Protein AF-0000000080635319 (afdb_homodimer)

Radius of gyration: 43.24 Å; Cα contacts (8 Å, |Δi|>4): 2230; chains: 2; bounding box: 85×122×91 Å

Organism: NCBI:txid1064539

Nearest PDB structures (foldseek):
  6dk7-assembly1_A  TM=8.477E-01  e=3.030E-16  Pseudomonas aeruginosa
  3dge-assembly3_A  TM=7.408E-01  e=7.666E-17  Thermotoga maritima
  6dk7-assembly3_E  TM=8.490E-01  e=1.022E-15  Pseudomonas aeruginosa
  6rh7-assembly1_B  TM=7.298E-01  e=1.446E-16  Thermotoga maritima
  6dk8-assembly4_G  TM=8.336E-01  e=2.032E-15  Pseudomonas aeruginosa

Solvent-accessible surface area (backbone atoms only — not comparable to full-atom values): 62805 Å² total; per-residue (Å²): 132,81,76,81,78,80,79,77,78,75,74,76,75,74,76,74,79,76,68,78,65,78,67,67,78,74,74,76,81,69,80,82,71,86,73,70,78,67,58,76,50,54,50,26,24,38,66,68,40,33,42,39,33,22,36,66,86,57,46,39,24,45,29,32,21,67,55,23,36,82,71,52,68,42,49,47,85,77,42,47,65,28,55,50,69,75,56,55,42,81,50,48,65,61,48,54,52,52,50,67,69,40,57,77,91,50,23,54,71,24,31,38,35,59,38,46,27,69,96,52,68,74,23,46,30,39,40,29,38,47,90,67,25,29,36,41,35,36,33,62,72,41,75,34,23,78,64,71,96,82,39,55,34,60,65,36,56,74,64,46,44,82,74,48,70,74,42,70,57,68,53,46,44,35,28,50,46,15,43,52,41,23,33,60,57,58,41,43,28,16,32,25,25,37,43,50,98,84,33,28,28,30,28,54,19,56,31,63,45,87,77,49,62,81,67,24,79,81,76,50,66,69,38,78,38,59,28,45,71,62,80,34,64,72,52,94,76,66,59,67,36,64,39,38,44,65,82,58,66,67,32,49,56,43,64,54,47,88,84,52,79,76,73,66,43,87,77,45,62,49,41,34,75,48,69,62,31,51,51,45,31,56,64,50,45,29,21,11,37,38,37,34,48,22,56,43,96,90,34,75,43,28,34,39,41,32,30,20,66,48,68,44,62,71,29,66,72,48,50,39,46,43,40,36,48,31,32,46,50,30,53,48,50,50,50,52,54,48,50,54,50,47,51,52,49,50,52,51,50,51,51,49,51,48,49,50,47,54,48,45,53,41,49,51,53,46,39,58,60,49,46,54,36,37,50,48,28,32,49,36,31,54,52,62,68,34,73,90,70,48,87,68,55,72,68,53,48,50,38,40,49,50,30,29,51,26,32,52,50,46,52,50,49,44,50,48,51,37,51,43,47,32,47,72,70,66,59,65,75,72,64,66,40,82,31,55,60,67,59,46,51,50,52,47,43,63,73,39,43,64,61,35,57,74,45,46,38,47,79,50,75,47,71,46,89,81,66,60,32,33,54,35,28,60,69,57,53,42,48,37,51,41,40,52,51,51,47,41,58,42,47,28,54,68,73,27,47,37,37,38,43,38,41,79,32,84,45,97,92,33,58,16,40,30,45,31,45,34,26,44,14,51,38,43,53,77,91,42,59,67,47,37,49,31,75,60,28,61,74,83,86,68,84,46,65,94,52,84,74,78,24,37,51,49,23,45,34,43,51,55,35,41,73,66,66,25,46,74,46,81,49,51,41,65,69,62,5,36,37,40,38,38,39,37,44,31,92,31,42,45,126,129,83,75,82,79,79,77,78,77,75,75,74,75,74,75,74,78,76,70,76,65,80,69,68,74,75,74,73,80,68,78,82,72,85,73,69,76,67,56,76,50,52,50,26,23,38,66,69,40,31,42,38,32,22,36,67,86,57,46,37,24,45,29,31,23,66,55,24,36,81,70,51,68,42,50,46,84,78,41,47,66,29,55,50,70,77,57,55,41,80,52,49,64,61,49,53,52,52,51,67,69,40,57,78,91,51,22,52,71,24,31,39,34,62,37,45,28,70,96,53,67,74,24,45,29,40,39,28,37,47,90,66,24,29,36,41,35,37,34,62,72,42,76,34,23,77,62,73,97,84,35,56,37,58,66,35,55,75,66,46,43,82,74,48,70,75,41,69,57,67,52,45,45,36,29,51,46,16,42,50,42,24,33,60,57,58,41,43,28,16,33,24,26,38,44,51,98,83,32,28,29,31,29,53,20,56,31,63,45,89,78,50,63,82,68,24,79,80,76,51,66,69,36,78,39,59,28,45,73,64,81,36,64,72,53,93,77,65,59,69,36,64,38,36,45,68,82,58,66,67,33,47,57,42,63,53,46,87,83,52,79,77,74,66,42,86,76,44,62,50,41,34,74,48,71,61,31,49,49,44,30,56,65,50,45,29,21,12,38,36,38,33,48,22,56,45,96,88,35,74,42,28,35,38,41,32,31,20,66,49,67,45,62,71,26,67,70,47,49,40,46,42,40,35,47,30,34,45,49,30,53,49,50,51,51,53,53,49,50,55,51,47,52,53,48,51,52,50,50,50,51,50,50,48,50,50,48,53,48,46,52,41,49,52,53,46,38,58,60,52,46,54,37,38,50,49,30,32,49,36,31,54,52,62,69,35,73,91,70,49,89,66,57,72,67,51,48,49,39,41,48,50,31,29,51,25,34,53,50,47,53,51,49,44,51,49,50,38,52,44,47,33,46,71,68,65,58,64,76,74,66,66,40,82,31,55,60,67,58,46,50,51,52,46,43,64,72,39,42,64,61,36,56,74,45,44,40,46,77,51,75,47,70,46,91,83,68,58,32,34,54,36,29,62,68,57,52,42,50,37,52,40,39,52,50,51,47,39,60,43,46,27,55,67,73,26,47,37,37,39,44,39,40,80,32,84,45,97,91,34,57,16,41,29,43,30,46,36,25,45,12,50,37,44,54,79,88,42,59,67,47,37,48,30,75,60,29,62,75,84,88,68,86,47,66,94,51,83,74,78,24,38,52,51,22,45,35,44,51,55,36,41,74,67,66,24,46,73,47,82,47,51,42,64,70,62,5,36,36,39,37,38,38,36,44,32,93,33,41,45,125

Sequence (1182 aa):
MIPPQHLHLSVAKVPALNTSSDRPNPPSPHPTAEQSSIHAADDAIQPHGALVALRSDGATILACSANTADFLGMAPERLLGRSVDVLELPELAALLEGLAAMPPGLRALGLHAVVTPPGGESLPAFLHEHGGRVILEVERPSAGPESRGAAAPPPGPMPGIATLRDAAGLEAIAAHTAHTVRRLTGLDRVIVCRFDALGNGEVVAKDQAPDWNQAAPDLHPGAALPAAAFDGAPDASPRVRVIPDHAAEPVPLLHADATVPPPDLAHAQLRSPAPARLDFLRRMGAGAALTVPVVHGGKPWGVISGHHRRPHGVPLATRMLAAMAADALSLMLDTAERAVERERRVAQAARQAEVNRVKSDFLTGMSHEFRTPLNAIIGYADFLLHPGIGPLTDRQRDCIGNIRASGAHLLELINDVLDLSKIEAGHVALHEEDVDVAVVVGEVYALQELSLTSAGLAFDASFPRPLPRLRADRRSLRQILLNLLSNAVKFTPAGGRIAIDVTRAEEPSGTGLRIAVIDTGIGIPEEHRLTVLEPFRQVPGERIRNGAGTGLGLSIVRSLVEAHGGRLTLSSTPGRGTRIDLHFPPERVIVMIPPQHLHLSVAKVPALNTSSDRPNPPSPHPTAEQSSIHAADDAIQPHGALVALRSDGATILACSANTADFLGMAPERLLGRSVDVLELPELAALLEGLAAMPPGLRALGLHAVVTPPGGESLPAFLHEHGGRVILEVERPSAGPESRGAAAPPPGPMPGIATLRDAAGLEAIAAHTAHTVRRLTGLDRVIVCRFDALGNGEVVAKDQAPDWNQAAPDLHPGAALPAAAFDGAPDASPRVRVIPDHAAEPVPLLHADATVPPPDLAHAQLRSPAPARLDFLRRMGAGAALTVPVVHGGKPWGVISGHHRRPHGVPLATRMLAAMAADALSLMLDTAERAVERERRVAQAARQAEVNRVKSDFLTGMSHEFRTPLNAIIGYADFLLHPGIGPLTDRQRDCIGNIRASGAHLLELINDVLDLSKIEAGHVALHEEDVDVAVVVGEVYALQELSLTSAGLAFDASFPRPLPRLRADRRSLRQILLNLLSNAVKFTPAGGRIAIDVTRAEEPSGTGLRIAVIDTGIGIPEEHRLTVLEPFRQVPGERIRNGAGTGLGLSIVRSLVEAHGGRLTLSSTPGRGTRIDLHFPPERVIV

Secondary structure (DSSP, 8-state):
-----------------------------------GGGSGGGGEE-TTEEEEEE-TTS-BEEEEETTHHHHHS--HHHHTTSBGGGG--TTHHHHHHHHHHS-GGGTTT-EEEEE--TTS--EEEEEEEETTEEEEEEE-----TTTSTT----SBPPPSGGGTTT--SHHHHHHHHHHHHHHHHT-SEEEEEEE-TTS-EEEEEEEE-TTGGGTS----TT-EE-GGGGTSS--SS---EEES-TTSPPEEEEES-TTSPPPPGGG-TTBPPPHHHHHHHHHTT-SEEEEEEEEETTEEEEEEEEEESS-----HHHHHHHHHHHHHHHHHHHHHHHHHHHHHHHHHHHHHHHHHHHHHHHHHHHHHHHHHHHHHHHHHHHHHHSGGG----HHHHHHHHHHHHHHHHHHHHHHHHHHHHHHHTT-----EEEE-HHHHHHHHHHHHHHHHHHTT-EEEEE--SS--EEEEEHHHHHHHHHHHHHHHHHHSPTT-EEEEEEEEEEETTEEEEEEEEEE-SS---GGGTTGGGSTT---TT---TTS---S-HHHHHHHHHHHTT-EEEEEEETTTEEEEEEEE-GGGEE-/-----------------------------------GGGSGGGGEE-TTEEEEEE-TTS-BEEEEETTHHHHHS--HHHHTTSBGGGG--TTHHHHHHHHHHS-GGGTTT-EEEEE--TTS--EEEEEEEETTEEEEEEE-----TTTSTT----SBPPPSGGGTTT--SHHHHHHHHHHHHHHHHT-SEEEEEEE-TTS-EEEEEEEE-TTGGGTS----TT-EE-GGGGTSS--SS---EEES-TTSPPEEEEES-TTSPPPPGGG-TTBPPPHHHHHHHHHTT-SEEEEEEEEETTEEEEEEEEEESS-----HHHHHHHHHHHHHHHHHHHHHHHHHHHHHHHHHHHHHHHHHHHHHHHHHHHHHHHHHHHHHHHHHHHHHHSGGG----HHHHHHHHHHHHHHHHHHHHHHHHHHHHHHHTT-----EEEE-HHHHHHHHHHHHHHHHHHTT-EEEEE--SS--EEEEEHHHHHHHHHHHHHHHHHHS-TT-EEEEEEEEEEETTEEEEEEEEEE-SS---GGGTTGGGSTT---TT---TTS---S-HHHHHHHHHHHTT-EEEEEEETTTEEEEEEEE-GGGEE-

Foldseek 3Di:
DDDDPPPPPPPPDPPDPPPVVPVPDPPDPDDPPDPDPFPPLFFWFFDQKKKWKAALLQFATFKIFQCCCVPQVDGPVQRFGHTPCSSVWPCSVVQSVVLVPDDPVCQLVFDWDWIAHVPGDIWIWTWGDDPRIIMIMTGHFFCAVPPDPPHQFDDDDDDDCVVVVPQDDLLSLQQSLQVVLCRLFVFFKKFWWFQDPQQKTFTSYMDGHPPLVVQFDDRDGGDIGGNLQALHRCPLPHDKEKFLFLPGDITGMDGNDPVDDRDGCPSPNRRRGGPSNSVVCVRGQFGMKIWAFADAPSHTGTIMITGHNHRGDGGPVSSVVSNVSSVVSRVVVVVNVVVVVVVVVVVVVVVVVVVLVVVLVVLLVVLVVLVVVLVVQLVVLVVVLDPVVDDDDPVRNVVSVVSNVVSVQVNVLSVLSNLVSCLVVVNPPWPWDFDDLVVLLVVLCVVCVVLCVVQQEAEEEEADVPHWTFGTRSVLSSLLVNLLVVVLSFFAHHPWYWYWYWDWDQDPVGIWIKIKIWIQGQWDDPVCQVVLLDQQRDDPPPPIPPDDDNSSSNVSSQSRLVVQVWGWDKDIDGNRTIMIMIIHDPVGTHD/DPDDPPPPPPPPDPPPPPPPPPVPDPPDPDDPPDPPQFPPLFFWFFDQKKKFKAALLQFATFKIFQCCCVPQVDGPVQRFGHTPCSSVWPCSVVQSVVLVPDDPVCQLVFDWDWIAHVPGDIWIWTWGDDPRIIMIMTGHFFCAVPPDPPHQQPDDDDDDCVVVVPQDDLLSLQQSLQVVLCRLFVFFKKFWWFQDPQQKTFTSYMDGHPVLVVQFDDRDGGDIGGNLQALHRCPLPHDKEKFLFLPGDITGMDGNDPPDDRDGCPSPRRRRGGPSNSVVCVRGQFGMKIWAFADAPSHTGTIMITGHNHRGDGGPVSSVVSNVSSVVSRVVVVVNVVVVVVVVVVVVVVVVVVVLVVVLVVLLVVLVVLVVVLCVQLVVLVVVLDPVVDDDDPVRNVVSVVSNVVSVQVNVLSVLSNLVSCLVVVNPPWPWDFDDLVVLLVVLCVVCVVLCVVQQEAEEEDADVPHWTFGTRSVLSSLLVNLLVVVLSFFAHHPWYWYWYWDWDQDPVGIWIKIKIWIQGQWDDPVCQVVLLDQQRDDPPPPTPPDDPNSSSNVSSQSRLVVLVWGWDKDIDGNRTIMIMIIHDPVGTHD

InterPro domains:
  IPR003018 GAF domain [PF01590] (170-328)
  IPR003018 GAF domain [SM00065] (169-343)
  IPR003594 Histidine kinase/HSP90-like ATPase domain [PF02518] (473-587)
  IPR003594 Histidine kinase/HSP90-like ATPase domain [SM00387] (472-588)
  IPR003661 Signal transduction histidine kinase, dimerisation/phosphoacceptor domain [PF00512] (359-426)
  IPR003661 Signal transduction histidine kinase, dimerisation/phosphoacceptor domain [SM00388] (358-426)
  IPR003661 Signal transduction histidine kinase, dimerisation/phosphoacceptor domain [cd00082] (356-422)
  IPR004358 Signal transduction histidine kinase-related protein, C-terminal [PR00344] (513-527)
  IPR004358 Signal transduction histidine kinase-related protein, C-terminal [PR00344] (548-566)
  IPR004358 Signal transduction histidine kinase-related protein, C-terminal [PR00344] (572-585)
  IPR005467 Histidine kinase domain [PS50109] (365-588)
  IPR013654 PAS fold-2 [PF08446] (34-139)
  IPR016132 Phytochrome chromophore attachment domain [PS50046] (169-327)
  IPR029016 GAF-like domain superfamily [G3DSA:3.30.450.40] (141-326)
  IPR035965 PAS domain superfamily [SSF55785] (43-140)
  IPR036097 Signal transduction histidine kinase, dimerisation/phosphoacceptor domain superfamily [SSF47384] (348-427)
  IPR036890 Histidine kinase/HSP90-like ATPase superfamily [G3DSA:3.30.565.10] (425-588)
  IPR036890 Histidine kinase/HSP90-like ATPase superfamily [SSF55874] (415-585)
  IPR050736 Sensor Histidine Kinase Regulatory [PTHR43711] (338-587)

pLDDT: mean 79.08, std 19.27, range [19.28, 98.0]

Structure (mmCIF, N/CA/C/O backbone):
data_AF-0000000080635319-model_v1
#
loop_
_entity.id
_entity.type
_entity.pdbx_description
1 polymer 'histidine kinase'
#
loop_
_atom_site.group_PDB
_atom_site.id
_atom_site.type_symbol
_atom_site.label_atom_id
_atom_site.label_alt_id
_atom_site.label_comp_id
_atom_site.label_asym_id
_atom_site.label_entity_id
_atom_site.label_seq_id
_atom_site.pdbx_PDB_ins_code
_atom_site.Cartn_x
_atom_site.Cartn_y
_atom_site.Cartn_z
_atom_site.occupancy
_atom_site.B_iso_or_equiv
_atom_site.auth_seq_id
_atom_site.auth_comp_id
_atom_site.auth_asym_id
_atom_site.auth_atom_id
_atom_site.pdbx_PDB_model_num
ATOM 1 N N . MET A 1 1 ? -19.375 -9.898 -45.969 1 20.8 1 MET A N 1
ATOM 2 C CA . MET A 1 1 ? -18.203 -10.734 -45.75 1 20.8 1 MET A CA 1
ATOM 3 C C . MET A 1 1 ? -17.047 -9.906 -45.219 1 20.8 1 MET A C 1
ATOM 5 O O . MET A 1 1 ? -16.281 -9.297 -45.969 1 20.8 1 MET A O 1
ATOM 9 N N . ILE A 1 2 ? -17.141 -9.094 -44.219 1 26.08 2 ILE A N 1
ATOM 10 C CA . ILE A 1 2 ? -16.219 -7.98 -43.969 1 26.08 2 ILE A CA 1
ATOM 11 C C . ILE A 1 2 ? -14.852 -8.508 -43.562 1 26.08 2 ILE A C 1
ATOM 13 O O . ILE A 1 2 ? -14.75 -9.445 -42.781 1 26.08 2 ILE A O 1
ATOM 17 N N . PRO A 1 3 ? -13.758 -8.164 -44.281 1 25.77 3 PRO A N 1
ATOM 18 C CA . PRO A 1 3 ? -12.383 -8.672 -44.312 1 25.77 3 PRO A CA 1
ATOM 19 C C . PRO A 1 3 ? -11.672 -8.508 -42.969 1 25.77 3 PRO A C 1
ATOM 21 O O . PRO A 1 3 ? -11.969 -7.582 -42.219 1 25.77 3 PRO A O 1
ATOM 24 N N . PRO A 1 4 ? -11.266 -9.625 -42.344 1 23.22 4 PRO A N 1
ATOM 25 C CA . PRO A 1 4 ? -10.719 -9.672 -41 1 23.22 4 PRO A CA 1
ATOM 26 C C . PRO A 1 4 ? -9.453 -8.836 -40.844 1 23.22 4 PRO A C 1
ATOM 28 O O . PRO A 1 4 ? -8.57 -8.883 -41.688 1 23.22 4 PRO A O 1
ATOM 31 N N . GLN A 1 5 ? -9.594 -7.539 -40.531 1 21.75 5 GLN A N 1
ATOM 32 C CA . GLN A 1 5 ? -8.523 -6.547 -40.406 1 21.75 5 GLN A CA 1
ATOM 33 C C . GLN A 1 5 ? -7.402 -7.043 -39.5 1 21.75 5 GLN A C 1
ATOM 35 O O . GLN A 1 5 ? -7.656 -7.539 -38.406 1 21.75 5 GLN A O 1
ATOM 40 N N . HIS A 1 6 ? -6.258 -7.445 -40.062 1 21.31 6 HIS A N 1
ATOM 41 C CA . HIS A 1 6 ? -4.98 -7.984 -39.594 1 21.31 6 HIS A CA 1
ATOM 42 C C . HIS A 1 6 ? -4.312 -7.043 -38.594 1 21.31 6 HIS A C 1
ATOM 44 O O . HIS A 1 6 ? -4.035 -5.883 -38.938 1 21.31 6 HIS A O 1
ATOM 50 N N . LEU A 1 7 ? -4.781 -6.961 -37.312 1 20.19 7 LEU A N 1
ATOM 51 C CA . LEU A 1 7 ? -4.266 -6.016 -36.344 1 20.19 7 LEU A CA 1
ATOM 52 C C . LEU A 1 7 ? -2.791 -6.273 -36.062 1 20.19 7 LEU A C 1
ATOM 54 O O . LEU A 1 7 ? -2.412 -7.387 -35.688 1 20.19 7 LEU A O 1
ATOM 58 N N . HIS A 1 8 ? -1.844 -5.637 -36.812 1 20.44 8 HIS A N 1
ATOM 59 C CA . HIS A 1 8 ? -0.385 -5.672 -36.781 1 20.44 8 HIS A CA 1
ATOM 60 C C . HIS A 1 8 ? 0.152 -5.277 -35.406 1 20.44 8 HIS A C 1
ATOM 62 O O . HIS A 1 8 ? -0.138 -4.188 -34.906 1 20.44 8 HIS A O 1
ATOM 68 N N . LEU A 1 9 ? 0.172 -6.117 -34.438 1 19.28 9 LEU A N 1
ATOM 69 C CA . LEU A 1 9 ? 0.642 -5.859 -33.094 1 19.28 9 LEU A CA 1
ATOM 70 C C . LEU A 1 9 ? 2.135 -5.547 -33.062 1 19.28 9 LEU A C 1
ATOM 72 O O . LEU A 1 9 ? 2.953 -6.391 -33.438 1 19.28 9 LEU A O 1
ATOM 76 N N . SER A 1 10 ? 2.561 -4.375 -33.562 1 19.94 10 SER A N 1
ATOM 77 C CA . SER A 1 10 ? 3.947 -3.93 -33.656 1 19.94 10 SER A CA 1
ATOM 78 C C . SER A 1 10 ? 4.629 -3.996 -32.281 1 19.94 10 SER A C 1
ATOM 80 O O . SER A 1 10 ? 4.141 -3.418 -31.312 1 19.94 10 SER A O 1
ATOM 82 N N . VAL A 1 11 ? 5.145 -5.055 -31.922 1 19.73 11 VAL A N 1
ATOM 83 C CA . VAL A 1 11 ? 5.895 -5.266 -30.688 1 19.73 11 VAL A CA 1
ATOM 84 C C . VAL A 1 11 ? 7.066 -4.289 -30.625 1 19.73 11 VAL A C 1
ATOM 86 O O . VAL A 1 11 ? 7.922 -4.277 -31.516 1 19.73 11 VAL A O 1
ATOM 89 N N . ALA A 1 12 ? 6.848 -3.086 -30.203 1 20.97 12 ALA A N 1
ATOM 90 C CA . ALA A 1 12 ? 7.867 -2.053 -30.078 1 20.97 12 ALA A CA 1
ATOM 91 C C . ALA A 1 12 ? 9.125 -2.607 -29.406 1 20.97 12 ALA A C 1
ATOM 93 O O . ALA A 1 12 ? 9.047 -3.338 -28.422 1 20.97 12 ALA A O 1
ATOM 94 N N . LYS A 1 13 ? 10.172 -2.701 -30.125 1 21.92 13 LYS A N 1
ATOM 95 C CA . LYS A 1 13 ? 11.539 -3.09 -29.797 1 21.92 13 LYS A CA 1
ATOM 96 C C . LYS A 1 13 ? 12.055 -2.334 -28.578 1 21.92 13 LYS A C 1
ATOM 98 O O . LYS A 1 13 ? 12.102 -1.102 -28.578 1 21.92 13 LYS A O 1
ATOM 103 N N . VAL A 1 14 ? 11.836 -2.658 -27.375 1 20.38 14 VAL A N 1
ATOM 104 C CA . VAL A 1 14 ? 12.43 -1.935 -26.25 1 20.38 14 VAL A CA 1
ATOM 105 C C . VAL A 1 14 ? 13.953 -1.921 -26.391 1 20.38 14 VAL A C 1
ATOM 107 O O . VAL A 1 14 ? 14.57 -2.965 -26.609 1 20.38 14 VAL A O 1
ATOM 110 N N . PRO A 1 15 ? 14.453 -0.851 -26.922 1 21.3 15 PRO A N 1
ATOM 111 C CA . PRO A 1 15 ? 15.891 -0.69 -27.172 1 21.3 15 PRO A CA 1
ATOM 112 C C . PRO A 1 15 ? 16.75 -1.189 -26.016 1 21.3 15 PRO A C 1
ATOM 114 O O . PRO A 1 15 ? 16.359 -1.093 -24.859 1 21.3 15 PRO A O 1
ATOM 117 N N . ALA A 1 16 ? 17.422 -2.17 -26.281 1 23.45 16 ALA A N 1
ATOM 118 C CA . ALA A 1 16 ? 18.406 -2.766 -25.375 1 23.45 16 ALA A CA 1
ATOM 119 C C . ALA A 1 16 ? 19.375 -1.71 -24.844 1 23.45 16 ALA A C 1
ATOM 121 O O . ALA A 1 16 ? 20.016 -0.995 -25.625 1 23.45 16 ALA A O 1
ATOM 122 N N . LEU A 1 17 ? 19.141 -1.095 -23.719 1 20.84 17 LEU A N 1
ATOM 123 C CA . LEU A 1 17 ? 20.031 -0.128 -23.094 1 20.84 17 LEU A CA 1
ATOM 124 C C . LEU A 1 17 ? 21.453 -0.677 -23.016 1 20.84 17 LEU A C 1
ATOM 126 O O . LEU A 1 17 ? 21.688 -1.759 -22.469 1 20.84 17 LEU A O 1
ATOM 130 N N . ASN A 1 18 ? 22.188 -0.512 -24.094 1 20.42 18 ASN A N 1
ATOM 131 C CA . ASN A 1 18 ? 23.609 -0.797 -24.219 1 20.42 18 ASN A CA 1
ATOM 132 C C . ASN A 1 18 ? 24.375 -0.302 -22.984 1 20.42 18 ASN A C 1
ATOM 134 O O . ASN A 1 18 ? 24.438 0.903 -22.734 1 20.42 18 ASN A O 1
ATOM 138 N N . THR A 1 19 ? 24.344 -1 -21.922 1 23.3 19 THR A N 1
ATOM 139 C CA . THR A 1 19 ? 25.047 -0.635 -20.688 1 23.3 19 THR A CA 1
ATOM 140 C C . THR A 1 19 ? 26.547 -0.625 -20.906 1 23.3 19 THR A C 1
ATOM 142 O O . THR A 1 19 ? 27.312 -0.769 -19.938 1 23.3 19 THR A O 1
ATOM 145 N N . SER A 1 20 ? 26.984 -0.297 -22.172 1 22.92 20 SER A N 1
ATOM 146 C CA . SER A 1 20 ? 28.438 -0.366 -22.234 1 22.92 20 SER A CA 1
ATOM 147 C C . SER A 1 20 ? 29.078 0.457 -21.109 1 22.92 20 SER A C 1
ATOM 149 O O . SER A 1 20 ? 28.734 1.627 -20.922 1 22.92 20 SER A O 1
ATOM 151 N N . SER A 1 21 ? 29.531 -0.229 -20.109 1 24.06 21 SER A N 1
ATOM 152 C CA . SER A 1 21 ? 30.188 0.116 -18.859 1 24.06 21 SER A CA 1
ATOM 153 C C . SER A 1 21 ? 31.484 0.87 -19.109 1 24.06 21 SER A C 1
ATOM 155 O O . SER A 1 21 ? 32.344 0.956 -18.219 1 24.06 21 SER A O 1
ATOM 157 N N . ASP A 1 22 ? 31.703 1.274 -20.359 1 25.31 22 ASP A N 1
ATOM 158 C CA . ASP A 1 22 ? 33.125 1.686 -20.328 1 25.31 22 ASP A CA 1
ATOM 159 C C . ASP A 1 22 ? 33.312 2.84 -19.344 1 25.31 22 ASP A C 1
ATOM 161 O O . ASP A 1 22 ? 32.906 3.973 -19.625 1 25.31 22 ASP A O 1
ATOM 165 N N . ARG A 1 23 ? 33.188 2.525 -18.062 1 25.58 23 ARG A N 1
ATOM 166 C CA . ARG A 1 23 ? 33.438 3.572 -17.078 1 25.58 23 ARG A CA 1
ATOM 167 C C . ARG A 1 23 ? 34.781 4.25 -17.281 1 25.58 23 ARG A C 1
ATOM 169 O O . ARG A 1 23 ? 35.812 3.592 -17.281 1 25.58 23 ARG A O 1
ATOM 176 N N . PRO A 1 24 ? 34.75 5.188 -18.203 1 27.42 24 PRO A N 1
ATOM 177 C CA . PRO A 1 24 ? 36.062 5.836 -18.234 1 27.42 24 PRO A CA 1
ATOM 178 C C . PRO A 1 24 ? 36.625 6.098 -16.844 1 27.42 24 PRO A C 1
ATOM 180 O O . PRO A 1 24 ? 35.875 6.145 -15.867 1 27.42 24 PRO A O 1
ATOM 183 N N . ASN A 1 25 ? 37.938 5.895 -16.625 1 26.45 25 ASN A N 1
ATOM 184 C CA . ASN A 1 25 ? 38.719 6.066 -15.414 1 26.45 25 ASN A CA 1
ATOM 185 C C . ASN A 1 25 ? 38.438 7.41 -14.742 1 26.45 25 ASN A C 1
ATOM 187 O O . ASN A 1 25 ? 38.5 8.453 -15.398 1 26.45 25 ASN A O 1
ATOM 191 N N . PRO A 1 26 ? 37.562 7.391 -13.711 1 28.44 26 PRO A N 1
ATOM 192 C CA . PRO A 1 26 ? 37.156 8.664 -13.109 1 28.44 26 PRO A CA 1
ATOM 193 C C . PRO A 1 26 ? 38.344 9.602 -12.875 1 28.44 26 PRO A C 1
ATOM 195 O O . PRO A 1 26 ? 39.469 9.141 -12.633 1 28.44 26 PRO A O 1
ATOM 198 N N . PRO A 1 27 ? 38.406 10.656 -13.656 1 28.84 27 PRO A N 1
ATOM 199 C CA . PRO A 1 27 ? 39.5 11.594 -13.453 1 28.84 27 PRO A CA 1
ATOM 200 C C . PRO A 1 27 ? 39.844 11.805 -11.977 1 28.84 27 PRO A C 1
ATOM 202 O O . PRO A 1 27 ? 39 11.555 -11.109 1 28.84 27 PRO A O 1
ATOM 205 N N . SER A 1 28 ? 41.125 11.922 -11.586 1 28.19 28 SER A N 1
ATOM 206 C CA . SER A 1 28 ? 41.75 12.078 -10.289 1 28.19 28 SER A CA 1
ATOM 207 C C . SER A 1 28 ? 41.062 13.148 -9.453 1 28.19 28 SER A C 1
ATOM 209 O O . SER A 1 28 ? 40.656 14.188 -9.984 1 28.19 28 SER A O 1
ATOM 211 N N . PRO A 1 29 ? 40.531 12.766 -8.305 1 28.48 29 PRO A N 1
ATOM 212 C CA . PRO A 1 29 ? 39.781 13.68 -7.418 1 28.48 29 PRO A CA 1
ATOM 213 C C . PRO A 1 29 ? 40.531 14.992 -7.184 1 28.48 29 PRO A C 1
ATOM 215 O O . PRO A 1 29 ? 41.75 14.977 -6.895 1 28.48 29 PRO A O 1
ATOM 218 N N . HIS A 1 30 ? 40.375 15.945 -8.125 1 29.27 30 HIS A N 1
ATOM 219 C CA . HIS A 1 30 ? 41.031 17.203 -7.785 1 29.27 30 HIS A CA 1
ATOM 220 C C . HIS A 1 30 ? 40.844 17.547 -6.309 1 29.27 30 HIS A C 1
ATOM 222 O O . HIS A 1 30 ? 39.875 17.109 -5.684 1 29.27 30 HIS A O 1
ATOM 228 N N . PRO A 1 31 ? 41.844 18.156 -5.598 1 28.09 31 PRO A N 1
ATOM 229 C CA . PRO A 1 31 ? 41.906 18.453 -4.168 1 28.09 31 PRO A CA 1
ATOM 230 C C . PRO A 1 31 ? 40.656 19.156 -3.641 1 28.09 31 PRO A C 1
ATOM 232 O O . PRO A 1 31 ? 39.938 19.812 -4.406 1 28.09 31 PRO A O 1
ATOM 235 N N . THR A 1 32 ? 40.156 18.641 -2.561 1 29.47 32 THR A N 1
ATOM 236 C CA . THR A 1 32 ? 39.094 19.031 -1.636 1 29.47 32 THR A CA 1
ATOM 237 C C . THR A 1 32 ? 39.219 20.5 -1.242 1 29.47 32 THR A C 1
ATOM 239 O O . THR A 1 32 ? 40.156 20.859 -0.525 1 29.47 32 THR A O 1
ATOM 242 N N . ALA A 1 33 ? 39.031 21.453 -2.17 1 26.67 33 ALA A N 1
ATOM 243 C CA . ALA A 1 33 ? 39.188 22.859 -1.821 1 26.67 33 ALA A CA 1
ATOM 244 C C . ALA A 1 33 ? 38.656 23.141 -0.418 1 26.67 33 ALA A C 1
ATOM 246 O O . ALA A 1 33 ? 38 22.281 0.192 1 26.67 33 ALA A O 1
ATOM 247 N N . GLU A 1 34 ? 37.812 24.406 -0.293 1 28.08 34 GLU A N 1
ATOM 248 C CA . GLU A 1 34 ? 37.688 25.469 0.704 1 28.08 34 GLU A CA 1
ATOM 249 C C . GLU A 1 34 ? 36.688 25.078 1.805 1 28.08 34 GLU A C 1
ATOM 251 O O . GLU A 1 34 ? 35.469 25.141 1.606 1 28.08 34 GLU A O 1
ATOM 256 N N . GLN A 1 35 ? 36.938 24.156 2.572 1 31.75 35 GLN A N 1
ATOM 257 C CA . GLN A 1 35 ? 36.281 23.812 3.832 1 31.75 35 GLN A CA 1
ATOM 258 C C . GLN A 1 35 ? 36.156 25.031 4.738 1 31.75 35 GLN A C 1
ATOM 260 O O . GLN A 1 35 ? 35.594 24.938 5.836 1 31.75 35 GLN A O 1
ATOM 265 N N . SER A 1 36 ? 36.938 26.125 4.574 1 30.91 36 SER A N 1
ATOM 266 C CA . SER A 1 36 ? 37.156 27.094 5.641 1 30.91 36 SER A CA 1
ATOM 267 C C . SER A 1 36 ? 35.906 27.922 5.902 1 30.91 36 SER A C 1
ATOM 269 O O . SER A 1 36 ? 35.781 28.531 6.973 1 30.91 36 SER A O 1
ATOM 271 N N . SER A 1 37 ? 35.281 28.391 4.863 1 32.56 37 SER A N 1
ATOM 272 C CA . SER A 1 37 ? 34.344 29.484 5.039 1 32.56 37 SER A CA 1
ATOM 273 C C . SER A 1 37 ? 33.062 29.031 5.719 1 32.56 37 SER A C 1
ATOM 275 O O . SER A 1 37 ? 32.094 29.797 5.867 1 32.56 37 SER A O 1
ATOM 277 N N . ILE A 1 38 ? 32.906 27.781 6.012 1 37.28 38 ILE A N 1
ATOM 278 C CA . ILE A 1 38 ? 31.625 27.312 6.5 1 37.28 38 ILE A CA 1
ATOM 279 C C . ILE A 1 38 ? 31.453 27.703 7.965 1 37.28 38 ILE A C 1
ATOM 281 O O . ILE A 1 38 ? 30.375 27.516 8.539 1 37.28 38 ILE A O 1
ATOM 285 N N . HIS A 1 39 ? 32.5 28.172 8.742 1 39.41 39 HIS A N 1
ATOM 286 C CA . HIS A 1 39 ? 32.469 28.188 10.203 1 39.41 39 HIS A CA 1
ATOM 287 C C . HIS A 1 39 ? 31.766 29.438 10.719 1 39.41 39 HIS A C 1
ATOM 289 O O . HIS A 1 39 ? 31.297 29.469 11.867 1 39.41 39 HIS A O 1
ATOM 295 N N . ALA A 1 40 ? 32 30.562 10.125 1 41.09 40 ALA A N 1
ATOM 296 C CA . ALA A 1 40 ? 31.609 31.828 10.75 1 41.09 40 ALA A CA 1
ATOM 297 C C . ALA A 1 40 ? 30.094 31.859 10.953 1 41.09 40 ALA A C 1
ATOM 299 O O . ALA A 1 40 ? 29.609 32.406 11.961 1 41.09 40 ALA A O 1
ATOM 300 N N . ALA A 1 41 ? 29.281 31.375 10.008 1 52.09 41 ALA A N 1
ATOM 301 C CA . ALA A 1 41 ? 27.812 31.359 9.992 1 52.09 41 ALA A CA 1
ATOM 302 C C . ALA A 1 41 ? 27.266 30.375 11.016 1 52.09 41 ALA A C 1
ATOM 304 O O . ALA A 1 41 ? 26.109 30.5 11.43 1 52.09 41 ALA A O 1
ATOM 305 N N . ASP A 1 42 ? 28.141 29.688 11.68 1 65.94 42 ASP A N 1
ATOM 306 C CA . ASP A 1 42 ? 27.734 28.547 12.492 1 65.94 42 ASP A CA 1
ATOM 307 C C . ASP A 1 42 ? 27.469 28.953 13.938 1 65.94 42 ASP A C 1
ATOM 309 O O . ASP A 1 42 ? 26.938 28.172 14.727 1 65.94 42 ASP A O 1
ATOM 313 N N . ASP A 1 43 ? 27.75 30.281 14.188 1 87.62 43 ASP A N 1
ATOM 314 C CA . ASP A 1 43 ? 27.547 30.672 15.578 1 87.62 43 ASP A CA 1
ATOM 315 C C . ASP A 1 43 ? 26.641 31.891 15.68 1 87.62 43 ASP A C 1
ATOM 317 O O . ASP A 1 43 ? 26.938 32.844 16.422 1 87.62 43 ASP A O 1
ATOM 321 N N . ALA A 1 44 ? 25.75 32 14.812 1 95.12 44 ALA A N 1
ATOM 322 C CA . ALA A 1 44 ? 24.797 33.125 14.797 1 95.12 44 ALA A CA 1
ATOM 323 C C . ALA A 1 44 ? 23.391 32.625 14.516 1 95.12 44 ALA A C 1
ATOM 325 O O . ALA A 1 44 ? 23.203 31.516 13.969 1 95.12 44 ALA A O 1
ATOM 326 N N . ILE A 1 45 ? 22.453 33.406 14.945 1 96.31 45 ILE A N 1
ATOM 327 C CA . ILE A 1 45 ? 21.047 33.031 14.719 1 96.31 45 ILE A CA 1
ATOM 328 C C . ILE A 1 45 ? 20.359 34.156 13.953 1 96.31 45 ILE A C 1
ATOM 330 O O . ILE A 1 45 ? 20.906 35.25 13.805 1 96.31 45 ILE A O 1
ATOM 334 N N . GLN A 1 46 ? 19.25 33.875 13.445 1 95.12 46 GLN A N 1
ATOM 335 C CA . GLN A 1 46 ? 18.422 34.875 12.82 1 95.12 46 GLN A CA 1
ATOM 336 C C . GLN A 1 46 ? 17.859 35.844 13.867 1 95.12 46 GLN A C 1
ATOM 338 O O . GLN A 1 46 ? 17.594 35.469 15.008 1 95.12 46 GLN A O 1
ATOM 343 N N . PRO A 1 47 ? 17.547 37.094 13.492 1 95.81 47 PRO A N 1
ATOM 344 C CA . PRO A 1 47 ? 17.266 38.156 14.492 1 95.81 47 PRO A CA 1
ATOM 345 C C . PRO A 1 47 ? 15.812 38.156 14.945 1 95.81 47 PRO A C 1
ATOM 347 O O . PRO A 1 47 ? 15.453 38.875 15.867 1 95.81 47 PRO A O 1
ATOM 350 N N . HIS A 1 48 ? 14.898 37.406 14.359 1 93.62 48 HIS A N 1
ATOM 351 C CA . HIS A 1 48 ? 13.484 37.438 14.727 1 93.62 48 HIS A CA 1
ATOM 352 C C . HIS A 1 48 ? 13.211 36.625 15.977 1 93.62 48 HIS A C 1
ATOM 354 O O . HIS A 1 48 ? 12.078 36.562 16.453 1 93.62 48 HIS A O 1
ATOM 360 N N . GLY A 1 49 ? 14.219 36.062 16.531 1 96 49 GLY A N 1
ATOM 361 C CA . GLY A 1 49 ? 14.125 35.312 17.781 1 96 49 GLY A CA 1
ATOM 362 C C . GLY A 1 49 ? 15.391 35.375 18.625 1 96 49 GLY A C 1
ATOM 363 O O . GLY A 1 49 ? 16.328 36.094 18.281 1 96 49 GLY A O 1
ATOM 364 N N . ALA A 1 50 ? 15.328 34.75 19.797 1 97.5 50 ALA A N 1
ATOM 365 C CA . ALA A 1 50 ? 16.484 34.625 20.688 1 97.5 50 ALA A CA 1
ATOM 366 C C . ALA A 1 50 ? 16.734 33.188 21.078 1 97.5 50 ALA A C 1
ATOM 368 O O . ALA A 1 50 ? 15.82 32.344 21.016 1 97.5 50 ALA A O 1
ATOM 369 N N . LEU A 1 51 ? 17.938 32.906 21.391 1 97.69 51 LEU A N 1
ATOM 370 C CA . LEU A 1 51 ? 18.344 31.516 21.672 1 97.69 51 LEU A CA 1
ATOM 371 C C . LEU A 1 51 ? 19.172 31.453 22.953 1 97.69 51 LEU A C 1
ATOM 373 O O . LEU A 1 51 ? 20.031 32.312 23.188 1 97.69 51 LEU A O 1
ATOM 377 N N . VAL A 1 52 ? 18.875 30.531 23.812 1 97.38 52 VAL A N 1
ATOM 378 C CA . VAL A 1 52 ? 19.656 30.219 25.016 1 97.38 52 VAL A CA 1
ATOM 379 C C . VAL A 1 52 ? 20.078 28.75 24.984 1 97.38 52 VAL A C 1
ATOM 381 O O . VAL A 1 52 ? 19.234 27.859 24.844 1 97.38 52 VAL A O 1
ATOM 384 N N . ALA A 1 53 ? 21.328 28.516 25.062 1 97.06 53 ALA A N 1
ATOM 385 C CA . ALA A 1 53 ? 21.844 27.141 25.109 1 97.06 53 ALA A CA 1
ATOM 386 C C . ALA A 1 53 ? 22.25 26.75 26.531 1 97.06 53 ALA A C 1
ATOM 388 O O . ALA A 1 53 ? 23.031 27.453 27.172 1 97.06 53 ALA A O 1
ATOM 389 N N . LEU A 1 54 ? 21.703 25.656 26.938 1 96.25 54 LEU A N 1
ATOM 390 C CA . LEU A 1 54 ? 21.938 25.156 28.281 1 96.25 54 LEU A CA 1
ATOM 391 C C . LEU A 1 54 ? 22.844 23.938 28.25 1 96.25 54 LEU A C 1
ATOM 393 O O . LEU A 1 54 ? 23.031 23.312 27.203 1 96.25 54 LEU A O 1
ATOM 397 N N . ARG A 1 55 ? 23.422 23.656 29.422 1 92.5 55 ARG A N 1
ATOM 398 C CA . ARG A 1 55 ? 24.109 22.375 29.594 1 92.5 55 ARG A CA 1
ATOM 399 C C . ARG A 1 55 ? 23.141 21.203 29.438 1 92.5 55 ARG A C 1
ATOM 401 O O . ARG A 1 55 ? 21.938 21.391 29.5 1 92.5 55 ARG A O 1
ATOM 408 N N . SER A 1 56 ? 23.672 20.016 29.328 1 87.31 56 SER A N 1
ATOM 409 C CA . SER A 1 56 ? 22.859 18.828 29.062 1 87.31 56 SER A CA 1
ATOM 410 C C . SER A 1 56 ? 21.859 18.562 30.188 1 87.31 56 SER A C 1
ATOM 412 O O . SER A 1 56 ? 20.797 17.984 29.953 1 87.31 56 SER A O 1
ATOM 414 N N . ASP A 1 57 ? 22.203 18.984 31.375 1 83.38 57 ASP A N 1
ATOM 415 C CA . ASP A 1 57 ? 21.312 18.766 32.5 1 83.38 57 ASP A CA 1
ATOM 416 C C . ASP A 1 57 ? 20.234 19.844 32.562 1 83.38 57 ASP A C 1
ATOM 418 O O . ASP A 1 57 ? 19.328 19.781 33.406 1 83.38 57 ASP A O 1
ATOM 422 N N . GLY A 1 58 ? 20.359 20.844 31.688 1 84.06 58 GLY A N 1
ATOM 423 C CA . GLY A 1 58 ? 19.344 21.891 31.578 1 84.06 58 GLY A CA 1
ATOM 424 C C . GLY A 1 58 ? 19.453 22.938 32.688 1 84.06 58 GLY A C 1
ATOM 425 O O . GLY A 1 58 ? 18.547 23.766 32.844 1 84.06 58 GLY A O 1
ATOM 426 N N . ALA A 1 59 ? 20.5 23.031 33.375 1 89.19 59 ALA A N 1
ATOM 427 C CA . ALA A 1 59 ? 20.531 23.828 34.594 1 89.19 59 ALA A CA 1
ATOM 428 C C . ALA A 1 59 ? 21.312 25.109 34.375 1 89.19 59 ALA A C 1
ATOM 430 O O . ALA A 1 59 ? 20.969 26.156 34.969 1 89.19 59 ALA A O 1
ATOM 431 N N . THR A 1 60 ? 22.359 25.031 33.531 1 94.62 60 THR A N 1
ATOM 432 C CA . THR A 1 60 ? 23.281 26.156 33.406 1 94.62 60 THR A CA 1
ATOM 433 C C . THR A 1 60 ? 23.25 26.719 32 1 94.62 60 THR A C 1
ATOM 435 O O . THR A 1 60 ? 23.297 25.969 31.031 1 94.62 60 THR A O 1
ATOM 438 N N . ILE A 1 61 ? 23.219 28.078 31.906 1 97.06 61 ILE A N 1
ATOM 439 C CA . ILE A 1 61 ? 23.25 28.75 30.609 1 97.06 61 ILE A CA 1
ATOM 440 C C . ILE A 1 61 ? 24.688 28.875 30.125 1 97.06 61 ILE A C 1
ATOM 442 O O . ILE A 1 61 ? 25.5 29.578 30.75 1 97.06 61 ILE A O 1
ATOM 446 N N . LEU A 1 62 ? 24.984 28.281 29.016 1 96.19 62 LEU A N 1
ATOM 447 C CA . LEU A 1 62 ? 26.344 28.266 28.484 1 96.19 62 LEU A CA 1
ATOM 448 C C . LEU A 1 62 ? 26.531 29.312 27.391 1 96.19 62 LEU A C 1
ATOM 450 O O . LEU A 1 62 ? 27.641 29.812 27.172 1 96.19 62 LEU A O 1
ATOM 454 N N . ALA A 1 63 ? 25.531 29.547 26.672 1 96.62 63 ALA A N 1
ATOM 455 C CA . ALA A 1 63 ? 25.562 30.516 25.562 1 96.62 63 ALA A CA 1
ATOM 456 C C . ALA A 1 63 ? 24.172 31.125 25.344 1 96.62 63 ALA A C 1
ATOM 458 O O . ALA A 1 63 ? 23.156 30.562 25.75 1 96.62 63 ALA A O 1
ATOM 459 N N . CYS A 1 64 ? 24.125 32.281 24.859 1 97.44 64 CYS A N 1
ATOM 460 C CA . CYS A 1 64 ? 22.859 32.906 24.469 1 97.44 64 CYS A CA 1
ATOM 461 C C . CYS A 1 64 ? 23.078 33.969 23.391 1 97.44 64 CYS A C 1
ATOM 463 O O . CYS A 1 64 ? 24.203 34.406 23.156 1 97.44 64 CYS A O 1
ATOM 465 N N . SER A 1 65 ? 22.062 34.156 22.688 1 97.94 65 SER A N 1
ATOM 466 C CA . SER A 1 65 ? 22.172 35.156 21.625 1 97.94 65 SER A CA 1
ATOM 467 C C . SER A 1 65 ? 22.266 36.562 22.188 1 97.94 65 SER A C 1
ATOM 469 O O . SER A 1 65 ? 21.766 36.844 23.281 1 97.94 65 SER A O 1
ATOM 471 N N . ALA A 1 66 ? 22.828 37.469 21.422 1 97.88 66 ALA A N 1
ATOM 472 C CA . ALA A 1 66 ? 23.125 38.844 21.875 1 97.88 66 ALA A CA 1
ATOM 473 C C . ALA A 1 66 ? 21.859 39.625 22.094 1 97.88 66 ALA A C 1
ATOM 475 O O . ALA A 1 66 ? 21.859 40.656 22.812 1 97.88 66 ALA A O 1
ATOM 476 N N . ASN A 1 67 ? 20.781 39.219 21.547 1 97.12 67 ASN A N 1
ATOM 477 C CA . ASN A 1 67 ? 19.562 40 21.594 1 97.12 67 ASN A CA 1
ATOM 478 C C . ASN A 1 67 ? 18.562 39.438 22.609 1 97.12 67 ASN A C 1
ATOM 480 O O . ASN A 1 67 ? 17.359 39.625 22.469 1 97.12 67 ASN A O 1
ATOM 484 N N . THR A 1 68 ? 19.016 38.719 23.609 1 96.81 68 THR A N 1
ATOM 485 C CA . THR A 1 68 ? 18.125 38.062 24.578 1 96.81 68 THR A CA 1
ATOM 486 C C . THR A 1 68 ? 17.312 39.125 25.344 1 96.81 68 THR A C 1
ATOM 488 O O . THR A 1 68 ? 16.188 38.875 25.75 1 96.81 68 THR A O 1
ATOM 491 N N . ALA A 1 69 ? 17.844 40.344 25.547 1 96 69 ALA A N 1
ATOM 492 C CA . ALA A 1 69 ? 17.141 41.406 26.266 1 96 69 ALA A CA 1
ATOM 493 C C . ALA A 1 69 ? 15.836 41.781 25.562 1 96 69 ALA A C 1
ATOM 495 O O . ALA A 1 69 ? 14.844 42.094 26.219 1 96 69 ALA A O 1
ATOM 496 N N . ASP A 1 70 ? 15.844 41.688 24.297 1 94.75 70 ASP A N 1
ATOM 497 C CA . ASP A 1 70 ? 14.695 42.125 23.5 1 94.75 70 ASP A CA 1
ATOM 498 C C . ASP A 1 70 ? 13.555 41.094 23.609 1 94.75 70 ASP A C 1
ATOM 500 O O . ASP A 1 70 ? 12.398 41.438 23.344 1 94.75 70 ASP A O 1
ATOM 504 N N . PHE A 1 71 ? 13.836 39.906 24.016 1 95.19 71 PHE A N 1
ATOM 505 C CA . PHE A 1 71 ? 12.836 38.844 23.984 1 95.19 71 PHE A CA 1
ATOM 506 C C . PHE A 1 71 ? 12.562 38.312 25.391 1 95.19 71 PHE A C 1
ATOM 508 O O . PHE A 1 71 ? 11.406 38.125 25.781 1 95.19 71 PHE A O 1
ATOM 515 N N . LEU A 1 72 ? 13.633 38.156 26.125 1 95 72 LEU A N 1
ATOM 516 C CA . LEU A 1 72 ? 13.508 37.531 27.438 1 95 72 LEU A CA 1
ATOM 517 C C . LEU A 1 72 ? 13.633 38.562 28.547 1 95 72 LEU A C 1
ATOM 519 O O . LEU A 1 72 ? 13.508 38.25 29.734 1 95 72 LEU A O 1
ATOM 523 N N . GLY A 1 73 ? 13.859 39.812 28.172 1 93.81 73 GLY A N 1
ATOM 524 C CA . GLY A 1 73 ? 13.953 40.906 29.125 1 93.81 73 GLY A CA 1
ATOM 525 C C . GLY A 1 73 ? 15.242 40.875 29.922 1 93.81 73 GLY A C 1
ATOM 526 O O . GLY A 1 73 ? 15.383 41.625 30.891 1 93.81 73 GLY A O 1
ATOM 527 N N . MET A 1 74 ? 16.172 40.062 29.625 1 94.62 74 MET A N 1
ATOM 528 C CA . MET A 1 74 ? 17.438 39.938 30.344 1 94.62 74 MET A CA 1
ATOM 529 C C . MET A 1 74 ? 18.609 40.031 29.391 1 94.62 74 MET A C 1
ATOM 531 O O . MET A 1 74 ? 18.688 39.281 28.406 1 94.62 74 MET A O 1
ATOM 535 N N . ALA A 1 75 ? 19.547 40.906 29.75 1 95.94 75 ALA A N 1
ATOM 536 C CA . ALA A 1 75 ? 20.75 41.062 28.938 1 95.94 75 ALA A CA 1
ATOM 537 C C . ALA A 1 75 ? 21.656 39.844 29.078 1 95.94 75 ALA A C 1
ATOM 539 O O . ALA A 1 75 ? 21.656 39.156 30.109 1 95.94 75 ALA A O 1
ATOM 540 N N . PRO A 1 76 ? 22.438 39.562 28.031 1 96.88 76 PRO A N 1
ATOM 541 C CA . PRO A 1 76 ? 23.312 38.375 28.047 1 96.88 76 PRO A CA 1
ATOM 542 C C . PRO A 1 76 ? 24.219 38.312 29.281 1 96.88 76 PRO A C 1
ATOM 544 O O . PRO A 1 76 ? 24.469 37.25 29.828 1 96.88 76 PRO A O 1
ATOM 547 N N . GLU A 1 77 ? 24.703 39.469 29.703 1 95.56 77 GLU A N 1
ATOM 548 C CA . GLU A 1 77 ? 25.625 39.531 30.844 1 95.56 77 GLU A CA 1
ATOM 549 C C . GLU A 1 77 ? 24.984 39 32.125 1 95.56 77 GLU A C 1
ATOM 551 O O . GLU A 1 77 ? 25.672 38.5 33 1 95.56 77 GLU A O 1
ATOM 556 N N . ARG A 1 78 ? 23.75 39.062 32.156 1 95.69 78 ARG A N 1
ATOM 557 C CA . ARG A 1 78 ? 23.016 38.625 33.312 1 95.69 78 ARG A CA 1
ATOM 558 C C . ARG A 1 78 ? 22.641 37.156 33.219 1 95.69 78 ARG A C 1
ATOM 560 O O . ARG A 1 78 ? 22.203 36.531 34.188 1 95.69 78 ARG A O 1
ATOM 567 N N . LEU A 1 79 ? 22.844 36.562 32.062 1 96.44 79 LEU A N 1
ATOM 568 C CA . LEU A 1 79 ? 22.391 35.188 31.797 1 96.44 79 LEU A CA 1
ATOM 569 C C . LEU A 1 79 ? 23.578 34.25 31.781 1 96.44 79 LEU A C 1
ATOM 571 O O . LEU A 1 79 ? 23.516 33.156 32.375 1 96.44 79 LEU A O 1
ATOM 575 N N . LEU A 1 80 ? 24.672 34.625 31.203 1 96.56 80 LEU A N 1
ATOM 576 C CA . LEU A 1 80 ? 25.797 33.719 30.891 1 96.56 80 LEU A CA 1
ATOM 577 C C . LEU A 1 80 ? 26.422 33.188 32.156 1 96.56 80 LEU A C 1
ATOM 579 O O . LEU A 1 80 ? 26.812 33.969 33.062 1 96.56 80 LEU A O 1
ATOM 583 N N . GLY A 1 81 ? 26.5 31.906 32.219 1 94.88 81 GLY A N 1
ATOM 584 C CA . GLY A 1 81 ? 27.141 31.234 33.344 1 94.88 81 GLY A CA 1
ATOM 585 C C . GLY A 1 81 ? 26.234 31.031 34.531 1 94.88 81 GLY A C 1
ATOM 586 O O . GLY A 1 81 ? 2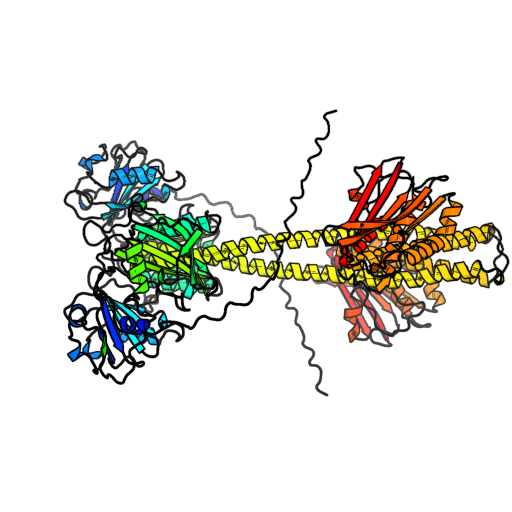6.609 30.406 35.531 1 94.88 81 GLY A O 1
ATOM 587 N N . ARG A 1 82 ? 25.094 31.5 34.469 1 95.88 82 ARG A N 1
ATOM 588 C CA . ARG A 1 82 ? 24.172 31.438 35.594 1 95.88 82 ARG A CA 1
ATOM 589 C C . ARG A 1 82 ? 23.188 30.281 35.438 1 95.88 82 ARG A C 1
ATOM 591 O O . ARG A 1 82 ? 23.219 29.578 34.406 1 95.88 82 ARG A O 1
ATOM 598 N N . SER A 1 83 ? 22.453 30.094 36.531 1 95.88 83 SER A N 1
ATOM 599 C CA . SER A 1 83 ? 21.406 29.078 36.5 1 95.88 83 SER A CA 1
ATOM 600 C C . SER A 1 83 ? 20.25 29.5 35.594 1 95.88 83 SER A C 1
ATOM 602 O O . SER A 1 83 ? 19.922 30.688 35.531 1 95.88 83 SER A O 1
ATOM 604 N N . VAL A 1 84 ? 19.641 28.484 34.969 1 94.5 84 VAL A N 1
ATOM 605 C CA . VAL A 1 84 ? 18.547 28.75 34.062 1 94.5 84 VAL A CA 1
ATOM 606 C C . VAL A 1 84 ? 17.391 29.406 34.812 1 94.5 84 VAL A C 1
ATOM 608 O O . VAL A 1 84 ? 16.547 30.078 34.188 1 94.5 84 VAL A O 1
ATOM 611 N N . ASP A 1 85 ? 17.312 29.391 36.094 1 93.31 85 ASP A N 1
ATOM 612 C CA . ASP A 1 85 ? 16.266 29.953 36.938 1 93.31 85 ASP A CA 1
ATOM 613 C C . ASP A 1 85 ? 16.219 31.469 36.781 1 93.31 85 ASP A C 1
ATOM 615 O O . ASP A 1 85 ? 15.18 32.094 37.062 1 93.31 85 ASP A O 1
ATOM 619 N N . VAL A 1 86 ? 17.312 32.031 36.375 1 94.69 86 VAL A N 1
ATOM 620 C CA . VAL A 1 86 ? 17.391 33.469 36.25 1 94.69 86 VAL A CA 1
ATOM 621 C C . VAL A 1 86 ? 16.406 33.938 35.188 1 94.69 86 VAL A C 1
ATOM 623 O O . VAL A 1 86 ? 15.961 35.094 35.219 1 94.69 86 VAL A O 1
ATOM 626 N N . LEU A 1 87 ? 16.062 33.062 34.25 1 94.81 87 LEU A N 1
ATOM 627 C CA . LEU A 1 87 ? 15.125 33.438 33.188 1 94.81 87 LEU A CA 1
ATOM 628 C C . LEU A 1 87 ? 13.734 33.656 33.75 1 94.81 87 LEU A C 1
ATOM 630 O O . LEU A 1 87 ? 12.93 34.375 33.156 1 94.81 87 LEU A O 1
ATOM 634 N N . GLU A 1 88 ? 13.375 33.094 34.844 1 93.94 88 GLU A N 1
ATOM 635 C CA . GLU A 1 88 ? 12.102 33.219 35.562 1 93.94 88 GLU A CA 1
ATOM 636 C C . GLU A 1 88 ? 10.922 32.906 34.625 1 93.94 88 GLU A C 1
ATOM 638 O O . GLU A 1 88 ? 9.938 33.656 34.594 1 93.94 88 GLU A O 1
ATOM 643 N N . LEU A 1 89 ? 11.125 31.969 33.781 1 93.81 89 LEU A N 1
ATOM 644 C CA . LEU A 1 89 ? 10.031 31.469 32.969 1 93.81 89 LEU A CA 1
ATOM 645 C C . LEU A 1 89 ? 9.211 30.422 33.719 1 93.81 89 LEU A C 1
ATOM 647 O O . LEU A 1 89 ? 9.719 29.344 34.031 1 93.81 89 LEU A O 1
ATOM 651 N N . PRO A 1 90 ? 7.992 30.703 33.906 1 91.12 90 PRO A N 1
ATOM 652 C CA . PRO A 1 90 ? 7.18 29.766 34.688 1 91.12 90 PRO A CA 1
ATOM 653 C C . PRO A 1 90 ? 7.023 28.406 34 1 91.12 90 PRO A C 1
ATOM 655 O O . PRO A 1 90 ? 6.879 27.375 34.688 1 91.12 90 PRO A O 1
ATOM 658 N N . GLU A 1 91 ? 7.047 28.344 32.688 1 90.44 91 GLU A N 1
ATOM 659 C CA . GLU A 1 91 ? 6.77 27.141 31.922 1 90.44 91 GLU A CA 1
ATOM 660 C C . GLU A 1 91 ? 8.016 26.266 31.781 1 90.44 91 GLU A C 1
ATOM 662 O O . GLU A 1 91 ? 7.93 25.109 31.375 1 90.44 91 GLU A O 1
ATOM 667 N N . LEU A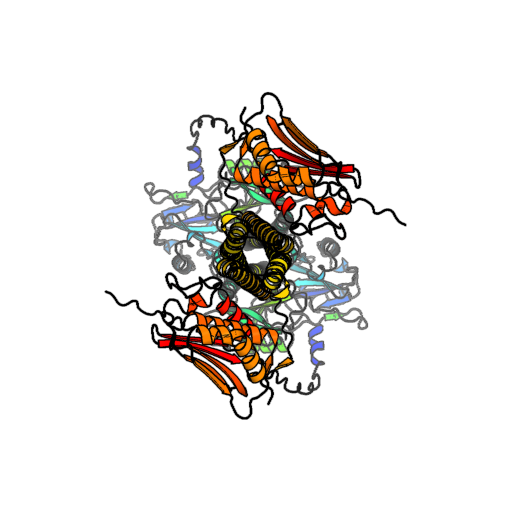 1 92 ? 9.18 26.812 32.094 1 92.44 92 LEU A N 1
ATOM 668 C CA . LEU A 1 92 ? 10.453 26.203 31.703 1 92.44 92 LEU A CA 1
ATOM 669 C C . LEU A 1 92 ? 10.641 24.859 32.375 1 92.44 92 LEU A C 1
ATOM 671 O O . LEU A 1 92 ? 11.109 23.906 31.766 1 92.44 92 LEU A O 1
ATOM 675 N N . ALA A 1 93 ? 10.336 24.797 33.656 1 91 93 ALA A N 1
ATOM 676 C CA . ALA A 1 93 ? 10.508 23.547 34.406 1 91 93 ALA A CA 1
ATOM 677 C C . ALA A 1 93 ? 9.719 22.422 33.75 1 91 93 ALA A C 1
ATOM 679 O O . ALA A 1 93 ? 10.242 21.312 33.562 1 91 93 ALA A O 1
ATOM 680 N N . ALA A 1 94 ? 8.516 22.672 33.469 1 88.88 94 ALA A N 1
ATOM 681 C CA . ALA A 1 94 ? 7.656 21.672 32.812 1 88.88 94 ALA A CA 1
ATOM 682 C C . ALA A 1 94 ? 8.188 21.281 31.453 1 88.88 94 ALA A C 1
ATOM 684 O O . ALA A 1 94 ? 8.086 20.125 31.047 1 88.88 94 ALA A O 1
ATOM 685 N N . LEU A 1 95 ? 8.688 22.234 30.75 1 91.25 95 LEU A N 1
ATOM 686 C CA . LEU A 1 95 ? 9.234 21.984 29.406 1 91.25 95 LEU A CA 1
ATOM 687 C C . LEU A 1 95 ? 10.461 21.094 29.5 1 91.25 95 LEU A C 1
ATOM 689 O O . LEU A 1 95 ? 10.609 20.156 28.688 1 91.25 95 LEU A O 1
ATOM 693 N N . LEU A 1 96 ? 11.289 21.391 30.406 1 93.5 96 LEU A N 1
ATOM 694 C CA . LEU A 1 96 ? 12.5 20.594 30.578 1 93.5 96 LEU A CA 1
ATOM 695 C C . LEU A 1 96 ? 12.156 19.156 30.969 1 93.5 96 LEU A C 1
ATOM 697 O O . LEU A 1 96 ? 12.773 18.203 30.484 1 93.5 96 LEU A O 1
ATOM 701 N N . GLU A 1 97 ? 11.203 19.031 31.828 1 90.81 97 GLU A N 1
ATOM 702 C CA . GLU A 1 97 ? 10.742 17.703 32.219 1 90.81 97 GLU A CA 1
ATOM 703 C C . GLU A 1 97 ? 10.148 16.953 31.031 1 90.81 97 GLU A C 1
ATOM 705 O O . GLU A 1 97 ? 10.367 15.742 30.875 1 90.81 97 GLU A O 1
ATOM 710 N N . GLY A 1 98 ? 9.367 17.656 30.297 1 88.06 98 GLY A N 1
ATOM 711 C CA . GLY A 1 98 ? 8.781 17.062 29.109 1 88.06 98 GLY A CA 1
ATOM 712 C C . GLY A 1 98 ? 9.82 16.578 28.109 1 88.06 98 GLY A C 1
ATOM 713 O O . GLY A 1 98 ? 9.672 15.5 27.516 1 88.06 98 GLY A O 1
ATOM 714 N N . LEU A 1 99 ? 10.797 17.328 27.859 1 90.19 99 LEU A N 1
ATOM 715 C CA . LEU A 1 99 ? 11.867 16.969 26.938 1 90.19 99 LEU A CA 1
ATOM 716 C C . LEU A 1 99 ? 12.617 15.734 27.438 1 90.19 99 LEU A C 1
ATOM 718 O O . LEU A 1 99 ? 12.945 14.836 26.656 1 90.19 99 LEU A O 1
ATOM 722 N N . ALA A 1 100 ? 12.828 15.703 28.719 1 89.62 100 ALA A N 1
ATOM 723 C CA . ALA A 1 100 ? 13.555 14.586 29.328 1 89.62 100 ALA A CA 1
ATOM 724 C C . ALA A 1 100 ? 12.75 13.297 29.234 1 89.62 100 ALA A C 1
ATOM 726 O O . ALA A 1 100 ? 13.32 12.203 29.203 1 89.62 100 ALA A O 1
ATOM 727 N N . ALA A 1 101 ? 11.461 13.438 29.188 1 85.75 101 ALA A N 1
ATOM 728 C CA . ALA A 1 101 ? 10.578 12.273 29.141 1 85.75 101 ALA A CA 1
ATOM 729 C C . ALA A 1 101 ? 10.562 11.656 27.734 1 85.75 101 ALA A C 1
ATOM 731 O O . ALA A 1 101 ? 10.172 10.5 27.562 1 85.75 101 ALA A O 1
ATOM 732 N N . MET A 1 102 ? 10.984 12.398 26.766 1 82.94 102 MET A N 1
ATOM 733 C CA . MET A 1 102 ? 11.023 11.891 25.406 1 82.94 102 MET A CA 1
ATOM 734 C C . MET A 1 102 ? 12.156 10.883 25.234 1 82.94 102 MET A C 1
ATOM 736 O O . MET A 1 102 ? 13.195 10.984 25.891 1 82.94 102 MET A O 1
ATOM 740 N N . PRO A 1 103 ? 11.898 9.914 24.328 1 78.44 103 PRO A N 1
ATOM 741 C CA . PRO A 1 103 ? 13.039 9.047 24 1 78.44 103 PRO A CA 1
ATOM 742 C C . PRO A 1 103 ? 14.242 9.836 23.484 1 78.44 103 PRO A C 1
ATOM 744 O O . PRO A 1 103 ? 14.078 10.797 22.734 1 78.44 103 PRO A O 1
ATOM 747 N N . PRO A 1 104 ? 15.383 9.383 23.891 1 81.19 104 PRO A N 1
ATOM 748 C CA . PRO A 1 104 ? 16.594 10.141 23.547 1 81.19 104 PRO A CA 1
ATOM 749 C C . PRO A 1 104 ? 16.719 10.391 22.047 1 81.19 104 PRO A C 1
ATOM 751 O O . PRO A 1 104 ? 17.125 11.477 21.625 1 81.19 104 PRO A O 1
ATOM 754 N N . GLY A 1 105 ? 16.391 9.461 21.266 1 75.62 105 GLY A N 1
ATOM 755 C CA . GLY A 1 105 ? 16.531 9.602 19.828 1 75.62 105 GLY A CA 1
ATOM 756 C C . GLY A 1 105 ? 15.562 10.602 19.234 1 75.62 105 GLY A C 1
ATOM 757 O O . GLY A 1 105 ? 15.742 11.047 18.094 1 75.62 105 GLY A O 1
ATOM 758 N N . LEU A 1 106 ? 14.609 11.102 20.078 1 77.25 106 LEU A N 1
ATOM 759 C CA . LEU A 1 106 ? 13.578 11.984 19.562 1 77.25 106 LEU A CA 1
ATOM 760 C C . LEU A 1 106 ? 13.688 13.375 20.172 1 77.25 106 LEU A C 1
ATOM 762 O O . LEU A 1 106 ? 12.938 14.281 19.812 1 77.25 106 LEU A O 1
ATOM 766 N N . ARG A 1 107 ? 14.656 13.562 21.031 1 84.12 107 ARG A N 1
ATOM 767 C CA . ARG A 1 107 ? 14.758 14.82 21.75 1 84.12 107 ARG A CA 1
ATOM 768 C C . ARG A 1 107 ? 15.219 15.945 20.844 1 84.12 107 ARG A C 1
ATOM 770 O O . ARG A 1 107 ? 15.008 17.125 21.125 1 84.12 107 ARG A O 1
ATOM 777 N N . ALA A 1 108 ? 15.844 15.508 19.703 1 81.44 108 ALA A N 1
ATOM 778 C CA . ALA A 1 108 ? 16.25 16.5 18.719 1 81.44 108 ALA A CA 1
ATOM 779 C C . ALA A 1 108 ? 15.039 17.125 18.031 1 81.44 108 ALA A C 1
ATOM 781 O O . ALA A 1 108 ? 15.102 18.266 17.547 1 81.44 108 ALA A O 1
ATOM 782 N N . LEU A 1 109 ? 13.93 16.438 17.969 1 77.75 109 LEU A N 1
ATOM 783 C CA . LEU A 1 109 ? 12.695 16.969 17.406 1 77.75 109 LEU A CA 1
ATOM 784 C C . LEU A 1 109 ? 12.086 18.031 18.297 1 77.75 109 LEU A C 1
ATOM 786 O O . LEU A 1 109 ? 11.383 18.922 17.828 1 77.75 109 LEU A O 1
ATOM 790 N N . GLY A 1 110 ? 12.367 17.844 19.547 1 85.12 110 GLY A N 1
ATOM 791 C CA . GLY A 1 110 ? 12.102 18.906 20.516 1 85.12 110 GLY A CA 1
ATOM 792 C C . GLY A 1 110 ? 10.625 19.078 20.812 1 85.12 110 GLY A C 1
ATOM 793 O O . GLY A 1 110 ? 9.805 18.234 20.438 1 85.12 110 GLY A O 1
ATOM 794 N N . LEU A 1 111 ? 10.281 20.188 21.578 1 86.69 111 LEU A N 1
ATOM 795 C CA . LEU A 1 111 ? 8.945 20.547 22.047 1 86.69 111 LEU A CA 1
ATOM 796 C C . LEU A 1 111 ? 8.633 22 21.688 1 86.69 111 LEU A C 1
ATOM 798 O O . LEU A 1 111 ? 9.43 22.891 21.953 1 86.69 111 LEU A O 1
ATOM 802 N N . HIS A 1 112 ? 7.551 22.125 21.031 1 85.31 112 HIS A N 1
ATOM 803 C CA . HIS A 1 112 ? 7.031 23.469 20.828 1 85.31 112 HIS A CA 1
ATOM 804 C C . HIS A 1 112 ? 6.113 23.875 21.969 1 85.31 112 HIS A C 1
ATOM 806 O O . HIS A 1 112 ? 5.344 23.062 22.484 1 85.31 112 HIS A O 1
ATOM 812 N N . ALA A 1 113 ? 6.293 25.156 22.406 1 85.44 113 ALA A N 1
ATOM 813 C CA . ALA A 1 113 ? 5.504 25.672 23.531 1 85.44 113 ALA A CA 1
ATOM 814 C C . ALA A 1 113 ? 5.402 27.188 23.469 1 85.44 113 ALA A C 1
ATOM 816 O O . ALA A 1 113 ? 5.809 27.812 22.484 1 85.44 113 ALA A O 1
ATOM 817 N N . VAL A 1 114 ? 4.625 27.703 24.438 1 82.81 114 VAL A N 1
ATOM 818 C CA . VAL A 1 114 ? 4.562 29.141 24.656 1 82.81 114 VAL A CA 1
ATOM 819 C C . VAL A 1 114 ? 5.172 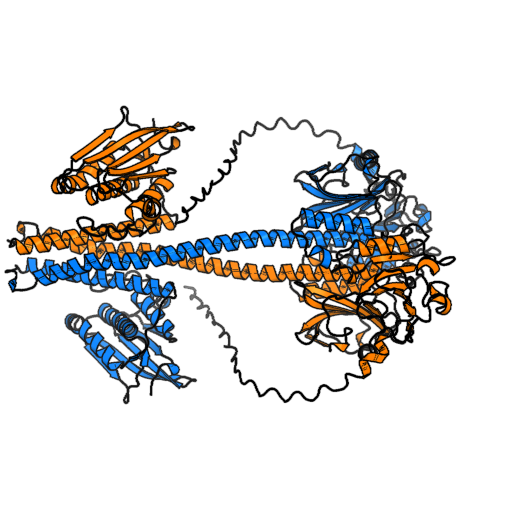29.484 26.016 1 82.81 114 VAL A C 1
ATOM 821 O O . VAL A 1 114 ? 4.934 28.797 27 1 82.81 114 VAL A O 1
ATOM 824 N N . VAL A 1 115 ? 6.047 30.438 26 1 89.06 115 VAL A N 1
ATOM 825 C CA . VAL A 1 115 ? 6.645 30.891 27.266 1 89.06 115 VAL A CA 1
ATOM 826 C C . VAL A 1 115 ? 6.332 32.375 27.484 1 89.06 115 VAL A C 1
ATOM 828 O O . VAL A 1 115 ? 6.133 33.125 26.516 1 89.06 115 VAL A O 1
ATOM 831 N N . THR A 1 116 ? 6.207 32.75 28.719 1 89.88 116 THR A N 1
ATOM 832 C CA . THR A 1 116 ? 5.887 34.125 29.062 1 89.88 116 THR A CA 1
ATOM 833 C C . THR A 1 116 ? 6.969 34.719 29.969 1 89.88 116 THR A C 1
ATOM 835 O O . THR A 1 116 ? 6.941 34.5 31.188 1 89.88 116 THR A O 1
ATOM 838 N N . PRO A 1 117 ? 7.918 35.469 29.328 1 91.88 117 PRO A N 1
ATOM 839 C CA . PRO A 1 117 ? 8.914 36.156 30.156 1 91.88 117 PRO A CA 1
ATOM 840 C C . PRO A 1 117 ? 8.281 37.125 31.141 1 91.88 117 PRO A C 1
ATOM 842 O O . PRO A 1 117 ? 7.191 37.656 30.891 1 91.88 117 PRO A O 1
ATOM 845 N N . PRO A 1 118 ? 8.992 37.312 32.281 1 88.38 118 PRO A N 1
ATOM 846 C CA . PRO A 1 118 ? 8.445 38.25 33.281 1 88.38 118 PRO A CA 1
ATOM 847 C C . PRO A 1 118 ? 8.188 39.656 32.719 1 88.38 118 PRO A C 1
ATOM 849 O O . PRO A 1 118 ? 9.102 40.281 32.188 1 88.38 118 PRO A O 1
ATOM 852 N N . GLY A 1 119 ? 6.969 40.094 32.844 1 84.5 119 GLY A N 1
ATOM 853 C CA . GLY A 1 119 ? 6.582 41.438 32.406 1 84.5 119 GLY A CA 1
ATOM 854 C C . GLY A 1 119 ? 6.422 41.562 30.891 1 84.5 119 GLY A C 1
ATOM 855 O O . GLY A 1 119 ? 6.191 42.625 30.375 1 84.5 119 GLY A O 1
ATOM 856 N N . GLY A 1 120 ? 6.633 40.438 30.234 1 85.94 120 GLY A N 1
ATOM 857 C CA . GLY A 1 120 ? 6.543 40.5 28.781 1 85.94 120 GLY A CA 1
ATOM 858 C C . GLY A 1 120 ? 5.344 39.75 28.25 1 85.94 120 GLY A C 1
ATOM 859 O O . GLY A 1 120 ? 4.484 39.281 29 1 85.94 120 GLY A O 1
ATOM 860 N N . GLU A 1 121 ? 5.23 39.719 26.922 1 84.31 121 GLU A N 1
ATOM 861 C CA . GLU A 1 121 ? 4.172 39 26.234 1 84.31 121 GLU A CA 1
ATOM 862 C C . GLU A 1 121 ? 4.562 37.531 26.016 1 84.31 121 GLU A C 1
ATOM 864 O O . GLU A 1 121 ? 5.746 37.188 26.031 1 84.31 121 GLU A O 1
ATOM 869 N N . SER A 1 122 ? 3.541 36.719 25.859 1 86.62 122 SER A N 1
ATOM 870 C CA . SER A 1 122 ? 3.791 35.312 25.578 1 86.62 122 SER A CA 1
ATOM 871 C C . SER A 1 122 ? 4.453 35.125 24.219 1 86.62 122 SER A C 1
ATOM 873 O O . SER A 1 122 ? 4.105 35.812 23.266 1 86.62 122 SER A O 1
ATOM 875 N N . LEU A 1 123 ? 5.473 34.219 24.172 1 88.69 123 LEU A N 1
ATOM 876 C CA . LEU A 1 123 ? 6.25 33.969 22.953 1 88.69 123 LEU A CA 1
ATOM 877 C C . LEU A 1 123 ? 6.25 32.469 22.609 1 88.69 123 LEU A C 1
ATOM 879 O O . LEU A 1 123 ? 6.324 31.625 23.484 1 88.69 123 LEU A O 1
ATOM 883 N N . PRO A 1 124 ? 6.082 32.281 21.297 1 86.69 124 PRO A N 1
ATOM 884 C CA . PRO A 1 124 ? 6.355 30.891 20.875 1 86.69 124 PRO A CA 1
ATOM 885 C C . PRO A 1 124 ? 7.773 30.438 21.234 1 86.69 124 PRO A C 1
ATOM 887 O O . PRO A 1 124 ? 8.719 31.219 21.109 1 86.69 124 PRO A O 1
ATOM 890 N N . ALA A 1 125 ? 7.883 29.203 21.719 1 91.5 125 ALA A N 1
ATOM 891 C CA . ALA A 1 125 ? 9.172 28.672 22.156 1 91.5 125 ALA A CA 1
ATOM 892 C C . ALA A 1 125 ? 9.391 27.266 21.594 1 91.5 125 ALA A C 1
ATOM 894 O O . ALA A 1 125 ? 8.43 26.562 21.266 1 91.5 125 ALA A O 1
ATOM 895 N N . PHE A 1 126 ? 10.625 26.953 21.359 1 91.81 126 PHE A N 1
ATOM 896 C CA . PHE A 1 126 ? 11.07 25.641 20.906 1 91.81 126 PHE A CA 1
ATOM 897 C C . PHE A 1 126 ? 12.242 25.141 21.734 1 91.81 126 PHE A C 1
ATOM 899 O O . PHE A 1 126 ? 13.273 25.797 21.828 1 91.81 126 PHE A O 1
ATOM 906 N N . LEU A 1 127 ? 11.992 24 22.406 1 93.25 127 LEU A N 1
ATOM 907 C CA . LEU A 1 127 ? 13.016 23.391 23.25 1 93.25 127 LEU A CA 1
ATOM 908 C C . LEU A 1 127 ? 13.469 22.047 22.656 1 93.25 127 LEU A C 1
ATOM 910 O O . LEU A 1 127 ? 12.641 21.188 22.375 1 93.25 127 LEU A O 1
ATOM 914 N N . HIS A 1 128 ? 14.75 21.938 22.469 1 91.19 128 HIS A N 1
ATOM 915 C CA . HIS A 1 128 ? 15.258 20.688 21.906 1 91.19 128 HIS A CA 1
ATOM 916 C C . HIS A 1 128 ? 16.656 20.375 22.422 1 91.19 128 HIS A C 1
ATOM 918 O O . HIS A 1 128 ? 17.281 21.203 23.094 1 91.19 128 HIS A O 1
ATOM 924 N N . GLU A 1 129 ? 17.047 19.125 22.219 1 92.56 129 GLU A N 1
ATOM 925 C CA . GLU A 1 129 ? 18.375 18.688 22.641 1 92.56 129 GLU A CA 1
ATOM 926 C C . GLU A 1 129 ? 19.188 18.156 21.469 1 92.56 129 GLU A C 1
ATOM 928 O O . GLU A 1 129 ? 18.703 17.375 20.672 1 92.56 129 GLU A O 1
ATOM 933 N N . HIS A 1 130 ? 20.375 18.703 21.391 1 88.69 130 HIS A N 1
ATOM 934 C CA . HIS A 1 130 ? 21.297 18.25 20.359 1 88.69 130 HIS A CA 1
ATOM 935 C C . HIS A 1 130 ? 22.734 18.484 20.781 1 88.69 130 HIS A C 1
ATOM 937 O O . HIS A 1 130 ? 23.062 19.531 21.344 1 88.69 130 HIS A O 1
ATOM 943 N N . GLY A 1 131 ? 23.594 17.516 20.406 1 87.25 131 GLY A N 1
ATOM 944 C CA . GLY A 1 131 ? 25.016 17.672 20.688 1 87.25 131 GLY A CA 1
ATOM 945 C C . GLY A 1 131 ? 25.328 17.828 22.172 1 87.25 131 GLY A C 1
ATOM 946 O O . GLY A 1 131 ? 26.219 18.594 22.547 1 87.25 131 GLY A O 1
ATOM 947 N N . GLY A 1 132 ? 24.5 17.359 22.969 1 88.69 132 GLY A N 1
ATOM 948 C CA . GLY A 1 132 ? 24.719 17.406 24.406 1 88.69 132 GLY A CA 1
ATOM 949 C C . GLY A 1 132 ? 24.297 18.719 25.031 1 88.69 132 GLY A C 1
ATOM 950 O O . GLY A 1 132 ? 24.734 19.078 26.125 1 88.69 132 GLY A O 1
ATOM 951 N N . ARG A 1 133 ? 23.562 19.484 24.328 1 94.44 133 ARG A N 1
ATOM 952 C CA . ARG A 1 133 ? 23.062 20.75 24.828 1 94.44 133 ARG A CA 1
ATOM 953 C C . ARG A 1 133 ? 21.531 20.812 24.734 1 94.44 133 ARG A C 1
ATOM 955 O O . ARG A 1 133 ? 20.953 20.219 23.812 1 94.44 133 ARG A O 1
ATOM 962 N N . VAL A 1 134 ? 20.969 21.438 25.703 1 95.56 134 VAL A N 1
ATOM 963 C CA . VAL A 1 134 ? 19.562 21.781 25.625 1 95.56 134 VAL A CA 1
ATOM 964 C C . VAL A 1 134 ? 19.406 23.219 25.125 1 95.56 134 VAL A C 1
ATOM 966 O O . VAL A 1 134 ? 19.969 24.141 25.688 1 95.56 134 VAL A O 1
ATOM 969 N N . ILE A 1 135 ? 18.719 23.328 24.078 1 96.19 135 ILE A N 1
ATOM 970 C CA . ILE A 1 135 ? 18.625 24.641 23.438 1 96.19 135 ILE A CA 1
ATOM 971 C C . ILE A 1 135 ? 17.188 25.156 23.5 1 96.19 135 ILE A C 1
ATOM 973 O O . ILE A 1 135 ? 16.25 24.469 23.078 1 96.19 135 ILE A O 1
ATOM 977 N N . LEU A 1 136 ? 17.031 26.359 24.062 1 96.25 136 LEU A N 1
ATOM 978 C CA . LEU A 1 136 ? 15.742 27.062 24.094 1 96.25 136 LEU A CA 1
ATOM 979 C C . LEU A 1 136 ? 15.711 28.203 23.078 1 96.25 136 LEU A C 1
ATOM 981 O O . LEU A 1 136 ? 16.562 29.094 23.109 1 96.25 136 LEU A O 1
ATOM 985 N N . GLU A 1 137 ? 14.797 28.094 22.188 1 96.38 137 GLU A N 1
ATOM 986 C CA . GLU A 1 137 ? 14.57 29.141 21.203 1 96.38 137 GLU A CA 1
ATOM 987 C C . GLU A 1 137 ? 13.234 29.828 21.438 1 96.38 137 GLU A C 1
ATOM 989 O O . GLU A 1 137 ? 12.234 29.188 21.766 1 96.38 137 GLU A O 1
ATOM 994 N N . VAL A 1 138 ? 13.227 31.188 21.359 1 94.69 138 VAL A N 1
ATOM 995 C CA . VAL A 1 138 ? 11.984 31.953 21.438 1 94.69 138 VAL A CA 1
ATOM 996 C C . VAL A 1 138 ? 11.883 32.875 20.234 1 94.69 138 VAL A C 1
ATOM 998 O O . VAL A 1 138 ? 12.898 33.344 19.719 1 94.69 138 VAL A O 1
ATOM 1001 N N . GLU A 1 139 ? 10.734 33.062 19.75 1 93 139 GLU A N 1
ATOM 1002 C CA . GLU A 1 139 ? 10.562 33.938 18.594 1 93 139 GLU A CA 1
ATOM 1003 C C . GLU A 1 139 ? 9.359 34.844 18.766 1 93 139 GLU A C 1
ATOM 1005 O O . GLU A 1 139 ? 8.492 34.594 19.609 1 93 139 GLU A O 1
ATOM 1010 N N . ARG A 1 140 ? 9.383 35.969 18.078 1 87.25 140 ARG A N 1
ATOM 1011 C CA . ARG A 1 140 ? 8.219 36.875 18.047 1 87.25 140 ARG A CA 1
ATOM 1012 C C . ARG A 1 140 ? 7.074 36.219 17.25 1 87.25 140 ARG A C 1
ATOM 1014 O O . ARG A 1 140 ? 7.309 35.562 16.234 1 87.25 140 ARG A O 1
ATOM 1021 N N . PRO A 1 141 ? 5.898 36.25 17.891 1 74.19 141 PRO A N 1
ATOM 1022 C CA . PRO A 1 141 ? 4.777 35.719 17.094 1 74.19 141 PRO A CA 1
ATOM 1023 C C . PRO A 1 141 ? 4.641 36.406 15.742 1 74.19 141 PRO A C 1
ATOM 1025 O O . PRO A 1 141 ? 4.84 37.625 15.641 1 74.19 141 PRO A O 1
ATOM 1028 N N . SER A 1 142 ? 4.945 35.688 14.742 1 62.16 142 SER A N 1
ATOM 1029 C CA . SER A 1 142 ? 4.777 36.281 13.406 1 62.16 142 SER A CA 1
ATOM 1030 C C . SER A 1 142 ? 3.375 36.844 13.227 1 62.16 142 SER A C 1
ATOM 1032 O O . SER A 1 142 ? 2.416 36.344 13.82 1 62.16 142 SER A O 1
ATOM 1034 N N . ALA A 1 143 ? 3.084 38.125 13.086 1 50.56 143 ALA A N 1
ATOM 1035 C CA . ALA A 1 143 ? 1.75 38.625 12.758 1 50.56 143 ALA A CA 1
ATOM 1036 C C . ALA A 1 143 ? 1.057 37.688 11.75 1 50.56 143 ALA A C 1
ATOM 1038 O O . ALA A 1 143 ? 1.519 37.562 10.617 1 50.56 143 ALA A O 1
ATOM 1039 N N . GLY A 1 144 ? 0.835 36.562 12.016 1 44.06 144 GLY A N 1
ATOM 1040 C CA . GLY A 1 144 ? 0.1 35.75 11.047 1 44.06 144 GLY A CA 1
ATOM 1041 C C . GLY A 1 144 ? -1.05 36.5 10.406 1 44.06 144 GLY A C 1
ATOM 1042 O O . GLY A 1 144 ? -1.425 37.594 10.859 1 44.06 144 GLY A O 1
ATOM 1043 N N . PRO A 1 145 ? -1.593 36.156 9.258 1 38.69 145 PRO A N 1
ATOM 1044 C CA . PRO A 1 145 ? -2.74 36.875 8.727 1 38.69 145 PRO A CA 1
ATOM 1045 C C . PRO A 1 145 ? -3.779 37.219 9.797 1 38.69 145 PRO A C 1
ATOM 1047 O O . PRO A 1 145 ? -4.746 37.906 9.531 1 38.69 145 PRO A O 1
ATOM 1050 N N . GLU A 1 146 ? -3.979 36.406 10.719 1 37.47 146 GLU A N 1
ATOM 1051 C CA . GLU A 1 146 ? -5.098 36.75 11.586 1 37.47 146 GLU A CA 1
ATOM 1052 C C . GLU A 1 146 ? -4.777 38 12.406 1 37.47 146 GLU A C 1
ATOM 1054 O O . GLU A 1 146 ? -5.609 38.469 13.195 1 37.47 146 GLU A O 1
ATOM 1059 N N . SER A 1 147 ? -3.697 38.281 12.891 1 36.66 147 SER A N 1
ATOM 1060 C CA . SER A 1 147 ? -3.738 39.562 13.578 1 36.66 147 SER A CA 1
ATOM 1061 C C . SER A 1 147 ? -4.098 40.688 12.625 1 36.66 147 SER A C 1
ATOM 1063 O O . SER A 1 147 ? -4.961 41.531 12.93 1 36.66 147 SER A O 1
ATOM 1065 N N . ARG A 1 148 ? -3.373 41.781 11.992 1 37.84 148 ARG A N 1
ATOM 1066 C CA . ARG A 1 148 ? -4.012 42.938 11.352 1 37.84 148 ARG A CA 1
ATOM 1067 C C . ARG A 1 148 ? -4.75 42.531 10.086 1 37.84 148 ARG A C 1
ATOM 1069 O O . ARG A 1 148 ? -4.594 41.406 9.617 1 37.84 148 ARG A O 1
ATOM 1076 N N . GLY A 1 149 ? -5.098 43.188 8.758 1 35.06 149 GLY A N 1
ATOM 1077 C CA . GLY A 1 149 ? -5.66 43.25 7.414 1 35.06 149 GLY A CA 1
ATOM 1078 C C . GLY A 1 149 ? -5.027 42.25 6.469 1 35.06 149 GLY A C 1
ATOM 1079 O O . GLY A 1 149 ? -5.469 42.094 5.328 1 35.06 149 GLY A O 1
ATOM 1080 N N . ALA A 1 150 ? -3.789 41.969 6.277 1 37 150 ALA A N 1
ATOM 1081 C CA . ALA A 1 150 ? -2.898 41.469 5.234 1 37 150 ALA A CA 1
ATOM 1082 C C . ALA A 1 150 ? -2.975 39.938 5.133 1 37 150 ALA A C 1
ATOM 1084 O O . ALA A 1 150 ? -2.574 39.344 4.121 1 37 150 ALA A O 1
ATOM 1085 N N . ALA A 1 151 ? -2.947 39 6.215 1 40.59 151 ALA A N 1
ATOM 1086 C CA . ALA A 1 151 ? -2.377 37.656 6.422 1 40.59 151 ALA A CA 1
ATOM 1087 C C . ALA A 1 151 ? -3.369 36.594 6.027 1 40.59 151 ALA A C 1
ATOM 1089 O O . ALA A 1 151 ? -3.166 35.406 6.336 1 40.59 151 ALA A O 1
ATOM 1090 N N . ALA A 1 152 ? -4.516 36.719 5.66 1 48.62 152 ALA A N 1
ATOM 1091 C CA . ALA A 1 152 ? -5.422 35.562 5.57 1 48.62 152 ALA A CA 1
ATOM 1092 C C . ALA A 1 152 ? -5.059 34.688 4.391 1 48.62 152 ALA A C 1
ATOM 1094 O O . ALA A 1 152 ? -4.746 35.156 3.305 1 48.62 152 ALA A O 1
ATOM 1095 N N . PRO A 1 153 ? -4.727 33.406 4.664 1 54.88 153 PRO A N 1
ATOM 1096 C CA . PRO A 1 153 ? -4.531 32.562 3.502 1 54.88 153 PRO A CA 1
ATOM 1097 C C . PRO A 1 153 ? -5.582 32.781 2.416 1 54.88 153 PRO A C 1
ATOM 1099 O O . PRO A 1 153 ? -6.688 33.25 2.707 1 54.88 153 PRO A O 1
ATOM 1102 N N . PRO A 1 154 ? -5.098 32.719 1.112 1 62.06 154 PRO A N 1
ATOM 1103 C CA . PRO A 1 154 ? -6.094 32.75 0.038 1 62.06 154 PRO A CA 1
ATOM 1104 C C . PRO A 1 154 ? -7.262 31.797 0.285 1 62.06 154 PRO A C 1
ATOM 1106 O O . PRO A 1 154 ? -7.102 30.781 0.964 1 62.06 154 PRO A O 1
ATOM 1109 N N . PRO A 1 155 ? -8.359 32.25 -0.058 1 65 155 PRO A N 1
ATOM 1110 C CA . PRO A 1 155 ? -9.547 31.422 0.104 1 65 155 PRO A CA 1
ATOM 1111 C C . PRO A 1 155 ? -9.375 30.031 -0.502 1 65 155 PRO A C 1
ATOM 1113 O O . PRO A 1 155 ? -8.734 29.891 -1.547 1 65 155 PRO A O 1
ATOM 1116 N N . GLY A 1 156 ? -9.641 29.078 0.194 1 69.94 156 GLY A N 1
ATOM 1117 C CA . GLY A 1 156 ? -9.547 27.719 -0.339 1 69.94 156 GLY A CA 1
ATOM 1118 C C . GLY A 1 156 ? -10.211 26.688 0.547 1 69.94 156 GLY A C 1
ATOM 1119 O O . GLY A 1 156 ? -10.727 27.016 1.617 1 69.94 156 GLY A O 1
ATOM 1120 N N . PRO A 1 157 ? -10.273 25.453 -0.026 1 65.44 157 PRO A N 1
ATOM 1121 C CA . PRO A 1 157 ? -10.852 24.359 0.74 1 65.44 157 PRO A CA 1
ATOM 1122 C C . PRO A 1 157 ? -9.992 23.938 1.931 1 65.44 157 PRO A C 1
ATOM 1124 O O . PRO A 1 157 ? -8.836 24.359 2.031 1 65.44 157 PRO A O 1
ATOM 1127 N N . MET A 1 158 ? -10.664 23.328 2.93 1 66.62 158 MET A N 1
ATOM 1128 C CA . MET A 1 158 ? -9.891 22.703 4 1 66.62 158 MET A CA 1
ATOM 1129 C C . MET A 1 158 ? -8.82 21.781 3.434 1 66.62 158 MET A C 1
ATOM 1131 O O . MET A 1 158 ? -9.062 21.062 2.461 1 66.62 158 MET A O 1
ATOM 1135 N N . PRO A 1 159 ? -7.531 22.062 4.031 1 61.31 159 PRO A N 1
ATOM 1136 C CA . PRO A 1 159 ? -6.52 21.125 3.549 1 61.31 159 PRO A CA 1
ATOM 1137 C C . PRO A 1 159 ? -6.855 19.672 3.896 1 61.31 159 PRO A C 1
ATOM 1139 O O . PRO A 1 159 ? -7.43 19.406 4.953 1 61.31 159 PRO A O 1
ATOM 1142 N N . GLY A 1 160 ? -6.77 18.688 2.949 1 58.22 160 GLY A N 1
ATOM 1143 C CA . GLY A 1 160 ? -7.082 17.297 3.287 1 58.22 160 GLY A CA 1
ATOM 1144 C C . GLY A 1 160 ? -7.086 16.375 2.084 1 58.22 160 GLY A C 1
ATOM 1145 O O . GLY A 1 160 ? -6.996 16.844 0.943 1 58.22 160 GLY A O 1
ATOM 1146 N N . ILE A 1 161 ? -7.023 15.086 2.502 1 54.12 161 ILE A N 1
ATOM 1147 C CA . ILE A 1 161 ? -6.836 13.953 1.604 1 54.12 161 ILE A CA 1
ATOM 1148 C C . ILE A 1 161 ? -7.996 13.883 0.614 1 54.12 161 ILE A C 1
ATOM 1150 O O . ILE A 1 161 ? -7.824 13.438 -0.522 1 54.12 161 ILE A O 1
ATOM 1154 N N . ALA A 1 162 ? -9.148 14.43 1.029 1 53.81 162 ALA A N 1
ATOM 1155 C CA . ALA A 1 162 ? -10.258 14.227 0.101 1 53.81 162 ALA A CA 1
ATOM 1156 C C . ALA A 1 162 ? -9.914 14.758 -1.286 1 53.81 162 ALA A C 1
ATOM 1158 O O . ALA A 1 162 ? -10.281 14.156 -2.299 1 53.81 162 ALA A O 1
ATOM 1159 N N . THR A 1 163 ? -9.125 15.805 -1.273 1 54.91 163 THR A N 1
ATOM 1160 C CA . THR A 1 163 ? -8.719 16.375 -2.549 1 54.91 163 THR A CA 1
ATOM 1161 C C . THR A 1 163 ? -7.531 15.617 -3.137 1 54.91 163 THR A C 1
ATOM 1163 O O . THR A 1 163 ? -7.297 15.656 -4.348 1 54.91 163 THR A O 1
ATOM 1166 N N . LEU A 1 164 ? -6.867 14.922 -2.221 1 56.56 164 LEU A N 1
ATOM 1167 C CA . LEU A 1 164 ? -5.633 14.266 -2.631 1 56.56 164 LEU A CA 1
ATOM 1168 C C . LEU A 1 164 ? -5.91 12.836 -3.084 1 56.56 164 LEU A C 1
ATOM 1170 O O . LEU A 1 164 ? -5.121 12.25 -3.83 1 56.56 164 LEU A O 1
ATOM 1174 N N . ARG A 1 165 ? -7.035 12.312 -2.621 1 55.03 165 ARG A N 1
ATOM 1175 C CA . ARG A 1 165 ? -7.273 10.891 -2.818 1 55.03 165 ARG A CA 1
ATOM 1176 C C . ARG A 1 165 ? -7.41 10.555 -4.301 1 55.03 165 ARG A C 1
ATOM 1178 O O . ARG A 1 165 ? -7.078 9.445 -4.727 1 55.03 165 ARG A O 1
ATOM 1185 N N . ASP A 1 166 ? -7.84 11.625 -4.973 1 55.84 166 ASP A N 1
ATOM 1186 C CA . ASP A 1 166 ? -8.094 11.32 -6.379 1 55.84 166 ASP A CA 1
ATOM 1187 C C . ASP A 1 166 ? -6.871 11.617 -7.238 1 55.84 166 ASP A C 1
ATOM 1189 O O . ASP A 1 166 ? -6.902 11.43 -8.453 1 55.84 166 ASP A O 1
ATOM 1193 N N . ALA A 1 167 ? -5.859 12.047 -6.531 1 59.62 167 ALA A N 1
ATOM 1194 C CA . ALA A 1 167 ? -4.691 12.391 -7.336 1 59.62 167 ALA A CA 1
ATOM 1195 C C . ALA A 1 167 ? -3.896 11.148 -7.711 1 59.62 167 ALA A C 1
ATOM 1197 O O . ALA A 1 167 ? -3.551 10.336 -6.848 1 59.62 167 ALA A O 1
ATOM 1198 N N . ALA A 1 168 ? -3.953 10.945 -9 1 64.38 168 ALA A N 1
ATOM 1199 C CA . ALA A 1 168 ? -3.213 9.797 -9.516 1 64.38 168 ALA A CA 1
ATOM 1200 C C . ALA A 1 168 ? -1.807 10.203 -9.953 1 64.38 168 ALA A C 1
ATOM 1202 O O . ALA A 1 168 ? -1.636 11.148 -10.719 1 64.38 168 ALA A O 1
ATOM 1203 N N . GLY A 1 169 ? -0.765 9.664 -9.391 1 72.06 169 GLY A N 1
ATOM 1204 C CA . GLY A 1 169 ? 0.619 9.836 -9.797 1 72.06 169 GLY A CA 1
ATOM 1205 C C . GLY A 1 169 ? 1.391 10.789 -8.906 1 72.06 169 GLY A C 1
ATOM 1206 O O . GLY A 1 169 ? 0.796 11.625 -8.219 1 72.06 169 GLY A O 1
ATOM 1207 N N . LEU A 1 170 ? 2.584 10.766 -8.969 1 77.69 170 LEU A N 1
ATOM 1208 C CA . LEU A 1 170 ? 3.484 11.547 -8.133 1 77.69 170 LEU A CA 1
ATOM 1209 C C . LEU A 1 170 ? 3.348 13.031 -8.43 1 77.69 170 LEU A C 1
ATOM 1211 O O . LEU A 1 170 ? 3.271 13.852 -7.504 1 77.69 170 LEU A O 1
ATOM 1215 N N . GLU A 1 171 ? 3.334 13.391 -9.695 1 84.69 171 GLU A N 1
ATOM 1216 C CA . GLU A 1 171 ? 3.285 14.789 -10.102 1 84.69 171 GLU A CA 1
ATOM 1217 C C . GLU A 1 171 ? 1.999 15.461 -9.617 1 84.69 171 GLU A C 1
ATOM 1219 O O . GLU A 1 171 ? 2.021 16.609 -9.164 1 84.69 171 GLU A O 1
ATOM 1224 N N . ALA A 1 172 ? 0.971 14.703 -9.727 1 83.44 172 ALA A N 1
ATOM 1225 C CA . ALA A 1 172 ? -0.319 15.25 -9.312 1 83.44 172 ALA A CA 1
ATOM 1226 C C . ALA A 1 172 ? -0.364 15.469 -7.801 1 83.44 172 ALA A C 1
ATOM 1228 O O . ALA A 1 172 ? -0.874 16.484 -7.328 1 83.44 172 ALA A O 1
ATOM 1229 N N . ILE A 1 173 ? 0.165 14.562 -7.09 1 82.44 173 ILE A N 1
ATOM 1230 C CA . ILE A 1 173 ? 0.189 14.656 -5.637 1 82.44 173 ILE A CA 1
ATOM 1231 C C . ILE A 1 173 ? 1.093 15.812 -5.211 1 82.44 173 ILE A C 1
ATOM 1233 O O . ILE A 1 173 ? 0.743 16.578 -4.316 1 82.44 173 ILE A O 1
ATOM 1237 N N . ALA A 1 174 ? 2.201 15.891 -5.852 1 90.06 174 ALA A N 1
ATOM 1238 C CA . ALA A 1 174 ? 3.152 16.953 -5.551 1 90.06 174 ALA A CA 1
ATOM 1239 C C . ALA A 1 174 ? 2.562 18.328 -5.883 1 90.06 174 ALA A C 1
ATOM 1241 O O . ALA A 1 174 ? 2.76 19.281 -5.141 1 90.06 174 ALA A O 1
ATOM 1242 N N . ALA A 1 175 ? 1.902 18.422 -7.012 1 89.44 175 ALA A N 1
ATOM 1243 C CA . ALA A 1 175 ? 1.271 19.672 -7.418 1 89.44 175 ALA A CA 1
ATOM 1244 C C . ALA A 1 175 ? 0.21 20.109 -6.41 1 89.44 175 ALA A C 1
ATOM 1246 O O . ALA A 1 175 ? 0.11 21.281 -6.078 1 89.44 175 ALA A O 1
ATOM 1247 N N . HIS A 1 176 ? -0.534 19.188 -5.98 1 84.31 176 HIS A N 1
ATOM 1248 C CA . HIS A 1 176 ? -1.555 19.469 -4.977 1 84.31 176 HIS A CA 1
ATOM 1249 C C . HIS A 1 176 ? -0.926 19.938 -3.668 1 84.31 176 HIS A C 1
ATOM 1251 O O . HIS A 1 176 ? -1.438 20.844 -3.02 1 84.31 176 HIS A O 1
ATOM 1257 N N . THR A 1 177 ? 0.07 19.266 -3.297 1 88.69 177 THR A N 1
ATOM 1258 C CA . THR A 1 177 ? 0.776 19.641 -2.076 1 88.69 177 THR A CA 1
ATOM 1259 C C . THR A 1 177 ? 1.337 21.062 -2.189 1 88.69 177 THR A C 1
ATOM 1261 O O . THR A 1 177 ? 1.208 21.859 -1.261 1 88.69 177 THR A O 1
ATOM 1264 N N . ALA A 1 178 ? 1.956 21.328 -3.334 1 92.56 178 ALA A N 1
ATOM 1265 C CA . ALA A 1 178 ? 2.492 22.672 -3.564 1 92.56 178 ALA A CA 1
ATOM 1266 C C . ALA A 1 178 ? 1.392 23.719 -3.475 1 92.56 178 ALA A C 1
ATOM 1268 O O . ALA A 1 178 ? 1.571 24.766 -2.842 1 92.56 178 ALA A O 1
ATOM 1269 N N . HIS A 1 179 ? 0.315 23.422 -4.059 1 87.94 179 HIS A N 1
ATOM 1270 C CA . HIS A 1 179 ? -0.821 24.328 -4.039 1 87.94 179 HIS A CA 1
ATOM 1271 C C . HIS A 1 179 ? -1.337 24.547 -2.621 1 87.94 179 HIS A C 1
ATOM 1273 O O . HIS A 1 179 ? -1.615 25.672 -2.221 1 87.94 179 HIS A O 1
ATOM 1279 N N . THR A 1 180 ? -1.469 23.531 -1.894 1 84.06 180 THR A N 1
ATOM 1280 C CA . THR A 1 180 ? -1.985 23.578 -0.531 1 84.06 180 THR A CA 1
ATOM 1281 C C . THR A 1 180 ? -1.052 24.391 0.37 1 84.06 180 THR A C 1
ATOM 1283 O O . THR A 1 180 ? -1.5 25.25 1.121 1 84.06 180 THR A O 1
ATOM 1286 N N . VAL A 1 181 ? 0.2 24.109 0.308 1 90.56 181 VAL A N 1
ATOM 1287 C CA . VAL A 1 181 ? 1.17 24.797 1.16 1 90.56 181 VAL A CA 1
ATOM 1288 C C . VAL A 1 181 ? 1.23 26.281 0.794 1 90.56 181 VAL A C 1
ATOM 1290 O O . VAL A 1 181 ? 1.324 27.141 1.673 1 90.56 181 VAL A O 1
ATOM 1293 N N . ARG A 1 182 ? 1.21 26.562 -0.466 1 91.12 182 ARG A N 1
ATOM 1294 C CA . ARG A 1 182 ? 1.219 27.953 -0.881 1 91.12 182 ARG A CA 1
ATOM 1295 C C . ARG A 1 182 ? 0.003 28.688 -0.335 1 91.12 182 ARG A C 1
ATOM 1297 O O . ARG A 1 182 ? 0.129 29.797 0.188 1 91.12 182 ARG A O 1
ATOM 1304 N N . ARG A 1 183 ? -1.06 28.078 -0.468 1 83.12 183 ARG A N 1
ATOM 1305 C CA . ARG A 1 183 ? -2.291 28.703 0.02 1 83.12 183 ARG A CA 1
ATOM 1306 C C . ARG A 1 183 ? -2.229 28.938 1.525 1 83.12 183 ARG A C 1
ATOM 1308 O O . ARG A 1 183 ? -2.58 30.016 2.006 1 83.12 183 ARG A O 1
ATOM 1315 N N . LEU A 1 184 ? -1.786 28.047 2.232 1 82.5 184 LEU A N 1
ATOM 1316 C CA . LEU A 1 184 ? -1.763 28.094 3.689 1 82.5 184 LEU A CA 1
ATOM 1317 C C . LEU A 1 184 ? -0.733 29.109 4.176 1 82.5 184 LEU A C 1
ATOM 1319 O O . LEU A 1 184 ? -0.951 29.781 5.188 1 82.5 184 LEU A O 1
ATOM 1323 N N . THR A 1 185 ? 0.323 29.203 3.471 1 87.38 185 THR A N 1
ATOM 1324 C CA . THR A 1 185 ? 1.434 30.016 3.949 1 87.38 185 THR A CA 1
ATOM 1325 C C . THR A 1 185 ? 1.365 31.422 3.361 1 87.38 185 THR A C 1
ATOM 1327 O O . THR A 1 185 ? 2.014 32.344 3.863 1 87.38 185 THR A O 1
ATOM 1330 N N . GLY A 1 186 ? 0.697 31.594 2.27 1 85.56 186 GLY A N 1
ATOM 1331 C CA . GLY A 1 186 ? 0.623 32.875 1.589 1 85.56 186 GLY A CA 1
ATOM 1332 C C . GLY A 1 186 ? 1.877 33.219 0.801 1 85.56 186 GLY A C 1
ATOM 1333 O O . GLY A 1 186 ? 2.051 34.344 0.348 1 85.56 186 GLY A O 1
ATOM 1334 N N . LEU A 1 187 ? 2.719 32.25 0.613 1 91.62 187 LEU A N 1
ATOM 1335 C CA . LEU A 1 187 ? 3.949 32.469 -0.141 1 91.62 187 LEU A CA 1
ATOM 1336 C C . LEU A 1 187 ? 3.652 32.656 -1.626 1 91.62 187 LEU A C 1
ATOM 1338 O O . LEU A 1 187 ? 2.592 32.25 -2.105 1 91.62 187 LEU A O 1
ATOM 1342 N N . ASP A 1 188 ? 4.637 33.25 -2.322 1 91.94 188 ASP A N 1
ATOM 1343 C CA . ASP A 1 188 ? 4.43 33.562 -3.736 1 91.94 188 ASP A CA 1
ATOM 1344 C C . ASP A 1 188 ? 4.688 32.312 -4.602 1 91.94 188 ASP A C 1
ATOM 1346 O O . ASP A 1 188 ? 4.117 32.188 -5.684 1 91.94 188 ASP A O 1
ATOM 1350 N N . ARG A 1 189 ? 5.562 31.5 -4.098 1 93.25 189 ARG A N 1
ATOM 1351 C CA . ARG A 1 189 ? 5.926 30.297 -4.84 1 93.25 189 ARG A CA 1
ATOM 1352 C C . ARG A 1 189 ? 6.262 29.156 -3.895 1 93.25 189 ARG A C 1
ATOM 1354 O O . ARG A 1 189 ? 6.926 29.359 -2.875 1 93.25 189 ARG A O 1
ATOM 1361 N N . VAL A 1 190 ? 5.746 28.016 -4.238 1 95.56 190 VAL A N 1
ATOM 1362 C CA . VAL A 1 190 ? 6.113 26.797 -3.523 1 95.56 190 VAL A CA 1
ATOM 1363 C C . VAL A 1 190 ? 6.48 25.703 -4.523 1 95.56 190 VAL A C 1
ATOM 1365 O O . VAL A 1 190 ? 5.773 25.484 -5.512 1 95.56 190 VAL A O 1
ATOM 1368 N N . ILE A 1 191 ? 7.605 25.062 -4.316 1 95.06 191 ILE A N 1
ATOM 1369 C CA . ILE A 1 191 ? 8.047 23.969 -5.176 1 95.06 191 ILE A CA 1
ATOM 1370 C C . ILE A 1 191 ? 8.234 22.703 -4.344 1 95.06 191 ILE A C 1
ATOM 1372 O O . ILE A 1 191 ? 8.586 22.766 -3.164 1 95.06 191 ILE A O 1
ATOM 1376 N N . VAL A 1 192 ? 7.93 21.625 -4.957 1 95.12 192 VAL A N 1
ATOM 1377 C CA . VAL A 1 192 ? 8.25 20.312 -4.395 1 95.12 192 VAL A CA 1
ATOM 1378 C C . VAL A 1 192 ? 9.398 19.688 -5.172 1 95.12 192 VAL A C 1
ATOM 1380 O O . VAL A 1 192 ? 9.32 19.516 -6.391 1 95.12 192 VAL A O 1
ATOM 1383 N N . CYS A 1 193 ? 10.445 19.328 -4.441 1 93.62 193 CYS A N 1
ATOM 1384 C CA . CYS A 1 193 ? 11.641 18.781 -5.082 1 93.62 193 CYS A CA 1
ATOM 1385 C C . CYS A 1 193 ? 11.977 17.406 -4.52 1 93.62 193 CYS A C 1
ATOM 1387 O O . CYS A 1 193 ? 11.805 17.156 -3.328 1 93.62 193 CYS A O 1
ATOM 1389 N N . ARG A 1 194 ? 12.477 16.625 -5.402 1 92.19 194 ARG A N 1
ATOM 1390 C CA . ARG A 1 194 ? 13.016 15.328 -5.012 1 92.19 194 ARG A CA 1
ATOM 1391 C C . ARG A 1 194 ? 14.539 15.344 -5.035 1 92.19 194 ARG A C 1
ATOM 1393 O O . ARG A 1 194 ? 15.148 15.906 -5.953 1 92.19 194 ARG A O 1
ATOM 1400 N N . PHE A 1 195 ? 15.125 14.734 -4.016 1 89.69 195 PHE A N 1
ATOM 1401 C CA . PHE A 1 195 ? 16.578 14.758 -3.924 1 89.69 195 PHE A CA 1
ATOM 1402 C C . PHE A 1 195 ? 17.203 13.633 -4.75 1 89.69 195 PHE A C 1
ATOM 1404 O O . PHE A 1 195 ? 16.641 12.539 -4.832 1 89.69 195 PHE A O 1
ATOM 1411 N N . ASP A 1 196 ? 18.297 13.906 -5.305 1 84.69 196 ASP A N 1
ATOM 1412 C CA . ASP A 1 196 ? 19.109 12.844 -5.875 1 84.69 196 ASP A CA 1
ATOM 1413 C C . ASP A 1 196 ? 20.125 12.328 -4.859 1 84.69 196 ASP A C 1
ATOM 1415 O O . ASP A 1 196 ? 20.078 12.688 -3.682 1 84.69 196 ASP A O 1
ATOM 1419 N N . ALA A 1 197 ? 21.016 11.461 -5.262 1 79.62 197 ALA A N 1
ATOM 1420 C CA . ALA A 1 197 ? 21.969 10.812 -4.359 1 79.62 197 ALA A CA 1
ATOM 1421 C C . ALA A 1 197 ? 22.969 11.82 -3.801 1 79.62 197 ALA A C 1
ATOM 1423 O O . ALA A 1 197 ? 23.516 11.625 -2.713 1 79.62 197 ALA A O 1
ATOM 1424 N N . LEU A 1 198 ? 23.125 12.961 -4.543 1 78.81 198 LEU A N 1
ATOM 1425 C CA . LEU A 1 198 ? 24.109 13.961 -4.148 1 78.81 198 LEU A CA 1
ATOM 1426 C C . LEU A 1 198 ? 23.453 15.078 -3.346 1 78.81 198 LEU A C 1
ATOM 1428 O O . LEU A 1 198 ? 24.125 16.016 -2.906 1 78.81 198 LEU A O 1
ATOM 1432 N N . GLY A 1 199 ? 22.141 15.023 -3.141 1 81.38 199 GLY A N 1
ATOM 1433 C CA . GLY A 1 199 ? 21.438 16.016 -2.348 1 81.38 199 GLY A CA 1
ATOM 1434 C C . GLY A 1 199 ? 20.906 17.172 -3.174 1 81.38 199 GLY A C 1
ATOM 1435 O O . GLY A 1 199 ? 20.297 18.109 -2.635 1 81.38 199 GLY A O 1
ATOM 1436 N N . ASN A 1 200 ? 21.172 17.016 -4.461 1 87.44 200 ASN A N 1
ATOM 1437 C CA . ASN A 1 200 ? 20.531 18 -5.34 1 87.44 200 ASN A CA 1
ATOM 1438 C C . ASN A 1 200 ? 19.047 17.734 -5.488 1 87.44 200 ASN A C 1
ATOM 1440 O O . ASN A 1 200 ? 18.578 16.625 -5.277 1 87.44 200 ASN A O 1
ATOM 1444 N N . GLY A 1 201 ? 18.359 18.891 -5.758 1 90.31 201 GLY A N 1
ATOM 1445 C CA . GLY A 1 201 ? 16.906 18.734 -5.879 1 90.31 201 GLY A CA 1
ATOM 1446 C C . GLY A 1 201 ? 16.422 18.828 -7.312 1 90.31 201 GLY A C 1
ATOM 1447 O O . GLY A 1 201 ? 16.953 19.609 -8.109 1 90.31 201 GLY A O 1
ATOM 1448 N N . GLU A 1 202 ? 15.531 17.938 -7.66 1 93.5 202 GLU A N 1
ATOM 1449 C CA . GLU A 1 202 ? 14.797 18.031 -8.922 1 93.5 202 GLU A CA 1
ATOM 1450 C C . GLU A 1 202 ? 13.359 18.484 -8.688 1 93.5 202 GLU A C 1
ATOM 1452 O O . GLU A 1 202 ? 12.625 17.875 -7.906 1 93.5 202 GLU A O 1
ATOM 1457 N N . VAL A 1 203 ? 12.969 19.516 -9.414 1 94.25 203 VAL A N 1
ATOM 1458 C CA . VAL A 1 203 ? 11.625 20.047 -9.242 1 94.25 203 VAL A CA 1
ATOM 1459 C C . VAL A 1 203 ? 10.609 19.062 -9.82 1 94.25 203 VAL A C 1
ATOM 1461 O O . VAL A 1 203 ? 10.664 18.734 -11.008 1 94.25 203 VAL A O 1
ATOM 1464 N N . VAL A 1 204 ? 9.703 18.656 -9.008 1 93.94 204 VAL A N 1
ATOM 1465 C CA . VAL A 1 204 ? 8.656 17.719 -9.414 1 93.94 204 VAL A CA 1
ATOM 1466 C C . VAL A 1 204 ? 7.391 18.5 -9.781 1 93.94 204 VAL A C 1
ATOM 1468 O O . VAL A 1 204 ? 6.715 18.172 -10.758 1 93.94 204 VAL A O 1
ATOM 1471 N N . ALA A 1 205 ? 7.055 19.469 -8.992 1 94.06 205 ALA A N 1
ATOM 1472 C CA . ALA A 1 205 ? 5.875 20.297 -9.211 1 94.06 205 ALA A CA 1
ATOM 1473 C C . ALA A 1 205 ? 6.051 21.672 -8.586 1 94.06 205 ALA A C 1
ATOM 1475 O O . ALA A 1 205 ? 6.941 21.875 -7.758 1 94.06 205 ALA A O 1
ATOM 1476 N N . LYS A 1 206 ? 5.203 22.609 -9.016 1 93.56 206 LYS A N 1
ATOM 1477 C CA . LYS A 1 206 ? 5.258 23.969 -8.484 1 93.56 206 LYS A CA 1
ATOM 1478 C C . LYS A 1 206 ? 3.885 24.641 -8.516 1 93.56 206 LYS A C 1
ATOM 1480 O O . LYS A 1 206 ? 3.02 24.25 -9.305 1 93.56 206 LYS A O 1
ATOM 1485 N N . ASP A 1 207 ? 3.691 25.453 -7.637 1 91.88 207 ASP A N 1
ATOM 1486 C CA . ASP A 1 207 ? 2.596 26.422 -7.637 1 91.88 207 ASP A CA 1
ATOM 1487 C C . ASP A 1 207 ? 3.109 27.828 -7.359 1 91.88 207 ASP A C 1
ATOM 1489 O O . ASP A 1 207 ? 3.891 28.047 -6.43 1 91.88 207 ASP A O 1
ATOM 1493 N N . GLN A 1 208 ? 2.773 28.812 -8.219 1 91.25 208 GLN A N 1
ATOM 1494 C CA . GLN A 1 208 ? 3.326 30.156 -8.047 1 91.25 208 GLN A CA 1
ATOM 1495 C C . GLN A 1 208 ? 2.322 31.219 -8.469 1 91.25 208 GLN A C 1
ATOM 1497 O O . GLN A 1 208 ? 1.401 30.953 -9.242 1 91.25 208 GLN A O 1
ATOM 1502 N N . ALA A 1 209 ? 2.535 32.406 -7.887 1 86.88 209 ALA A N 1
ATOM 1503 C CA . ALA A 1 209 ? 1.739 33.562 -8.305 1 86.88 209 ALA A CA 1
ATOM 1504 C C . ALA A 1 209 ? 1.995 33.906 -9.766 1 86.88 209 ALA A C 1
ATOM 1506 O O . ALA A 1 209 ? 3.125 33.781 -10.25 1 86.88 209 ALA A O 1
ATOM 1507 N N . PRO A 1 210 ? 0.948 34.25 -10.453 1 80 210 PRO A N 1
ATOM 1508 C CA . PRO A 1 210 ? 1.092 34.531 -11.883 1 80 210 PRO A CA 1
ATOM 1509 C C . PRO A 1 210 ? 2.148 35.594 -12.172 1 80 210 PRO A C 1
ATOM 1511 O O . PRO A 1 210 ? 2.793 35.562 -13.219 1 80 210 PRO A O 1
ATOM 1514 N N . ASP A 1 211 ? 2.35 36.5 -11.312 1 79.38 211 ASP A N 1
ATOM 1515 C CA . ASP A 1 211 ? 3.252 37.594 -11.562 1 79.38 211 ASP A CA 1
ATOM 1516 C C . ASP A 1 211 ? 4.668 37.281 -11.086 1 79.38 211 ASP A C 1
ATOM 1518 O O . ASP A 1 211 ? 5.555 38.156 -11.141 1 79.38 211 ASP A O 1
ATOM 1522 N N . TRP A 1 212 ? 4.953 36.125 -10.68 1 78.12 212 TRP A N 1
ATOM 1523 C CA . TRP A 1 212 ? 6.25 35.781 -10.109 1 78.12 212 TRP A CA 1
ATOM 1524 C C . TRP A 1 212 ? 7.316 35.688 -11.195 1 78.12 212 TRP A C 1
ATOM 1526 O O . TRP A 1 212 ? 8.469 36.094 -10.977 1 78.12 212 TRP A O 1
ATOM 1536 N N . ASN A 1 213 ? 7.059 35.125 -12.336 1 65.12 213 ASN A N 1
ATOM 1537 C CA . ASN A 1 213 ? 8.031 34.812 -13.375 1 65.12 213 ASN A CA 1
ATOM 1538 C C . ASN A 1 213 ? 8.727 36.062 -13.891 1 65.12 213 ASN A C 1
ATOM 1540 O O . ASN A 1 213 ? 9.742 35.969 -14.594 1 65.12 213 ASN A O 1
ATOM 1544 N N . GLN A 1 214 ? 8.281 37.125 -13.656 1 55.16 214 GLN A N 1
ATOM 1545 C CA . GLN A 1 214 ? 8.906 38.344 -14.203 1 55.16 214 GLN A CA 1
ATOM 1546 C C . GLN A 1 214 ? 10.211 38.656 -13.484 1 55.16 214 GLN A C 1
ATOM 1548 O O . GLN A 1 214 ? 11.102 39.281 -14.047 1 55.16 214 GLN A O 1
ATOM 1553 N N . ALA A 1 215 ? 10.508 38.125 -12.32 1 55.22 215 ALA A N 1
ATOM 1554 C CA . ALA A 1 215 ? 11.625 38.594 -11.516 1 55.22 215 ALA A CA 1
ATOM 1555 C C . ALA A 1 215 ? 12.594 37.469 -11.18 1 55.22 215 ALA A C 1
ATOM 1557 O O . ALA A 1 215 ? 13.695 37.688 -10.68 1 55.22 215 ALA A O 1
ATOM 1558 N N . ALA A 1 216 ? 12.195 36.156 -11.508 1 65 216 ALA A N 1
ATOM 1559 C CA . ALA A 1 216 ? 13.039 35.062 -11.07 1 65 216 ALA A CA 1
ATOM 1560 C C . ALA A 1 216 ? 13.023 33.938 -12.086 1 65 216 ALA A C 1
ATOM 1562 O O . ALA A 1 216 ? 12.109 33.844 -12.906 1 65 216 ALA A O 1
ATOM 1563 N N . PRO A 1 217 ? 14.203 33.188 -12.211 1 71.06 217 PRO A N 1
ATOM 1564 C CA . PRO A 1 217 ? 14.234 32.062 -13.133 1 71.06 217 PRO A CA 1
ATOM 1565 C C . PRO A 1 217 ? 13.055 31.109 -12.938 1 71.06 217 PRO A C 1
ATOM 1567 O O . PRO A 1 217 ? 12.609 30.891 -11.805 1 71.06 217 PRO A O 1
ATOM 1570 N N . ASP A 1 218 ? 12.531 30.734 -14.039 1 77.88 218 ASP A N 1
ATOM 1571 C CA . ASP A 1 218 ? 11.414 29.797 -14 1 77.88 218 ASP A CA 1
ATOM 1572 C C . ASP A 1 218 ? 11.891 28.406 -13.602 1 77.88 218 ASP A C 1
ATOM 1574 O O . ASP A 1 218 ? 12.906 27.922 -14.117 1 77.88 218 ASP A O 1
ATOM 1578 N N . LEU A 1 219 ? 11.297 27.875 -12.555 1 85.75 219 LEU A N 1
ATOM 1579 C CA . LEU A 1 219 ? 11.602 26.516 -12.086 1 85.75 219 LEU A CA 1
ATOM 1580 C C . LEU A 1 219 ? 10.562 25.531 -12.602 1 85.75 219 LEU A C 1
ATOM 1582 O O . LEU A 1 219 ? 9.633 25.172 -11.875 1 85.75 219 LEU A O 1
ATOM 1586 N N . HIS A 1 220 ? 10.711 25.047 -13.812 1 86.62 220 HIS A N 1
ATOM 1587 C CA . HIS A 1 220 ? 9.797 24.078 -14.398 1 86.62 220 HIS A CA 1
ATOM 1588 C C . HIS A 1 220 ? 10.047 22.688 -13.844 1 86.62 220 HIS A C 1
ATOM 1590 O O . HIS A 1 220 ? 11.141 22.391 -13.375 1 86.62 220 HIS A O 1
ATOM 1596 N N . PRO A 1 221 ? 8.945 21.875 -13.883 1 88.81 221 PRO A N 1
ATOM 1597 C CA . PRO A 1 221 ? 9.18 20.484 -13.484 1 88.81 221 PRO A CA 1
ATOM 1598 C C . PRO A 1 221 ? 10.344 19.844 -14.25 1 88.81 221 PRO A C 1
ATOM 1600 O O . PRO A 1 221 ? 10.453 20.016 -15.461 1 88.81 221 PRO A O 1
ATOM 1603 N N . GLY A 1 222 ? 11.258 19.219 -13.547 1 89.31 222 GLY A N 1
ATOM 1604 C CA . GLY A 1 222 ? 12.453 18.625 -14.141 1 89.31 222 GLY A CA 1
ATOM 1605 C C . GLY A 1 222 ? 13.703 19.469 -13.914 1 89.31 222 GLY A C 1
ATOM 1606 O O . GLY A 1 222 ? 14.82 18.969 -14.078 1 89.31 222 GLY A O 1
ATOM 1607 N N . ALA A 1 223 ? 13.508 20.656 -13.516 1 90 223 ALA A N 1
ATOM 1608 C CA . ALA A 1 223 ? 14.648 21.547 -13.258 1 90 223 ALA A CA 1
ATOM 1609 C C . ALA A 1 223 ? 15.477 21.031 -12.078 1 90 223 ALA A C 1
ATOM 1611 O O . ALA A 1 223 ? 14.922 20.547 -11.094 1 90 223 ALA A O 1
ATOM 1612 N N . ALA A 1 224 ? 16.828 21.203 -12.18 1 90.06 224 ALA A N 1
ATOM 1613 C CA . ALA A 1 224 ? 17.734 20.797 -11.109 1 90.06 224 ALA A CA 1
ATOM 1614 C C . ALA A 1 224 ? 18.156 21.984 -10.25 1 90.06 224 ALA A C 1
ATOM 1616 O O . ALA A 1 224 ? 18.422 23.078 -10.773 1 90.06 224 ALA A O 1
ATOM 1617 N N . LEU A 1 225 ? 18.156 21.75 -9.008 1 90.94 225 LEU A N 1
ATOM 1618 C CA . LEU A 1 225 ? 18.594 22.766 -8.047 1 90.94 225 LEU A CA 1
ATOM 1619 C C . LEU A 1 225 ? 19.734 22.219 -7.184 1 90.94 225 LEU A C 1
ATOM 1621 O O . LEU A 1 225 ? 19.719 21.047 -6.801 1 90.94 225 LEU A O 1
ATOM 1625 N N . PRO A 1 226 ? 20.672 23.078 -6.973 1 88.06 226 PRO A N 1
ATOM 1626 C CA . PRO A 1 226 ? 21.797 22.641 -6.137 1 88.06 226 PRO A CA 1
ATOM 1627 C C . PRO A 1 226 ? 21.391 22.422 -4.676 1 88.06 226 PRO A C 1
ATOM 1629 O O . PRO A 1 226 ? 20.406 23.016 -4.215 1 88.06 226 PRO A O 1
ATOM 1632 N N . ALA A 1 227 ? 22.219 21.688 -3.963 1 85.12 227 ALA A N 1
ATOM 1633 C CA . ALA A 1 227 ? 21.953 21.391 -2.555 1 85.12 227 ALA A CA 1
ATOM 1634 C C . ALA A 1 227 ? 21.906 22.672 -1.73 1 85.12 227 ALA A C 1
ATOM 1636 O O . ALA A 1 227 ? 21.172 22.75 -0.738 1 85.12 227 ALA A O 1
ATOM 1637 N N . ALA A 1 228 ? 22.625 23.672 -2.113 1 81 228 ALA A N 1
ATOM 1638 C CA . ALA A 1 228 ? 22.688 24.969 -1.421 1 81 228 ALA A CA 1
ATOM 1639 C C . ALA A 1 228 ? 21.328 25.656 -1.427 1 81 228 ALA A C 1
ATOM 1641 O O . ALA A 1 228 ? 21.094 26.562 -0.625 1 81 228 ALA A O 1
ATOM 1642 N N . ALA A 1 229 ? 20.453 25.125 -2.281 1 84 229 ALA A N 1
ATOM 1643 C CA . ALA A 1 229 ? 19.109 25.703 -2.365 1 84 229 ALA A CA 1
ATOM 1644 C C . ALA A 1 229 ? 18.281 25.359 -1.135 1 84 229 ALA A C 1
ATOM 1646 O O . ALA A 1 229 ? 17.297 26.031 -0.836 1 84 229 ALA A O 1
ATOM 1647 N N . PHE A 1 230 ? 18.688 24.281 -0.43 1 78.81 230 PHE A N 1
ATOM 1648 C CA . PHE A 1 230 ? 17.859 23.734 0.635 1 78.81 230 PHE A CA 1
ATOM 1649 C C . PHE A 1 230 ? 18.625 23.672 1.947 1 78.81 230 PHE A C 1
ATOM 1651 O O . PHE A 1 230 ? 18.312 22.844 2.816 1 78.81 230 PHE A O 1
ATOM 1658 N N . ASP A 1 231 ? 19.422 24.469 2.3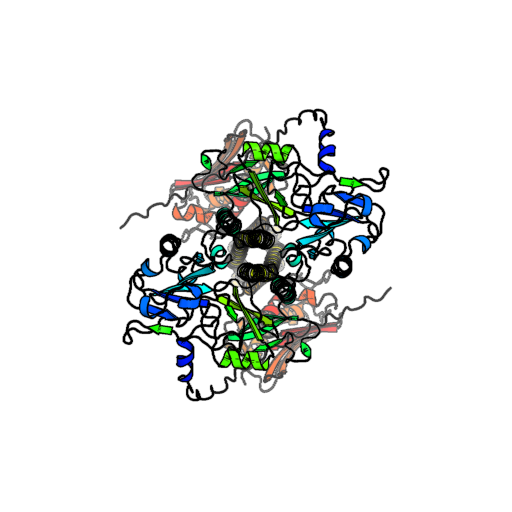07 1 70.38 231 ASP A N 1
ATOM 1659 C CA . ASP A 1 231 ? 20.219 24.531 3.525 1 70.38 231 ASP A CA 1
ATOM 1660 C C . ASP A 1 231 ? 21.078 23.266 3.682 1 70.38 231 ASP A C 1
ATOM 1662 O O . ASP A 1 231 ? 21.328 22.812 4.801 1 70.38 231 ASP A O 1
ATOM 1666 N N . GLY A 1 232 ? 21.5 22.672 2.58 1 59.62 232 GLY A N 1
ATOM 1667 C CA . GLY A 1 232 ? 22.422 21.531 2.584 1 59.62 232 GLY A CA 1
ATOM 1668 C C . GLY A 1 232 ? 21.703 20.203 2.557 1 59.62 232 GLY A C 1
ATOM 1669 O O . GLY A 1 232 ? 20.516 20.125 2.242 1 59.62 232 GLY A O 1
ATOM 1670 N N . ALA A 1 233 ? 22.641 19.141 2.693 1 54.78 233 ALA A N 1
ATOM 1671 C CA . ALA A 1 233 ? 22.156 17.766 2.58 1 54.78 233 ALA A CA 1
ATOM 1672 C C . ALA A 1 233 ? 21.172 17.438 3.693 1 54.78 233 ALA A C 1
ATOM 1674 O O . ALA A 1 233 ? 21.375 17.812 4.852 1 54.78 233 ALA A O 1
ATOM 1675 N N . PRO A 1 234 ? 19.938 17.109 3.242 1 52.56 234 PRO A N 1
ATOM 1676 C CA . PRO A 1 234 ? 18.891 16.781 4.219 1 52.56 234 PRO A CA 1
ATOM 1677 C C . PRO A 1 234 ? 19.391 15.875 5.34 1 52.56 234 PRO A C 1
ATOM 1679 O O . PRO A 1 234 ? 19.766 14.719 5.09 1 52.56 234 PRO A O 1
ATOM 1682 N N . ASP A 1 235 ? 20.312 16.172 6.047 1 52.28 235 ASP A N 1
ATOM 1683 C CA . ASP A 1 235 ? 20.703 15.289 7.133 1 52.28 235 ASP A CA 1
ATOM 1684 C C . ASP A 1 235 ? 19.484 14.617 7.762 1 52.28 235 ASP A C 1
ATOM 1686 O O . ASP A 1 235 ? 18.344 15.047 7.539 1 52.28 235 ASP A O 1
ATOM 1690 N N . ALA A 1 236 ? 19.641 13.516 8.57 1 50.94 236 ALA A N 1
ATOM 1691 C CA . ALA A 1 236 ? 18.703 12.523 9.117 1 50.94 236 ALA A CA 1
ATOM 1692 C C . ALA A 1 236 ? 17.516 13.203 9.766 1 50.94 236 ALA A C 1
ATOM 1694 O O . ALA A 1 236 ? 16.453 12.586 9.953 1 50.94 236 ALA A O 1
ATOM 1695 N N . SER A 1 237 ? 17.75 14.406 10.32 1 53.28 237 SER A N 1
ATOM 1696 C CA . SER A 1 237 ? 16.594 14.875 11.07 1 53.28 237 SER A CA 1
ATOM 1697 C C . SER A 1 237 ? 16.016 16.141 10.453 1 53.28 237 SER A C 1
ATOM 1699 O O . SER A 1 237 ? 16.359 17.25 10.867 1 53.28 237 SER A O 1
ATOM 1701 N N . PRO A 1 238 ? 15.234 16.031 9.266 1 58.97 238 PRO A N 1
ATOM 1702 C CA . PRO A 1 238 ? 14.766 17.188 8.5 1 58.97 238 PRO A CA 1
ATOM 1703 C C . PRO A 1 238 ? 13.719 18 9.258 1 58.97 238 PRO A C 1
ATOM 1705 O O . PRO A 1 238 ? 12.828 17.438 9.898 1 58.97 238 PRO A O 1
ATOM 1708 N N . ARG A 1 239 ? 14.078 19.344 9.578 1 76.12 239 ARG A N 1
ATOM 1709 C CA . ARG A 1 239 ? 13.125 20.203 10.266 1 76.12 239 ARG A CA 1
ATOM 1710 C C . ARG A 1 239 ? 12.594 21.281 9.328 1 76.12 239 ARG A C 1
ATOM 1712 O O . ARG A 1 239 ? 13.211 21.578 8.297 1 76.12 239 ARG A O 1
ATOM 1719 N N . VAL A 1 240 ? 11.438 21.719 9.734 1 86.19 240 VAL A N 1
ATOM 1720 C CA . VAL A 1 240 ? 10.867 22.875 9.062 1 86.19 240 VAL A CA 1
ATOM 1721 C C . VAL A 1 240 ? 11.711 24.109 9.352 1 86.19 240 VAL A C 1
ATOM 1723 O O . VAL A 1 240 ? 12.078 24.359 10.5 1 86.19 240 VAL A O 1
ATOM 1726 N N . ARG A 1 241 ? 12.086 24.812 8.359 1 89.12 241 ARG A N 1
ATOM 1727 C CA . ARG A 1 241 ? 12.898 26.016 8.523 1 89.12 241 ARG A CA 1
ATOM 1728 C C . ARG A 1 241 ? 12.258 27.203 7.828 1 89.12 241 ARG A C 1
ATOM 1730 O O . ARG A 1 241 ? 11.734 27.078 6.719 1 89.12 241 ARG A O 1
ATOM 1737 N N . VAL A 1 242 ? 12.312 28.312 8.578 1 92 242 VAL A N 1
ATOM 1738 C CA . VAL A 1 242 ? 11.773 29.562 8.016 1 92 242 VAL A CA 1
ATOM 1739 C C . VAL A 1 242 ? 12.852 30.641 8.016 1 92 242 VAL A C 1
ATOM 1741 O O . VAL A 1 242 ? 13.609 30.781 8.984 1 92 242 VAL A O 1
ATOM 1744 N N . ILE A 1 243 ? 13.039 31.281 6.93 1 93.69 243 ILE A N 1
ATOM 1745 C CA . ILE A 1 243 ? 13.828 32.5 6.789 1 93.69 243 ILE A CA 1
ATOM 1746 C C . ILE A 1 243 ? 12.906 33.688 6.461 1 93.69 243 ILE A C 1
ATOM 1748 O O . ILE A 1 243 ? 12.609 33.938 5.289 1 93.69 243 ILE A O 1
ATOM 1752 N N . PRO A 1 244 ? 12.484 34.406 7.469 1 94.31 244 PRO A N 1
ATOM 1753 C CA . PRO A 1 244 ? 11.492 35.469 7.23 1 94.31 244 PRO A CA 1
ATOM 1754 C C . PRO A 1 244 ? 12.07 36.656 6.461 1 94.31 244 PRO A C 1
ATOM 1756 O O . PRO A 1 244 ? 11.32 37.375 5.785 1 94.31 244 PRO A O 1
ATOM 1759 N N . ASP A 1 245 ? 13.32 36.906 6.645 1 94.12 245 ASP A N 1
ATOM 1760 C CA . ASP A 1 245 ? 14.008 37.969 5.965 1 94.12 245 ASP A CA 1
ATOM 1761 C C . ASP A 1 245 ? 15.453 37.594 5.645 1 94.12 245 ASP A C 1
ATOM 1763 O O . ASP A 1 245 ? 16.312 37.594 6.531 1 94.12 245 ASP A O 1
ATOM 1767 N N . HIS A 1 246 ? 15.742 37.469 4.348 1 90.69 246 HIS A N 1
ATOM 1768 C CA . HIS A 1 246 ? 17.078 37.031 3.973 1 90.69 246 HIS A CA 1
ATOM 1769 C C . HIS A 1 246 ? 18.109 38.125 4.172 1 90.69 246 HIS A C 1
ATOM 1771 O O . HIS A 1 246 ? 19.312 37.844 4.262 1 90.69 246 HIS A O 1
ATOM 1777 N N . ALA A 1 247 ? 17.672 39.344 4.203 1 92.25 247 ALA A N 1
ATOM 1778 C CA . ALA A 1 247 ? 18.594 40.469 4.316 1 92.25 247 ALA A CA 1
ATOM 1779 C C . ALA A 1 247 ? 18.875 40.812 5.777 1 92.25 247 ALA A C 1
ATOM 1781 O O . ALA A 1 247 ? 19.703 41.656 6.078 1 92.25 247 ALA A O 1
ATOM 1782 N N . ALA A 1 248 ? 18.188 40.125 6.625 1 93.69 248 ALA A N 1
ATOM 1783 C CA . ALA A 1 248 ? 18.344 40.438 8.047 1 93.69 248 ALA A CA 1
ATOM 1784 C C . ALA A 1 248 ? 19.766 40.094 8.508 1 93.69 248 ALA A C 1
ATOM 1786 O O . ALA A 1 248 ? 20.359 39.125 8.07 1 93.69 248 ALA A O 1
ATOM 1787 N N . GLU A 1 249 ? 20.281 40.938 9.398 1 94.44 249 GLU A N 1
ATOM 1788 C CA . GLU A 1 249 ? 21.625 40.75 9.945 1 94.44 249 GLU A CA 1
ATOM 1789 C C . GLU A 1 249 ? 21.609 39.688 11.039 1 94.44 249 GLU A C 1
ATOM 1791 O O . GLU A 1 249 ? 20.828 39.75 11.992 1 94.44 249 GLU A O 1
ATOM 1796 N N . PRO A 1 250 ? 22.484 38.719 10.883 1 95.75 250 PRO A N 1
ATOM 1797 C CA . PRO A 1 250 ? 22.531 37.656 11.906 1 95.75 250 PRO A CA 1
ATOM 1798 C C . PRO A 1 250 ? 22.922 38.219 13.281 1 95.75 250 PRO A C 1
ATOM 1800 O O . PRO A 1 250 ? 23.594 39.25 13.375 1 95.75 250 PRO A O 1
ATOM 1803 N N . VAL A 1 251 ? 22.438 37.531 14.297 1 97.31 251 VAL A N 1
ATOM 1804 C CA . VAL A 1 251 ? 22.766 37.875 15.68 1 97.31 251 VAL A CA 1
ATOM 1805 C C . VAL A 1 251 ? 23.781 36.875 16.234 1 97.31 251 VAL A C 1
ATOM 1807 O O . VAL A 1 251 ? 23.531 35.656 16.234 1 97.31 251 VAL A O 1
ATOM 1810 N N . PRO A 1 252 ? 24.875 37.375 16.719 1 96.56 252 PRO A N 1
ATOM 1811 C CA . PRO A 1 252 ? 25.891 36.438 17.203 1 96.56 252 PRO A CA 1
ATOM 1812 C C . PRO A 1 252 ? 25.5 35.75 18.516 1 96.56 252 PRO A C 1
ATOM 1814 O O . PRO A 1 252 ? 24.734 36.344 19.312 1 96.56 252 PRO A O 1
ATOM 1817 N N . LEU A 1 253 ? 26.047 34.562 18.703 1 96.75 253 LEU A N 1
ATOM 1818 C CA . LEU A 1 253 ? 25.953 33.906 20.016 1 96.75 253 LEU A CA 1
ATOM 1819 C C . LEU A 1 253 ? 27.094 34.344 20.922 1 96.75 253 LEU A C 1
ATOM 1821 O O . LEU A 1 253 ? 28.234 34.469 20.469 1 96.75 253 LEU A O 1
ATOM 1825 N N . LEU A 1 254 ? 26.719 34.688 22.125 1 96.94 254 LEU A N 1
ATOM 1826 C CA . LEU A 1 254 ? 27.703 34.969 23.172 1 96.94 254 LEU A CA 1
ATOM 1827 C C . LEU A 1 254 ? 27.859 33.781 24.094 1 96.94 254 LEU A C 1
ATOM 1829 O O . LEU A 1 254 ? 26.906 33.031 24.344 1 96.94 254 LEU A O 1
ATOM 1833 N N . HIS A 1 255 ? 29.125 33.594 24.594 1 95.88 255 HIS A N 1
ATOM 1834 C CA . HIS A 1 255 ? 29.453 32.375 25.359 1 95.88 255 HIS A CA 1
ATOM 1835 C C . HIS A 1 255 ? 29.953 32.719 26.75 1 95.88 255 HIS A C 1
ATOM 1837 O O . HIS A 1 255 ? 30.672 33.719 26.922 1 95.88 255 HIS A O 1
ATOM 1843 N N . ALA A 1 256 ? 29.594 31.891 27.688 1 94.06 256 ALA A N 1
ATOM 1844 C CA . ALA A 1 256 ? 30.062 32.062 29.062 1 94.06 256 ALA A CA 1
ATOM 1845 C C . ALA A 1 256 ? 31.547 31.781 29.172 1 94.06 256 ALA A C 1
ATOM 1847 O O . ALA A 1 256 ? 32.25 32.406 29.969 1 94.06 256 ALA A O 1
ATOM 1848 N N . ASP A 1 257 ? 31.969 30.781 28.531 1 91.19 257 ASP A N 1
ATOM 1849 C CA . ASP A 1 257 ? 33.344 30.312 28.531 1 91.19 257 ASP A CA 1
ATOM 1850 C C . ASP A 1 257 ? 33.844 30.062 27.109 1 91.19 257 ASP A C 1
ATOM 1852 O O . ASP A 1 257 ? 33.344 29.172 26.422 1 91.19 257 ASP A O 1
ATOM 1856 N N . ALA A 1 258 ? 34.844 30.797 26.734 1 85.94 258 ALA A N 1
ATOM 1857 C CA . ALA A 1 258 ? 35.375 30.719 25.359 1 85.94 258 ALA A CA 1
ATOM 1858 C C . ALA A 1 258 ? 36.031 29.375 25.094 1 85.94 258 ALA A C 1
ATOM 1860 O O . ALA A 1 258 ? 36.188 28.984 23.938 1 85.94 258 ALA A O 1
ATOM 1861 N N . THR A 1 259 ? 36.312 28.609 26.125 1 87.12 259 THR A N 1
ATOM 1862 C CA . THR A 1 259 ? 36.969 27.328 25.969 1 87.12 259 THR A CA 1
ATOM 1863 C C . THR A 1 259 ? 35.969 26.219 25.641 1 87.12 259 THR A C 1
ATOM 1865 O O . THR A 1 259 ? 36.344 25.156 25.172 1 87.12 259 THR A O 1
ATOM 1868 N N . VAL A 1 260 ? 34.781 26.516 25.938 1 87 260 VAL A N 1
ATOM 1869 C CA . VAL A 1 260 ? 33.719 25.547 25.656 1 87 260 VAL A CA 1
ATOM 1870 C C . VAL A 1 260 ? 33.281 25.672 24.188 1 87 260 VAL A C 1
ATOM 1872 O O . VAL A 1 260 ? 33 26.781 23.719 1 87 260 VAL A O 1
ATOM 1875 N N . PRO A 1 261 ? 33.375 24.562 23.516 1 87.75 261 PRO A N 1
ATOM 1876 C CA . PRO A 1 261 ? 32.938 24.625 22.125 1 87.75 261 PRO A CA 1
ATOM 1877 C C . PRO A 1 261 ? 31.5 25.172 21.969 1 87.75 261 PRO A C 1
ATOM 1879 O O . PRO A 1 261 ? 30.641 24.891 22.812 1 87.75 261 PRO A O 1
ATOM 1882 N N . PRO A 1 262 ? 31.266 25.922 20.938 1 89.81 262 PRO A N 1
ATOM 1883 C CA . PRO A 1 262 ? 29.922 26.453 20.719 1 89.81 262 PRO A CA 1
ATOM 1884 C C . PRO A 1 262 ? 28.891 25.359 20.469 1 89.81 262 PRO A C 1
ATOM 1886 O O . PRO A 1 262 ? 29.25 24.25 20.062 1 89.81 262 PRO A O 1
ATOM 1889 N N . PRO A 1 263 ? 27.625 25.703 20.859 1 91.38 263 PRO A N 1
ATOM 1890 C CA . PRO A 1 263 ? 26.578 24.703 20.578 1 91.38 263 PRO A CA 1
ATOM 1891 C C . PRO A 1 263 ? 26.406 24.438 19.078 1 91.38 263 PRO A C 1
ATOM 1893 O O . PRO A 1 263 ? 26.562 25.359 18.266 1 91.38 263 PRO A O 1
ATOM 1896 N N . ASP A 1 264 ? 26.141 23.188 18.812 1 89.38 264 ASP A N 1
ATOM 1897 C CA . ASP A 1 264 ? 25.812 22.812 17.438 1 89.38 264 ASP A CA 1
ATOM 1898 C C . ASP A 1 264 ? 24.406 23.266 17.062 1 89.38 264 ASP A C 1
ATOM 1900 O O . ASP A 1 264 ? 23.422 22.719 17.578 1 89.38 264 ASP A O 1
ATOM 1904 N N . LEU A 1 265 ? 24.297 24.125 16.109 1 89.31 265 LEU A N 1
ATOM 1905 C CA . LEU A 1 265 ? 23 24.719 15.781 1 89.31 265 LEU A CA 1
ATOM 1906 C C . LEU A 1 265 ? 22.359 24.016 14.586 1 89.31 265 LEU A C 1
ATOM 1908 O O . LEU A 1 265 ? 21.391 24.516 14.008 1 89.31 265 LEU A O 1
ATOM 1912 N N . ALA A 1 266 ? 22.812 22.875 14.266 1 81.25 266 ALA A N 1
ATOM 1913 C CA . ALA A 1 266 ? 22.328 22.156 13.094 1 81.25 266 ALA A CA 1
ATOM 1914 C C . ALA A 1 266 ? 20.828 21.891 13.203 1 81.25 266 ALA A C 1
ATOM 1916 O O . ALA A 1 266 ? 20.125 21.859 12.188 1 81.25 266 ALA A O 1
ATOM 1917 N N . HIS A 1 267 ? 20.312 21.812 14.453 1 83 267 HIS A N 1
ATOM 1918 C CA . HIS A 1 267 ? 18.906 21.484 14.648 1 83 267 HIS A CA 1
ATOM 1919 C C . HIS A 1 267 ? 18.125 22.688 15.164 1 83 267 HIS A C 1
ATOM 1921 O O . HIS A 1 267 ? 16.938 22.562 15.516 1 83 267 HIS A O 1
ATOM 1927 N N . ALA A 1 268 ? 18.766 23.812 15.227 1 89.69 268 ALA A N 1
ATOM 1928 C CA . ALA A 1 268 ? 18.094 25.016 15.695 1 89.69 268 ALA A CA 1
ATOM 1929 C C . ALA A 1 268 ? 17.281 25.656 14.578 1 89.69 268 ALA A C 1
ATOM 1931 O O . ALA A 1 268 ? 17.75 25.781 13.445 1 89.69 268 ALA A O 1
ATOM 1932 N N . GLN A 1 269 ? 16.109 26.031 14.867 1 88.38 269 GLN A N 1
ATOM 1933 C CA . GLN A 1 269 ? 15.234 26.672 13.891 1 88.38 269 GLN A CA 1
ATOM 1934 C C . GLN A 1 269 ? 15.727 28.062 13.547 1 88.38 269 GLN A C 1
ATOM 1936 O O . GLN A 1 269 ? 15.547 28.531 12.422 1 88.38 269 GLN A O 1
ATOM 1941 N N . LEU A 1 270 ? 16.391 28.672 14.477 1 93.19 270 LEU A N 1
ATOM 1942 C CA . LEU A 1 270 ? 16.781 30.078 14.336 1 93.19 270 LEU A CA 1
ATOM 1943 C C . LEU A 1 270 ? 18.172 30.188 13.734 1 93.19 270 LEU A C 1
ATOM 1945 O O . LEU A 1 270 ? 18.672 31.297 13.5 1 93.19 270 LEU A O 1
ATOM 1949 N N . ARG A 1 271 ? 18.797 29.078 13.477 1 92 271 ARG A N 1
ATOM 1950 C CA . ARG A 1 271 ? 20.156 29.125 12.938 1 92 271 ARG A CA 1
ATOM 1951 C C . ARG A 1 271 ? 20.234 30.047 11.719 1 92 271 ARG A C 1
ATOM 1953 O O . ARG A 1 271 ? 19.328 30.031 10.883 1 92 271 ARG A O 1
ATOM 1960 N N . SER A 1 272 ? 21.281 30.797 11.664 1 92.38 272 SER A N 1
ATOM 1961 C CA . SER A 1 272 ? 21.469 31.656 10.5 1 92.38 272 SER A CA 1
ATOM 1962 C C . SER A 1 272 ? 21.734 30.844 9.242 1 92.38 272 SER A C 1
ATOM 1964 O O . SER A 1 272 ? 22.469 29.844 9.281 1 92.38 272 SER A O 1
ATOM 1966 N N . PRO A 1 273 ? 21.094 31.234 8.125 1 90.38 273 PRO A N 1
ATOM 1967 C CA . PRO A 1 273 ? 21.344 30.516 6.883 1 90.38 273 PRO A CA 1
ATOM 1968 C C . PRO A 1 273 ? 22.781 30.656 6.383 1 90.38 273 PRO A C 1
ATOM 1970 O O . PRO A 1 273 ? 23.391 31.703 6.566 1 90.38 273 PRO A O 1
ATOM 1973 N N . ALA A 1 274 ? 23.266 29.641 5.711 1 88.31 274 ALA A N 1
ATOM 1974 C CA . ALA A 1 274 ? 24.594 29.688 5.105 1 88.31 274 ALA A CA 1
ATOM 1975 C C . ALA A 1 274 ? 24.641 30.703 3.971 1 88.31 274 ALA A C 1
ATOM 1977 O O . ALA A 1 274 ? 23.641 30.953 3.311 1 88.31 274 ALA A O 1
ATOM 1978 N N . PRO A 1 275 ? 25.859 31.234 3.758 1 89.44 275 PRO A N 1
ATOM 1979 C CA . PRO A 1 275 ? 26.016 32.219 2.686 1 89.44 275 PRO A CA 1
ATOM 1980 C C . PRO A 1 275 ? 25.547 31.703 1.33 1 89.44 275 PRO A C 1
ATOM 1982 O O . PRO A 1 275 ? 24.938 32.438 0.555 1 89.44 275 PRO A O 1
ATOM 1985 N N . ALA A 1 276 ? 25.828 30.484 1.06 1 88.75 276 ALA A N 1
ATOM 1986 C CA . ALA A 1 276 ? 25.422 29.891 -0.213 1 88.75 276 ALA A CA 1
ATOM 1987 C C . ALA A 1 276 ? 23.891 29.891 -0.358 1 88.75 276 ALA A C 1
ATOM 1989 O O . ALA A 1 276 ? 23.375 30.094 -1.456 1 88.75 276 ALA A O 1
ATOM 1990 N N . ARG A 1 277 ? 23.188 29.672 0.7 1 90.38 277 ARG A N 1
ATOM 1991 C CA . ARG A 1 277 ? 21.734 29.688 0.701 1 90.38 277 ARG A CA 1
ATOM 1992 C C . ARG A 1 277 ? 21.203 31.109 0.445 1 90.38 277 ARG A C 1
ATOM 1994 O O . ARG A 1 277 ? 20.266 31.297 -0.326 1 90.38 277 ARG A O 1
ATOM 2001 N N . LEU A 1 278 ? 21.828 32.031 1.098 1 91.81 278 LEU A N 1
ATOM 2002 C CA . LEU A 1 278 ? 21.422 33.406 0.931 1 91.81 278 LEU A CA 1
ATOM 2003 C C . LEU A 1 278 ? 21.656 33.875 -0.505 1 91.81 278 LEU A C 1
ATOM 2005 O O . LEU A 1 278 ? 20.828 34.594 -1.065 1 91.81 278 LEU A O 1
ATOM 2009 N N . ASP A 1 279 ? 22.734 33.406 -1.027 1 91.25 279 ASP A N 1
ATOM 2010 C CA . ASP A 1 279 ? 23.031 33.75 -2.42 1 91.25 279 ASP A CA 1
ATOM 2011 C C . ASP A 1 279 ? 21.969 33.188 -3.355 1 91.25 279 ASP A C 1
ATOM 2013 O O . ASP A 1 279 ? 21.547 33.844 -4.301 1 91.25 279 ASP A O 1
ATOM 2017 N N . PHE A 1 280 ? 21.609 32.031 -3.139 1 90.69 280 PHE A N 1
ATOM 2018 C CA . PHE A 1 280 ? 20.578 31.406 -3.939 1 90.69 280 PHE A CA 1
ATOM 2019 C C . PHE A 1 280 ? 19.266 32.188 -3.854 1 90.69 280 PHE A C 1
ATOM 2021 O O . PHE A 1 280 ? 18.625 32.438 -4.871 1 90.69 280 PHE A O 1
ATOM 2028 N N . LEU A 1 281 ? 18.875 32.531 -2.656 1 92.25 281 LEU A N 1
ATOM 2029 C CA . LEU A 1 281 ? 17.625 33.219 -2.455 1 92.25 281 LEU A CA 1
ATOM 2030 C C . LEU A 1 281 ? 17.641 34.562 -3.186 1 92.25 281 LEU A C 1
ATOM 2032 O O . LEU A 1 281 ? 16.641 34.938 -3.807 1 92.25 281 LEU A O 1
ATOM 2036 N N . ARG A 1 282 ? 18.781 35.188 -3.125 1 90.56 282 ARG A N 1
ATOM 2037 C CA . ARG A 1 282 ? 18.922 36.438 -3.84 1 90.56 282 ARG A CA 1
ATOM 2038 C C . ARG A 1 282 ? 18.734 36.25 -5.34 1 90.56 282 ARG A C 1
ATOM 2040 O O . ARG A 1 282 ? 18.047 37.031 -5.996 1 90.56 282 ARG A O 1
ATOM 2047 N N . ARG A 1 283 ? 19.344 35.219 -5.832 1 89 283 ARG A N 1
ATOM 2048 C CA . ARG A 1 283 ? 19.266 34.906 -7.262 1 89 283 ARG A CA 1
ATOM 2049 C C . ARG A 1 283 ? 17.844 34.562 -7.668 1 89 283 ARG A C 1
ATOM 2051 O O . ARG A 1 283 ? 17.438 34.844 -8.805 1 89 283 ARG A O 1
ATOM 2058 N N . MET A 1 284 ? 17.125 34.062 -6.773 1 89.56 284 MET A N 1
ATOM 2059 C CA . MET A 1 284 ? 15.758 33.625 -7.066 1 89.56 284 MET A CA 1
ATOM 2060 C C . MET A 1 284 ? 14.766 34.75 -6.828 1 89.56 284 MET A C 1
ATOM 2062 O O . MET A 1 284 ? 13.555 34.594 -7.012 1 89.56 284 MET A O 1
ATOM 2066 N N . GLY A 1 285 ? 15.266 35.812 -6.312 1 88.44 285 GLY A N 1
ATOM 2067 C CA . GLY A 1 285 ? 14.391 36.938 -6.012 1 88.44 285 GLY A CA 1
ATOM 2068 C C . GLY A 1 285 ? 13.516 36.719 -4.793 1 88.44 285 GLY A C 1
ATOM 2069 O O . GLY A 1 285 ? 12.398 37.219 -4.711 1 88.44 285 GLY A O 1
ATOM 2070 N N . ALA A 1 286 ? 13.969 35.938 -3.895 1 91.94 286 ALA A N 1
ATOM 2071 C CA . ALA A 1 286 ? 13.195 35.594 -2.707 1 91.94 286 ALA A CA 1
ATOM 2072 C C . ALA A 1 286 ? 13.664 36.375 -1.493 1 91.94 286 ALA A C 1
ATOM 2074 O O . ALA A 1 286 ? 14.844 36.312 -1.121 1 91.94 286 ALA A O 1
ATOM 2075 N N . GLY A 1 287 ? 12.719 37.156 -0.894 1 93.19 287 GLY A N 1
ATOM 2076 C CA . GLY A 1 287 ? 13.016 37.875 0.34 1 93.19 287 GLY A CA 1
ATOM 2077 C C . GLY A 1 287 ? 12.789 37.031 1.582 1 93.19 287 GLY A C 1
ATOM 2078 O O . GLY A 1 287 ? 13.312 37.344 2.654 1 93.19 287 GLY A O 1
ATOM 2079 N N . ALA A 1 288 ? 12.062 36 1.461 1 94.56 288 ALA A N 1
ATOM 2080 C CA . ALA A 1 288 ? 11.766 35.062 2.521 1 94.56 288 ALA A CA 1
ATOM 2081 C C . ALA A 1 288 ? 11.688 33.625 1.97 1 94.56 288 ALA A C 1
ATOM 2083 O O . ALA A 1 288 ? 11.523 33.438 0.763 1 94.56 288 ALA A O 1
ATOM 2084 N N . ALA A 1 289 ? 11.844 32.688 2.873 1 94.44 289 ALA A N 1
ATOM 2085 C CA . ALA A 1 289 ? 11.828 31.297 2.404 1 94.44 289 ALA A CA 1
ATOM 2086 C C . ALA A 1 289 ? 11.328 30.344 3.496 1 94.44 289 ALA A C 1
ATOM 2088 O O . ALA A 1 289 ? 11.453 30.641 4.688 1 94.44 289 ALA A O 1
ATOM 2089 N N . LEU A 1 290 ? 10.703 29.297 3.072 1 93.88 290 LEU A N 1
ATOM 2090 C CA . LEU A 1 290 ? 10.266 28.188 3.9 1 93.88 290 LEU A CA 1
ATOM 2091 C C . LEU A 1 290 ? 10.789 26.859 3.352 1 93.88 290 LEU A C 1
ATOM 2093 O O . LEU A 1 290 ? 10.773 26.641 2.139 1 93.88 290 LEU A O 1
ATOM 2097 N N . THR A 1 291 ? 11.336 26.016 4.191 1 92.44 291 THR A N 1
ATOM 2098 C CA . THR A 1 291 ? 11.797 24.672 3.814 1 92.44 291 THR A CA 1
ATOM 2099 C C . THR A 1 291 ? 11.148 23.609 4.691 1 92.44 291 THR A C 1
ATOM 2101 O O . THR A 1 291 ? 11.242 23.672 5.918 1 92.44 291 THR A O 1
ATOM 2104 N N . VAL A 1 292 ? 10.469 22.688 4.074 1 90.69 292 VAL A N 1
ATOM 2105 C CA . VAL A 1 292 ? 9.836 21.578 4.77 1 90.69 292 VAL A CA 1
ATOM 2106 C C . VAL A 1 292 ? 10.344 20.25 4.203 1 90.69 292 VAL A C 1
ATOM 2108 O O . VAL A 1 292 ? 10.008 19.875 3.08 1 90.69 292 VAL A O 1
ATOM 2111 N N . PRO A 1 293 ? 11.078 19.516 4.945 1 87.5 293 PRO A N 1
ATOM 2112 C CA . PRO A 1 293 ? 11.602 18.25 4.445 1 87.5 293 PRO A CA 1
ATOM 2113 C C . PRO A 1 293 ? 10.508 17.188 4.277 1 87.5 293 PRO A C 1
ATOM 2115 O O . PRO A 1 293 ? 9.555 17.156 5.055 1 87.5 293 PRO A O 1
ATOM 2118 N N . VAL A 1 294 ? 10.672 16.422 3.297 1 87.25 294 VAL A N 1
ATOM 2119 C CA . VAL A 1 294 ? 9.812 15.266 3.07 1 87.25 294 VAL A CA 1
ATOM 2120 C C . VAL A 1 294 ? 10.602 13.977 3.287 1 87.25 294 VAL A C 1
ATOM 2122 O O . VAL A 1 294 ? 11.602 13.734 2.605 1 87.25 294 VAL A O 1
ATOM 2125 N N . VAL A 1 295 ? 10.188 13.18 4.227 1 81.81 295 VAL A N 1
ATOM 2126 C CA . VAL A 1 295 ? 10.875 11.938 4.555 1 81.81 295 VAL A CA 1
ATOM 2127 C C . VAL A 1 295 ? 10.031 10.75 4.098 1 81.81 295 VAL A C 1
ATOM 2129 O O . VAL A 1 295 ? 8.82 10.711 4.324 1 81.81 295 VAL A O 1
ATOM 2132 N N . HIS A 1 296 ? 10.625 9.852 3.389 1 79.31 296 HIS A N 1
ATOM 2133 C CA . HIS A 1 296 ? 9.977 8.633 2.914 1 79.31 296 HIS A CA 1
ATOM 2134 C C . HIS A 1 296 ? 10.836 7.402 3.215 1 79.31 296 HIS A C 1
ATOM 2136 O O . HIS A 1 296 ? 12 7.348 2.828 1 79.31 296 HIS A O 1
ATOM 2142 N N . GLY A 1 297 ? 10.234 6.402 3.893 1 70 297 GLY A N 1
ATOM 2143 C CA . GLY A 1 297 ? 10.977 5.211 4.266 1 70 297 GLY A CA 1
ATOM 2144 C C . GLY A 1 297 ? 12.125 5.5 5.219 1 70 297 GLY A C 1
ATOM 2145 O O . GLY A 1 297 ? 13.211 4.926 5.086 1 70 297 GLY A O 1
ATOM 2146 N N . GLY A 1 298 ? 12.008 6.566 5.969 1 72.06 298 GLY A N 1
ATOM 2147 C CA . GLY A 1 298 ? 13.031 6.926 6.938 1 72.06 298 GLY A CA 1
ATOM 2148 C C . GLY A 1 298 ? 14.172 7.723 6.332 1 72.06 298 GLY A C 1
ATOM 2149 O O . GLY A 1 298 ? 15.109 8.094 7.031 1 72.06 298 GLY A O 1
ATOM 2150 N N . LYS A 1 299 ? 14.062 7.938 5.074 1 76.94 299 LYS A N 1
ATOM 2151 C CA . LYS A 1 299 ? 15.117 8.688 4.387 1 76.94 299 LYS A CA 1
ATOM 2152 C C . LYS A 1 299 ? 14.562 9.969 3.77 1 76.94 299 LYS A C 1
ATOM 2154 O O . LYS A 1 299 ? 13.383 10.039 3.418 1 76.94 299 LYS A O 1
ATOM 2159 N N . PRO A 1 300 ? 15.5 10.961 3.639 1 83 300 PRO A N 1
ATOM 2160 C CA . PRO A 1 300 ? 15.055 12.18 2.963 1 83 300 PRO A CA 1
ATOM 2161 C C . PRO A 1 300 ? 14.695 11.945 1.497 1 83 300 PRO A C 1
ATOM 2163 O O . PRO A 1 300 ? 15.555 11.539 0.708 1 83 300 PRO A O 1
ATOM 2166 N N . TRP A 1 301 ? 13.531 12.039 1.121 1 87.62 301 TRP A N 1
ATOM 2167 C CA . TRP A 1 301 ? 13.047 11.867 -0.245 1 87.62 301 TRP A CA 1
ATOM 2168 C C . TRP A 1 301 ? 13.164 13.164 -1.032 1 87.62 301 TRP A C 1
ATOM 2170 O O . TRP A 1 301 ? 13.539 13.156 -2.207 1 87.62 301 TRP A O 1
ATOM 2180 N N . GLY A 1 302 ? 12.797 14.258 -0.317 1 91.5 302 GLY A N 1
ATOM 2181 C CA . GLY A 1 302 ? 12.781 15.555 -0.972 1 91.5 302 GLY A CA 1
ATOM 2182 C C . GLY A 1 302 ? 12.477 16.703 -0.023 1 91.5 302 GLY A C 1
ATOM 2183 O O . GLY A 1 302 ? 12.797 16.625 1.165 1 91.5 302 GLY A O 1
ATOM 2184 N N . VAL A 1 303 ? 11.961 17.859 -0.676 1 92.06 303 VAL A N 1
ATOM 2185 C CA . VAL A 1 303 ? 11.711 19.047 0.12 1 92.06 303 VAL A CA 1
ATOM 2186 C C . VAL A 1 303 ? 10.602 19.875 -0.523 1 92.06 303 VAL A C 1
ATOM 2188 O O . VAL A 1 303 ? 10.445 19.875 -1.747 1 92.06 303 VAL A O 1
ATOM 2191 N N . ILE A 1 304 ? 9.781 20.406 0.362 1 93.12 304 ILE A N 1
ATOM 2192 C CA . ILE A 1 304 ? 8.891 21.484 -0.047 1 93.12 304 ILE A CA 1
ATOM 2193 C C . ILE A 1 304 ? 9.562 22.828 0.227 1 93.12 304 ILE A C 1
ATOM 2195 O O . ILE A 1 304 ? 9.891 23.141 1.372 1 93.12 304 ILE A O 1
ATOM 2199 N N . SER A 1 305 ? 9.789 23.594 -0.82 1 94.25 305 SER A N 1
ATOM 2200 C CA . SER A 1 305 ? 10.461 24.875 -0.697 1 94.25 305 SER A CA 1
ATOM 2201 C C . SER A 1 305 ? 9.547 26.031 -1.115 1 94.25 305 SER A C 1
ATOM 2203 O O . SER A 1 305 ? 9.016 26.031 -2.225 1 94.25 305 SER A O 1
ATOM 2205 N N . GLY A 1 306 ? 9.438 26.969 -0.213 1 94.81 306 GLY A N 1
ATOM 2206 C CA . GLY A 1 306 ? 8.625 28.125 -0.492 1 94.81 306 GLY A CA 1
ATOM 2207 C C . GLY A 1 306 ? 9.422 29.422 -0.554 1 94.81 306 GLY A C 1
ATOM 2208 O O . GLY A 1 306 ? 10.422 29.578 0.158 1 94.81 306 GLY A O 1
ATOM 2209 N N . HIS A 1 307 ? 8.922 30.344 -1.426 1 93.75 307 HIS A N 1
ATOM 2210 C CA . HIS A 1 307 ? 9.586 31.641 -1.618 1 93.75 307 HIS A CA 1
ATOM 2211 C C . HIS A 1 307 ? 8.578 32.781 -1.595 1 93.75 307 HIS A C 1
ATOM 2213 O O . HIS A 1 307 ? 7.453 32.625 -2.086 1 93.75 307 HIS A O 1
ATOM 2219 N N . HIS A 1 308 ? 8.984 33.844 -0.957 1 93.19 308 HIS A N 1
ATOM 2220 C CA . HIS A 1 308 ? 8.219 35.094 -0.991 1 93.19 308 HIS A CA 1
ATOM 2221 C C . HIS A 1 308 ? 9.117 36.281 -1.366 1 93.19 308 HIS A C 1
ATOM 2223 O O . HIS A 1 308 ? 10.258 36.344 -0.919 1 93.19 308 HIS A O 1
ATOM 2229 N N . ARG A 1 309 ? 8.594 37.219 -2.115 1 90.81 309 ARG A N 1
ATOM 2230 C CA . ARG A 1 309 ? 9.383 38.312 -2.662 1 90.81 309 ARG A CA 1
ATOM 2231 C C . ARG A 1 309 ? 9.828 39.25 -1.561 1 90.81 309 ARG A C 1
ATOM 2233 O O . ARG A 1 309 ? 10.914 39.844 -1.626 1 90.81 309 ARG A O 1
ATOM 2240 N N . ARG A 1 310 ? 9.031 39.5 -0.585 1 91.69 310 ARG A N 1
ATOM 2241 C CA . ARG A 1 310 ? 9.289 40.406 0.54 1 91.69 310 ARG A CA 1
ATOM 2242 C C . ARG A 1 310 ? 9.422 39.625 1.841 1 91.69 310 ARG A C 1
ATOM 2244 O O . ARG A 1 310 ? 9.094 38.438 1.895 1 91.69 310 ARG A O 1
ATOM 2251 N N . PRO A 1 311 ? 10.062 40.25 2.791 1 92.69 311 PRO A N 1
ATOM 2252 C CA . PRO A 1 311 ? 10.062 39.562 4.082 1 92.69 311 PRO A CA 1
ATOM 2253 C C . PRO A 1 311 ? 8.68 39.062 4.488 1 92.69 311 PRO A C 1
ATOM 2255 O O . PRO A 1 311 ? 7.68 39.75 4.254 1 92.69 311 PRO A O 1
ATOM 2258 N N . HIS A 1 312 ? 8.617 37.875 4.867 1 91.81 312 HIS A N 1
ATOM 2259 C CA . HIS A 1 312 ? 7.355 37.188 5.16 1 91.81 312 HIS A CA 1
ATOM 2260 C C . HIS A 1 312 ? 7.523 36.188 6.297 1 91.81 312 HIS A C 1
ATOM 2262 O O . HIS A 1 312 ? 8.383 35.312 6.23 1 91.81 312 HIS A O 1
ATOM 2268 N N . GLY A 1 313 ? 6.73 36.406 7.355 1 88.5 313 GLY A N 1
ATOM 2269 C CA . GLY A 1 313 ? 6.738 35.438 8.445 1 88.5 313 GLY A CA 1
ATOM 2270 C C . GLY A 1 313 ? 5.742 34.312 8.25 1 88.5 313 GLY A C 1
ATOM 2271 O O . GLY A 1 313 ? 4.73 34.469 7.562 1 88.5 313 GLY A O 1
ATOM 2272 N N . VAL A 1 314 ? 6.066 33.125 8.797 1 87.31 314 VAL A N 1
ATOM 2273 C CA . VAL A 1 314 ? 5.168 31.984 8.789 1 87.31 314 VAL A CA 1
ATOM 2274 C C . VAL A 1 314 ? 4.867 31.562 10.227 1 87.31 314 VAL A C 1
ATOM 2276 O O . VAL A 1 314 ? 5.73 31 10.906 1 87.31 314 VAL A O 1
ATOM 2279 N N . PRO A 1 315 ? 3.633 31.781 10.633 1 82.12 315 PRO A N 1
ATOM 2280 C CA . PRO A 1 315 ? 3.285 31.406 12.008 1 82.12 315 PRO A CA 1
ATOM 2281 C C . PRO A 1 315 ? 3.434 29.922 12.273 1 82.12 315 PRO A C 1
ATOM 2283 O O . PRO A 1 315 ? 3.391 29.109 11.344 1 82.12 315 PRO A O 1
ATOM 2286 N N . LEU A 1 316 ? 3.607 29.578 13.531 1 80.62 316 LEU A N 1
ATOM 2287 C CA . LEU A 1 316 ? 3.867 28.203 13.945 1 80.62 316 LEU A CA 1
ATOM 2288 C C . LEU A 1 316 ? 2.768 27.281 13.445 1 80.62 316 LEU A C 1
ATOM 2290 O O . LEU A 1 316 ? 3.053 26.188 12.938 1 80.62 316 LEU A O 1
ATOM 2294 N N . ALA A 1 317 ? 1.526 27.672 13.648 1 77.69 317 ALA A N 1
ATOM 2295 C CA . ALA A 1 317 ? 0.419 26.828 13.227 1 77.69 317 ALA A CA 1
ATOM 2296 C C . ALA A 1 317 ? 0.506 26.516 11.734 1 77.69 317 ALA A C 1
ATOM 2298 O O . ALA A 1 317 ? 0.22 25.391 11.312 1 77.69 317 ALA A O 1
ATOM 2299 N N . THR A 1 318 ? 0.858 27.516 10.953 1 84 318 THR A N 1
ATOM 2300 C CA . THR A 1 318 ? 1 27.328 9.516 1 84 318 THR A CA 1
ATOM 2301 C C . THR A 1 318 ? 2.17 26.406 9.195 1 84 318 THR A C 1
ATOM 2303 O O . THR A 1 318 ? 2.105 25.609 8.258 1 84 318 THR A O 1
ATOM 2306 N N . ARG A 1 319 ? 3.238 26.547 9.977 1 86.25 319 ARG A N 1
ATOM 2307 C CA . ARG A 1 319 ? 4.375 25.641 9.812 1 86.25 319 ARG A CA 1
ATOM 2308 C C . ARG A 1 319 ? 3.967 24.203 10.07 1 86.25 319 ARG A C 1
ATOM 2310 O O . ARG A 1 319 ? 4.406 23.297 9.359 1 86.25 319 ARG A O 1
ATOM 2317 N N . MET A 1 320 ? 3.191 24.047 11.055 1 82.69 320 MET A N 1
ATOM 2318 C CA . MET A 1 320 ? 2.709 22.719 11.391 1 82.69 320 MET A CA 1
ATOM 2319 C C . MET A 1 320 ? 1.85 22.156 10.258 1 82.69 320 MET A C 1
ATOM 2321 O O . MET A 1 320 ? 1.948 20.969 9.93 1 82.69 320 MET A O 1
ATOM 2325 N N . LEU A 1 321 ? 1.023 22.984 9.75 1 83.12 321 LEU A N 1
ATOM 2326 C CA . LEU A 1 321 ? 0.182 22.562 8.633 1 83.12 321 LEU A CA 1
ATOM 2327 C C . LEU A 1 321 ? 1.032 22.156 7.434 1 83.12 321 LEU A C 1
ATOM 2329 O O . LEU A 1 321 ? 0.743 21.156 6.773 1 83.12 321 LEU A O 1
ATOM 2333 N N . ALA A 1 322 ? 2.041 22.906 7.152 1 86.88 322 ALA A N 1
ATOM 2334 C CA . ALA A 1 322 ? 2.945 22.594 6.051 1 86.88 322 ALA A CA 1
ATOM 2335 C C . ALA A 1 322 ? 3.662 21.266 6.301 1 86.88 322 ALA A C 1
ATOM 2337 O O . ALA A 1 322 ? 3.852 20.469 5.379 1 86.88 322 ALA A O 1
ATOM 2338 N N . ALA A 1 323 ? 4.07 21.062 7.512 1 84.69 323 ALA A N 1
ATOM 2339 C CA . ALA A 1 323 ? 4.719 19.812 7.883 1 84.69 323 ALA A CA 1
ATOM 2340 C C . ALA A 1 323 ? 3.781 18.625 7.68 1 84.69 323 ALA A C 1
ATOM 2342 O O . ALA A 1 323 ? 4.203 17.562 7.211 1 84.69 323 ALA A O 1
ATOM 2343 N N . MET A 1 324 ? 2.611 18.797 8.039 1 82.75 324 MET A N 1
ATOM 2344 C CA . MET A 1 324 ? 1.631 17.719 7.883 1 82.75 324 MET A CA 1
ATOM 2345 C C . MET A 1 324 ? 1.348 17.453 6.41 1 82.75 324 MET A C 1
ATOM 2347 O O . MET A 1 324 ? 1.092 16.297 6.023 1 82.75 324 MET A O 1
ATOM 2351 N N . ALA A 1 325 ? 1.325 18.484 5.66 1 84.25 325 ALA A N 1
ATOM 2352 C CA . ALA A 1 325 ? 1.19 18.297 4.219 1 84.25 325 ALA A CA 1
ATOM 2353 C C . ALA A 1 325 ? 2.336 17.453 3.666 1 84.25 325 ALA A C 1
ATOM 2355 O O . ALA A 1 325 ? 2.129 16.609 2.793 1 84.25 325 ALA A O 1
ATOM 2356 N N . ALA A 1 326 ? 3.484 17.734 4.141 1 85.94 326 ALA A N 1
ATOM 2357 C CA . ALA A 1 326 ? 4.648 16.953 3.738 1 85.94 326 ALA A CA 1
ATOM 2358 C C . ALA A 1 326 ? 4.492 15.492 4.145 1 85.94 326 ALA A C 1
ATOM 2360 O O . ALA A 1 326 ? 4.859 14.586 3.391 1 85.94 326 ALA A O 1
ATOM 2361 N N . ASP A 1 327 ? 4.012 15.305 5.309 1 81.12 327 ASP A N 1
ATOM 2362 C CA . ASP A 1 327 ? 3.77 13.945 5.781 1 81.12 327 ASP A CA 1
ATOM 2363 C C . ASP A 1 327 ? 2.732 13.234 4.91 1 81.12 327 ASP A C 1
ATOM 2365 O O . ASP A 1 327 ? 2.875 12.047 4.609 1 81.12 327 ASP A O 1
ATOM 2369 N N . ALA A 1 328 ? 1.726 13.922 4.648 1 80.06 328 ALA A N 1
ATOM 2370 C CA . ALA A 1 328 ? 0.697 13.367 3.775 1 80.06 328 ALA A CA 1
ATOM 2371 C C . ALA A 1 328 ? 1.281 12.977 2.42 1 80.06 328 ALA A C 1
ATOM 2373 O O . ALA A 1 328 ? 0.941 11.93 1.871 1 80.06 328 ALA A O 1
ATOM 2374 N N . LEU A 1 329 ? 2.092 13.836 1.903 1 83.19 329 LEU A N 1
ATOM 2375 C CA . LEU A 1 329 ? 2.779 13.523 0.654 1 83.19 329 LEU A CA 1
ATOM 2376 C C . LEU A 1 329 ? 3.578 12.227 0.78 1 83.19 329 LEU A C 1
ATOM 2378 O O . LEU A 1 329 ? 3.523 11.367 -0.102 1 83.19 329 LEU A O 1
ATOM 2382 N N . SER A 1 330 ? 4.277 12.117 1.827 1 82.62 330 SER A N 1
ATOM 2383 C CA . SER A 1 330 ? 5.09 10.93 2.082 1 82.62 330 SER A CA 1
ATOM 2384 C C . SER A 1 330 ? 4.234 9.672 2.111 1 82.62 330 SER A C 1
ATOM 2386 O O . SER A 1 330 ? 4.602 8.648 1.521 1 82.62 330 SER A O 1
ATOM 2388 N N . LEU A 1 331 ? 3.154 9.773 2.811 1 78.5 331 LEU A N 1
ATOM 2389 C CA . LEU A 1 331 ? 2.264 8.625 2.934 1 78.5 331 LEU A CA 1
ATOM 2390 C C . LEU A 1 331 ? 1.653 8.266 1.582 1 78.5 331 LEU A C 1
ATOM 2392 O O . LEU A 1 331 ? 1.466 7.082 1.276 1 78.5 331 LEU A O 1
ATOM 2396 N N . MET A 1 332 ? 1.362 9.25 0.837 1 79.25 332 MET A N 1
ATOM 2397 C CA . MET A 1 332 ? 0.785 9.016 -0.484 1 79.25 332 MET A CA 1
ATOM 2398 C C . MET A 1 332 ? 1.808 8.375 -1.42 1 79.25 332 MET A C 1
ATOM 2400 O O . MET A 1 332 ? 1.45 7.566 -2.277 1 79.25 332 MET A O 1
ATOM 2404 N N . LEU A 1 333 ? 3.02 8.781 -1.295 1 78.81 333 LEU A N 1
ATOM 2405 C CA . LEU A 1 333 ? 4.098 8.164 -2.062 1 78.81 333 LEU A CA 1
ATOM 2406 C C . LEU A 1 333 ? 4.203 6.68 -1.753 1 78.81 333 LEU A C 1
ATOM 2408 O O . LEU A 1 333 ? 4.391 5.863 -2.66 1 78.81 333 LEU A O 1
ATOM 2412 N N . ASP A 1 334 ? 4.051 6.379 -0.518 1 76.06 334 ASP A N 1
ATOM 2413 C CA . ASP A 1 334 ? 4.07 4.98 -0.098 1 76.06 334 ASP A CA 1
ATOM 2414 C C . ASP A 1 334 ? 2.941 4.191 -0.762 1 76.06 334 ASP A C 1
ATOM 2416 O O . ASP A 1 334 ? 3.156 3.076 -1.241 1 76.06 334 ASP A O 1
ATOM 2420 N N . THR A 1 335 ? 1.815 4.809 -0.72 1 71.56 335 THR A N 1
ATOM 2421 C CA . THR A 1 335 ? 0.638 4.168 -1.294 1 71.56 335 THR A CA 1
ATOM 2422 C C . THR A 1 335 ? 0.813 3.959 -2.795 1 71.56 335 THR A C 1
ATOM 2424 O O . THR A 1 335 ? 0.442 2.912 -3.33 1 71.56 335 THR A O 1
ATOM 2427 N N . ALA A 1 336 ? 1.346 4.98 -3.428 1 70.94 336 ALA A N 1
ATOM 2428 C CA . ALA A 1 336 ? 1.548 4.887 -4.871 1 70.94 336 ALA A CA 1
ATOM 2429 C C . ALA A 1 336 ? 2.562 3.801 -5.215 1 70.94 336 ALA A C 1
ATOM 2431 O O . ALA A 1 336 ? 2.367 3.037 -6.164 1 70.94 336 ALA A O 1
ATOM 2432 N N . GLU A 1 337 ? 3.627 3.758 -4.551 1 71.06 337 GLU A N 1
ATOM 2433 C CA . GLU A 1 337 ? 4.656 2.748 -4.77 1 71.06 337 GLU A CA 1
ATOM 2434 C C . GLU A 1 337 ? 4.113 1.342 -4.531 1 71.06 337 GLU A C 1
ATOM 2436 O O . GLU A 1 337 ? 4.41 0.417 -5.293 1 71.06 337 GLU A O 1
ATOM 2441 N N . ARG A 1 338 ? 3.344 1.259 -3.539 1 70.94 338 ARG A N 1
ATOM 2442 C CA . ARG A 1 338 ? 2.768 -0.041 -3.209 1 70.94 338 ARG A CA 1
ATOM 2443 C C . ARG A 1 338 ? 1.773 -0.485 -4.277 1 70.94 338 ARG A C 1
ATOM 2445 O O . ARG A 1 338 ? 1.667 -1.676 -4.574 1 70.94 338 ARG A O 1
ATOM 2452 N N . ALA A 1 339 ? 1.066 0.464 -4.828 1 68.12 339 ALA A N 1
ATOM 2453 C CA . ALA A 1 339 ? 0.128 0.145 -5.902 1 68.12 339 ALA A CA 1
ATOM 2454 C C . ALA A 1 339 ? 0.856 -0.414 -7.121 1 68.12 339 ALA A C 1
ATOM 2456 O O . ALA A 1 339 ? 0.405 -1.387 -7.73 1 68.12 339 ALA A O 1
ATOM 2457 N N . VAL A 1 340 ? 1.951 0.136 -7.441 1 69.56 340 VAL A N 1
ATOM 2458 C CA . VAL A 1 340 ? 2.746 -0.322 -8.57 1 69.56 340 VAL A CA 1
ATOM 2459 C C . VAL A 1 340 ? 3.277 -1.727 -8.297 1 69.56 340 VAL A C 1
ATOM 2461 O O . VAL A 1 340 ? 3.236 -2.594 -9.172 1 69.56 340 VAL A O 1
ATOM 2464 N N . GLU A 1 341 ? 3.697 -1.93 -7.152 1 70.88 341 GLU A N 1
ATOM 2465 C CA . GLU A 1 341 ? 4.203 -3.242 -6.766 1 70.88 341 GLU A CA 1
ATOM 2466 C C . GLU A 1 341 ? 3.102 -4.297 -6.809 1 70.88 341 GLU A C 1
ATOM 2468 O O . GLU A 1 341 ? 3.334 -5.43 -7.234 1 70.88 341 GLU A O 1
ATOM 2473 N N . ARG A 1 342 ? 1.996 -3.898 -6.406 1 68.69 342 ARG A N 1
ATOM 2474 C CA . ARG A 1 342 ? 0.852 -4.805 -6.438 1 68.69 342 ARG A CA 1
ATOM 2475 C C . ARG A 1 342 ? 0.525 -5.223 -7.863 1 68.69 342 ARG A C 1
ATOM 2477 O O . ARG A 1 342 ? 0.256 -6.398 -8.125 1 68.69 342 ARG A O 1
ATOM 2484 N N . GLU A 1 343 ? 0.541 -4.297 -8.641 1 70.44 343 GLU A N 1
ATOM 2485 C CA . GLU A 1 343 ? 0.268 -4.609 -10.039 1 70.44 343 GLU A CA 1
ATOM 2486 C C . GLU A 1 343 ? 1.287 -5.602 -10.586 1 70.44 343 GLU A C 1
ATOM 2488 O O . GLU A 1 343 ? 0.927 -6.527 -11.32 1 70.44 343 GLU A O 1
ATOM 2493 N N . ARG A 1 344 ? 2.449 -5.414 -10.273 1 72.81 344 ARG A N 1
ATOM 2494 C CA . ARG A 1 344 ? 3.508 -6.32 -10.711 1 72.81 344 ARG A CA 1
ATOM 2495 C C . ARG A 1 344 ? 3.297 -7.719 -10.148 1 72.81 344 ARG A C 1
ATOM 2497 O O . ARG A 1 344 ? 3.469 -8.711 -10.859 1 72.81 344 ARG A O 1
ATOM 2504 N N . ARG A 1 345 ? 2.916 -7.734 -9.031 1 72.69 345 ARG A N 1
ATOM 2505 C CA . ARG A 1 345 ? 2.715 -9.023 -8.375 1 72.69 345 ARG A CA 1
ATOM 2506 C C . ARG A 1 345 ? 1.525 -9.766 -8.969 1 72.69 345 ARG A C 1
ATOM 2508 O O . ARG A 1 345 ? 1.576 -10.984 -9.156 1 72.69 345 ARG A O 1
ATOM 2515 N N . VAL A 1 346 ? 0.521 -9.07 -9.234 1 70.88 346 VAL A N 1
ATOM 2516 C CA . VAL A 1 346 ? -0.657 -9.664 -9.852 1 70.88 346 VAL A CA 1
ATOM 2517 C C . VAL A 1 346 ? -0.29 -10.234 -11.219 1 70.88 346 VAL A C 1
ATOM 2519 O O . VAL A 1 346 ? -0.701 -11.336 -11.57 1 70.88 346 VAL A O 1
ATOM 2522 N N . ALA A 1 347 ? 0.478 -9.516 -11.891 1 74.25 347 ALA A N 1
ATOM 2523 C CA . ALA A 1 347 ? 0.921 -9.977 -13.203 1 74.25 347 ALA A CA 1
ATOM 2524 C C . ALA A 1 347 ? 1.766 -11.242 -13.086 1 74.25 347 ALA A C 1
ATOM 2526 O O . ALA A 1 347 ? 1.603 -12.18 -13.867 1 74.25 347 ALA A O 1
ATOM 2527 N N . GLN A 1 348 ? 2.533 -11.234 -12.156 1 73.38 348 GLN A N 1
ATOM 2528 C CA . GLN A 1 348 ? 3.385 -12.398 -11.93 1 73.38 348 GLN A CA 1
ATOM 2529 C C . GLN A 1 348 ? 2.561 -13.617 -11.516 1 73.38 348 GLN A C 1
ATOM 2531 O O . GLN A 1 348 ? 2.805 -14.727 -11.984 1 73.38 348 GLN A O 1
ATOM 2536 N N . ALA A 1 349 ? 1.62 -13.398 -10.688 1 71 349 ALA A N 1
ATOM 2537 C CA . ALA A 1 349 ? 0.737 -14.477 -10.25 1 71 349 ALA A CA 1
ATOM 2538 C C . ALA A 1 349 ? -0.071 -15.031 -11.422 1 71 349 ALA A C 1
ATOM 2540 O O . ALA A 1 349 ? -0.263 -16.25 -11.531 1 71 349 ALA A O 1
ATOM 2541 N N . ALA A 1 350 ? -0.457 -14.156 -12.164 1 70.94 350 ALA A N 1
ATOM 2542 C CA . ALA A 1 350 ? -1.212 -14.586 -13.344 1 70.94 350 ALA A CA 1
ATOM 2543 C C . ALA A 1 350 ? -0.347 -15.43 -14.273 1 70.94 350 ALA A C 1
ATOM 2545 O O . ALA A 1 350 ? -0.806 -16.438 -14.812 1 70.94 350 ALA A O 1
ATOM 2546 N N . ARG A 1 351 ? 0.829 -15.062 -14.445 1 70.06 351 ARG A N 1
ATOM 2547 C CA . ARG A 1 351 ? 1.763 -15.82 -15.273 1 70.06 351 ARG A CA 1
ATOM 2548 C C . ARG A 1 351 ? 2.027 -17.203 -14.68 1 70.06 351 ARG A C 1
ATOM 2550 O O . ARG A 1 351 ? 2.066 -18.188 -15.406 1 70.06 351 ARG A O 1
ATOM 2557 N N . GLN A 1 352 ? 2.148 -17.188 -13.461 1 69.56 352 GLN A N 1
ATOM 2558 C CA . GLN A 1 352 ? 2.408 -18.453 -12.789 1 69.56 352 GLN A CA 1
ATOM 2559 C C . GLN A 1 352 ? 1.203 -19.391 -12.883 1 69.56 352 GLN A C 1
ATOM 2561 O O . GLN A 1 352 ? 1.357 -20.594 -13.078 1 69.56 352 GLN A O 1
ATOM 2566 N N . ALA A 1 353 ? 0.075 -18.812 -12.703 1 68.88 353 ALA A N 1
ATOM 2567 C CA . ALA A 1 353 ? -1.15 -19.594 -12.82 1 68.88 353 ALA A CA 1
ATOM 2568 C C . ALA A 1 353 ? -1.298 -20.172 -14.234 1 68.88 353 ALA A C 1
ATOM 2570 O O . ALA A 1 353 ? -1.721 -21.312 -14.406 1 68.88 353 ALA A O 1
ATOM 2571 N N . GLU A 1 354 ? -0.938 -19.391 -15.125 1 67.12 354 GLU A N 1
ATOM 2572 C CA . GLU A 1 354 ? -0.989 -19.844 -16.516 1 67.12 354 GLU A CA 1
ATOM 2573 C C . GLU A 1 354 ? -0.002 -20.984 -16.766 1 67.12 354 GLU A C 1
ATOM 2575 O O . GLU A 1 354 ? -0.339 -21.969 -17.406 1 67.12 354 GLU A O 1
ATOM 2580 N N . VAL A 1 355 ? 1.083 -20.812 -16.234 1 64.88 355 VAL A N 1
ATOM 2581 C CA . VAL A 1 355 ? 2.104 -21.844 -16.375 1 64.88 355 VAL A CA 1
ATOM 2582 C C . VAL A 1 355 ? 1.621 -23.141 -15.734 1 64.88 355 VAL A C 1
ATOM 2584 O O . VAL A 1 355 ? 1.784 -24.219 -16.297 1 64.88 355 VAL A O 1
ATOM 2587 N N . ASN A 1 356 ? 1.012 -23.047 -14.625 1 64.81 356 ASN A N 1
ATOM 2588 C CA . ASN A 1 356 ? 0.485 -24.203 -13.914 1 64.81 356 ASN A CA 1
ATOM 2589 C C . ASN A 1 356 ? -0.628 -24.891 -14.711 1 64.81 356 ASN A C 1
ATOM 2591 O O . ASN A 1 356 ? -0.695 -26.109 -14.758 1 64.81 356 ASN A O 1
ATOM 2595 N N . ARG A 1 357 ? -1.38 -24.016 -15.219 1 65.62 357 ARG A N 1
ATOM 2596 C CA . ARG A 1 357 ? -2.475 -24.547 -16.031 1 65.62 357 ARG A CA 1
ATOM 2597 C C . ARG A 1 357 ? -1.945 -25.281 -17.25 1 65.62 357 ARG A C 1
ATOM 2599 O O . ARG A 1 357 ? -2.4 -26.391 -17.562 1 65.62 357 ARG A O 1
ATOM 2606 N N . VAL A 1 358 ? -1.026 -24.688 -17.906 1 60.5 358 VAL A N 1
ATOM 2607 C CA . VAL A 1 358 ? -0.43 -25.297 -19.109 1 60.5 358 VAL A CA 1
ATOM 2608 C C . VAL A 1 358 ? 0.229 -26.625 -18.734 1 60.5 358 VAL A C 1
ATOM 2610 O O . VAL A 1 358 ? 0.097 -27.609 -19.469 1 60.5 358 VAL A O 1
ATOM 2613 N N . LYS A 1 359 ? 0.793 -26.594 -17.609 1 64.62 359 LYS A N 1
ATOM 2614 C CA . LYS A 1 359 ? 1.444 -27.828 -17.156 1 64.62 359 LYS A CA 1
ATOM 2615 C C . LYS A 1 359 ? 0.42 -28.922 -16.859 1 64.62 359 LYS A C 1
ATOM 2617 O O . LYS A 1 359 ? 0.633 -30.078 -17.203 1 64.62 359 LYS A O 1
ATOM 2622 N N . SER A 1 360 ? -0.635 -28.531 -16.25 1 62.88 360 SER A N 1
ATOM 2623 C CA . SER A 1 360 ? -1.697 -29.484 -15.945 1 62.88 360 SER A CA 1
ATOM 2624 C C . SER A 1 360 ? -2.328 -30.047 -17.219 1 62.88 360 SER A C 1
ATOM 2626 O O . SER A 1 360 ? -2.574 -31.25 -17.328 1 62.88 360 SER A O 1
ATOM 2628 N N . ASP A 1 361 ? -2.568 -29.156 -18.047 1 61.31 361 ASP A N 1
ATOM 2629 C CA . ASP A 1 361 ? -3.125 -29.562 -19.328 1 61.31 361 ASP A CA 1
ATOM 2630 C C . ASP A 1 361 ? -2.168 -30.5 -20.078 1 61.31 361 ASP A C 1
ATOM 2632 O O . ASP A 1 361 ? -2.596 -31.469 -20.688 1 61.31 361 ASP A O 1
ATOM 2636 N N . PHE A 1 362 ? -0.995 -30.219 -19.75 1 60.16 362 PHE A N 1
ATOM 2637 C CA . PHE A 1 362 ? 0.054 -31.016 -20.375 1 60.16 362 PHE A CA 1
ATOM 2638 C C . PHE A 1 362 ? 0.058 -32.438 -19.812 1 60.16 362 PHE A C 1
ATOM 2640 O O . PHE A 1 362 ? 0.087 -33.406 -20.562 1 60.16 362 PHE A O 1
ATOM 2647 N N . LEU A 1 363 ? 0.034 -32.438 -18.703 1 64.12 363 LEU A N 1
ATOM 2648 C CA . LEU A 1 363 ? 0.048 -33.75 -18.047 1 64.12 363 LEU A CA 1
ATOM 2649 C C . LEU A 1 363 ? -1.152 -34.562 -18.484 1 64.12 363 LEU A C 1
ATOM 2651 O O . LEU A 1 363 ? -1.024 -35.781 -18.719 1 64.12 363 LEU A O 1
ATOM 2655 N N . THR A 1 364 ? -2.309 -33.906 -18.656 1 60.41 364 THR A N 1
ATOM 2656 C CA . THR A 1 364 ? -3.518 -34.594 -19.109 1 60.41 364 THR A CA 1
ATOM 2657 C C . THR A 1 364 ? -3.359 -35.094 -20.531 1 60.41 364 THR A C 1
ATOM 2659 O O . THR A 1 364 ? -3.709 -36.219 -20.844 1 60.41 364 THR A O 1
ATOM 2662 N N . GLY A 1 365 ? -2.779 -34.219 -21.359 1 61.16 365 GLY A N 1
ATOM 2663 C CA . GLY A 1 365 ? -2.537 -34.594 -22.75 1 61.16 365 GLY A CA 1
ATOM 2664 C C . GLY A 1 365 ? -1.551 -35.719 -22.891 1 61.16 365 GLY A C 1
ATOM 2665 O O . GLY A 1 365 ? -1.769 -36.625 -23.703 1 61.16 365 GLY A O 1
ATOM 2666 N N . MET A 1 366 ? -0.608 -35.75 -22.062 1 64.56 366 MET A N 1
ATOM 2667 C CA . MET A 1 366 ? 0.421 -36.781 -22.109 1 64.56 366 MET A CA 1
ATOM 2668 C C . MET A 1 366 ? -0.147 -38.125 -21.688 1 64.56 366 MET A C 1
ATOM 2670 O O . MET A 1 366 ? 0.197 -39.156 -22.281 1 64.56 366 MET A O 1
ATOM 2674 N N . SER A 1 367 ? -0.963 -38.094 -20.766 1 63.44 367 SER A N 1
ATOM 2675 C CA . SER A 1 367 ? -1.559 -39.344 -20.297 1 63.44 367 SER A CA 1
ATOM 2676 C C . SER A 1 367 ? -2.309 -40.062 -21.422 1 63.44 367 SER A C 1
ATOM 2678 O O . SER A 1 367 ? -2.201 -41.281 -21.578 1 63.44 367 SER A O 1
ATOM 2680 N N . HIS A 1 368 ? -3.018 -39.25 -22.188 1 64.12 368 HIS A N 1
ATOM 2681 C CA . HIS A 1 368 ? -3.766 -39.812 -23.297 1 64.12 368 HIS A CA 1
ATOM 2682 C C . HIS A 1 368 ? -2.828 -40.344 -24.375 1 64.12 368 HIS A C 1
ATOM 2684 O O . HIS A 1 368 ? -3.053 -41.438 -24.906 1 64.12 368 HIS A O 1
ATOM 2690 N N . GLU A 1 369 ? -1.74 -39.688 -24.547 1 66.5 369 GLU A N 1
ATOM 2691 C CA . GLU A 1 369 ? -0.796 -40.062 -25.594 1 66.5 369 GLU A CA 1
ATOM 2692 C C . GLU A 1 369 ? 0.005 -41.312 -25.172 1 66.5 369 GLU A C 1
ATOM 2694 O O . GLU A 1 369 ? 0.379 -42.125 -26.031 1 66.5 369 GLU A O 1
ATOM 2699 N N . PHE A 1 370 ? 0.186 -41.406 -23.891 1 72.81 370 PHE A N 1
ATOM 2700 C CA . PHE A 1 370 ? 0.909 -42.562 -23.375 1 72.81 370 PHE A CA 1
ATOM 2701 C C . PHE A 1 370 ? 0.043 -43.844 -23.438 1 72.81 370 PHE A C 1
ATOM 2703 O O . PHE A 1 370 ? 0.545 -44.938 -23.703 1 72.81 370 PHE A O 1
ATOM 2710 N N . ARG A 1 371 ? -1.275 -43.719 -23.406 1 70.44 371 ARG A N 1
ATOM 2711 C CA . ARG A 1 371 ? -2.203 -44.844 -23.312 1 70.44 371 ARG A CA 1
ATOM 2712 C C . ARG A 1 371 ? -2.287 -45.594 -24.641 1 70.44 371 ARG A C 1
ATOM 2714 O O . ARG A 1 371 ? -2.389 -46.812 -24.656 1 70.44 371 ARG A O 1
ATOM 2721 N N . THR A 1 372 ? -2.139 -44.875 -25.688 1 70 372 THR A N 1
ATOM 2722 C CA . THR A 1 372 ? -2.336 -45.469 -27 1 70 372 THR A CA 1
ATOM 2723 C C . THR A 1 372 ? -1.231 -46.469 -27.312 1 70 372 THR A C 1
ATOM 2725 O O . THR A 1 372 ? -1.511 -47.656 -27.578 1 70 372 THR A O 1
ATOM 2728 N N . PRO A 1 373 ? 0.028 -46.094 -27.25 1 77.12 373 PRO A N 1
ATOM 2729 C CA . PRO A 1 373 ? 1.063 -47.094 -27.5 1 77.12 373 PRO A CA 1
ATOM 2730 C C . PRO A 1 373 ? 1.096 -48.219 -26.453 1 77.12 373 PRO A C 1
ATOM 2732 O O . PRO A 1 373 ? 1.39 -49.375 -26.766 1 77.12 373 PRO A O 1
ATOM 2735 N N . LEU A 1 374 ? 0.714 -47.875 -25.344 1 80.69 374 LEU A N 1
ATOM 2736 C CA . LEU A 1 374 ? 0.72 -48.844 -24.266 1 80.69 374 LEU A CA 1
ATOM 2737 C C . LEU A 1 374 ? -0.363 -49.906 -24.484 1 80.69 374 LEU A C 1
ATOM 2739 O O . LEU A 1 374 ? -0.123 -51.094 -24.297 1 80.69 374 LEU A O 1
ATOM 2743 N N . ASN A 1 375 ? -1.529 -49.469 -24.953 1 79.38 375 ASN A N 1
ATOM 2744 C CA . ASN A 1 375 ? -2.604 -50.375 -25.281 1 79.38 375 ASN A CA 1
ATOM 2745 C C . ASN A 1 375 ? -2.225 -51.281 -26.453 1 79.38 375 ASN A C 1
ATOM 2747 O O . ASN A 1 375 ? -2.6 -52.469 -26.484 1 79.38 375 ASN A O 1
ATOM 2751 N N . ALA A 1 376 ? -1.479 -50.75 -27.312 1 79.75 376 ALA A N 1
ATOM 2752 C CA . ALA A 1 376 ? -0.977 -51.562 -28.422 1 79.75 376 ALA A CA 1
ATOM 2753 C C . ALA A 1 376 ? -0.029 -52.656 -27.922 1 79.75 376 ALA A C 1
ATOM 2755 O O . ALA A 1 376 ? -0.142 -53.812 -28.328 1 79.75 376 ALA A O 1
ATOM 2756 N N . ILE A 1 377 ? 0.867 -52.281 -27.047 1 85.38 377 ILE A N 1
ATOM 2757 C CA . ILE A 1 377 ? 1.835 -53.219 -26.5 1 85.38 377 ILE A CA 1
ATOM 2758 C C . ILE A 1 377 ? 1.103 -54.375 -25.766 1 85.38 377 ILE A C 1
ATOM 2760 O O . ILE A 1 377 ? 1.344 -55.531 -26.047 1 85.38 377 ILE A O 1
ATOM 2764 N N . ILE A 1 378 ? 0.199 -54 -24.969 1 86.44 378 ILE A N 1
ATOM 2765 C CA . ILE A 1 378 ? -0.545 -54.969 -24.188 1 86.44 378 ILE A CA 1
ATOM 2766 C C . ILE A 1 378 ? -1.414 -55.812 -25.109 1 86.44 378 ILE A C 1
ATOM 2768 O O . ILE A 1 378 ? -1.477 -57.031 -24.969 1 86.44 378 ILE A O 1
ATOM 2772 N N . GLY A 1 379 ? -2.02 -55.25 -26.047 1 85.12 379 GLY A N 1
ATOM 2773 C CA . GLY A 1 379 ? -2.854 -55.938 -27.016 1 85.12 379 GLY A CA 1
ATOM 2774 C C . GLY A 1 379 ? -2.088 -56.969 -27.828 1 85.12 379 GLY A C 1
ATOM 2775 O O . GLY A 1 379 ? -2.537 -58.125 -27.969 1 85.12 379 GLY A O 1
ATOM 2776 N N . TYR A 1 380 ? -0.93 -56.594 -28.312 1 88.44 380 TYR A N 1
ATOM 2777 C CA . TYR A 1 380 ? -0.106 -57.5 -29.094 1 88.44 380 TYR A CA 1
ATOM 2778 C C . TYR A 1 380 ? 0.426 -58.625 -28.219 1 88.44 380 TYR A C 1
ATOM 2780 O O . TYR A 1 380 ? 0.531 -59.781 -28.656 1 88.44 380 TYR A O 1
ATOM 2788 N N . ALA A 1 381 ? 0.79 -58.312 -27.031 1 91.5 381 ALA A N 1
ATOM 2789 C CA . ALA A 1 381 ? 1.26 -59.344 -26.109 1 91.5 381 ALA A CA 1
ATOM 2790 C C . ALA A 1 381 ? 0.162 -60.344 -25.828 1 91.5 381 ALA A C 1
ATOM 2792 O O . ALA A 1 381 ? 0.404 -61.562 -25.859 1 91.5 381 ALA A O 1
ATOM 2793 N N . ASP A 1 382 ? -1.026 -59.844 -25.641 1 88.62 382 ASP A N 1
ATOM 2794 C CA . ASP A 1 382 ? -2.174 -60.719 -25.406 1 88.62 382 ASP A CA 1
ATOM 2795 C C . ASP A 1 382 ? -2.443 -61.594 -26.625 1 88.62 382 ASP A C 1
ATOM 2797 O O . ASP A 1 382 ? -2.74 -62.781 -26.484 1 88.62 382 ASP A O 1
ATOM 2801 N N . PHE A 1 383 ? -2.34 -60.969 -27.734 1 86.94 383 PHE A N 1
ATOM 2802 C CA . PHE A 1 383 ? -2.549 -61.688 -28.984 1 86.94 383 PHE A CA 1
ATOM 2803 C C . PHE A 1 383 ? -1.536 -62.812 -29.156 1 86.94 383 PHE A C 1
ATOM 2805 O O . PHE A 1 383 ? -1.896 -63.938 -29.547 1 86.94 383 PHE A O 1
ATOM 2812 N N . LEU A 1 384 ? -0.323 -62.594 -28.781 1 91.31 384 LEU A N 1
ATOM 2813 C CA . LEU A 1 384 ? 0.754 -63.594 -28.938 1 91.31 384 LEU A CA 1
ATOM 2814 C C . LEU A 1 384 ? 0.569 -64.75 -27.969 1 91.31 384 LEU A C 1
ATOM 2816 O O . LEU A 1 384 ? 0.958 -65.875 -28.266 1 91.31 384 LEU A O 1
ATOM 2820 N N . LEU A 1 385 ? -0.014 -64.5 -26.891 1 90.12 385 LEU A N 1
ATOM 2821 C CA . LEU A 1 385 ? -0.184 -65.5 -25.859 1 90.12 385 LEU A CA 1
ATOM 2822 C C . LEU A 1 385 ? -1.403 -66.375 -26.156 1 90.12 385 LEU A C 1
ATOM 2824 O O . LEU A 1 385 ? -1.574 -67.438 -25.562 1 90.12 385 LEU A O 1
ATOM 2828 N N . HIS A 1 386 ? -2.145 -65.938 -27.141 1 86.31 386 HIS A N 1
ATOM 2829 C CA . HIS A 1 386 ? -3.301 -66.75 -27.547 1 86.31 386 HIS A CA 1
ATOM 2830 C C . HIS A 1 386 ? -2.871 -68 -28.312 1 86.31 386 HIS A C 1
ATOM 2832 O O . HIS A 1 386 ? -2.029 -67.938 -29.203 1 86.31 386 HIS A O 1
ATOM 2838 N N . PRO A 1 387 ? -3.355 -69.125 -27.969 1 80.44 387 PRO A N 1
ATOM 2839 C CA . PRO A 1 387 ? -2.93 -70.438 -28.562 1 80.44 387 PRO A CA 1
ATOM 2840 C C . PRO A 1 387 ? -3.146 -70.5 -30.078 1 80.44 387 PRO A C 1
ATOM 2842 O O . PRO A 1 387 ? -2.422 -71.188 -30.781 1 80.44 387 PRO A O 1
ATOM 2845 N N . GLY A 1 388 ? -4.027 -69.812 -30.672 1 78.88 388 GLY A N 1
ATOM 2846 C CA . GLY A 1 388 ? -4.359 -69.875 -32.094 1 78.88 388 GLY A CA 1
ATOM 2847 C C . GLY A 1 388 ? -3.328 -69.188 -32.969 1 78.88 388 GLY A C 1
ATOM 2848 O O . GLY A 1 388 ? -3.348 -69.375 -34.188 1 78.88 388 GLY A O 1
ATOM 2849 N N . ILE A 1 389 ? -2.311 -68.562 -32.375 1 80 389 ILE A N 1
ATOM 2850 C CA . ILE A 1 389 ? -1.395 -67.75 -33.156 1 80 389 ILE A CA 1
ATOM 2851 C C . ILE A 1 389 ? -0.131 -68.562 -33.469 1 80 389 ILE A C 1
ATOM 2853 O O . ILE A 1 389 ? 0.587 -68.25 -34.438 1 80 389 ILE A O 1
ATOM 2857 N N . GLY A 1 390 ? 0.052 -69.75 -32.812 1 81.5 390 GLY A N 1
ATOM 2858 C CA . GLY A 1 390 ? 1.213 -70.625 -33.062 1 81.5 390 GLY A CA 1
ATOM 2859 C C . GLY A 1 390 ? 1.907 -71.062 -31.797 1 81.5 390 GLY A C 1
ATOM 2860 O O . GLY A 1 390 ? 1.715 -70.5 -30.734 1 81.5 390 GLY A O 1
ATOM 2861 N N . PRO A 1 391 ? 2.588 -72.062 -31.969 1 87.38 391 PRO A N 1
ATOM 2862 C CA . PRO A 1 391 ? 3.271 -72.562 -30.797 1 87.38 391 PRO A CA 1
ATOM 2863 C C . PRO A 1 391 ? 4.422 -71.688 -30.328 1 87.38 391 PRO A C 1
ATOM 2865 O O . PRO A 1 391 ? 5.082 -71.062 -31.141 1 87.38 391 PRO A O 1
ATOM 2868 N N . LEU A 1 392 ? 4.535 -71.438 -29.031 1 90.5 392 LEU A N 1
ATOM 2869 C CA . LEU A 1 392 ? 5.609 -70.688 -28.391 1 90.5 392 LEU A CA 1
ATOM 2870 C C . LEU A 1 392 ? 6.426 -71.625 -27.469 1 90.5 392 LEU A C 1
ATOM 2872 O O . LEU A 1 392 ? 5.875 -72.5 -26.828 1 90.5 392 LEU A O 1
ATOM 2876 N N . THR A 1 393 ? 7.773 -71.5 -27.562 1 89.5 393 THR A N 1
ATOM 2877 C CA . THR A 1 393 ? 8.594 -72.125 -26.562 1 89.5 393 THR A CA 1
ATOM 2878 C C . THR A 1 393 ? 8.328 -71.562 -25.172 1 89.5 393 THR A C 1
ATOM 2880 O O . THR A 1 393 ? 7.73 -70.5 -25.062 1 89.5 393 THR A O 1
ATOM 2883 N N . ASP A 1 394 ? 8.711 -72.188 -24.125 1 88 394 ASP A N 1
ATOM 2884 C CA . ASP A 1 394 ? 8.516 -71.688 -22.766 1 88 394 ASP A CA 1
ATOM 2885 C C . ASP A 1 394 ? 9.242 -70.375 -22.547 1 88 394 ASP A C 1
ATOM 2887 O O . ASP A 1 394 ? 8.711 -69.438 -21.891 1 88 394 ASP A O 1
ATOM 2891 N N . ARG A 1 395 ? 10.359 -70.312 -23.172 1 86.31 395 ARG A N 1
ATOM 2892 C CA . ARG A 1 395 ? 11.148 -69.062 -23.031 1 86.31 395 ARG A CA 1
ATOM 2893 C C . ARG A 1 395 ? 10.469 -67.938 -23.734 1 86.31 395 ARG A C 1
ATOM 2895 O O . ARG A 1 395 ? 10.43 -66.812 -23.188 1 86.31 395 ARG A O 1
ATOM 2902 N N . GLN A 1 396 ? 9.953 -68.188 -24.875 1 91.69 396 GLN A N 1
ATOM 2903 C CA . GLN A 1 396 ? 9.25 -67.188 -25.625 1 91.69 396 GLN A CA 1
ATOM 2904 C C . GLN A 1 396 ? 7.988 -66.688 -24.891 1 91.69 396 GLN A C 1
ATOM 2906 O O . GLN A 1 396 ? 7.695 -65.5 -24.828 1 91.69 396 GLN A O 1
ATOM 2911 N N . ARG A 1 397 ? 7.293 -67.625 -24.312 1 90.69 397 ARG A N 1
ATOM 2912 C CA . ARG A 1 397 ? 6.082 -67.312 -23.547 1 90.69 397 ARG A CA 1
ATOM 2913 C C . ARG A 1 397 ? 6.398 -66.5 -22.328 1 90.69 397 ARG A C 1
ATOM 2915 O O . ARG A 1 397 ? 5.664 -65.562 -22.016 1 90.69 397 ARG A O 1
ATOM 2922 N N . ASP A 1 398 ? 7.527 -66.75 -21.75 1 86.25 398 ASP A N 1
ATOM 2923 C CA . ASP A 1 398 ? 7.953 -66 -20.578 1 86.25 398 ASP A CA 1
ATOM 2924 C C . ASP A 1 398 ? 8.273 -64.562 -20.953 1 86.25 398 ASP A C 1
ATOM 2926 O O . ASP A 1 398 ? 7.895 -63.625 -20.25 1 86.25 398 ASP A O 1
ATOM 2930 N N . CYS A 1 399 ? 8.953 -64.375 -22.031 1 88.88 399 CYS A N 1
ATOM 2931 C CA . CYS A 1 399 ? 9.312 -63.062 -22.484 1 88.88 399 CYS A CA 1
ATOM 2932 C C . CYS A 1 399 ? 8.07 -62.25 -22.812 1 88.88 399 CYS A C 1
ATOM 2934 O O . CYS A 1 399 ? 7.969 -61.094 -22.422 1 88.88 399 CYS A O 1
ATOM 2936 N N . ILE A 1 400 ? 7.125 -62.875 -23.484 1 92.19 400 ILE A N 1
ATOM 2937 C CA . ILE A 1 400 ? 5.895 -62.188 -23.875 1 92.19 400 ILE A CA 1
ATOM 2938 C C . ILE A 1 400 ? 5.086 -61.844 -22.625 1 92.19 400 ILE A C 1
ATOM 2940 O O . ILE A 1 400 ? 4.512 -60.75 -22.531 1 92.19 400 ILE A O 1
ATOM 2944 N N . GLY A 1 401 ? 5.09 -62.75 -21.719 1 88 401 GLY A N 1
ATOM 2945 C CA . GLY A 1 401 ? 4.438 -62.469 -20.453 1 88 401 GLY A CA 1
ATOM 2946 C C . GLY A 1 401 ? 5.031 -61.281 -19.703 1 88 401 GLY A C 1
ATOM 2947 O O . GLY A 1 401 ? 4.301 -60.469 -19.141 1 88 401 GLY A O 1
ATOM 2948 N N . ASN A 1 402 ? 6.312 -61.219 -19.703 1 85.75 402 ASN A N 1
ATOM 2949 C CA . ASN A 1 402 ? 6.996 -60.094 -19.062 1 85.75 402 ASN A CA 1
ATOM 2950 C C . ASN A 1 402 ? 6.703 -58.781 -19.766 1 85.75 402 ASN A C 1
ATOM 2952 O O . ASN A 1 402 ? 6.543 -57.75 -19.109 1 85.75 402 ASN A O 1
ATOM 2956 N N . ILE A 1 403 ? 6.633 -58.781 -21.062 1 89.38 403 ILE A N 1
ATOM 2957 C CA . ILE A 1 403 ? 6.266 -57.594 -21.844 1 89.38 403 ILE A CA 1
ATOM 2958 C C . ILE A 1 403 ? 4.867 -57.125 -21.438 1 89.38 403 ILE A C 1
ATOM 2960 O O . ILE A 1 403 ? 4.648 -55.938 -21.172 1 89.38 403 ILE A O 1
ATOM 2964 N N . ARG A 1 404 ? 3.98 -58.125 -21.406 1 88 404 ARG A N 1
ATOM 2965 C CA . ARG A 1 404 ? 2.598 -57.812 -21.047 1 88 404 ARG A CA 1
ATOM 2966 C C . ARG A 1 404 ? 2.508 -57.25 -19.641 1 88 404 ARG A C 1
ATOM 2968 O O . ARG A 1 404 ? 1.816 -56.25 -19.406 1 88 404 ARG A O 1
ATOM 2975 N N . ALA A 1 405 ? 3.244 -57.812 -18.734 1 79.75 405 ALA A N 1
ATOM 2976 C CA . ALA A 1 405 ? 3.242 -57.375 -17.344 1 79.75 405 ALA A CA 1
ATOM 2977 C C . ALA A 1 405 ? 3.834 -55.969 -17.219 1 79.75 405 ALA A C 1
ATOM 2979 O O . ALA A 1 405 ? 3.307 -55.125 -16.484 1 79.75 405 ALA A O 1
ATOM 2980 N N . SER A 1 406 ? 4.871 -55.75 -17.891 1 81.38 406 SER A N 1
ATOM 2981 C CA . SER A 1 406 ? 5.508 -54.438 -17.875 1 81.38 406 SER A CA 1
ATOM 2982 C C . SER A 1 406 ? 4.594 -53.375 -18.469 1 81.38 406 SER A C 1
ATOM 2984 O O . SER A 1 406 ? 4.512 -52.25 -17.969 1 81.38 406 SER A O 1
ATOM 2986 N N . GLY A 1 407 ? 3.986 -53.688 -19.562 1 83.31 407 GLY A N 1
ATOM 2987 C CA . GLY A 1 407 ? 3.037 -52.75 -20.172 1 83.31 407 GLY A CA 1
ATOM 2988 C C . GLY A 1 407 ? 1.868 -52.406 -19.266 1 83.31 407 GLY A C 1
ATOM 2989 O O . GLY A 1 407 ? 1.477 -51.25 -19.172 1 83.31 407 GLY A O 1
ATOM 2990 N N . ALA A 1 408 ? 1.347 -53.406 -18.609 1 77.5 408 ALA A N 1
ATOM 2991 C CA . ALA A 1 408 ? 0.24 -53.219 -17.688 1 77.5 408 ALA A CA 1
ATOM 2992 C C . ALA A 1 408 ? 0.666 -52.312 -16.516 1 77.5 408 ALA A C 1
ATOM 2994 O O . ALA A 1 408 ? -0.086 -51.438 -16.078 1 77.5 408 ALA A O 1
ATOM 2995 N N . HIS A 1 409 ? 1.815 -52.594 -16.062 1 71.06 409 HIS A N 1
ATOM 2996 C CA . HIS A 1 409 ? 2.365 -51.781 -14.984 1 71.06 409 HIS A CA 1
ATOM 2997 C C . HIS A 1 409 ? 2.504 -50.312 -15.391 1 71.06 409 HIS A C 1
ATOM 2999 O O . HIS A 1 409 ? 2.119 -49.438 -14.641 1 71.06 409 HIS A O 1
ATOM 3005 N N . LEU A 1 410 ? 3.045 -50.031 -16.547 1 77.19 410 LEU A N 1
ATOM 3006 C CA . LEU A 1 410 ? 3.225 -48.656 -17.062 1 77.19 410 LEU A CA 1
ATOM 3007 C C . LEU A 1 410 ? 1.882 -47.969 -17.219 1 77.19 410 LEU A C 1
ATOM 3009 O O . LEU A 1 410 ? 1.764 -46.781 -16.922 1 77.19 410 LEU A O 1
ATOM 3013 N N . LEU A 1 411 ? 0.923 -48.688 -17.703 1 74.62 411 LEU A N 1
ATOM 3014 C CA . LEU A 1 411 ? -0.417 -48.125 -17.844 1 74.62 411 LEU A CA 1
ATOM 3015 C C . LEU A 1 411 ? -0.977 -47.688 -16.5 1 74.62 411 LEU A C 1
ATOM 3017 O O . LEU A 1 411 ? -1.592 -46.625 -16.391 1 74.62 411 LEU A O 1
ATOM 3021 N N . GLU A 1 412 ? -0.707 -48.469 -15.523 1 70.5 412 GLU A N 1
ATOM 3022 C CA . GLU A 1 412 ? -1.139 -48.125 -14.164 1 70.5 412 GLU A CA 1
ATOM 3023 C C . GLU A 1 412 ? -0.457 -46.875 -13.664 1 70.5 412 GLU A C 1
ATOM 3025 O O . GLU A 1 412 ? -1.101 -46 -13.055 1 70.5 412 GLU A O 1
ATOM 3030 N N . LEU A 1 413 ? 0.797 -46.688 -13.875 1 69.62 413 LEU A N 1
ATOM 3031 C CA . LEU A 1 413 ? 1.565 -45.531 -13.453 1 69.62 413 LEU A CA 1
ATOM 3032 C C . LEU A 1 413 ? 1.04 -44.281 -14.117 1 69.62 413 LEU A C 1
ATOM 3034 O O . LEU A 1 413 ? 0.874 -43.25 -13.453 1 69.62 413 LEU A O 1
ATOM 3038 N N . ILE A 1 414 ? 0.835 -44.344 -15.352 1 72.19 414 ILE A N 1
ATOM 3039 C CA . ILE A 1 414 ? 0.354 -43.188 -16.125 1 72.19 414 ILE A CA 1
ATOM 3040 C C . ILE A 1 414 ? -1.02 -42.781 -15.609 1 72.19 414 ILE A C 1
ATOM 3042 O O . ILE A 1 414 ? -1.292 -41.562 -15.461 1 72.19 414 ILE A O 1
ATOM 3046 N N . ASN A 1 415 ? -1.836 -43.781 -15.336 1 69.38 415 ASN A N 1
ATOM 3047 C CA . ASN A 1 415 ? -3.158 -43.5 -14.805 1 69.38 415 ASN A CA 1
ATOM 3048 C C . ASN A 1 415 ? -3.07 -42.812 -13.43 1 69.38 415 ASN A C 1
ATOM 3050 O O . ASN A 1 415 ? -3.842 -41.906 -13.133 1 69.38 415 ASN A O 1
ATOM 3054 N N . ASP A 1 416 ? -2.145 -43.281 -12.719 1 66.94 416 ASP A N 1
ATOM 3055 C CA . ASP A 1 416 ? -1.936 -42.688 -11.406 1 66.94 416 ASP A CA 1
ATOM 3056 C C . ASP A 1 416 ? -1.504 -41.219 -11.523 1 66.94 416 ASP A C 1
ATOM 3058 O O . ASP A 1 416 ? -1.978 -40.375 -10.773 1 66.94 416 ASP A O 1
ATOM 3062 N N . VAL A 1 417 ? -0.633 -40.969 -12.398 1 67.94 417 VAL A N 1
ATOM 3063 C CA . VAL A 1 417 ? -0.127 -39.625 -12.602 1 67.94 417 VAL A CA 1
ATOM 3064 C C . VAL A 1 417 ? -1.262 -38.719 -13.062 1 67.94 417 VAL A C 1
ATOM 3066 O O . VAL A 1 417 ? -1.366 -37.562 -12.617 1 67.94 417 VAL A O 1
ATOM 3069 N N . LEU A 1 418 ? -2.049 -39.25 -13.883 1 63.22 418 LEU A N 1
ATOM 3070 C CA . LEU A 1 418 ? -3.191 -38.469 -14.383 1 63.22 418 LEU A CA 1
ATOM 3071 C C . LEU A 1 418 ? -4.164 -38.156 -13.25 1 63.22 418 LEU A C 1
ATOM 3073 O O . LEU A 1 418 ? -4.668 -37.031 -13.172 1 63.22 418 LEU A O 1
ATOM 3077 N N . ASP A 1 419 ? -4.391 -39.156 -12.562 1 65 419 ASP A N 1
ATOM 3078 C CA . ASP A 1 419 ? -5.309 -38.969 -11.445 1 65 419 ASP A CA 1
ATOM 3079 C C . ASP A 1 419 ? -4.785 -37.906 -10.484 1 65 419 ASP A C 1
ATOM 3081 O O . ASP A 1 419 ? -5.543 -37.062 -10.016 1 65 419 ASP A O 1
ATOM 3085 N N . LEU A 1 420 ? -3.564 -37.969 -10.25 1 64.88 420 LEU A N 1
ATOM 3086 C CA . LEU A 1 420 ? -2.947 -37 -9.359 1 64.88 420 LEU A CA 1
ATOM 3087 C C . LEU A 1 420 ? -3.014 -35.594 -9.953 1 64.88 420 LEU A C 1
ATOM 3089 O O . LEU A 1 420 ? -3.297 -34.625 -9.234 1 64.88 420 LEU A O 1
ATOM 3093 N N . SER A 1 421 ? -2.68 -35.5 -11.203 1 63.34 421 SER A N 1
ATOM 3094 C CA . SER A 1 421 ? -2.719 -34.219 -11.875 1 63.34 421 SER A CA 1
ATOM 3095 C C . SER A 1 421 ? -4.113 -33.594 -11.812 1 63.34 421 SER A C 1
ATOM 3097 O O . SER A 1 421 ? -4.258 -32.375 -11.633 1 63.34 421 SER A O 1
ATOM 3099 N N . LYS A 1 422 ? -5.039 -34.438 -11.984 1 62.75 422 LYS A N 1
ATOM 3100 C CA . LYS A 1 422 ? -6.418 -33.969 -11.93 1 62.75 422 LYS A CA 1
ATOM 3101 C C . LYS A 1 422 ? -6.781 -33.5 -10.523 1 62.75 422 LYS A C 1
ATOM 3103 O O . LYS A 1 422 ? -7.473 -32.469 -10.367 1 62.75 422 LYS A O 1
ATOM 3108 N N . ILE A 1 423 ? -6.324 -34.219 -9.594 1 62.19 423 ILE A N 1
ATOM 3109 C CA . ILE A 1 423 ? -6.578 -33.875 -8.195 1 62.19 423 ILE A CA 1
ATOM 3110 C C . ILE A 1 423 ? -5.934 -32.562 -7.855 1 62.19 423 ILE A C 1
ATOM 3112 O O . ILE A 1 423 ? -6.562 -31.688 -7.234 1 62.19 423 ILE A O 1
ATOM 3116 N N . GLU A 1 424 ? -4.836 -32.438 -8.305 1 61.53 424 GLU A N 1
ATOM 3117 C CA . GLU A 1 424 ? -4.074 -31.219 -7.984 1 61.53 424 GLU A CA 1
ATOM 3118 C C . GLU A 1 424 ? -4.68 -30 -8.664 1 61.53 424 GLU A C 1
ATOM 3120 O O . GLU A 1 424 ? -4.629 -28.891 -8.117 1 61.53 424 GLU A O 1
ATOM 3125 N N . ALA A 1 425 ? -5.125 -30.281 -9.859 1 55.53 425 ALA A N 1
ATOM 3126 C CA . ALA A 1 425 ? -5.75 -29.188 -10.602 1 55.53 425 ALA A CA 1
ATOM 3127 C C . ALA A 1 425 ? -7.125 -28.859 -10.039 1 55.53 425 ALA A C 1
ATOM 3129 O O . ALA A 1 425 ? -7.773 -27.906 -10.477 1 55.53 425 ALA A O 1
ATOM 3130 N N . GLY A 1 426 ? -7.398 -29.5 -8.922 1 56.84 426 GLY A N 1
ATOM 3131 C CA . GLY A 1 426 ? -8.695 -29.281 -8.305 1 56.84 426 GLY A CA 1
ATOM 3132 C C . GLY A 1 426 ? -9.852 -29.844 -9.109 1 56.84 426 GLY A C 1
ATOM 3133 O O . GLY A 1 426 ? -11.008 -29.484 -8.883 1 56.84 426 GLY A O 1
ATOM 3134 N N . HIS A 1 427 ? -9.586 -30.516 -10.141 1 55.12 427 HIS A N 1
ATOM 3135 C CA . HIS A 1 427 ? -10.594 -31 -11.086 1 55.12 427 HIS A CA 1
ATOM 3136 C C . HIS A 1 427 ? -11.102 -32.375 -10.695 1 55.12 427 HIS A C 1
ATOM 3138 O O . HIS A 1 427 ? -11.562 -33.156 -11.555 1 55.12 427 HIS A O 1
ATOM 3144 N N . VAL A 1 428 ? -10.969 -32.688 -9.453 1 58.94 428 VAL A N 1
ATOM 3145 C CA . VAL A 1 428 ? -11.539 -34 -9.188 1 58.94 428 VAL A CA 1
ATOM 3146 C C . VAL A 1 428 ? -13.062 -33.906 -9.148 1 58.94 428 VAL A C 1
ATOM 3148 O O . VAL A 1 428 ? -13.633 -33.375 -8.203 1 58.94 428 VAL A O 1
ATOM 3151 N N . ALA A 1 429 ? -13.695 -33.781 -10.32 1 65.19 429 ALA A N 1
ATOM 3152 C CA . ALA A 1 429 ? -15.148 -33.906 -10.367 1 65.19 429 ALA A CA 1
ATOM 3153 C C . ALA A 1 429 ? -15.594 -35.312 -10.039 1 65.19 429 ALA A C 1
ATOM 3155 O O . ALA A 1 429 ? -15.289 -36.25 -10.781 1 65.19 429 ALA A O 1
ATOM 3156 N N . LEU A 1 430 ? -16.125 -35.531 -8.719 1 74.38 430 LEU A N 1
ATOM 3157 C CA . LEU A 1 430 ? -16.625 -36.812 -8.305 1 74.38 430 LEU A CA 1
ATOM 3158 C C . LEU A 1 430 ? -17.984 -37.125 -8.938 1 74.38 430 LEU A C 1
ATOM 3160 O O . LEU A 1 430 ? -18.875 -36.281 -8.93 1 74.38 430 LEU A O 1
ATOM 3164 N N . HIS A 1 431 ? -18.016 -38.094 -9.781 1 79.38 431 HIS A N 1
ATOM 3165 C CA . HIS A 1 431 ? -19.312 -38.625 -10.203 1 79.38 431 HIS A CA 1
ATOM 3166 C C . HIS A 1 431 ? -19.922 -39.531 -9.133 1 79.38 431 HIS A C 1
ATOM 3168 O O . HIS A 1 431 ? -19.703 -40.719 -9.148 1 79.38 431 HIS A O 1
ATOM 3174 N N . GLU A 1 432 ? -20.812 -38.906 -8.289 1 88.56 432 GLU A N 1
ATOM 3175 C CA . GLU A 1 432 ? -21.266 -39.594 -7.094 1 88.56 432 GLU A CA 1
ATOM 3176 C C . GLU A 1 432 ? -22.5 -40.469 -7.395 1 88.56 432 GLU A C 1
ATOM 3178 O O . GLU A 1 432 ? -23.359 -40.062 -8.188 1 88.56 432 GLU A O 1
ATOM 3183 N N . GLU A 1 433 ? -22.484 -41.656 -6.992 1 90.62 433 GLU A N 1
ATOM 3184 C CA . GLU A 1 433 ? -23.609 -42.562 -7.027 1 90.62 433 GLU A CA 1
ATOM 3185 C C . GLU A 1 433 ? -23.688 -43.375 -5.734 1 90.62 433 GLU A C 1
ATOM 3187 O O . GLU A 1 433 ? -22.797 -43.312 -4.887 1 90.62 433 GLU A O 1
ATOM 3192 N N . ASP A 1 434 ? -24.875 -44.062 -5.527 1 94.44 434 ASP A N 1
ATOM 3193 C CA . ASP A 1 434 ? -25.016 -44.969 -4.395 1 94.44 434 ASP A CA 1
ATOM 3194 C C . ASP A 1 434 ? -24.234 -46.281 -4.625 1 94.44 434 ASP A C 1
ATOM 3196 O O . ASP A 1 434 ? -24.609 -47.062 -5.488 1 94.44 434 ASP A O 1
ATOM 3200 N N . VAL A 1 435 ? -23.219 -46.406 -3.914 1 93.69 435 VAL A N 1
ATOM 3201 C CA . VAL A 1 435 ? -22.281 -47.5 -4.18 1 93.69 435 VAL A CA 1
ATOM 3202 C C . VAL A 1 435 ? -22.406 -48.562 -3.082 1 93.69 435 VAL A C 1
ATOM 3204 O O . VAL A 1 435 ? -22.484 -48.219 -1.896 1 93.69 435 VAL A O 1
ATOM 3207 N N . ASP A 1 436 ? -22.578 -49.812 -3.498 1 93.88 436 ASP A N 1
ATOM 3208 C CA . ASP A 1 436 ? -22.422 -50.938 -2.598 1 93.88 436 ASP A CA 1
ATOM 3209 C C . ASP A 1 436 ? -20.953 -51.281 -2.398 1 93.88 436 ASP A C 1
ATOM 3211 O O . ASP A 1 436 ? -20.312 -51.844 -3.289 1 93.88 436 ASP A O 1
ATOM 3215 N N . VAL A 1 437 ? -20.5 -51 -1.197 1 95.06 437 VAL A N 1
ATOM 3216 C CA . VAL A 1 437 ? -19.078 -51.156 -0.927 1 95.06 437 VAL A CA 1
ATOM 3217 C C . VAL A 1 437 ? -18.656 -52.594 -1.069 1 95.06 437 VAL A C 1
ATOM 3219 O O . VAL A 1 437 ? -17.547 -52.906 -1.518 1 95.06 437 VAL A O 1
ATOM 3222 N N . ALA A 1 438 ? -19.547 -53.562 -0.748 1 94.44 438 ALA A N 1
ATOM 3223 C CA . ALA A 1 438 ? -19.234 -54.969 -0.851 1 94.44 438 ALA A CA 1
ATOM 3224 C C . ALA A 1 438 ? -18.969 -55.375 -2.299 1 94.44 438 ALA A C 1
ATOM 3226 O O . ALA A 1 438 ? -18.094 -56.188 -2.572 1 94.44 438 ALA A O 1
ATOM 3227 N N . VAL A 1 439 ? -19.734 -54.75 -3.137 1 91.38 439 VAL A N 1
ATOM 3228 C CA . VAL A 1 439 ? -19.578 -55.062 -4.555 1 91.38 439 VAL A CA 1
ATOM 3229 C C . VAL A 1 439 ? -18.203 -54.562 -5.035 1 91.38 439 VAL A C 1
ATOM 3231 O O . VAL A 1 439 ? -17.5 -55.281 -5.762 1 91.38 439 VAL A O 1
ATOM 3234 N N . VAL A 1 440 ? -17.859 -53.406 -4.57 1 92.44 440 VAL A N 1
ATOM 3235 C CA . VAL A 1 440 ? -16.578 -52.844 -4.984 1 92.44 440 VAL A CA 1
ATOM 3236 C C . VAL A 1 440 ? -15.43 -53.688 -4.43 1 92.44 440 VAL A C 1
ATOM 3238 O O . VAL A 1 440 ? -14.453 -53.969 -5.129 1 92.44 440 VAL A O 1
ATOM 3241 N N . VAL A 1 441 ? -15.523 -54.125 -3.217 1 93.19 441 VAL A N 1
ATOM 3242 C CA . VAL A 1 441 ? -14.508 -54.969 -2.592 1 93.19 441 VAL A CA 1
ATOM 3243 C C . VAL A 1 441 ? -14.375 -56.281 -3.369 1 93.19 441 VAL A C 1
ATOM 3245 O O . VAL A 1 441 ? -13.258 -56.75 -3.617 1 93.19 441 VAL A O 1
ATOM 3248 N N . GLY A 1 442 ? -15.492 -56.844 -3.742 1 88.25 442 GLY A N 1
ATOM 3249 C CA . GLY A 1 442 ? -15.477 -58.062 -4.543 1 88.25 442 GLY A CA 1
ATOM 3250 C C . GLY A 1 442 ? -14.758 -57.875 -5.871 1 88.25 442 GLY A C 1
ATOM 3251 O O . GLY A 1 442 ? -13.992 -58.75 -6.281 1 88.25 442 GLY A O 1
ATOM 3252 N N . GLU A 1 443 ? -15.047 -56.781 -6.469 1 83.12 443 GLU A N 1
ATOM 3253 C CA . GLU A 1 443 ? -14.414 -56.5 -7.75 1 83.12 443 GLU A CA 1
ATOM 3254 C C . GLU A 1 443 ? -12.898 -56.375 -7.605 1 83.12 443 GLU A C 1
ATOM 3256 O O . GLU A 1 443 ? -12.148 -56.906 -8.422 1 83.12 443 GLU A O 1
ATOM 3261 N N . VAL A 1 444 ? -12.5 -55.625 -6.602 1 88.06 444 VAL A N 1
ATOM 3262 C CA . VAL A 1 444 ? -11.07 -55.406 -6.375 1 88.06 444 VAL A CA 1
ATOM 3263 C C . VAL A 1 444 ? -10.391 -56.719 -6.016 1 88.06 444 VAL A C 1
ATOM 3265 O O . VAL A 1 444 ? -9.266 -57 -6.461 1 88.06 444 VAL A O 1
ATOM 3268 N N . TYR A 1 445 ? -11.008 -57.562 -5.289 1 86.06 445 TYR A N 1
ATOM 3269 C CA . TYR A 1 445 ? -10.477 -58.875 -4.957 1 86.06 445 TYR A CA 1
ATOM 3270 C C . TYR A 1 445 ? -10.266 -59.719 -6.215 1 86.06 445 TYR A C 1
ATOM 3272 O O . TYR A 1 445 ? -9.219 -60.344 -6.379 1 86.06 445 TYR A O 1
ATOM 3280 N N . ALA A 1 446 ? -11.289 -59.656 -7.035 1 76.94 446 ALA A N 1
ATOM 3281 C CA . ALA A 1 446 ? -11.211 -60.438 -8.266 1 76.94 446 ALA A CA 1
ATOM 3282 C C . ALA A 1 446 ? -10 -60.031 -9.102 1 76.94 446 ALA A C 1
ATOM 3284 O O . ALA A 1 446 ? -9.32 -60.875 -9.68 1 76.94 446 ALA A O 1
ATOM 3285 N N . LEU A 1 447 ? -9.766 -58.812 -9.078 1 72.81 447 LEU A N 1
ATOM 3286 C CA . LEU A 1 447 ? -8.648 -58.281 -9.852 1 72.81 447 LEU A CA 1
ATOM 3287 C C . LEU A 1 447 ? -7.312 -58.688 -9.234 1 72.81 447 LEU A C 1
ATOM 3289 O O . LEU A 1 447 ? -6.309 -58.812 -9.938 1 72.81 447 LEU A O 1
ATOM 3293 N N . GLN A 1 448 ? -7.316 -58.938 -7.914 1 79 448 GLN A N 1
ATOM 3294 C CA . GLN A 1 448 ? -6.062 -59.188 -7.215 1 79 448 GLN A CA 1
ATOM 3295 C C . GLN A 1 448 ? -5.949 -60.656 -6.797 1 79 448 GLN A C 1
ATOM 3297 O O . GLN A 1 448 ? -4.973 -61.062 -6.156 1 79 448 GLN A O 1
ATOM 3302 N N . GLU A 1 449 ? -6.875 -61.406 -7.152 1 79.69 449 GLU A N 1
ATOM 3303 C CA . GLU A 1 449 ? -6.961 -62.781 -6.68 1 79.69 449 GLU A CA 1
ATOM 3304 C C . GLU A 1 449 ? -5.703 -63.562 -7.039 1 79.69 449 GLU A C 1
ATOM 3306 O O . GLU A 1 449 ? -5.129 -64.25 -6.188 1 79.69 449 GLU A O 1
ATOM 3311 N N . LEU A 1 450 ? -5.305 -63.438 -8.273 1 71.75 450 LEU A N 1
ATOM 3312 C CA . LEU A 1 450 ? -4.129 -64.188 -8.727 1 71.75 450 LEU A CA 1
ATOM 3313 C C . LEU A 1 450 ? -2.879 -63.719 -7.984 1 71.75 450 LEU A C 1
ATOM 3315 O O . LEU A 1 450 ? -2.053 -64.562 -7.586 1 71.75 450 LEU A O 1
ATOM 3319 N N . SER A 1 451 ? -2.82 -62.5 -7.785 1 78.88 451 SER A N 1
ATOM 3320 C CA . SER A 1 451 ? -1.674 -61.938 -7.062 1 78.88 451 SER A CA 1
ATOM 3321 C C . SER A 1 451 ? -1.662 -62.406 -5.609 1 78.88 451 SER A C 1
ATOM 3323 O O . SER A 1 451 ? -0.604 -62.719 -5.062 1 78.88 451 SER A O 1
ATOM 3325 N N . LEU A 1 452 ? -2.75 -62.531 -4.984 1 84.12 452 LEU A N 1
ATOM 3326 C CA . LEU A 1 452 ? -2.896 -62.969 -3.604 1 84.12 452 LEU A CA 1
ATOM 3327 C C . LEU A 1 452 ? -2.516 -64.438 -3.469 1 84.12 452 LEU A C 1
ATOM 3329 O O . LEU A 1 452 ? -1.753 -64.812 -2.574 1 84.12 452 LEU A O 1
ATOM 3333 N N . THR A 1 453 ? -2.941 -65.125 -4.438 1 82.19 453 THR A N 1
ATOM 3334 C CA . THR A 1 453 ? -2.684 -66.562 -4.402 1 82.19 453 THR A CA 1
ATOM 3335 C C . THR A 1 453 ? -1.214 -66.875 -4.684 1 82.19 453 THR A C 1
ATOM 3337 O O . THR A 1 453 ? -0.598 -67.688 -4.004 1 82.19 453 THR A O 1
ATOM 3340 N N . SER A 1 454 ? -0.708 -66.188 -5.652 1 80.25 454 SER A N 1
ATOM 3341 C CA . SER A 1 454 ? 0.687 -66.375 -6.023 1 80.25 454 SER A CA 1
ATOM 3342 C C . SER A 1 454 ? 1.629 -65.938 -4.902 1 80.25 454 SER A C 1
ATOM 3344 O O . SER A 1 454 ? 2.711 -66.562 -4.746 1 80.25 454 SER A O 1
ATOM 3346 N N . ALA A 1 455 ? 1.188 -65.062 -4.168 1 83.69 455 ALA A N 1
ATOM 3347 C CA . ALA A 1 455 ? 2.016 -64.562 -3.076 1 83.69 455 ALA A CA 1
ATOM 3348 C C . ALA A 1 455 ? 1.809 -65.375 -1.808 1 83.69 455 ALA A C 1
ATOM 3350 O O . ALA A 1 455 ? 2.508 -65.188 -0.812 1 83.69 455 ALA A O 1
ATOM 3351 N N . GLY A 1 456 ? 0.875 -66.312 -1.891 1 91.06 456 GLY A N 1
ATOM 3352 C CA . GLY A 1 456 ? 0.608 -67.188 -0.737 1 91.06 456 GLY A CA 1
ATOM 3353 C C . GLY A 1 456 ? -0.021 -66.438 0.42 1 91.06 456 GLY A C 1
ATOM 3354 O O . GLY A 1 456 ? 0.327 -66.625 1.58 1 91.06 456 GLY A O 1
ATOM 3355 N N . LEU A 1 457 ? -0.849 -65.562 0.099 1 93.75 457 LEU A N 1
ATOM 3356 C CA . LEU A 1 457 ? -1.443 -64.688 1.12 1 93.75 457 LEU A CA 1
ATOM 3357 C C . LEU A 1 457 ? -2.898 -65.062 1.368 1 93.75 457 LEU A C 1
ATOM 3359 O O . LEU A 1 457 ? -3.604 -65.5 0.443 1 93.75 457 LEU A O 1
ATOM 3363 N N . ALA A 1 458 ? -3.309 -64.938 2.637 1 95.31 458 ALA A N 1
ATOM 3364 C CA . ALA A 1 458 ? -4.719 -65.125 2.98 1 95.31 458 ALA A CA 1
ATOM 3365 C C . ALA A 1 458 ? -5.469 -63.781 2.891 1 95.31 458 ALA A C 1
ATOM 3367 O O . ALA A 1 458 ? -4.895 -62.719 3.143 1 95.31 458 ALA A O 1
ATOM 3368 N N . PHE A 1 459 ? -6.734 -63.844 2.428 1 94.94 459 PHE A N 1
ATOM 3369 C CA . PHE A 1 459 ? -7.551 -62.625 2.289 1 94.94 459 PHE A CA 1
ATOM 3370 C C . PHE A 1 459 ? -8.906 -62.812 2.963 1 94.94 459 PHE A C 1
ATOM 3372 O O . PHE A 1 459 ? -9.516 -63.875 2.857 1 94.94 459 PHE A O 1
ATOM 3379 N N . ASP A 1 460 ? -9.336 -61.812 3.717 1 94.88 460 ASP A N 1
ATOM 3380 C CA . ASP A 1 460 ? -10.648 -61.844 4.355 1 94.88 460 ASP A CA 1
ATOM 3381 C C . ASP A 1 460 ? -11.312 -60.469 4.273 1 94.88 460 ASP A C 1
ATOM 3383 O O . ASP A 1 460 ? -10.625 -59.438 4.215 1 94.88 460 ASP A O 1
ATOM 3387 N N . ALA A 1 461 ? -12.633 -60.406 4.098 1 95.62 461 ALA A N 1
ATOM 3388 C CA . ALA A 1 461 ? -13.406 -59.156 4.129 1 95.62 461 ALA A CA 1
ATOM 3389 C C . ALA A 1 461 ? -14.609 -59.281 5.055 1 95.62 461 ALA A C 1
ATOM 3391 O O . ALA A 1 461 ? -15.273 -60.344 5.078 1 95.62 461 ALA A O 1
ATOM 3392 N N . SER A 1 462 ? -14.797 -58.312 5.879 1 95.56 462 SER A N 1
ATOM 3393 C CA . SER A 1 462 ? -15.922 -58.281 6.809 1 95.56 462 SER A CA 1
ATOM 3394 C C . SER A 1 462 ? -16.797 -57.062 6.59 1 95.56 462 SER A C 1
ATOM 3396 O O . SER A 1 462 ? -16.297 -55.969 6.352 1 95.56 462 SER A O 1
ATOM 3398 N N . PHE A 1 463 ? -18.109 -57.25 6.66 1 94.69 463 PHE A N 1
ATOM 3399 C CA . PHE A 1 463 ? -19.094 -56.188 6.441 1 94.69 463 PHE A CA 1
ATOM 3400 C C . PHE A 1 463 ? -20.094 -56.156 7.578 1 94.69 463 PHE A C 1
ATOM 3402 O O . PHE A 1 463 ? -20.484 -57.188 8.117 1 94.69 463 PHE A O 1
ATOM 3409 N N . PRO A 1 464 ? -20.484 -55 7.887 1 89.56 464 PRO A N 1
ATOM 3410 C CA . PRO A 1 464 ? -21.594 -54.938 8.852 1 89.56 464 PRO A CA 1
ATOM 3411 C C . PRO A 1 464 ? -22.922 -55.406 8.266 1 89.56 464 PRO A C 1
ATOM 3413 O O . PRO A 1 464 ? -23.125 -55.312 7.051 1 89.56 464 PRO A O 1
ATOM 3416 N N . ARG A 1 465 ? -23.781 -55.844 9.148 1 85.81 465 ARG A N 1
ATOM 3417 C CA . ARG A 1 465 ? -25.141 -56.219 8.75 1 85.81 465 ARG A CA 1
ATOM 3418 C C . ARG A 1 465 ? -26.172 -55.375 9.484 1 85.81 465 ARG A C 1
ATOM 3420 O O . ARG A 1 465 ? -26.266 -55.406 10.711 1 85.81 465 ARG A O 1
ATOM 3427 N N . PRO A 1 466 ? -26.938 -54.469 8.75 1 85 466 PRO A N 1
ATOM 3428 C CA . PRO A 1 466 ? -26.953 -54.281 7.297 1 85 466 PRO A CA 1
ATOM 3429 C C . PRO A 1 466 ? -25.828 -53.344 6.824 1 85 466 PRO A C 1
ATOM 3431 O O . PRO A 1 466 ? -25.359 -52.5 7.574 1 85 466 PRO A O 1
ATOM 3434 N N . LEU A 1 467 ? -25.297 -53.562 5.633 1 89 467 LEU A N 1
ATOM 3435 C CA . LEU A 1 467 ? -24.281 -52.719 5.02 1 89 467 LEU A CA 1
ATOM 3436 C C . LEU A 1 467 ? -24.906 -51.531 4.34 1 89 467 LEU A C 1
ATOM 3438 O O . LEU A 1 467 ? -25.672 -51.656 3.377 1 89 467 LEU A O 1
ATOM 3442 N N . PRO A 1 468 ? -24.656 -50.375 4.867 1 91 468 PRO A N 1
ATOM 3443 C CA . PRO A 1 468 ? -25.203 -49.188 4.211 1 91 468 PRO A CA 1
ATOM 3444 C C . PRO A 1 468 ? -24.547 -48.906 2.865 1 91 468 PRO A C 1
ATOM 3446 O O . PRO A 1 468 ? -23.422 -49.344 2.619 1 91 468 PRO A O 1
ATOM 3449 N N . ARG A 1 469 ? -25.312 -48.25 2.018 1 93.75 469 ARG A N 1
ATOM 3450 C CA . ARG A 1 469 ? -24.734 -47.75 0.776 1 93.75 469 ARG A CA 1
ATOM 3451 C C . ARG A 1 469 ? -23.969 -46.438 1.007 1 93.75 469 ARG A C 1
ATOM 3453 O O . ARG A 1 469 ? -24.281 -45.688 1.947 1 93.75 469 ARG A O 1
ATOM 3460 N N . LEU A 1 470 ? -22.969 -46.281 0.263 1 94.88 470 LEU A N 1
ATOM 3461 C CA . LEU A 1 470 ? -22.125 -45.094 0.366 1 94.88 470 LEU A CA 1
ATOM 3462 C C . LEU A 1 470 ? -22.297 -44.188 -0.857 1 94.88 470 LEU A C 1
ATOM 3464 O O . LEU A 1 470 ? -22.219 -44.656 -1.993 1 94.88 470 LEU A O 1
ATOM 3468 N N . ARG A 1 471 ? -22.688 -42.969 -0.642 1 95.38 471 ARG A N 1
ATOM 3469 C CA . ARG A 1 471 ? -22.688 -42 -1.741 1 95.38 471 ARG A CA 1
ATOM 3470 C C . ARG A 1 471 ? -21.25 -41.625 -2.119 1 95.38 471 ARG A C 1
ATOM 3472 O O . ARG A 1 471 ? -20.594 -40.875 -1.388 1 95.38 471 ARG A O 1
ATOM 3479 N N . ALA A 1 472 ? -20.719 -42.156 -3.186 1 94 472 ALA A N 1
ATOM 3480 C CA . ALA A 1 472 ? -19.328 -41.969 -3.594 1 94 472 ALA A CA 1
ATOM 3481 C C . ALA A 1 472 ? -19.156 -42.188 -5.094 1 94 472 ALA A C 1
ATOM 3483 O O . ALA A 1 472 ? -20.094 -42.594 -5.777 1 94 472 ALA A O 1
ATOM 3484 N N . ASP A 1 473 ? -18.078 -41.75 -5.641 1 89.62 473 ASP A N 1
ATOM 3485 C CA . ASP A 1 473 ? -17.672 -42.094 -6.996 1 89.62 473 ASP A CA 1
ATOM 3486 C C . ASP A 1 473 ? -17.141 -43.531 -7.055 1 89.62 473 ASP A C 1
ATOM 3488 O O . ASP A 1 473 ? -16.125 -43.844 -6.426 1 89.62 473 ASP A O 1
ATOM 3492 N N . ARG A 1 474 ? -17.828 -44.438 -7.75 1 87.38 474 ARG A N 1
ATOM 3493 C CA . ARG A 1 474 ? -17.5 -45.844 -7.789 1 87.38 474 ARG A CA 1
ATOM 3494 C C . ARG A 1 474 ? -16.094 -46.062 -8.312 1 87.38 474 ARG A C 1
ATOM 3496 O O . ARG A 1 474 ? -15.344 -46.875 -7.77 1 87.38 474 ARG A O 1
ATOM 3503 N N . ARG A 1 475 ? -15.719 -45.312 -9.305 1 80.31 475 ARG A N 1
ATOM 3504 C CA . ARG A 1 475 ? -14.398 -45.469 -9.891 1 80.31 475 ARG A CA 1
ATOM 3505 C C . ARG A 1 475 ? -13.305 -45.062 -8.898 1 80.31 475 ARG A C 1
ATOM 3507 O O . ARG A 1 475 ? -12.289 -45.75 -8.781 1 80.31 475 ARG A O 1
ATOM 3514 N N . SER A 1 476 ? -13.648 -44 -8.203 1 84.56 476 SER A N 1
ATOM 3515 C CA . SER A 1 476 ? -12.68 -43.531 -7.219 1 84.56 476 SER A CA 1
ATOM 3516 C C . SER A 1 476 ? -12.531 -44.531 -6.066 1 84.56 476 SER A C 1
ATOM 3518 O O . SER A 1 476 ? -11.414 -44.781 -5.609 1 84.56 476 SER A O 1
ATOM 3520 N N . LEU A 1 477 ? -13.641 -45.031 -5.645 1 90.5 477 LEU A N 1
ATOM 3521 C CA . LEU A 1 477 ? -13.602 -45.969 -4.551 1 90.5 477 LEU A CA 1
ATOM 3522 C C . LEU A 1 477 ? -12.844 -47.25 -4.957 1 90.5 477 LEU A C 1
ATOM 3524 O O . LEU A 1 477 ? -12.062 -47.781 -4.176 1 90.5 477 LEU A O 1
ATOM 3528 N N . ARG A 1 478 ? -13.078 -47.688 -6.152 1 87.38 478 ARG A N 1
ATOM 3529 C CA . ARG A 1 478 ? -12.344 -48.844 -6.688 1 87.38 478 ARG A CA 1
ATOM 3530 C C . ARG A 1 478 ? -10.844 -48.562 -6.719 1 87.38 478 ARG A C 1
ATOM 3532 O O . ARG A 1 478 ? -10.047 -49.406 -6.32 1 87.38 478 ARG A O 1
ATOM 3539 N N . GLN A 1 479 ? -10.523 -47.375 -7.137 1 81.69 479 GLN A N 1
ATOM 3540 C CA . GLN A 1 479 ? -9.125 -47 -7.215 1 81.69 479 GLN A CA 1
ATOM 3541 C C . GLN A 1 479 ? -8.484 -46.969 -5.828 1 81.69 479 GLN A C 1
ATOM 3543 O O . GLN A 1 479 ? -7.355 -47.406 -5.648 1 81.69 479 GLN A O 1
ATOM 3548 N N . ILE A 1 480 ? -9.227 -46.406 -4.902 1 90.44 480 ILE A N 1
ATOM 3549 C CA . ILE A 1 480 ? -8.758 -46.344 -3.521 1 90.44 480 ILE A CA 1
ATOM 3550 C C . ILE A 1 480 ? -8.43 -47.75 -3.006 1 90.44 480 ILE A C 1
ATOM 3552 O O . ILE A 1 480 ? -7.309 -48 -2.547 1 90.44 480 ILE A O 1
ATOM 3556 N N . LEU A 1 481 ? -9.359 -48.625 -3.172 1 92.5 481 LEU A N 1
ATOM 3557 C CA . LEU A 1 481 ? -9.211 -49.969 -2.611 1 92.5 481 LEU A CA 1
ATOM 3558 C C . LEU A 1 481 ? -8.156 -50.75 -3.375 1 92.5 481 LEU A C 1
ATOM 3560 O O . LEU A 1 481 ? -7.426 -51.531 -2.783 1 92.5 481 LEU A O 1
ATOM 3564 N N . LEU A 1 482 ? -8.086 -50.531 -4.672 1 86.56 482 LEU A N 1
ATOM 3565 C CA . LEU A 1 482 ? -7.082 -51.219 -5.473 1 86.56 482 LEU A CA 1
ATOM 3566 C C . LEU A 1 482 ? -5.676 -50.812 -5.047 1 86.56 482 LEU A C 1
ATOM 3568 O O . LEU A 1 482 ? -4.789 -51.656 -4.922 1 86.56 482 LEU A O 1
ATOM 3572 N N . ASN A 1 483 ? -5.527 -49.562 -4.801 1 84 483 ASN A N 1
ATOM 3573 C CA . ASN A 1 483 ? -4.219 -49.094 -4.379 1 84 483 ASN A CA 1
ATOM 3574 C C . ASN A 1 483 ? -3.818 -49.656 -3.02 1 84 483 ASN A C 1
ATOM 3576 O O . ASN A 1 483 ? -2.668 -50.031 -2.82 1 84 483 ASN A O 1
ATOM 3580 N N . LEU A 1 484 ? -4.762 -49.625 -2.17 1 93.19 484 LEU A N 1
ATOM 3581 C CA . LEU A 1 484 ? -4.469 -50.125 -0.824 1 93.19 484 LEU A CA 1
ATOM 3582 C C . LEU A 1 484 ? -4.211 -51.625 -0.825 1 93.19 484 LEU A C 1
ATOM 3584 O O . LEU A 1 484 ? -3.271 -52.094 -0.182 1 93.19 484 LEU A O 1
ATOM 3588 N N . LEU A 1 485 ? -5.035 -52.344 -1.557 1 89.44 485 LEU A N 1
ATOM 3589 C CA . LEU A 1 485 ? -4.863 -53.781 -1.605 1 89.44 485 LEU A CA 1
ATOM 3590 C C . LEU A 1 485 ? -3.568 -54.156 -2.32 1 89.44 485 LEU A C 1
ATOM 3592 O O . LEU A 1 485 ? -2.857 -55.062 -1.891 1 89.44 485 LEU A O 1
ATOM 3596 N N . SER A 1 486 ? -3.281 -53.469 -3.404 1 82.56 486 SER A N 1
ATOM 3597 C CA . SER A 1 486 ? -2.039 -53.719 -4.125 1 82.56 486 SER A CA 1
ATOM 3598 C C . SER A 1 486 ? -0.825 -53.5 -3.23 1 82.56 486 SER A C 1
ATOM 3600 O O . SER A 1 486 ? 0.128 -54.281 -3.252 1 82.56 486 SER A O 1
ATOM 3602 N N . ASN A 1 487 ? -0.906 -52.5 -2.459 1 85.75 487 ASN A N 1
ATOM 3603 C CA . ASN A 1 487 ? 0.168 -52.219 -1.51 1 85.75 487 ASN A CA 1
ATOM 3604 C C . ASN A 1 487 ? 0.29 -53.312 -0.464 1 85.75 487 ASN A C 1
ATOM 3606 O O . ASN A 1 487 ? 1.396 -53.75 -0.144 1 85.75 487 ASN A O 1
ATOM 3610 N N . ALA A 1 488 ? -0.834 -53.688 0.05 1 91.31 488 ALA A N 1
ATOM 3611 C CA . ALA A 1 488 ? -0.845 -54.75 1.057 1 91.31 488 ALA A CA 1
ATOM 3612 C C . ALA A 1 488 ? -0.224 -56.031 0.512 1 91.31 488 ALA A C 1
ATOM 3614 O O . ALA A 1 488 ? 0.552 -56.688 1.203 1 91.31 488 ALA A O 1
ATOM 3615 N N . VAL A 1 489 ? -0.54 -56.375 -0.734 1 87.25 489 VAL A N 1
ATOM 3616 C CA . VAL A 1 489 ? -0.013 -57.562 -1.358 1 87.25 489 VAL A CA 1
ATOM 3617 C C . VAL A 1 489 ? 1.495 -57.438 -1.556 1 87.25 489 VAL A C 1
ATOM 3619 O O . VAL A 1 489 ? 2.25 -58.375 -1.294 1 87.25 489 VAL A O 1
ATOM 3622 N N . LYS A 1 490 ? 1.864 -56.25 -1.942 1 83.62 490 LYS A N 1
ATOM 3623 C CA . LYS A 1 490 ? 3.262 -56 -2.27 1 83.62 490 LYS A CA 1
ATOM 3624 C C . LYS A 1 490 ? 4.141 -56.062 -1.023 1 83.62 490 LYS A C 1
ATOM 3626 O O . LYS A 1 490 ? 5.277 -56.531 -1.083 1 83.62 490 LYS A O 1
ATOM 3631 N N . PHE A 1 491 ? 3.635 -55.656 0.094 1 88.56 491 PHE A N 1
ATOM 3632 C CA . PHE A 1 491 ? 4.504 -55.438 1.245 1 88.56 491 PHE A CA 1
ATOM 3633 C C . PHE A 1 491 ? 4.25 -56.5 2.32 1 88.56 491 PHE A C 1
ATOM 3635 O O . PHE A 1 491 ? 4.816 -56.438 3.412 1 88.56 491 PHE A O 1
ATOM 3642 N N . THR A 1 492 ? 3.406 -57.5 2.025 1 91.25 492 THR A N 1
ATOM 3643 C CA . THR A 1 492 ? 3.15 -58.594 2.973 1 91.25 492 THR A CA 1
ATOM 3644 C C . THR A 1 492 ? 3.877 -59.844 2.549 1 91.25 492 THR A C 1
ATOM 3646 O O . THR A 1 492 ? 3.676 -60.344 1.438 1 91.25 492 THR A O 1
ATOM 3649 N N . PRO A 1 493 ? 4.773 -60.375 3.346 1 90.69 493 PRO A N 1
ATOM 3650 C CA . PRO A 1 493 ? 5.48 -61.625 3.016 1 90.69 493 PRO A CA 1
ATOM 3651 C C . PRO A 1 493 ? 4.539 -62.812 2.902 1 90.69 493 PRO A C 1
ATOM 3653 O O . PRO A 1 493 ? 3.416 -62.781 3.41 1 90.69 493 PRO A O 1
ATOM 3656 N N . ALA A 1 494 ? 5.07 -63.844 2.18 1 91.81 494 ALA A N 1
ATOM 3657 C CA . ALA A 1 494 ? 4.301 -65.062 2.021 1 91.81 494 ALA A CA 1
ATOM 3658 C C . ALA A 1 494 ? 3.859 -65.625 3.375 1 91.81 494 ALA A C 1
ATOM 3660 O O . ALA A 1 494 ? 4.625 -65.562 4.344 1 91.81 494 ALA A O 1
ATOM 3661 N N . GLY A 1 495 ? 2.676 -66.188 3.381 1 93.19 495 GLY A N 1
ATOM 3662 C CA . GLY A 1 495 ? 2.131 -66.688 4.625 1 93.19 495 GLY A CA 1
ATOM 3663 C C . GLY A 1 495 ? 1.399 -65.625 5.438 1 93.19 495 GLY A C 1
ATOM 3664 O O . GLY A 1 495 ? 0.796 -65.938 6.465 1 93.19 495 GLY A O 1
ATOM 3665 N N . GLY A 1 496 ? 1.47 -64.5 4.992 1 94.5 496 GLY A N 1
ATOM 3666 C CA . GLY A 1 496 ? 0.796 -63.375 5.68 1 94.5 496 GLY A CA 1
ATOM 3667 C C . GLY A 1 496 ? -0.689 -63.312 5.379 1 94.5 496 GLY A C 1
ATOM 3668 O O . GLY A 1 496 ? -1.24 -64.188 4.738 1 94.5 496 GLY A O 1
ATOM 3669 N N . ARG A 1 497 ? -1.324 -62.219 6.031 1 95.88 497 ARG A N 1
ATOM 3670 C CA . ARG A 1 497 ? -2.766 -62.031 5.883 1 95.88 497 ARG A CA 1
ATOM 3671 C C . ARG A 1 497 ? -3.119 -60.594 5.555 1 95.88 497 ARG A C 1
ATOM 3673 O O . ARG A 1 497 ? -2.482 -59.656 6.055 1 95.88 497 ARG A O 1
ATOM 3680 N N . ILE A 1 498 ? -4.102 -60.406 4.688 1 96.81 498 ILE A N 1
ATOM 3681 C CA . ILE A 1 498 ? -4.684 -59.094 4.348 1 96.81 498 ILE A CA 1
ATOM 3682 C C . ILE A 1 498 ? -6.188 -59.125 4.617 1 96.81 498 ILE A C 1
ATOM 3684 O O . ILE A 1 498 ? -6.863 -60.125 4.301 1 96.81 498 ILE A O 1
ATOM 3688 N N . ALA A 1 499 ? -6.68 -58.094 5.273 1 96.94 499 ALA A N 1
ATOM 3689 C CA . ALA A 1 499 ? -8.102 -58.031 5.594 1 96.94 499 ALA A CA 1
ATOM 3690 C C . ALA A 1 499 ? -8.695 -56.656 5.238 1 96.94 499 ALA A C 1
ATOM 3692 O O . ALA A 1 499 ? -8.008 -55.656 5.32 1 96.94 499 ALA A O 1
ATOM 3693 N N . ILE A 1 500 ? -9.93 -56.625 4.715 1 96.69 500 ILE A N 1
ATOM 3694 C CA . ILE A 1 500 ? -10.727 -55.438 4.574 1 96.69 500 ILE A CA 1
ATOM 3695 C C . ILE A 1 500 ? -11.898 -55.469 5.555 1 96.69 500 ILE A C 1
ATOM 3697 O O . ILE A 1 500 ? -12.711 -56.375 5.531 1 96.69 500 ILE A O 1
ATOM 3701 N N . ASP A 1 501 ? -11.914 -54.5 6.461 1 96.62 501 ASP A N 1
ATOM 3702 C CA . ASP A 1 501 ? -12.961 -54.406 7.477 1 96.62 501 ASP A CA 1
ATOM 3703 C C . ASP A 1 501 ? -13.812 -53.156 7.262 1 96.62 501 ASP A C 1
ATOM 3705 O O . ASP A 1 501 ? -13.312 -52.031 7.332 1 96.62 501 ASP A O 1
ATOM 3709 N N . VAL A 1 502 ? -15.102 -53.344 6.918 1 96.19 502 VAL A N 1
ATOM 3710 C CA . VAL A 1 502 ? -16.031 -52.25 6.77 1 96.19 502 VAL A CA 1
ATOM 3711 C C . VAL A 1 502 ? -16.938 -52.156 8.008 1 96.19 502 VAL A C 1
ATOM 3713 O O . VAL A 1 502 ? -17.578 -53.125 8.383 1 96.19 502 VAL A O 1
ATOM 3716 N N . THR A 1 503 ? -16.859 -50.969 8.68 1 94.75 503 THR A N 1
ATOM 3717 C CA . THR A 1 503 ? -17.625 -50.812 9.906 1 94.75 503 THR A CA 1
ATOM 3718 C C . THR A 1 503 ? -18.344 -49.469 9.93 1 94.75 503 THR A C 1
ATOM 3720 O O . THR A 1 503 ? -17.922 -48.531 9.258 1 94.75 503 THR A O 1
ATOM 3723 N N . ARG A 1 504 ? -19.406 -49.469 10.672 1 93.12 504 ARG A N 1
ATOM 3724 C CA . ARG A 1 504 ? -20.062 -48.188 10.945 1 93.12 504 ARG A CA 1
ATOM 3725 C C . ARG A 1 504 ? -19.328 -47.406 12.008 1 93.12 504 ARG A C 1
ATOM 3727 O O . ARG A 1 504 ? -18.828 -47.969 12.984 1 93.12 504 ARG A O 1
ATOM 3734 N N . ALA A 1 505 ? -19.062 -46.156 11.594 1 89.31 505 ALA A N 1
ATOM 3735 C CA . ALA A 1 505 ? -18.344 -45.312 12.539 1 89.31 505 ALA A CA 1
ATOM 3736 C C . ALA A 1 505 ? -19.266 -44.219 13.117 1 89.31 505 ALA A C 1
ATOM 3738 O O . ALA A 1 505 ? -19.953 -43.531 12.375 1 89.31 505 ALA A O 1
ATOM 3739 N N . GLU A 1 506 ? -19.297 -44.188 14.445 1 85.5 506 GLU A N 1
ATOM 3740 C CA . GLU A 1 506 ? -20.125 -43.188 15.102 1 85.5 506 GLU A CA 1
ATOM 3741 C C . GLU A 1 506 ? -19.406 -41.844 15.172 1 85.5 506 GLU A C 1
ATOM 3743 O O . GLU A 1 506 ? -18.281 -41.75 15.664 1 85.5 506 GLU A O 1
ATOM 3748 N N . GLU A 1 507 ? -19.875 -41 14.414 1 80.25 507 GLU A N 1
ATOM 3749 C CA . GLU A 1 507 ? -19.391 -39.625 14.438 1 80.25 507 GLU A CA 1
ATOM 3750 C C . GLU A 1 507 ? -20.391 -38.688 15.094 1 80.25 507 GLU A C 1
ATOM 3752 O O . GLU A 1 507 ? -21.562 -39.031 15.242 1 80.25 507 GLU A O 1
ATOM 3757 N N . PRO A 1 508 ? -19.969 -37.562 15.586 1 76.88 508 PRO A N 1
ATOM 3758 C CA . PRO A 1 508 ? -20.891 -36.594 16.219 1 76.88 508 PRO A CA 1
ATOM 3759 C C . PRO A 1 508 ? -22.062 -36.25 15.328 1 76.88 508 PRO A C 1
ATOM 3761 O O . PRO A 1 508 ? -23.188 -36.062 15.812 1 76.88 508 PRO A O 1
ATOM 3764 N N . SER A 1 509 ? -21.906 -36.125 14.07 1 79.88 509 SER A N 1
ATOM 3765 C CA . SER A 1 509 ? -22.938 -35.688 13.141 1 79.88 509 SER A CA 1
ATOM 3766 C C . SER A 1 509 ? -23.781 -36.844 12.641 1 79.88 509 SER A C 1
ATOM 3768 O O . SER A 1 509 ? -24.781 -36.656 11.945 1 79.88 509 SER A O 1
ATOM 3770 N N . GLY A 1 510 ? -23.453 -38.062 12.984 1 85.81 510 GLY A N 1
ATOM 3771 C CA . GLY A 1 510 ? -24.156 -39.25 12.547 1 85.81 510 GLY A CA 1
ATOM 3772 C C . GLY A 1 510 ? -23.25 -40.438 12.391 1 85.81 510 GLY A C 1
ATOM 3773 O O . GLY A 1 510 ? -22.156 -40.5 12.953 1 85.81 510 GLY A O 1
ATOM 3774 N N . THR A 1 511 ? -23.891 -41.406 11.711 1 88.06 511 THR A N 1
ATOM 3775 C CA . THR A 1 511 ? -23.125 -42.656 11.531 1 88.06 511 THR A CA 1
ATOM 3776 C C . THR A 1 511 ? -22.391 -42.625 10.195 1 88.06 511 THR A C 1
ATOM 3778 O O . THR A 1 511 ? -23.016 -42.625 9.133 1 88.06 511 THR A O 1
ATOM 3781 N N . GLY A 1 512 ? -21.109 -42.562 10.281 1 93 512 GLY A N 1
ATOM 3782 C CA . GLY A 1 512 ? -20.281 -42.656 9.086 1 93 512 GLY A CA 1
ATOM 3783 C C . GLY A 1 512 ? -19.891 -44.094 8.742 1 93 512 GLY A C 1
ATOM 3784 O O . GLY A 1 512 ? -20.469 -45.031 9.273 1 93 512 GLY A O 1
ATOM 3785 N N . LEU A 1 513 ? -19.094 -44.219 7.742 1 94.69 513 LEU A N 1
ATOM 3786 C CA . LEU A 1 513 ? -18.594 -45.531 7.324 1 94.69 513 LEU A CA 1
ATOM 3787 C C . LEU A 1 513 ? -17.078 -45.562 7.359 1 94.69 513 LEU A C 1
ATOM 3789 O O . LEU A 1 513 ? -16.422 -44.625 6.926 1 94.69 513 LEU A O 1
ATOM 3793 N N . ARG A 1 514 ? -16.562 -46.562 8 1 96.12 514 ARG A N 1
ATOM 3794 C CA . ARG A 1 514 ? -15.109 -46.781 8.039 1 96.12 514 ARG A CA 1
ATOM 3795 C C . ARG A 1 514 ? -14.711 -48 7.242 1 96.12 514 ARG A C 1
ATOM 3797 O O . ARG A 1 514 ? -15.289 -49.094 7.414 1 96.12 514 ARG A O 1
ATOM 3804 N N . ILE A 1 515 ? -13.805 -47.844 6.312 1 96.62 515 ILE A N 1
ATOM 3805 C CA . ILE A 1 515 ? -13.211 -48.969 5.57 1 96.62 515 ILE A CA 1
ATOM 3806 C C . ILE A 1 515 ? -11.734 -49.094 5.949 1 96.62 515 ILE A C 1
ATOM 3808 O O . ILE A 1 515 ? -10.93 -48.219 5.684 1 96.62 515 ILE A O 1
ATOM 3812 N N . ALA A 1 516 ? -11.398 -50.219 6.578 1 97.38 516 ALA A N 1
ATOM 3813 C CA . ALA A 1 516 ? -10.031 -50.438 7.012 1 97.38 516 ALA A CA 1
ATOM 3814 C C . ALA A 1 516 ? -9.359 -51.531 6.164 1 97.38 516 ALA A C 1
ATOM 3816 O O . ALA A 1 516 ? -9.953 -52.562 5.902 1 97.38 516 ALA A O 1
ATOM 3817 N N . VAL A 1 517 ? -8.195 -51.25 5.633 1 97.12 517 VAL A N 1
ATOM 3818 C CA . VAL A 1 517 ? -7.344 -52.25 4.996 1 97.12 517 VAL A CA 1
ATOM 3819 C C . VAL A 1 517 ? -6.164 -52.594 5.902 1 97.12 517 VAL A C 1
ATOM 3821 O O . VAL A 1 517 ? -5.375 -51.688 6.258 1 97.12 517 VAL A O 1
ATOM 3824 N N . ILE A 1 518 ? -6.086 -53.844 6.293 1 97.12 518 ILE A N 1
ATOM 3825 C CA . ILE A 1 518 ? -5.102 -54.281 7.277 1 97.12 518 ILE A CA 1
ATOM 3826 C C . ILE A 1 518 ? -4.203 -55.344 6.672 1 97.12 518 ILE A C 1
ATOM 3828 O O . ILE A 1 518 ? -4.691 -56.312 6.043 1 97.12 518 ILE A O 1
ATOM 3832 N N . ASP A 1 519 ? -2.93 -55.156 6.781 1 95.69 519 ASP A N 1
ATOM 3833 C CA . ASP A 1 519 ? -1.989 -56.188 6.328 1 95.69 519 ASP A CA 1
ATOM 3834 C C . ASP A 1 519 ? -1.013 -56.562 7.438 1 95.69 519 ASP A C 1
ATOM 3836 O O . ASP A 1 519 ? -0.895 -55.844 8.438 1 95.69 519 ASP A O 1
ATOM 3840 N N . THR A 1 520 ? -0.416 -57.75 7.371 1 95.88 520 THR A N 1
ATOM 3841 C CA . THR A 1 520 ? 0.605 -58.219 8.312 1 95.88 520 THR A CA 1
ATOM 3842 C C . THR A 1 520 ? 1.997 -58.094 7.699 1 95.88 520 THR A C 1
ATOM 3844 O O . THR A 1 520 ? 2.844 -58.969 7.883 1 95.88 520 THR A O 1
ATOM 3847 N N . GLY A 1 521 ? 2.113 -57.094 6.918 1 92.31 521 GLY A N 1
ATOM 3848 C CA . GLY A 1 521 ? 3.352 -56.938 6.172 1 92.31 521 GLY A CA 1
ATOM 3849 C C . GLY A 1 521 ? 4.484 -56.375 7.012 1 92.31 521 GLY A C 1
ATOM 3850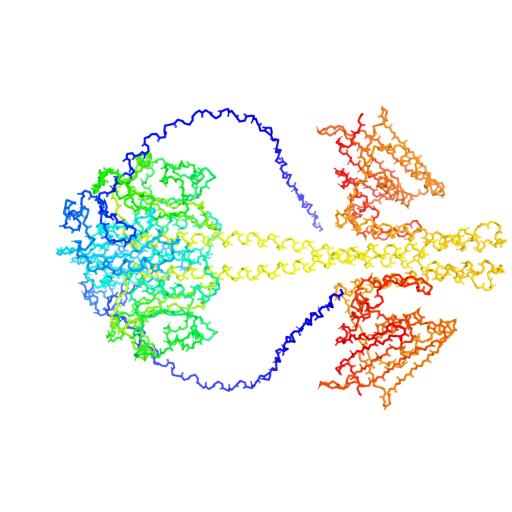 O O . GLY A 1 521 ? 4.508 -56.562 8.234 1 92.31 521 GLY A O 1
ATOM 3851 N N . ILE A 1 522 ? 5.473 -55.75 6.398 1 90.44 522 ILE A N 1
ATOM 3852 C CA . ILE A 1 522 ? 6.734 -55.344 6.988 1 90.44 522 ILE A CA 1
ATOM 3853 C C . ILE A 1 522 ? 6.508 -54.094 7.863 1 90.44 522 ILE A C 1
ATOM 3855 O O . ILE A 1 522 ? 7.348 -53.75 8.695 1 90.44 522 ILE A O 1
ATOM 3859 N N . GLY A 1 523 ? 5.41 -53.5 7.648 1 92 523 GLY A N 1
ATOM 3860 C CA . GLY A 1 523 ? 5.125 -52.281 8.398 1 92 523 GLY A CA 1
ATOM 3861 C C . GLY A 1 523 ? 5.918 -51.094 7.926 1 92 523 GLY A C 1
ATOM 3862 O O . GLY A 1 523 ? 6.762 -51.219 7.035 1 92 523 GLY A O 1
ATOM 3863 N N . ILE A 1 524 ? 5.512 -49.844 8.461 1 90.19 524 ILE A N 1
ATOM 3864 C CA . ILE A 1 524 ? 6.141 -48.594 8.102 1 90.19 524 ILE A CA 1
ATOM 3865 C C . ILE A 1 524 ? 6.73 -47.938 9.352 1 90.19 524 ILE A C 1
ATOM 3867 O O . ILE A 1 524 ? 6.027 -47.719 10.344 1 90.19 524 ILE A O 1
ATOM 3871 N N . PRO A 1 525 ? 8.047 -47.625 9.281 1 89.56 525 PRO A N 1
ATOM 3872 C CA . PRO A 1 525 ? 8.633 -46.906 10.414 1 89.56 525 PRO A CA 1
ATOM 3873 C C . PRO A 1 525 ? 7.965 -45.562 10.672 1 89.56 525 PRO A C 1
ATOM 3875 O O . PRO A 1 525 ? 7.488 -44.906 9.742 1 89.56 525 PRO A O 1
ATOM 3878 N N . GLU A 1 526 ? 7.938 -45.156 11.891 1 86.88 526 GLU A N 1
ATOM 3879 C CA . GLU A 1 526 ? 7.234 -43.969 12.336 1 86.88 526 GLU A CA 1
ATOM 3880 C C . GLU A 1 526 ? 7.711 -42.719 11.578 1 86.88 526 GLU A C 1
ATOM 3882 O O . GLU A 1 526 ? 6.91 -41.875 11.203 1 86.88 526 GLU A O 1
ATOM 3887 N N . GLU A 1 527 ? 8.953 -42.656 11.273 1 83.81 527 GLU A N 1
ATOM 3888 C CA . GLU A 1 527 ? 9.547 -41.469 10.648 1 83.81 527 GLU A CA 1
ATOM 3889 C C . GLU A 1 527 ? 9.078 -41.312 9.211 1 83.81 527 GLU A C 1
ATOM 3891 O O . GLU A 1 527 ? 9.148 -40.219 8.641 1 83.81 527 GLU A O 1
ATOM 3896 N N . HIS A 1 528 ? 8.484 -42.406 8.641 1 85.81 528 HIS A N 1
ATOM 3897 C CA . HIS A 1 528 ? 8.141 -42.344 7.227 1 85.81 528 HIS A CA 1
ATOM 3898 C C . HIS A 1 528 ? 6.633 -42.344 7.02 1 85.81 528 HIS A C 1
ATOM 3900 O O . HIS A 1 528 ? 6.156 -42.25 5.887 1 85.81 528 HIS A O 1
ATOM 3906 N N . ARG A 1 529 ? 5.859 -42.312 8.031 1 85.81 529 ARG A N 1
ATOM 3907 C CA . ARG A 1 529 ? 4.41 -42.438 7.926 1 85.81 529 ARG A CA 1
ATOM 3908 C C . ARG A 1 529 ? 3.805 -41.219 7.211 1 85.81 529 ARG A C 1
ATOM 3910 O O . ARG A 1 529 ? 2.893 -41.375 6.395 1 85.81 529 ARG A O 1
ATOM 3917 N N . LEU A 1 530 ? 4.359 -40.062 7.48 1 82.44 530 LEU A N 1
ATOM 3918 C CA . LEU A 1 530 ? 3.836 -38.875 6.852 1 82.44 530 LEU A CA 1
ATOM 3919 C C . LEU A 1 530 ? 4.371 -38.719 5.43 1 82.44 530 LEU A C 1
ATOM 3921 O O . LEU A 1 530 ? 3.639 -38.312 4.527 1 82.44 530 LEU A O 1
ATOM 3925 N N . THR A 1 531 ? 5.539 -39.125 5.27 1 78 531 THR A N 1
ATOM 3926 C CA . THR A 1 531 ? 6.211 -38.938 3.988 1 78 531 THR A CA 1
ATOM 3927 C C . THR A 1 531 ? 5.617 -39.844 2.922 1 78 531 THR A C 1
ATOM 3929 O O . THR A 1 531 ? 5.52 -39.469 1.754 1 78 531 THR A O 1
ATOM 3932 N N . VAL A 1 532 ? 5.102 -41.031 3.361 1 81.56 532 VAL A N 1
ATOM 3933 C CA . VAL A 1 532 ? 4.574 -42 2.404 1 81.56 532 VAL A CA 1
ATOM 3934 C C . VAL A 1 532 ? 3.246 -41.5 1.842 1 81.56 532 VAL A C 1
ATOM 3936 O O . VAL A 1 532 ? 2.797 -41.969 0.792 1 81.56 532 VAL A O 1
ATOM 3939 N N . LEU A 1 533 ? 2.66 -40.5 2.572 1 84 533 LEU A N 1
ATOM 3940 C CA . LEU A 1 533 ? 1.39 -39.938 2.117 1 84 533 LEU A CA 1
ATOM 3941 C C . LEU A 1 533 ? 1.617 -38.812 1.126 1 84 533 LEU A C 1
ATOM 3943 O O . LEU A 1 533 ? 0.666 -38.281 0.529 1 84 533 LEU A O 1
ATOM 3947 N N . GLU A 1 534 ? 2.838 -38.5 0.949 1 74.25 534 GLU A N 1
ATOM 3948 C CA . GLU A 1 534 ? 3.209 -37.469 -0.007 1 74.25 534 GLU A CA 1
ATOM 3949 C C . GLU A 1 534 ? 3.529 -38.062 -1.375 1 74.25 534 GLU A C 1
ATOM 3951 O O . GLU A 1 534 ? 4.051 -39.188 -1.465 1 74.25 534 GLU A O 1
ATOM 3956 N N . PRO A 1 535 ? 3.156 -37.344 -2.352 1 67.31 535 PRO A N 1
ATOM 3957 C CA . PRO A 1 535 ? 3.414 -37.844 -3.693 1 67.31 535 PRO A CA 1
ATOM 3958 C C . PRO A 1 535 ? 4.891 -38.156 -3.93 1 67.31 535 PRO A C 1
ATOM 3960 O O . PRO A 1 535 ? 5.762 -37.406 -3.537 1 67.31 535 PRO A O 1
ATOM 3963 N N . PHE A 1 536 ? 5.234 -39.438 -4.277 1 59.97 536 PHE A N 1
ATOM 3964 C CA . PHE A 1 536 ? 6.508 -39.938 -4.785 1 59.97 536 PHE A CA 1
ATOM 3965 C C . PHE A 1 536 ? 7.465 -40.219 -3.641 1 59.97 536 PHE A C 1
ATOM 3967 O O . PHE A 1 536 ? 8.68 -40.25 -3.834 1 59.97 536 PHE A O 1
ATOM 3974 N N . ARG A 1 537 ? 6.883 -40.094 -2.566 1 66.25 537 ARG A N 1
ATOM 3975 C CA . ARG A 1 537 ? 7.746 -40.406 -1.438 1 66.25 537 ARG A CA 1
ATOM 3976 C C . ARG A 1 537 ? 7.625 -41.906 -1.062 1 66.25 537 ARG A C 1
ATOM 3978 O O . ARG A 1 537 ? 6.516 -42.438 -0.964 1 66.25 537 ARG A O 1
ATOM 3985 N N . GLN A 1 538 ? 8.75 -42.531 -1.26 1 68.56 538 GLN A N 1
ATOM 3986 C CA . GLN A 1 538 ? 8.82 -43.938 -0.861 1 68.56 538 GLN A CA 1
ATOM 3987 C C . GLN A 1 538 ? 9.82 -44.125 0.274 1 68.56 538 GLN A C 1
ATOM 3989 O O . GLN A 1 538 ? 10.711 -43.312 0.479 1 68.56 538 GLN A O 1
ATOM 3994 N N . VAL A 1 539 ? 9.5 -45.094 1.133 1 69.44 539 VAL A N 1
ATOM 3995 C CA . VAL A 1 539 ? 10.453 -45.406 2.191 1 69.44 539 VAL A CA 1
ATOM 3996 C C . VAL A 1 539 ? 11.75 -45.938 1.579 1 69.44 539 VAL A C 1
ATOM 3998 O O . VAL A 1 539 ? 11.727 -46.844 0.754 1 69.44 539 VAL A O 1
ATOM 4001 N N . PRO A 1 540 ? 12.891 -45.156 1.77 1 62.62 540 PRO A N 1
ATOM 4002 C CA . PRO A 1 540 ? 14.172 -45.594 1.211 1 62.62 540 PRO A CA 1
ATOM 4003 C C . PRO A 1 540 ? 14.531 -47.031 1.603 1 62.62 540 PRO A C 1
ATOM 4005 O O . PRO A 1 540 ? 14.266 -47.438 2.73 1 62.62 540 PRO A O 1
ATOM 4008 N N . GLY A 1 541 ? 15.172 -47.938 0.65 1 57.81 541 GLY A N 1
ATOM 4009 C CA . GLY A 1 541 ? 15.812 -49.188 0.96 1 57.81 541 GLY A CA 1
ATOM 4010 C C . GLY A 1 541 ? 14.852 -50.375 0.929 1 57.81 541 GLY A C 1
ATOM 4011 O O . GLY A 1 541 ? 15.258 -51.531 1.152 1 57.81 541 GLY A O 1
ATOM 4012 N N . GLU A 1 542 ? 13.648 -50.219 1.036 1 53.69 542 GLU A N 1
ATOM 4013 C CA . GLU A 1 542 ? 12.82 -51.406 1.193 1 53.69 542 GLU A CA 1
ATOM 4014 C C . GLU A 1 542 ? 12.672 -52.156 -0.126 1 53.69 542 GLU A C 1
ATOM 4016 O O . GLU A 1 542 ? 12.352 -51.562 -1.155 1 53.69 542 GLU A O 1
ATOM 4021 N N . ARG A 1 543 ? 13.516 -53.156 -0.281 1 48.72 543 ARG A N 1
ATOM 4022 C CA . ARG A 1 543 ? 13.492 -54.125 -1.346 1 48.72 543 ARG A CA 1
ATOM 4023 C C . ARG A 1 543 ? 12.102 -54.75 -1.515 1 48.72 543 ARG A C 1
ATOM 4025 O O . ARG A 1 543 ? 11.578 -55.375 -0.596 1 48.72 543 ARG A O 1
ATOM 4032 N N . ILE A 1 544 ? 11.078 -54.156 -2.207 1 51 544 ILE A N 1
ATOM 4033 C CA . ILE A 1 544 ? 9.711 -54.625 -2.342 1 51 544 ILE A CA 1
ATOM 4034 C C . ILE A 1 544 ? 9.641 -55.719 -3.428 1 51 544 ILE A C 1
ATOM 4036 O O . ILE A 1 544 ? 10.43 -55.688 -4.371 1 51 544 ILE A O 1
ATOM 4040 N N . ARG A 1 545 ? 8.953 -56.75 -3.184 1 47.41 545 ARG A N 1
ATOM 4041 C CA . ARG A 1 545 ? 8.562 -57.719 -4.199 1 47.41 545 ARG A CA 1
ATOM 4042 C C . ARG A 1 545 ? 7.934 -57.031 -5.402 1 47.41 545 ARG A C 1
ATOM 4044 O O . ARG A 1 545 ? 7.035 -56.219 -5.246 1 47.41 545 ARG A O 1
ATOM 4051 N N . ASN A 1 546 ? 8.5 -57.375 -6.586 1 48.38 546 ASN A N 1
ATOM 4052 C CA . ASN A 1 546 ? 8.094 -57.062 -7.953 1 48.38 546 ASN A CA 1
ATOM 4053 C C . ASN A 1 546 ? 8.266 -55.594 -8.266 1 48.38 546 ASN A C 1
ATOM 4055 O O . ASN A 1 546 ? 7.555 -55.031 -9.109 1 48.38 546 ASN A O 1
ATOM 4059 N N . GLY A 1 547 ? 9.195 -54.906 -7.562 1 49.34 547 GLY A N 1
ATOM 4060 C CA . GLY A 1 547 ? 9.68 -53.625 -8.062 1 49.34 547 GLY A CA 1
ATOM 4061 C C . GLY A 1 547 ? 9.086 -52.438 -7.336 1 49.34 547 GLY A C 1
ATOM 4062 O O . GLY A 1 547 ? 8.203 -52.594 -6.488 1 49.34 547 GLY A O 1
ATOM 4063 N N . ALA A 1 548 ? 9.656 -51.281 -7.348 1 52.34 548 ALA A N 1
ATOM 4064 C CA . ALA A 1 548 ? 9.445 -50.031 -6.641 1 52.34 548 ALA A CA 1
ATOM 4065 C C . ALA A 1 548 ? 8.117 -49.375 -7.027 1 52.34 548 ALA A C 1
ATOM 4067 O O . ALA A 1 548 ? 7.703 -49.438 -8.188 1 52.34 548 ALA A O 1
ATOM 4068 N N . GLY A 1 549 ? 7.062 -49.438 -6.172 1 57.31 549 GLY A N 1
ATOM 4069 C CA . GLY A 1 549 ? 5.801 -48.719 -6.367 1 57.31 549 GLY A CA 1
ATOM 4070 C C . GLY A 1 549 ? 5.977 -47.312 -6.879 1 57.31 549 GLY A C 1
ATOM 4071 O O . GLY A 1 549 ? 7.094 -46.781 -6.922 1 57.31 549 GLY A O 1
ATOM 4072 N N . THR A 1 550 ? 4.949 -46.75 -7.5 1 59.5 550 THR A N 1
ATOM 4073 C CA . THR A 1 550 ? 4.949 -45.406 -8.07 1 59.5 550 THR A CA 1
ATOM 4074 C C . THR A 1 550 ? 5.094 -44.344 -6.977 1 59.5 550 THR A C 1
ATOM 4076 O O . THR A 1 550 ? 5.453 -43.219 -7.254 1 59.5 550 THR A O 1
ATOM 4079 N N . GLY A 1 551 ? 4.945 -44.812 -5.746 1 66.56 551 GLY A N 1
ATOM 4080 C CA . GLY A 1 551 ? 4.91 -43.875 -4.637 1 66.56 551 GLY A CA 1
ATOM 4081 C C . GLY A 1 551 ? 3.764 -42.875 -4.727 1 66.56 551 GLY A C 1
ATOM 4082 O O . GLY A 1 551 ? 3.787 -41.812 -4.078 1 66.56 551 GLY A O 1
ATOM 4083 N N . LEU A 1 552 ? 2.779 -43.219 -5.559 1 71.81 552 LEU A N 1
ATOM 4084 C CA . LEU A 1 552 ? 1.653 -42.312 -5.723 1 71.81 552 LEU A CA 1
ATOM 4085 C C . LEU A 1 552 ? 0.385 -42.875 -5.109 1 71.81 552 LEU A C 1
ATOM 4087 O O . LEU A 1 552 ? -0.584 -42.156 -4.875 1 71.81 552 LEU A O 1
ATOM 4091 N N . GLY A 1 553 ? 0.482 -44.156 -4.859 1 77.19 553 GLY A N 1
ATOM 4092 C CA . GLY A 1 553 ? -0.718 -44.844 -4.449 1 77.19 553 GLY A CA 1
ATOM 4093 C C . GLY A 1 553 ? -1.392 -44.25 -3.236 1 77.19 553 GLY A C 1
ATOM 4094 O O . GLY A 1 553 ? -2.566 -43.875 -3.295 1 77.19 553 GLY A O 1
ATOM 4095 N N . LEU A 1 554 ? -0.566 -44.031 -2.252 1 85.44 554 LEU A N 1
ATOM 4096 C CA . LEU A 1 554 ? -1.144 -43.562 -0.992 1 85.44 554 LEU A CA 1
ATOM 4097 C C . LEU A 1 554 ? -1.559 -42.125 -1.078 1 85.44 554 LEU A C 1
ATOM 4099 O O . LEU A 1 554 ? -2.561 -41.719 -0.482 1 85.44 554 LEU A O 1
ATOM 4103 N N . SER A 1 555 ? -0.79 -41.344 -1.771 1 81.12 555 SER A N 1
ATOM 4104 C CA . SER A 1 555 ? -1.147 -39.938 -1.927 1 81.12 555 SER A CA 1
ATOM 4105 C C . SER A 1 555 ? -2.447 -39.781 -2.711 1 81.12 555 SER A C 1
ATOM 4107 O O . SER A 1 555 ? -3.26 -38.906 -2.406 1 81.12 555 SER A O 1
ATOM 4109 N N . ILE A 1 556 ? -2.637 -40.562 -3.715 1 78.44 556 ILE A N 1
ATOM 4110 C CA . ILE A 1 556 ? -3.869 -40.562 -4.496 1 78.44 556 ILE A CA 1
ATOM 4111 C C . ILE A 1 556 ? -5.047 -40.969 -3.607 1 78.44 556 ILE A C 1
ATOM 4113 O O . ILE A 1 556 ? -6.105 -40.344 -3.648 1 78.44 556 ILE A O 1
ATOM 4117 N N . VAL A 1 557 ? -4.758 -42.031 -2.832 1 89.44 557 VAL A N 1
ATOM 4118 C CA . VAL A 1 557 ? -5.801 -42.5 -1.922 1 89.44 557 VAL A CA 1
ATOM 4119 C C . VAL A 1 557 ? -6.211 -41.375 -0.985 1 89.44 557 VAL A C 1
ATOM 4121 O O . VAL A 1 557 ? -7.406 -41.094 -0.814 1 89.44 557 VAL A O 1
ATOM 4124 N N . ARG A 1 558 ? -5.273 -40.781 -0.419 1 89.12 558 ARG A N 1
ATOM 4125 C CA . ARG A 1 558 ? -5.559 -39.688 0.499 1 89.12 558 ARG A CA 1
ATOM 4126 C C . ARG A 1 558 ? -6.363 -38.594 -0.19 1 89.12 558 ARG A C 1
ATOM 4128 O O . ARG A 1 558 ? -7.371 -38.125 0.348 1 89.12 558 ARG A O 1
ATOM 4135 N N . SER A 1 559 ? -5.973 -38.188 -1.333 1 83.56 559 SER A N 1
ATOM 4136 C CA . SER A 1 559 ? -6.629 -37.125 -2.074 1 83.56 559 SER A CA 1
ATOM 4137 C C . SER A 1 559 ? -8.07 -37.469 -2.42 1 83.56 559 SER A C 1
ATOM 4139 O O . SER A 1 559 ? -8.969 -36.656 -2.309 1 83.56 559 SER A O 1
ATOM 4141 N N . LEU A 1 560 ? -8.258 -38.688 -2.855 1 85.31 560 LEU A N 1
ATOM 4142 C CA . LEU A 1 560 ? -9.586 -39.125 -3.254 1 85.31 560 LEU A CA 1
ATOM 4143 C C . LEU A 1 560 ? -10.516 -39.219 -2.047 1 85.31 560 LEU A C 1
ATOM 4145 O O . LEU A 1 560 ? -11.695 -38.875 -2.146 1 85.31 560 LEU A O 1
ATOM 4149 N N . VAL A 1 561 ? -9.953 -39.625 -0.938 1 92.12 561 VAL A N 1
ATOM 4150 C CA . VAL A 1 561 ? -10.75 -39.719 0.28 1 92.12 561 VAL A CA 1
ATOM 4151 C C . VAL A 1 561 ? -11.141 -38.312 0.741 1 92.12 561 VAL A C 1
ATOM 4153 O O . VAL A 1 561 ? -12.297 -38.062 1.103 1 92.12 561 VAL A O 1
ATOM 4156 N N . GLU A 1 562 ? -10.188 -37.531 0.679 1 88.69 562 GLU A N 1
ATOM 4157 C CA . GLU A 1 562 ? -10.438 -36.125 1.069 1 88.69 562 GLU A CA 1
ATOM 4158 C C . GLU A 1 562 ? -11.453 -35.469 0.139 1 88.69 562 GLU A C 1
ATOM 4160 O O . GLU A 1 562 ? -12.289 -34.688 0.582 1 88.69 562 GLU A O 1
ATOM 4165 N N . ALA A 1 563 ? -11.398 -35.688 -1.099 1 83.81 563 ALA A N 1
ATOM 4166 C CA . ALA A 1 563 ? -12.359 -35.188 -2.066 1 83.81 563 ALA A CA 1
ATOM 4167 C C . ALA A 1 563 ? -13.781 -35.625 -1.721 1 83.81 563 ALA A C 1
ATOM 4169 O O . ALA A 1 563 ? -14.75 -34.938 -2.035 1 83.81 563 ALA A O 1
ATOM 4170 N N . HIS A 1 564 ? -13.891 -36.781 -1.083 1 90.69 564 HIS A N 1
ATOM 4171 C CA . HIS A 1 564 ? -15.18 -37.281 -0.639 1 90.69 564 HIS A CA 1
ATOM 4172 C C . HIS A 1 564 ? -15.562 -36.719 0.724 1 90.69 564 HIS A C 1
ATOM 4174 O O . HIS A 1 564 ? -16.531 -37.188 1.343 1 90.69 564 HIS A O 1
ATOM 4180 N N . GLY A 1 565 ? -14.742 -35.781 1.188 1 88.94 565 GLY A N 1
ATOM 4181 C CA . GLY A 1 565 ? -15 -35.188 2.486 1 88.94 565 GLY A CA 1
ATOM 4182 C C . GLY A 1 565 ? -14.57 -36.062 3.646 1 88.94 565 GLY A C 1
ATOM 4183 O O . GLY A 1 565 ? -14.953 -35.812 4.793 1 88.94 565 GLY A O 1
ATOM 4184 N N . GLY A 1 566 ? -13.836 -37.125 3.318 1 92.81 566 GLY A N 1
ATOM 4185 C CA . GLY A 1 566 ? -13.391 -38.062 4.348 1 92.81 566 GLY A CA 1
ATOM 4186 C C . GLY A 1 566 ? -11.969 -37.781 4.809 1 92.81 566 GLY A C 1
ATOM 4187 O O . GLY A 1 566 ? -11.398 -36.719 4.531 1 92.81 566 GLY A O 1
ATOM 4188 N N . ARG A 1 567 ? -11.492 -38.781 5.68 1 93.88 567 ARG A N 1
ATOM 4189 C CA . ARG A 1 567 ? -10.125 -38.688 6.18 1 93.88 567 ARG A CA 1
ATOM 4190 C C . ARG A 1 567 ? -9.445 -40.062 6.16 1 93.88 567 ARG A C 1
ATOM 4192 O O . ARG A 1 567 ? -10.117 -41.094 6.254 1 93.88 567 ARG A O 1
ATOM 4199 N N . LEU A 1 568 ? -8.117 -39.969 5.949 1 94.44 568 LEU A N 1
ATOM 4200 C CA . LEU A 1 568 ? -7.273 -41.188 5.961 1 94.44 568 LEU A CA 1
ATOM 4201 C C . LEU A 1 568 ? -6.383 -41.188 7.195 1 94.44 568 LEU A C 1
ATOM 4203 O O . LEU A 1 568 ? -5.77 -40.188 7.543 1 94.44 568 LEU A O 1
ATOM 4207 N N . THR A 1 569 ? -6.457 -42.25 7.984 1 94.31 569 THR A N 1
ATOM 4208 C CA . THR A 1 569 ? -5.535 -42.469 9.102 1 94.31 569 THR A CA 1
ATOM 4209 C C . THR A 1 569 ? -4.668 -43.688 8.875 1 94.31 569 THR A C 1
ATOM 4211 O O . THR A 1 569 ? -5.156 -44.719 8.43 1 94.31 569 THR A O 1
ATOM 4214 N N . LEU A 1 570 ? -3.373 -43.531 9.078 1 94.44 570 LEU A N 1
ATOM 4215 C CA . LEU A 1 570 ? -2.395 -44.594 8.883 1 94.44 570 LEU A CA 1
ATOM 4216 C C . LEU A 1 570 ? -1.771 -45.031 10.211 1 94.44 570 LEU A C 1
ATOM 4218 O O . LEU A 1 570 ? -1.279 -44.188 10.961 1 94.44 570 LEU A O 1
ATOM 4222 N N . SER A 1 571 ? -1.932 -46.281 10.594 1 94.06 571 SER A N 1
ATOM 4223 C CA . SER A 1 571 ? -1.279 -46.875 11.75 1 94.06 571 SER A CA 1
ATOM 4224 C C . SER A 1 571 ? -0.415 -48.062 11.328 1 94.06 571 SER A C 1
ATOM 4226 O O . SER A 1 571 ? -0.868 -48.938 10.586 1 94.06 571 SER A O 1
ATOM 4228 N N . SER A 1 572 ? 0.861 -48 11.656 1 92.88 572 SER A N 1
ATOM 4229 C CA . SER A 1 572 ? 1.76 -49.062 11.234 1 92.88 572 SER A CA 1
ATOM 4230 C C . SER A 1 572 ? 2.887 -49.281 12.242 1 92.88 572 SER A C 1
ATOM 4232 O O . SER A 1 572 ? 3.277 -48.344 12.945 1 92.88 572 SER A O 1
ATOM 4234 N N . THR A 1 573 ? 3.27 -50.5 12.469 1 90.62 573 THR A N 1
ATOM 4235 C CA . THR A 1 573 ? 4.43 -50.875 13.266 1 90.62 573 THR A CA 1
ATOM 4236 C C . THR A 1 573 ? 5.355 -51.781 12.453 1 90.62 573 THR A C 1
ATOM 4238 O O . THR A 1 573 ? 4.906 -52.781 11.867 1 90.62 573 THR A O 1
ATOM 4241 N N . PRO A 1 574 ? 6.664 -51.406 12.453 1 90.88 574 PRO A N 1
ATOM 4242 C CA . PRO A 1 574 ? 7.582 -52.281 11.703 1 90.88 574 PRO A CA 1
ATOM 4243 C C . PRO A 1 574 ? 7.512 -53.75 12.133 1 90.88 574 PRO A C 1
ATOM 4245 O O . PRO A 1 574 ? 7.535 -54.031 13.328 1 90.88 574 PRO A O 1
ATOM 4248 N N . GLY A 1 575 ? 7.348 -54.656 11.219 1 91 575 GLY A N 1
ATOM 4249 C CA . GLY A 1 575 ? 7.328 -56.094 11.477 1 91 575 GLY A CA 1
ATOM 4250 C C . GLY A 1 575 ? 5.949 -56.594 11.82 1 91 575 GLY A C 1
ATOM 4251 O O . GLY A 1 575 ? 5.758 -57.812 11.961 1 91 575 GLY A O 1
ATOM 4252 N N . ARG A 1 576 ? 4.945 -55.781 12.086 1 92.19 576 ARG A N 1
ATOM 4253 C CA . ARG A 1 576 ? 3.619 -56.219 12.508 1 92.19 576 ARG A CA 1
ATOM 4254 C C . ARG A 1 576 ? 2.57 -55.906 11.445 1 92.19 576 ARG A C 1
ATOM 4256 O O . ARG A 1 576 ? 1.423 -56.344 11.547 1 92.19 576 ARG A O 1
ATOM 4263 N N . GLY A 1 577 ? 2.979 -55.094 10.547 1 94.56 577 GLY A N 1
ATOM 4264 C CA . GLY A 1 577 ? 2.055 -54.844 9.461 1 94.56 577 GLY A CA 1
ATOM 4265 C C . GLY A 1 577 ? 1.528 -53.406 9.477 1 94.56 577 GLY A C 1
ATOM 4266 O O . GLY A 1 577 ? 2.084 -52.531 10.148 1 94.56 577 GLY A O 1
ATOM 4267 N N . THR A 1 578 ? 0.556 -53.094 8.648 1 95.44 578 THR A N 1
ATOM 4268 C CA . THR A 1 578 ? 0.025 -51.75 8.445 1 95.44 578 THR A CA 1
ATOM 4269 C C . THR A 1 578 ? -1.5 -51.75 8.406 1 95.44 578 THR A C 1
ATOM 4271 O O . THR A 1 578 ? -2.1 -52.688 7.875 1 95.44 578 THR A O 1
ATOM 4274 N N . ARG A 1 579 ? -2.104 -50.75 9.07 1 96.31 579 ARG A N 1
ATOM 4275 C CA . ARG A 1 579 ? -3.543 -50.531 9.023 1 96.31 579 ARG A CA 1
ATOM 4276 C C . ARG A 1 579 ? -3.861 -49.156 8.461 1 96.31 579 ARG A C 1
ATOM 4278 O O . ARG A 1 579 ? -3.34 -48.156 8.953 1 96.31 579 ARG A O 1
ATOM 4285 N N . ILE A 1 580 ? -4.68 -49.125 7.418 1 96.88 580 ILE A N 1
ATOM 4286 C CA . ILE A 1 580 ? -5.137 -47.844 6.852 1 96.88 580 ILE A CA 1
ATOM 4287 C C . ILE A 1 580 ? -6.652 -47.75 6.992 1 96.88 580 ILE A C 1
ATOM 4289 O O . ILE A 1 580 ? -7.395 -48.562 6.484 1 96.88 580 ILE A O 1
ATOM 4293 N N . ASP A 1 581 ? -7.066 -46.688 7.672 1 96.56 581 ASP A N 1
ATOM 4294 C CA . ASP A 1 581 ? -8.492 -46.469 7.902 1 96.56 581 ASP A CA 1
ATOM 4295 C C . ASP A 1 581 ? -9 -45.312 7.035 1 96.56 581 ASP A C 1
ATOM 4297 O O . ASP A 1 581 ? -8.461 -44.219 7.074 1 96.56 581 ASP A O 1
ATOM 4301 N N . LEU A 1 582 ? -10.031 -45.594 6.277 1 96.88 582 LEU A N 1
ATOM 4302 C CA . LEU A 1 582 ? -10.758 -44.562 5.512 1 96.88 582 LEU A CA 1
ATOM 4303 C C . LEU A 1 582 ? -12.07 -44.219 6.188 1 96.88 582 LEU A C 1
ATOM 4305 O O . LEU A 1 582 ? -12.922 -45.094 6.398 1 96.88 582 LEU A O 1
ATOM 4309 N N . HIS A 1 583 ? -12.18 -42.969 6.508 1 95.5 583 HIS A N 1
ATOM 4310 C CA . HIS A 1 583 ? -13.391 -42.5 7.18 1 95.5 583 HIS A CA 1
ATOM 4311 C C . HIS A 1 583 ? -14.266 -41.688 6.242 1 95.5 583 HIS A C 1
ATOM 4313 O O . HIS A 1 583 ? -13.836 -40.656 5.738 1 95.5 583 HIS A O 1
ATOM 4319 N N . PHE A 1 584 ? -15.469 -42.094 6.02 1 94.88 584 PHE A N 1
ATOM 4320 C CA . PHE A 1 584 ? -16.453 -41.344 5.23 1 94.88 584 PHE A CA 1
ATOM 4321 C C . PHE A 1 584 ? -17.516 -40.75 6.125 1 94.88 584 PHE A C 1
ATOM 4323 O O . PHE A 1 584 ? -18.078 -41.438 6.984 1 94.88 584 PHE A O 1
ATOM 4330 N N . PRO A 1 585 ? -17.844 -39.562 5.977 1 93.88 585 PRO A N 1
ATOM 4331 C CA . PRO A 1 585 ? -18.766 -38.906 6.883 1 93.88 585 PRO A CA 1
ATOM 4332 C C . PRO A 1 585 ? -20.203 -39.375 6.73 1 93.88 585 PRO A C 1
ATOM 4334 O O . PRO A 1 585 ? -20.547 -40 5.711 1 93.88 585 PRO A O 1
ATOM 4337 N N . PRO A 1 586 ? -21.031 -39.062 7.73 1 92.56 586 PRO A N 1
ATOM 4338 C CA . PRO A 1 586 ? -22.406 -39.531 7.75 1 92.56 586 PRO A CA 1
ATOM 4339 C C . PRO A 1 586 ? -23.234 -39.031 6.566 1 92.56 586 PRO A C 1
ATOM 4341 O O . PRO A 1 586 ? -24.172 -39.688 6.125 1 92.56 586 PRO A O 1
ATOM 4344 N N . GLU A 1 587 ? -22.875 -37.875 6.047 1 91.81 587 GLU A N 1
ATOM 4345 C CA . GLU A 1 587 ? -23.625 -37.281 4.945 1 91.81 587 GLU A CA 1
ATOM 4346 C C . GLU A 1 587 ? -23.547 -38.156 3.695 1 91.81 587 GLU A C 1
ATOM 4348 O O . GLU A 1 587 ? -24.391 -38.062 2.803 1 91.81 587 GLU A O 1
ATOM 4353 N N . ARG A 1 588 ? -22.562 -39.031 3.73 1 93.19 588 ARG A N 1
ATOM 4354 C CA . ARG A 1 588 ? -22.359 -39.844 2.537 1 93.19 588 ARG A CA 1
ATOM 4355 C C . ARG A 1 588 ? -22.875 -41.25 2.746 1 93.19 588 ARG A C 1
ATOM 4357 O O . ARG A 1 588 ? -22.828 -42.094 1.83 1 93.19 588 ARG A O 1
ATOM 4364 N N . VAL A 1 589 ? -23.359 -41.594 3.926 1 93.38 589 VAL A N 1
ATOM 4365 C CA . VAL A 1 589 ? -23.859 -42.906 4.238 1 93.38 589 VAL A CA 1
ATOM 4366 C C . VAL A 1 589 ? -25.375 -42.938 4.051 1 93.38 589 VAL A C 1
ATOM 4368 O O . VAL A 1 589 ? -26.094 -42.125 4.629 1 93.38 589 VAL A O 1
ATOM 4371 N N . ILE A 1 590 ? -25.766 -43.75 3.053 1 87.44 590 ILE A N 1
ATOM 4372 C CA . ILE A 1 590 ? -27.188 -43.875 2.766 1 87.44 590 ILE A CA 1
ATOM 4373 C C . ILE A 1 590 ? -27.781 -45 3.59 1 87.44 590 ILE A C 1
ATOM 4375 O O . ILE A 1 590 ? -27.344 -46.156 3.482 1 87.44 590 ILE A O 1
ATOM 4379 N N . VAL A 1 591 ? -28.531 -44.719 4.629 1 70 591 VAL A N 1
ATOM 4380 C CA . VAL A 1 591 ? -29.188 -45.719 5.48 1 70 591 VAL A CA 1
ATOM 4381 C C . VAL A 1 591 ? -30.469 -46.188 4.816 1 70 591 VAL A C 1
ATOM 4383 O O . VAL A 1 591 ? -31.156 -45.406 4.152 1 70 591 VAL A O 1
ATOM 4386 N N . MET B 1 1 ? 23.688 -39.688 23.609 1 20.2 1 MET B N 1
ATOM 4387 C CA . MET B 1 1 ? 22.422 -40.312 23.266 1 20.2 1 MET B CA 1
ATOM 4388 C C . MET B 1 1 ? 21.25 -39.375 23.562 1 20.2 1 MET B C 1
ATOM 4390 O O . MET B 1 1 ? 20.109 -39.812 23.703 1 20.2 1 MET B O 1
ATOM 4394 N N . ILE B 1 2 ? 21.391 -38.062 23.609 1 26.88 2 ILE B N 1
ATOM 4395 C CA . ILE B 1 2 ? 20.359 -37.25 24.219 1 26.88 2 ILE B CA 1
ATOM 4396 C C . ILE B 1 2 ? 19.062 -37.375 23.422 1 26.88 2 ILE B C 1
ATOM 4398 O O . ILE B 1 2 ? 19.078 -37.312 22.188 1 26.88 2 ILE B O 1
ATOM 4402 N N . PRO B 1 3 ? 17.938 -37.812 24.078 1 25.77 3 PRO B N 1
ATOM 4403 C CA . PRO B 1 3 ? 16.672 -38.312 23.531 1 25.77 3 PRO B CA 1
ATOM 4404 C C . PRO B 1 3 ? 15.914 -37.219 22.75 1 25.77 3 PRO B C 1
ATOM 4406 O O . PRO B 1 3 ? 16.062 -36.031 23.047 1 25.77 3 PRO B O 1
ATOM 4409 N N . PRO B 1 4 ? 15.625 -37.438 21.438 1 23.48 4 PRO B N 1
ATOM 4410 C CA . PRO B 1 4 ? 15.055 -36.469 20.484 1 23.48 4 PRO B CA 1
ATOM 4411 C C . PRO B 1 4 ? 13.672 -36 20.891 1 23.48 4 PRO B C 1
ATOM 4413 O O . PRO B 1 4 ? 12.82 -36.781 21.297 1 23.48 4 PRO B O 1
ATOM 4416 N N . GLN B 1 5 ? 13.633 -34.906 21.75 1 21.89 5 GLN B N 1
ATOM 4417 C CA . GLN B 1 5 ? 12.43 -34.312 22.344 1 21.89 5 GLN B CA 1
ATOM 4418 C C . GLN B 1 5 ? 11.367 -34.062 21.281 1 21.89 5 GLN B C 1
ATOM 4420 O O . GLN B 1 5 ? 11.656 -33.469 20.234 1 21.89 5 GLN B O 1
ATOM 4425 N N . HIS B 1 6 ? 10.289 -34.875 21.203 1 21.09 6 HIS B N 1
ATOM 4426 C CA . HIS B 1 6 ? 9.109 -35.031 20.344 1 21.09 6 HIS B CA 1
ATOM 4427 C C . HIS B 1 6 ? 8.242 -33.781 20.375 1 21.09 6 HIS B C 1
ATOM 4429 O O . HIS B 1 6 ? 7.758 -33.375 21.438 1 21.09 6 HIS B O 1
ATOM 4435 N N . LEU B 1 7 ? 8.656 -32.625 19.719 1 20.19 7 LEU B N 1
ATOM 4436 C CA . LEU B 1 7 ? 7.938 -31.375 19.75 1 20.19 7 LEU B CA 1
ATOM 4437 C C . LEU B 1 7 ? 6.523 -31.531 19.203 1 20.19 7 LEU B C 1
ATOM 4439 O O . LEU B 1 7 ? 6.34 -31.984 18.078 1 20.19 7 LEU B O 1
ATOM 4443 N N . HIS B 1 8 ? 5.516 -31.859 20.125 1 20.44 8 HIS B N 1
ATOM 4444 C CA . HIS B 1 8 ? 4.09 -32.094 19.906 1 20.44 8 HIS B CA 1
ATOM 4445 C C . HIS B 1 8 ? 3.426 -30.875 19.266 1 20.44 8 HIS B C 1
ATOM 4447 O O . HIS B 1 8 ? 3.49 -29.766 19.812 1 20.44 8 HIS B O 1
ATOM 4453 N N . LEU B 1 9 ? 3.508 -30.688 17.969 1 19.28 9 LEU B N 1
ATOM 4454 C CA . LEU B 1 9 ? 2.93 -29.578 17.203 1 19.28 9 LEU B CA 1
ATOM 4455 C C . LEU B 1 9 ? 1.409 -29.578 17.312 1 19.28 9 LEU B C 1
ATOM 4457 O O . LEU B 1 9 ? 0.749 -30.531 16.875 1 19.28 9 LEU B O 1
ATOM 4461 N N . SER B 1 10 ? 0.863 -29.25 18.531 1 19.88 10 SER B N 1
ATOM 4462 C CA . SER B 1 10 ? -0.572 -29.219 18.797 1 19.88 10 SER B CA 1
ATOM 4463 C C . SER B 1 10 ? -1.306 -28.344 17.7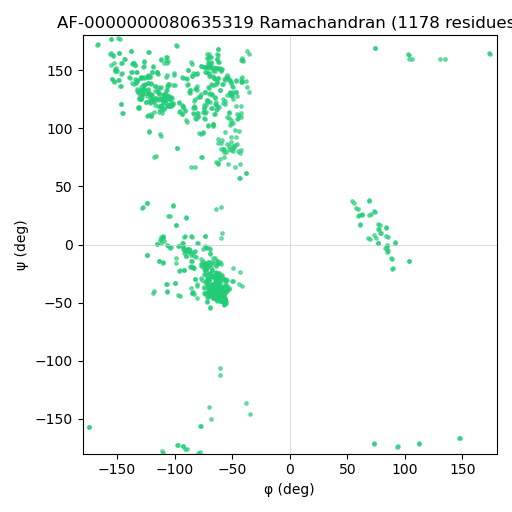81 1 19.88 10 SER B C 1
ATOM 4465 O O . SER B 1 10 ? -0.978 -27.172 17.625 1 19.88 10 SER B O 1
ATOM 4467 N N . VAL B 1 11 ? -1.662 -28.828 16.688 1 19.64 11 VAL B N 1
ATOM 4468 C CA . VAL B 1 11 ? -2.434 -28.172 15.633 1 19.64 11 VAL B CA 1
ATOM 4469 C C . VAL B 1 11 ? -3.748 -27.641 16.219 1 19.64 11 VAL B C 1
ATOM 4471 O O . VAL B 1 11 ? -4.555 -28.422 16.719 1 19.64 11 VAL B O 1
ATOM 4474 N N . ALA B 1 12 ? -3.723 -26.516 16.891 1 20.36 12 ALA B N 1
ATOM 4475 C CA . ALA B 1 12 ? -4.914 -25.906 17.469 1 20.36 12 ALA B CA 1
ATOM 4476 C C . ALA B 1 12 ? -6.082 -25.938 16.484 1 20.36 12 ALA B C 1
ATOM 4478 O O . ALA B 1 12 ? -5.91 -25.656 15.297 1 20.36 12 ALA B O 1
ATOM 4479 N N . LYS B 1 13 ? -7.059 -26.719 16.797 1 21.14 13 LYS B N 1
ATOM 4480 C CA . LYS B 1 13 ? -8.344 -26.906 16.125 1 21.14 13 LYS B CA 1
ATOM 4481 C C . LYS B 1 13 ? -9 -25.578 15.797 1 21.14 13 LYS B C 1
ATOM 4483 O O . LYS B 1 13 ? -9.242 -24.75 16.688 1 21.14 13 LYS B O 1
ATOM 4488 N N . VAL B 1 14 ? -8.75 -24.906 14.727 1 20.22 14 VAL B N 1
ATOM 4489 C CA . VAL B 1 14 ? -9.461 -23.688 14.367 1 20.22 14 VAL B CA 1
ATOM 4490 C C . VAL B 1 14 ? -10.969 -23.938 14.43 1 20.22 14 VAL B C 1
ATOM 4492 O O . VAL B 1 14 ? -11.477 -24.859 13.797 1 20.22 14 VAL B O 1
ATOM 4495 N N . PRO B 1 15 ? -11.578 -23.734 15.609 1 20.62 15 PRO B N 1
ATOM 4496 C CA . PRO B 1 15 ? -13.008 -23.984 15.805 1 20.62 15 PRO B CA 1
ATOM 4497 C C . PRO B 1 15 ? -13.852 -23.484 14.633 1 20.62 15 PRO B C 1
ATOM 4499 O O . PRO B 1 15 ? -13.508 -22.484 14 1 20.62 15 PRO B O 1
ATOM 4502 N N . ALA B 1 16 ? -14.391 -24.375 13.891 1 20.27 16 ALA B N 1
ATOM 4503 C CA . ALA B 1 16 ? -15.352 -24.125 12.828 1 20.27 16 ALA B CA 1
ATOM 4504 C C . ALA B 1 16 ? -16.453 -23.172 13.297 1 20.27 16 ALA B C 1
ATOM 4506 O O . ALA B 1 16 ? -17.141 -23.453 14.289 1 20.27 16 ALA B O 1
ATOM 4507 N N . LEU B 1 17 ? -16.344 -21.859 13.117 1 21.03 17 LEU B N 1
ATOM 4508 C CA . LEU B 1 17 ? -17.391 -20.891 13.43 1 21.03 17 LEU B CA 1
ATOM 4509 C C . LEU B 1 17 ? -18.734 -21.375 12.906 1 21.03 17 LEU B C 1
ATOM 4511 O O . LEU B 1 17 ? -18.875 -21.688 11.727 1 21.03 17 LEU B O 1
ATOM 4515 N N . ASN B 1 18 ? -19.422 -22.188 13.727 1 20.36 18 ASN B N 1
ATOM 4516 C CA . ASN B 1 18 ? -20.781 -22.656 13.531 1 20.36 18 ASN B CA 1
ATOM 4517 C C . ASN B 1 18 ? -21.703 -21.547 13.031 1 20.36 18 ASN B C 1
ATOM 4519 O O . ASN B 1 18 ? -21.922 -20.562 13.734 1 20.36 18 ASN B O 1
ATOM 4523 N N . THR B 1 19 ? -21.688 -21.25 11.727 1 23.66 19 THR B N 1
ATOM 4524 C CA . THR B 1 19 ? -22.547 -20.266 11.094 1 23.66 19 THR B CA 1
ATOM 4525 C C . THR B 1 19 ? -24.016 -20.625 11.281 1 23.66 19 THR B C 1
ATOM 4527 O O . THR B 1 19 ? -24.875 -20.219 10.492 1 23.66 19 THR B O 1
ATOM 4530 N N . SER B 1 20 ? -24.344 -21.281 12.453 1 22.38 20 SER B N 1
ATOM 4531 C CA . SER B 1 20 ? -25.766 -21.594 12.484 1 22.38 20 SER B CA 1
ATOM 4532 C C . SER B 1 20 ? -26.609 -20.359 12.188 1 22.38 20 SER B C 1
ATOM 4534 O O . SER B 1 20 ? -26.391 -19.297 12.781 1 22.38 20 SER B O 1
ATOM 4536 N N . SER B 1 21 ? -27.188 -20.344 11 1 23.64 21 SER B N 1
ATOM 4537 C CA . SER B 1 21 ? -28.047 -19.422 10.281 1 23.64 21 SER B CA 1
ATOM 4538 C C . SER B 1 21 ? -29.344 -19.172 11.031 1 23.64 21 SER B C 1
ATOM 4540 O O . SER B 1 21 ? -30.312 -18.688 10.453 1 23.64 21 SER B O 1
ATOM 4542 N N . ASP B 1 22 ? -29.453 -19.719 12.234 1 24.27 22 ASP B N 1
ATOM 4543 C CA . ASP B 1 22 ? -30.875 -19.609 12.547 1 24.27 22 ASP B CA 1
ATOM 4544 C C . ASP B 1 22 ? -31.312 -18.141 12.539 1 24.27 22 ASP B C 1
ATOM 4546 O O . ASP B 1 22 ? -30.891 -17.359 13.383 1 24.27 22 ASP B O 1
ATOM 4550 N N . ARG B 1 23 ? -31.578 -17.641 11.312 1 25.12 23 ARG B N 1
ATOM 4551 C CA . ARG B 1 23 ? -32.094 -16.281 11.102 1 25.12 23 ARG B CA 1
ATOM 4552 C C . ARG B 1 23 ? -33.344 -16.047 11.938 1 25.12 23 ARG B C 1
ATOM 4554 O O . ARG B 1 23 ? -34.375 -16.719 11.742 1 25.12 23 ARG B O 1
ATOM 4561 N N . PRO B 1 24 ? -33.125 -15.992 13.266 1 27.31 24 PRO B N 1
ATOM 4562 C CA . PRO B 1 24 ? -34.469 -15.727 13.844 1 27.31 24 PRO B CA 1
ATOM 4563 C C . PRO B 1 24 ? -35.25 -14.711 13.047 1 27.31 24 PRO B C 1
ATOM 4565 O O . PRO B 1 24 ? -34.688 -13.922 12.289 1 27.31 24 PRO B O 1
ATOM 4568 N N . ASN B 1 25 ? -36.562 -14.93 12.859 1 26.33 25 ASN B N 1
ATOM 4569 C CA . ASN B 1 25 ? -37.562 -14.133 12.156 1 26.33 25 ASN B CA 1
ATOM 4570 C C . ASN B 1 25 ? -37.469 -12.656 12.531 1 26.33 25 ASN B C 1
ATOM 4572 O O . ASN B 1 25 ? -37.312 -12.32 13.711 1 26.33 25 ASN B O 1
ATOM 4576 N N . PRO B 1 26 ? -36.969 -11.836 11.57 1 28.08 26 PRO B N 1
ATOM 4577 C CA . PRO B 1 26 ? -36.75 -10.422 11.859 1 28.08 26 PRO B CA 1
ATOM 4578 C C . PRO B 1 26 ? -37.906 -9.773 12.609 1 28.08 26 PRO B C 1
ATOM 4580 O O . PRO B 1 26 ? -39.062 -10.102 12.359 1 28.08 26 PRO B O 1
ATOM 4583 N N . PRO B 1 27 ? -37.75 -9.68 13.969 1 28.52 27 PRO B N 1
ATOM 4584 C CA . PRO B 1 27 ? -38.875 -9.039 14.641 1 28.52 27 PRO B CA 1
ATOM 4585 C C . PRO B 1 27 ? -39.5 -7.918 13.812 1 28.52 27 PRO B C 1
ATOM 4587 O O . PRO B 1 27 ? -38.844 -7.348 12.945 1 28.52 27 PRO B O 1
ATOM 4590 N N . SER B 1 28 ? -40.812 -7.902 13.656 1 28.31 28 SER B N 1
ATOM 4591 C CA . SER B 1 28 ? -41.656 -6.961 12.938 1 28.31 28 SER B CA 1
ATOM 4592 C C . SER B 1 28 ? -41.219 -5.523 13.18 1 28.31 28 SER B C 1
ATOM 4594 O O . SER B 1 28 ? -40.812 -5.172 14.289 1 28.31 28 SER B O 1
ATOM 4596 N N . PRO B 1 29 ? -40.844 -4.828 12.109 1 28.11 29 PRO B N 1
ATOM 4597 C CA . PRO B 1 29 ? -40.375 -3.445 12.211 1 28.11 29 PRO B CA 1
ATOM 4598 C C . PRO B 1 29 ? -41.25 -2.59 13.117 1 28.11 29 PRO B C 1
ATOM 4600 O O . PRO B 1 29 ? -42.469 -2.619 13.008 1 28.11 29 PRO B O 1
ATOM 4603 N N . HIS B 1 30 ? -41.031 -2.717 14.453 1 29.12 30 HIS B N 1
ATOM 4604 C CA . HIS B 1 30 ? -41.812 -1.76 15.219 1 29.12 30 HIS B CA 1
ATOM 4605 C C . HIS B 1 30 ? -41.906 -0.415 14.5 1 29.12 30 HIS B C 1
ATOM 4607 O O . HIS B 1 30 ? -40.969 -0.051 13.758 1 29.12 30 HIS B O 1
ATOM 4613 N N . PRO B 1 31 ? -43.094 0.224 14.43 1 27.83 31 PRO B N 1
ATOM 4614 C CA . PRO B 1 31 ? -43.344 1.478 13.719 1 27.83 31 PRO B CA 1
ATOM 4615 C C . PRO B 1 31 ? -42.281 2.535 13.977 1 27.83 31 PRO B C 1
ATOM 4617 O O . PRO B 1 31 ? -41.594 2.496 15.008 1 27.83 31 PRO B O 1
ATOM 4620 N N . THR B 1 32 ? -41.781 3.039 12.891 1 29.48 32 THR B N 1
ATOM 4621 C CA . THR B 1 32 ? -40.875 4.188 12.695 1 29.48 32 THR B CA 1
ATOM 4622 C C . THR B 1 32 ? -41.312 5.352 13.578 1 29.48 32 THR B C 1
ATOM 4624 O O . THR B 1 32 ? -42.375 5.934 13.375 1 29.48 32 THR B O 1
ATOM 4627 N N . ALA B 1 33 ? -41.156 5.234 14.914 1 26.92 33 ALA B N 1
ATOM 4628 C CA . ALA B 1 33 ? -41.531 6.359 15.766 1 26.92 33 ALA B CA 1
ATOM 4629 C C . ALA B 1 33 ? -41.25 7.688 15.07 1 26.92 33 ALA B C 1
ATOM 4631 O O . ALA B 1 33 ? -40.562 7.73 14.039 1 26.92 33 ALA B O 1
ATOM 4632 N N . GLU B 1 34 ? -40.812 8.789 15.977 1 28 34 GLU B N 1
ATOM 4633 C CA . GLU B 1 34 ? -41.031 10.234 16.047 1 28 34 GLU B CA 1
ATOM 4634 C C . GLU B 1 34 ? -40.094 10.977 15.117 1 28 34 GLU B C 1
ATOM 4636 O O . GLU B 1 34 ? -38.906 11.117 15.422 1 28 34 GLU B O 1
ATOM 4641 N N . GLN B 1 35 ? -40.188 10.852 13.891 1 31.81 35 GLN B N 1
ATOM 4642 C CA . GLN B 1 35 ? -39.625 11.695 12.852 1 31.81 35 GLN B CA 1
ATOM 4643 C C . GLN B 1 35 ? -39.781 13.172 13.172 1 31.81 35 GLN B C 1
ATOM 4645 O O . GLN B 1 35 ? -39.344 14.039 12.422 1 31.81 35 GLN B O 1
ATOM 4650 N N . SER B 1 36 ? -40.781 13.578 14.023 1 31.22 36 SER B N 1
ATOM 4651 C CA . SER B 1 36 ? -41.281 14.945 14.031 1 31.22 36 SER B CA 1
ATOM 4652 C C . SER B 1 36 ? -40.219 15.906 14.594 1 31.22 36 SER B C 1
ATOM 4654 O O . SER B 1 36 ? -40.312 17.109 14.352 1 31.22 36 SER B O 1
ATOM 4656 N N . SER B 1 37 ? -39.594 15.508 15.664 1 32.59 37 SER B N 1
ATOM 4657 C CA . SER B 1 37 ? -38.875 16.516 16.438 1 32.59 37 SER B CA 1
ATOM 4658 C C . SER B 1 37 ? -37.594 16.953 15.734 1 32.59 37 SER B C 1
ATOM 4660 O O . SER B 1 37 ? -36.812 17.719 16.297 1 32.59 37 SER B O 1
ATOM 4662 N N . ILE B 1 38 ? -37.281 16.406 14.617 1 37.38 38 ILE B N 1
ATOM 4663 C CA . ILE B 1 38 ? -36 16.703 14.016 1 37.38 38 ILE B CA 1
ATOM 4664 C C . ILE B 1 38 ? -36.031 18.094 13.391 1 37.38 38 ILE B C 1
ATOM 4666 O O . ILE B 1 38 ? -35 18.609 12.93 1 37.38 38 ILE B O 1
ATOM 4670 N N . HIS B 1 39 ? -37.25 18.766 13.188 1 39.44 39 HIS B N 1
ATOM 4671 C CA . HIS B 1 39 ? -37.375 19.906 12.273 1 39.44 39 HIS B CA 1
ATOM 4672 C C . HIS B 1 39 ? -36.938 21.203 12.953 1 39.44 39 HIS B C 1
ATOM 4674 O O . HIS B 1 39 ? -36.562 22.172 12.273 1 39.44 39 HIS B O 1
ATOM 4680 N N . ALA B 1 40 ? -37.344 21.375 14.18 1 41.12 40 ALA B N 1
ATOM 4681 C CA . ALA B 1 40 ? -37.219 22.719 14.766 1 41.12 40 ALA B CA 1
ATOM 4682 C C . ALA B 1 40 ? -35.75 23.172 14.781 1 41.12 40 ALA B C 1
ATOM 4684 O O . ALA B 1 40 ? -35.469 24.359 14.578 1 41.12 40 ALA B O 1
ATOM 4685 N N . ALA B 1 41 ? -34.812 22.266 15.102 1 51.72 41 ALA B N 1
ATOM 4686 C CA . ALA B 1 41 ? -33.375 22.5 15.219 1 51.72 41 ALA B CA 1
ATOM 4687 C C . ALA B 1 41 ? -32.75 22.766 13.852 1 51.72 41 ALA B C 1
ATOM 4689 O O . ALA B 1 41 ? -31.656 23.312 13.758 1 51.72 41 ALA B O 1
ATOM 4690 N N . ASP B 1 42 ? -33.531 22.672 12.812 1 65.62 42 ASP B N 1
ATOM 4691 C CA . ASP B 1 42 ? -33.031 22.625 11.445 1 65.62 42 ASP B CA 1
ATOM 4692 C C . ASP B 1 42 ? -32.969 24.016 10.844 1 65.62 42 ASP B C 1
ATOM 4694 O O . ASP B 1 42 ? -32.375 24.219 9.781 1 65.62 42 ASP B O 1
ATOM 4698 N N . ASP B 1 43 ? -33.469 25 11.664 1 87.75 43 ASP B N 1
ATOM 4699 C CA . ASP B 1 43 ? -33.469 26.328 11.07 1 87.75 43 ASP B CA 1
ATOM 4700 C C . ASP B 1 43 ? -32.781 27.328 12.008 1 87.75 43 ASP B C 1
ATOM 4702 O O . ASP B 1 43 ? -33.312 28.438 12.211 1 87.75 43 ASP B O 1
ATOM 4706 N N . ALA B 1 44 ? -31.859 26.906 12.734 1 95.19 44 ALA B N 1
ATOM 4707 C CA . ALA B 1 44 ? -31.109 27.75 13.648 1 95.19 44 ALA B CA 1
ATOM 4708 C C . ALA B 1 44 ? -29.625 27.469 13.57 1 95.19 44 ALA B C 1
ATOM 4710 O O . ALA B 1 44 ? -29.203 26.391 13.109 1 95.19 44 ALA B O 1
ATOM 4711 N N . ILE B 1 45 ? -28.859 28.453 13.953 1 96.31 45 ILE B N 1
ATOM 4712 C CA . ILE B 1 45 ? -27.422 28.297 13.953 1 96.31 45 ILE B CA 1
ATOM 4713 C C . ILE B 1 45 ? -26.859 28.547 15.352 1 96.31 45 ILE B C 1
ATOM 4715 O O . ILE B 1 45 ? -27.578 29.031 16.234 1 96.31 45 ILE B O 1
ATOM 4719 N N . GLN B 1 46 ? -25.688 28.172 15.547 1 95.19 46 GLN B N 1
ATOM 4720 C CA . GLN B 1 46 ? -24.984 28.5 16.781 1 95.19 46 GLN B CA 1
ATOM 4721 C C . GLN B 1 46 ? -24.688 29.984 16.875 1 95.19 46 GLN B C 1
ATOM 4723 O O . GLN B 1 46 ? -24.469 30.641 15.852 1 95.19 46 GLN B O 1
ATOM 4728 N N . PRO B 1 47 ? -24.578 30.562 18.094 1 95.88 47 PRO B N 1
ATOM 4729 C CA . PRO B 1 47 ? -24.562 32.031 18.234 1 95.88 47 PRO B CA 1
ATOM 4730 C C . PRO B 1 47 ? -23.172 32.625 18.062 1 95.88 47 PRO B C 1
ATOM 4732 O O . PRO B 1 47 ? -23.016 33.844 18.031 1 95.88 47 PRO B O 1
ATOM 4735 N N . HIS B 1 48 ? -22.094 31.844 17.953 1 93.62 48 HIS B N 1
ATOM 4736 C CA . HIS B 1 48 ? -20.75 32.406 17.859 1 93.62 48 HIS B CA 1
ATOM 4737 C C . HIS B 1 48 ? -20.438 32.875 16.438 1 93.62 48 HIS B C 1
ATOM 4739 O O . HIS B 1 48 ? -19.344 33.406 16.188 1 93.62 48 HIS B O 1
ATOM 4745 N N . GLY B 1 49 ? -21.375 32.75 15.555 1 96.06 49 GLY B N 1
ATOM 4746 C CA . GLY B 1 49 ? -21.25 33.219 14.188 1 96.06 49 GLY B CA 1
ATOM 4747 C C . GLY B 1 49 ? -22.578 33.688 13.602 1 96.06 49 GLY B C 1
ATOM 4748 O O . GLY B 1 49 ? -23.594 33.719 14.297 1 96.06 49 GLY B O 1
ATOM 4749 N N . ALA B 1 50 ? -22.5 34.188 12.352 1 97.56 50 ALA B N 1
ATOM 4750 C CA . ALA B 1 50 ? -23.672 34.594 11.602 1 97.56 50 ALA B CA 1
ATOM 4751 C C . ALA B 1 50 ? -23.703 33.938 10.227 1 97.56 50 ALA B C 1
ATOM 4753 O O . ALA B 1 50 ? -22.656 33.5 9.719 1 97.56 50 ALA B O 1
ATOM 4754 N N . LEU B 1 51 ? -24.859 33.781 9.719 1 97.75 51 LEU B N 1
ATOM 4755 C CA . LEU B 1 51 ? -25.047 33.031 8.461 1 97.75 51 LEU B CA 1
ATOM 4756 C C . LEU B 1 51 ? -25.953 33.812 7.516 1 97.75 51 LEU B C 1
ATOM 4758 O O . LEU B 1 51 ? -26.953 34.375 7.941 1 97.75 51 LEU B O 1
ATOM 4762 N N . VAL B 1 52 ? -25.562 33.938 6.277 1 97.44 52 VAL B N 1
ATOM 4763 C CA . VAL B 1 52 ? -26.359 34.5 5.199 1 97.44 52 VAL B CA 1
ATOM 4764 C C . VAL B 1 52 ? -26.531 33.5 4.074 1 97.44 52 VAL B C 1
ATOM 4766 O O . VAL B 1 52 ? -25.547 32.969 3.559 1 97.44 52 VAL B O 1
ATOM 4769 N N . ALA B 1 53 ? -27.734 33.188 3.756 1 97.12 53 ALA B N 1
ATOM 4770 C CA . ALA B 1 53 ? -28.016 32.25 2.664 1 97.12 53 ALA B CA 1
ATOM 4771 C C . ALA B 1 53 ? -28.453 33 1.407 1 97.12 53 ALA B C 1
ATOM 4773 O O . ALA B 1 53 ? -29.406 33.781 1.446 1 97.12 53 ALA B O 1
ATOM 4774 N N . LEU B 1 54 ? -27.766 32.719 0.351 1 96.25 54 LEU B N 1
ATOM 4775 C CA . LEU B 1 54 ? -28.016 33.375 -0.93 1 96.25 54 LEU B CA 1
ATOM 4776 C C . LEU B 1 54 ? -28.703 32.406 -1.9 1 96.25 54 LEU B C 1
ATOM 4778 O O . LEU B 1 54 ? -28.688 31.188 -1.696 1 96.25 54 LEU B O 1
ATOM 4782 N N . ARG B 1 55 ? -29.312 33 -2.916 1 92.38 55 ARG B N 1
ATOM 4783 C CA . ARG B 1 55 ? -29.781 32.219 -4.043 1 92.38 55 ARG B CA 1
ATOM 4784 C C . ARG B 1 55 ? -28.625 31.531 -4.75 1 92.38 55 ARG B C 1
ATOM 4786 O O . ARG B 1 55 ? -27.469 31.906 -4.566 1 92.38 55 ARG B O 1
ATOM 4793 N N . SER B 1 56 ? -28.922 30.609 -5.637 1 87.12 56 SER B N 1
ATOM 4794 C CA . SER B 1 56 ? -27.906 29.781 -6.297 1 87.12 56 SER B CA 1
ATOM 4795 C C . SER B 1 56 ? -26.969 30.641 -7.141 1 87.12 56 SER B C 1
ATOM 4797 O O . SER B 1 56 ? -25.812 30.297 -7.344 1 87.12 56 SER B O 1
ATOM 4799 N N . ASP B 1 57 ? -27.484 31.75 -7.625 1 83.12 57 ASP B N 1
ATOM 4800 C CA . ASP B 1 57 ? -26.656 32.625 -8.453 1 83.12 57 ASP B CA 1
ATOM 4801 C C . ASP B 1 57 ? -25.781 33.531 -7.59 1 83.12 57 ASP B C 1
ATOM 4803 O O . ASP B 1 57 ? -24.953 34.281 -8.109 1 83.12 57 ASP B O 1
ATOM 4807 N N . GLY B 1 58 ? -26 33.469 -6.27 1 83.94 58 GLY B N 1
ATOM 4808 C CA . GLY B 1 58 ? -25.188 34.219 -5.336 1 83.94 58 GLY B CA 1
ATOM 4809 C C . GLY B 1 58 ? -25.547 35.719 -5.281 1 83.94 58 GLY B C 1
ATOM 4810 O O . GLY B 1 58 ? -24.812 36.5 -4.695 1 83.94 58 GLY B O 1
ATOM 4811 N N . ALA B 1 59 ? -26.656 36.094 -5.73 1 89.25 59 ALA B N 1
ATOM 4812 C CA . ALA B 1 59 ? -26.922 37.5 -5.934 1 89.25 59 ALA B CA 1
ATOM 4813 C C . ALA B 1 59 ? -27.906 38.031 -4.883 1 89.25 59 ALA B C 1
ATOM 4815 O O . ALA B 1 59 ? -27.797 39.188 -4.449 1 89.25 59 ALA B O 1
ATOM 4816 N N . THR B 1 60 ? -28.844 37.156 -4.48 1 94.56 60 THR B N 1
ATOM 4817 C CA . THR B 1 60 ? -29.922 37.625 -3.615 1 94.56 60 THR B CA 1
ATOM 4818 C C . THR B 1 60 ? -29.891 36.938 -2.266 1 94.56 60 THR B C 1
ATOM 4820 O O . THR B 1 60 ? -29.719 35.719 -2.203 1 94.56 60 THR B O 1
ATOM 4823 N N . ILE B 1 61 ? -30.078 37.719 -1.187 1 97.06 61 ILE B N 1
ATOM 4824 C CA . ILE B 1 61 ? -30.125 37.188 0.165 1 97.06 61 ILE B CA 1
ATOM 4825 C C . ILE B 1 61 ? -31.516 36.656 0.468 1 97.06 61 ILE B C 1
ATOM 4827 O O . ILE B 1 61 ? -32.469 37.406 0.525 1 97.06 61 ILE B O 1
ATOM 4831 N N . LEU B 1 62 ? -31.609 35.375 0.721 1 96.19 62 LEU B N 1
ATOM 4832 C CA . LEU B 1 62 ? -32.906 34.719 0.939 1 96.19 62 LEU B CA 1
ATOM 4833 C C . LEU B 1 62 ? -33.156 34.531 2.428 1 96.19 62 LEU B C 1
ATOM 4835 O O . LEU B 1 62 ? -34.312 34.5 2.855 1 96.19 62 LEU B O 1
ATOM 4839 N N . ALA B 1 63 ? -32.156 34.312 3.154 1 96.62 63 ALA B N 1
ATOM 4840 C CA . ALA B 1 63 ? -32.281 34.094 4.594 1 96.62 63 ALA B CA 1
ATOM 4841 C C . ALA B 1 63 ? -31 34.531 5.312 1 96.62 63 ALA B C 1
ATOM 4843 O O . ALA B 1 63 ? -29.938 34.656 4.699 1 96.62 63 ALA B O 1
ATOM 4844 N N . CYS B 1 64 ? -31.109 34.938 6.516 1 97.44 64 CYS B N 1
ATOM 4845 C CA . CYS B 1 64 ? -29.953 35.25 7.336 1 97.44 64 CYS B CA 1
ATOM 4846 C C . CYS B 1 64 ? -30.25 35.062 8.812 1 97.44 64 CYS B C 1
ATOM 4848 O O . CYS B 1 64 ? -31.422 34.969 9.211 1 97.44 64 CYS B O 1
ATOM 4850 N N . SER B 1 65 ? -29.234 34.844 9.523 1 98 65 SER B N 1
ATOM 4851 C CA . SER B 1 65 ? -29.422 34.656 10.953 1 98 65 SER B CA 1
ATOM 4852 C C . SER B 1 65 ? -29.812 35.969 11.641 1 98 65 SER B C 1
ATOM 4854 O O . SER B 1 65 ? -29.453 37.031 11.18 1 98 65 SER B O 1
ATOM 4856 N N . ALA B 1 66 ? -30.453 35.844 12.781 1 97.94 66 ALA B N 1
ATOM 4857 C CA . ALA B 1 66 ? -31.031 37 13.484 1 97.94 66 ALA B CA 1
ATOM 4858 C C . ALA B 1 66 ? -29.938 37.906 14.047 1 97.94 66 ALA B C 1
ATOM 4860 O O . ALA B 1 66 ? -30.172 39.062 14.344 1 97.94 66 ALA B O 1
ATOM 4861 N N . ASN B 1 67 ? -28.75 37.406 14.156 1 97.19 67 ASN B N 1
ATOM 4862 C CA . ASN B 1 67 ? -27.688 38.156 14.82 1 97.19 67 ASN B CA 1
ATOM 4863 C C . ASN B 1 67 ? -26.703 38.719 13.812 1 97.19 67 ASN B C 1
ATOM 4865 O O . ASN B 1 67 ? -25.531 38.938 14.133 1 97.19 67 ASN B O 1
ATOM 4869 N N . THR B 1 68 ? -27.094 38.938 12.578 1 96.81 68 THR B N 1
ATOM 4870 C CA . THR B 1 68 ? -26.188 39.438 11.531 1 96.81 68 THR B CA 1
ATOM 4871 C C . THR B 1 68 ? -25.641 40.812 11.891 1 96.81 68 THR B C 1
ATOM 4873 O O . THR B 1 68 ? -24.516 41.156 11.516 1 96.81 68 THR B O 1
ATOM 4876 N N . ALA B 1 69 ? -26.391 41.656 12.648 1 96 69 ALA B N 1
ATOM 4877 C CA . ALA B 1 69 ? -25.938 43 13.039 1 96 69 ALA B CA 1
ATOM 4878 C C . ALA B 1 69 ? -24.672 42.906 13.875 1 96 69 ALA B C 1
ATOM 4880 O O . ALA B 1 69 ? -23.797 43.781 13.766 1 96 69 ALA B O 1
ATOM 4881 N N . ASP B 1 70 ? -24.547 41.906 14.625 1 94.69 70 ASP B N 1
ATOM 4882 C CA . ASP B 1 70 ? -23.438 41.75 15.555 1 94.69 70 ASP B CA 1
ATOM 4883 C C . ASP B 1 70 ? -22.156 41.406 14.812 1 94.69 70 ASP B C 1
ATOM 4885 O O . ASP B 1 70 ? -21.047 41.625 15.328 1 94.69 70 ASP B O 1
ATOM 4889 N N . PHE B 1 71 ? -22.266 40.875 13.609 1 95.19 71 PHE B N 1
ATOM 4890 C CA . PHE B 1 71 ? -21.094 40.375 12.906 1 95.19 71 PHE B CA 1
ATOM 4891 C C . PHE B 1 71 ? -20.844 41.125 11.617 1 95.19 71 PHE B C 1
ATOM 4893 O O . PHE B 1 71 ? -19.719 41.5 11.32 1 95.19 71 PHE B O 1
ATOM 4900 N N . LEU B 1 72 ? -21.938 41.406 10.938 1 95 72 LEU B N 1
ATOM 4901 C CA . LEU B 1 72 ? -21.797 42.031 9.617 1 95 72 LEU B CA 1
ATOM 4902 C C . LEU B 1 72 ? -22.203 43.5 9.664 1 95 72 LEU B C 1
ATOM 4904 O O . LEU B 1 72 ? -22.125 44.188 8.656 1 95 72 LEU B O 1
ATOM 4908 N N . GLY B 1 73 ? -22.609 43.938 10.82 1 93.81 73 GLY B N 1
ATOM 4909 C CA . GLY B 1 73 ? -22.953 45.344 11.016 1 93.81 73 GLY B CA 1
ATOM 4910 C C . GLY B 1 73 ? -24.297 45.719 10.398 1 93.81 73 GLY B C 1
ATOM 4911 O O . GLY B 1 73 ? -24.641 46.906 10.312 1 93.81 73 GLY B O 1
ATOM 4912 N N . MET B 1 74 ? -25.031 44.812 9.891 1 94.69 74 MET B N 1
ATOM 4913 C CA . MET B 1 74 ? -26.312 45.062 9.234 1 94.69 74 MET B CA 1
ATOM 4914 C C . MET B 1 74 ? -27.406 44.188 9.836 1 94.69 74 MET B C 1
ATOM 4916 O O . MET B 1 74 ? -27.266 42.969 9.914 1 94.69 74 MET B O 1
ATOM 4920 N N . ALA B 1 75 ? -28.516 44.875 10.203 1 96 75 ALA B N 1
ATOM 4921 C CA . ALA B 1 75 ? -29.656 44.125 10.75 1 96 75 ALA B CA 1
ATOM 4922 C C . ALA B 1 75 ? -30.344 43.312 9.664 1 96 75 ALA B C 1
ATOM 4924 O O . ALA B 1 75 ? -30.312 43.688 8.484 1 96 75 ALA B O 1
ATOM 4925 N N . PRO B 1 76 ? -30.984 42.219 10.07 1 96.88 76 PRO B N 1
ATOM 4926 C CA . PRO B 1 76 ? -31.625 41.312 9.102 1 96.88 76 PRO B CA 1
ATOM 4927 C C . PRO B 1 76 ? -32.625 42.062 8.188 1 96.88 76 PRO B C 1
ATOM 4929 O O . PRO B 1 76 ? -32.719 41.75 7 1 96.88 76 PRO B O 1
ATOM 4932 N N . GLU B 1 77 ? -33.312 43.031 8.719 1 95.56 77 GLU B N 1
ATOM 4933 C CA . GLU B 1 77 ? -34.312 43.781 7.965 1 95.56 77 GLU B CA 1
ATOM 4934 C C . GLU B 1 77 ? -33.688 44.5 6.777 1 95.56 77 GLU B C 1
ATOM 4936 O O . GLU B 1 77 ? -34.344 44.719 5.766 1 95.56 77 GLU B O 1
ATOM 4941 N N . ARG B 1 78 ? -32.5 44.781 6.902 1 95.69 78 ARG B N 1
ATOM 4942 C CA . ARG B 1 78 ? -31.797 45.5 5.855 1 95.69 78 ARG B CA 1
ATOM 4943 C C . ARG B 1 78 ? -31.172 44.562 4.844 1 95.69 78 ARG B C 1
ATOM 4945 O O . ARG B 1 78 ? -30.719 44.969 3.781 1 95.69 78 ARG B O 1
ATOM 4952 N N . LEU B 1 79 ? -31.172 43.281 5.152 1 96.44 79 LEU B N 1
ATOM 4953 C CA . LEU B 1 79 ? -30.484 42.312 4.324 1 96.44 79 LEU B CA 1
ATOM 4954 C C . LEU B 1 79 ? -31.484 41.469 3.521 1 96.44 79 LEU B C 1
ATOM 4956 O O . LEU B 1 79 ? -31.281 41.25 2.326 1 96.44 79 LEU B O 1
ATOM 4960 N N . LEU B 1 80 ? -32.562 41.094 4.098 1 96.5 80 LEU B N 1
ATOM 4961 C CA . LEU B 1 80 ? -33.5 40.094 3.539 1 96.5 80 LEU B CA 1
ATOM 4962 C C . LEU B 1 80 ? -34.125 40.625 2.252 1 96.5 80 LEU B C 1
ATOM 4964 O O . LEU B 1 80 ? -34.688 41.719 2.229 1 96.5 80 LEU B O 1
ATOM 4968 N N . GLY B 1 81 ? -34 39.812 1.245 1 94.88 81 GLY B N 1
ATOM 4969 C CA . GLY B 1 81 ? -34.594 40.125 -0.041 1 94.88 81 GLY B CA 1
ATOM 4970 C C . GLY B 1 81 ? -33.75 41.062 -0.895 1 94.88 81 GLY B C 1
ATOM 4971 O O . GLY B 1 81 ? -34.094 41.344 -2.045 1 94.88 81 GLY B O 1
ATOM 4972 N N . ARG B 1 82 ? -32.719 41.5 -0.412 1 95.88 82 ARG B N 1
ATOM 4973 C CA . ARG B 1 82 ? -31.875 42.469 -1.124 1 95.88 82 ARG B CA 1
ATOM 4974 C C . ARG B 1 82 ? -30.703 41.781 -1.82 1 95.88 82 ARG B C 1
ATOM 4976 O O . ARG B 1 82 ? -30.531 40.562 -1.687 1 95.88 82 ARG B O 1
ATOM 4983 N N . SER B 1 83 ? -30.047 42.625 -2.629 1 95.88 83 SER B N 1
ATOM 4984 C CA . SER B 1 83 ? -28.844 42.125 -3.289 1 95.88 83 SER B CA 1
ATOM 4985 C C . SER B 1 83 ? -27.703 41.938 -2.289 1 95.88 83 SER B C 1
ATOM 4987 O O . SER B 1 83 ? -27.578 42.688 -1.317 1 95.88 83 SER B O 1
ATOM 4989 N N . VAL B 1 84 ? -26.875 40.906 -2.594 1 94.44 84 VAL B N 1
ATOM 4990 C CA . VAL B 1 84 ? -25.766 40.562 -1.712 1 94.44 84 VAL B CA 1
ATOM 4991 C C . VAL B 1 84 ? -24.812 41.75 -1.618 1 94.44 84 VAL B C 1
ATOM 4993 O O . VAL B 1 84 ? -24.047 41.875 -0.653 1 94.44 84 VAL B O 1
ATOM 4996 N N . ASP B 1 85 ? -24.844 42.719 -2.463 1 93.31 85 ASP B N 1
ATOM 4997 C CA . ASP B 1 85 ? -23.969 43.906 -2.492 1 93.31 85 ASP B CA 1
ATOM 4998 C C . ASP B 1 85 ? -24.172 44.75 -1.249 1 93.31 85 ASP B C 1
ATOM 5000 O O . ASP B 1 85 ? -23.281 45.531 -0.875 1 93.31 85 ASP B O 1
ATOM 5004 N N . VAL B 1 86 ? -25.312 44.625 -0.665 1 94.69 86 VAL B N 1
ATOM 5005 C CA . VAL B 1 86 ? -25.625 45.406 0.513 1 94.69 86 VAL B CA 1
ATOM 5006 C C . VAL B 1 86 ? -24.656 45.062 1.646 1 94.69 86 VAL B C 1
ATOM 5008 O O . VAL B 1 86 ? -24.422 45.906 2.523 1 94.69 86 VAL B O 1
ATOM 5011 N N . LEU B 1 87 ? -24.078 43.875 1.601 1 94.81 87 LEU B N 1
ATOM 5012 C CA . LEU B 1 87 ? -23.141 43.469 2.646 1 94.81 87 LEU B CA 1
ATOM 5013 C C . LEU B 1 87 ? -21.859 44.312 2.568 1 94.81 87 LEU B C 1
ATOM 5015 O O . LEU B 1 87 ? -21.141 44.438 3.562 1 94.81 87 LEU B O 1
ATOM 5019 N N . GLU B 1 88 ? -21.5 44.812 1.449 1 93.88 88 GLU B N 1
ATOM 5020 C CA . GLU B 1 88 ? -20.328 45.656 1.199 1 93.88 88 GLU B CA 1
ATOM 5021 C C . GLU B 1 88 ? -19.047 44.969 1.651 1 93.88 88 GLU B C 1
ATOM 5023 O O . GLU B 1 88 ? -18.203 45.562 2.314 1 93.88 88 GLU B O 1
ATOM 5028 N N . LEU B 1 89 ? -19.016 43.688 1.475 1 93.81 89 LEU B N 1
ATOM 5029 C CA . LEU B 1 89 ? -17.797 42.938 1.729 1 93.81 89 LEU B CA 1
ATOM 5030 C C . LEU B 1 89 ? -16.875 42.969 0.514 1 93.81 89 LEU B C 1
ATOM 5032 O O . LEU B 1 89 ? -17.203 42.438 -0.541 1 93.81 89 LEU B O 1
ATOM 5036 N N . PRO B 1 90 ? -15.719 43.531 0.673 1 91.06 90 PRO B N 1
ATOM 5037 C CA . PRO B 1 90 ? -14.828 43.656 -0.482 1 91.06 90 PRO B CA 1
ATOM 5038 C C . PRO B 1 90 ? -14.383 42.312 -1.037 1 91.06 90 PRO B C 1
ATOM 5040 O O . PRO B 1 90 ? -14.117 42.188 -2.236 1 91.06 90 PRO B O 1
ATOM 5043 N N . GLU B 1 91 ? -14.297 41.281 -0.226 1 90.44 91 GLU B N 1
ATOM 5044 C CA . GLU B 1 91 ? -13.75 40 -0.605 1 90.44 91 GLU B CA 1
ATOM 5045 C C . GLU B 1 91 ? -14.812 39.125 -1.262 1 90.44 91 GLU B C 1
ATOM 5047 O O . GLU B 1 91 ? -14.492 38.094 -1.869 1 90.44 91 GLU B O 1
ATOM 5052 N N . LEU B 1 92 ? -16.078 39.469 -1.153 1 92.38 92 LEU B N 1
ATOM 5053 C CA . LEU B 1 92 ? -17.188 38.594 -1.46 1 92.38 92 LEU B CA 1
ATOM 5054 C C . LEU B 1 92 ? -17.203 38.219 -2.941 1 92.38 92 LEU B C 1
ATOM 5056 O O . LEU B 1 92 ? -17.453 37.062 -3.301 1 92.38 92 LEU B O 1
ATOM 5060 N N . ALA B 1 93 ? -16.984 39.188 -3.787 1 90.94 93 ALA B N 1
ATOM 5061 C CA . ALA B 1 93 ? -17 38.938 -5.223 1 90.94 93 ALA B CA 1
ATOM 5062 C C . ALA B 1 93 ? -15.977 37.875 -5.598 1 90.94 93 ALA B C 1
ATOM 5064 O O . ALA B 1 93 ? -16.281 36.938 -6.359 1 90.94 93 ALA B O 1
ATOM 5065 N N . ALA B 1 94 ? -14.82 38.031 -5.109 1 88.81 94 ALA B N 1
ATOM 5066 C CA . ALA B 1 94 ? -13.758 37.062 -5.383 1 88.81 94 ALA B CA 1
ATOM 5067 C C . ALA B 1 94 ? -14.102 35.688 -4.824 1 88.81 94 ALA B C 1
ATOM 5069 O O . ALA B 1 94 ? -13.773 34.656 -5.43 1 88.81 94 ALA B O 1
ATOM 5070 N N . LEU B 1 95 ? -14.703 35.656 -3.691 1 91.19 95 LEU B N 1
ATOM 5071 C CA . LEU B 1 95 ? -15.094 34.406 -3.059 1 91.19 95 LEU B CA 1
ATOM 5072 C C . LEU B 1 95 ? -16.141 33.688 -3.887 1 91.19 95 LEU B C 1
ATOM 5074 O O . LEU B 1 95 ? -16.062 32.469 -4.082 1 91.19 95 LEU B O 1
ATOM 5078 N N . LEU B 1 96 ? -17.078 34.406 -4.312 1 93.44 96 LEU B N 1
ATOM 5079 C CA . LEU B 1 96 ? -18.141 33.844 -5.121 1 93.44 96 LEU B CA 1
ATOM 5080 C C . LEU B 1 96 ? -17.594 33.281 -6.438 1 93.44 96 LEU B C 1
ATOM 5082 O O . LEU B 1 96 ? -18 32.219 -6.887 1 93.44 96 LEU B O 1
ATOM 5086 N N . GLU B 1 97 ? -16.703 34 -7.02 1 90.69 97 GLU B N 1
ATOM 5087 C CA . GLU B 1 97 ? -16.047 33.531 -8.242 1 90.69 97 GLU B CA 1
ATOM 5088 C C . GLU B 1 97 ? -15.242 32.281 -7.984 1 90.69 97 GLU B C 1
ATOM 5090 O O . GLU B 1 97 ? -15.25 31.359 -8.805 1 90.69 97 GLU B O 1
ATOM 5095 N N . GLY B 1 98 ? -14.547 32.312 -6.902 1 88.06 98 GLY B N 1
ATOM 5096 C CA . GLY B 1 98 ? -13.773 31.125 -6.535 1 88.06 98 GLY B CA 1
ATOM 5097 C C . GLY B 1 98 ? -14.633 29.891 -6.332 1 88.06 98 GLY B C 1
ATOM 5098 O O . GLY B 1 98 ? -14.258 28.797 -6.75 1 88.06 98 GLY B O 1
ATOM 5099 N N . LEU B 1 99 ? -15.695 30.016 -5.68 1 90.25 99 LEU B N 1
ATOM 5100 C CA . LEU B 1 99 ? -16.609 28.906 -5.441 1 90.25 99 LEU B CA 1
ATOM 5101 C C . LEU B 1 99 ? -17.172 28.375 -6.758 1 90.25 99 LEU B C 1
ATOM 5103 O O . LEU B 1 99 ? -17.281 27.156 -6.949 1 90.25 99 LEU B O 1
ATOM 5107 N N . ALA B 1 100 ? -17.5 29.281 -7.629 1 89.56 100 ALA B N 1
ATOM 5108 C CA . ALA B 1 100 ? -18.062 28.906 -8.922 1 89.56 100 ALA B CA 1
ATOM 5109 C C . ALA B 1 100 ? -17.047 28.156 -9.773 1 89.56 100 ALA B C 1
ATOM 5111 O O . ALA B 1 100 ? -17.422 27.344 -10.625 1 89.56 100 ALA B O 1
ATOM 5112 N N . ALA B 1 101 ? -15.789 28.438 -9.539 1 85.75 101 ALA B N 1
ATOM 5113 C CA . ALA B 1 101 ? -14.727 27.812 -10.32 1 85.75 101 ALA B CA 1
ATOM 5114 C C . ALA B 1 101 ? -14.484 26.375 -9.867 1 85.75 101 ALA B C 1
ATOM 5116 O O . ALA B 1 101 ? -13.891 25.578 -10.602 1 85.75 101 ALA B O 1
ATOM 5117 N N . MET B 1 102 ? -14.953 26.031 -8.719 1 83 102 MET B N 1
ATOM 5118 C CA . MET B 1 102 ? -14.797 24.672 -8.219 1 83 102 MET B CA 1
ATOM 5119 C C . MET B 1 102 ? -15.727 23.703 -8.953 1 83 102 MET B C 1
ATOM 5121 O O . MET B 1 102 ? -16.812 24.094 -9.383 1 83 102 MET B O 1
ATOM 5125 N N . PRO B 1 103 ? -15.227 22.453 -9.07 1 78.44 103 PRO B N 1
ATOM 5126 C CA . PRO B 1 103 ? -16.172 21.453 -9.586 1 78.44 103 PRO B CA 1
ATOM 5127 C C . PRO B 1 103 ? -17.438 21.359 -8.75 1 78.44 103 PRO B C 1
ATOM 5129 O O . PRO B 1 103 ? -17.391 21.438 -7.52 1 78.44 103 PRO B O 1
ATOM 5132 N N . PRO B 1 104 ? -18.531 21.188 -9.438 1 81.12 104 PRO B N 1
ATOM 5133 C CA . PRO B 1 104 ? -19.812 21.203 -8.734 1 81.12 104 PRO B CA 1
ATOM 5134 C C . PRO B 1 104 ? -19.859 20.203 -7.578 1 81.12 104 PRO B C 1
ATOM 5136 O O . PRO B 1 104 ? -20.406 20.516 -6.516 1 81.12 104 PRO B O 1
ATOM 5139 N N . GLY B 1 105 ? -19.312 19.094 -7.742 1 75.5 105 GLY B N 1
ATOM 5140 C CA . GLY B 1 105 ? -19.359 18.062 -6.711 1 75.5 105 GLY B CA 1
ATOM 5141 C C . GLY B 1 105 ? -18.531 18.422 -5.488 1 75.5 105 GLY B C 1
ATOM 5142 O O . GLY B 1 105 ? -18.688 17.812 -4.43 1 75.5 105 GLY B O 1
ATOM 5143 N N . LEU B 1 106 ? -17.75 19.547 -5.602 1 77.25 106 LEU B N 1
ATOM 5144 C CA . LEU B 1 106 ? -16.844 19.891 -4.512 1 77.25 106 LEU B CA 1
ATOM 5145 C C . LEU B 1 106 ? -17.25 21.219 -3.871 1 77.25 106 LEU B C 1
ATOM 5147 O O . LEU B 1 106 ? -16.625 21.656 -2.893 1 77.25 106 LEU B O 1
ATOM 5151 N N . ARG B 1 107 ? -18.281 21.812 -4.355 1 84.06 107 ARG B N 1
ATOM 5152 C CA . ARG B 1 107 ? -18.656 23.141 -3.885 1 84.06 107 ARG B CA 1
ATOM 5153 C C . ARG B 1 107 ? -19.234 23.078 -2.471 1 84.06 107 ARG B C 1
ATOM 5155 O O . ARG B 1 107 ? -19.25 24.094 -1.761 1 84.06 107 ARG B O 1
ATOM 5162 N N . ALA B 1 108 ? -19.672 21.844 -2.113 1 81.44 108 ALA B N 1
ATOM 5163 C CA . ALA B 1 108 ? -20.172 21.672 -0.748 1 81.44 108 ALA B CA 1
ATOM 5164 C C . ALA B 1 108 ? -19.031 21.75 0.26 1 81.44 108 ALA B C 1
ATOM 5166 O O . ALA B 1 108 ? -19.234 22.094 1.424 1 81.44 108 ALA B O 1
ATOM 5167 N N . LEU B 1 109 ? -17.828 21.469 -0.138 1 77.62 109 LEU B N 1
ATOM 5168 C CA . LEU B 1 109 ? -16.656 21.578 0.728 1 77.62 109 LEU B CA 1
ATOM 5169 C C . LEU B 1 109 ? -16.312 23.031 0.996 1 77.62 109 LEU B C 1
ATOM 5171 O O . LEU B 1 109 ? -15.742 23.359 2.037 1 77.62 109 LEU B O 1
ATOM 5175 N N . GLY B 1 110 ? -16.656 23.812 -0 1 84.81 110 GLY B N 1
ATOM 5176 C CA . GLY B 1 110 ? -16.656 25.266 0.19 1 84.81 110 GLY B CA 1
ATOM 5177 C C . GLY B 1 110 ? -15.258 25.859 0.246 1 84.81 110 GLY B C 1
ATOM 5178 O O . GLY B 1 110 ? -14.281 25.188 -0.085 1 84.81 110 GLY B O 1
ATOM 5179 N N . LEU B 1 111 ? -15.172 27.172 0.61 1 86.5 111 LEU B N 1
ATOM 5180 C CA . LEU B 1 111 ? -13.969 27.984 0.688 1 86.5 111 LEU B CA 1
ATOM 5181 C C . LEU B 1 111 ? -13.875 28.703 2.033 1 86.5 111 LEU B C 1
ATOM 5183 O O . LEU B 1 111 ? -14.836 29.328 2.473 1 86.5 111 LEU B O 1
ATOM 5187 N N . HIS B 1 112 ? -12.781 28.469 2.648 1 85.19 112 HIS B N 1
ATOM 5188 C CA . HIS B 1 112 ? -12.492 29.266 3.838 1 85.19 112 HIS B CA 1
ATOM 5189 C C . HIS B 1 112 ? -11.75 30.547 3.477 1 85.19 112 HIS B C 1
ATOM 5191 O O . HIS B 1 112 ? -10.898 30.547 2.586 1 85.19 112 HIS B O 1
ATOM 5197 N N . ALA B 1 113 ? -12.18 31.641 4.137 1 85.25 113 ALA B N 1
ATOM 5198 C CA . ALA B 1 113 ? -11.578 32.938 3.854 1 85.25 113 ALA B CA 1
ATOM 5199 C C . ALA B 1 113 ? -11.734 33.875 5.043 1 85.25 113 ALA B C 1
ATOM 5201 O O . ALA B 1 113 ? -12.156 33.469 6.125 1 85.25 113 ALA B O 1
ATOM 5202 N N . VAL B 1 114 ? -11.148 35.062 4.867 1 82.69 114 VAL B N 1
ATOM 5203 C CA . VAL B 1 114 ? -11.352 36.156 5.812 1 82.69 114 VAL B CA 1
ATOM 5204 C C . VAL B 1 114 ? -12.117 37.312 5.137 1 82.69 114 VAL B C 1
ATOM 5206 O O . VAL B 1 114 ? -11.844 37.656 3.986 1 82.69 114 VAL B O 1
ATOM 5209 N N . VAL B 1 115 ? -13.141 37.75 5.789 1 89.12 115 VAL B N 1
ATOM 5210 C CA . VAL B 1 115 ? -13.906 38.875 5.266 1 89.12 115 VAL B CA 1
ATOM 5211 C C . VAL B 1 115 ? -13.867 40.031 6.266 1 89.12 115 VAL B C 1
ATOM 5213 O O . VAL B 1 115 ? -13.719 39.812 7.469 1 89.12 115 VAL B O 1
ATOM 5216 N N . THR B 1 116 ? -13.914 41.219 5.742 1 89.88 116 THR B N 1
ATOM 5217 C CA . THR B 1 116 ? -13.867 42.406 6.578 1 89.88 116 THR B CA 1
ATOM 5218 C C . THR B 1 116 ? -15.102 43.281 6.352 1 89.88 116 THR B C 1
ATOM 5220 O O . THR B 1 116 ? -15.148 44.062 5.41 1 89.88 116 THR B O 1
ATOM 5223 N N . PRO B 1 117 ? -16.109 43.125 7.277 1 91.81 117 PRO B N 1
ATOM 5224 C CA . PRO B 1 117 ? -17.266 44 7.172 1 91.81 117 PRO B CA 1
ATOM 5225 C C . PRO B 1 117 ? -16.906 45.469 7.312 1 91.81 117 PRO B C 1
ATOM 5227 O O . PRO B 1 117 ? -15.906 45.812 7.957 1 91.81 117 PRO B O 1
ATOM 5230 N N . PRO B 1 118 ? -17.734 46.344 6.664 1 88.38 118 PRO B N 1
ATOM 5231 C CA . PRO B 1 118 ? -17.422 47.75 6.754 1 88.38 118 PRO B CA 1
ATOM 5232 C C . PRO B 1 118 ? -17.375 48.25 8.195 1 88.38 118 PRO B C 1
ATOM 5234 O O . PRO B 1 118 ? -18.328 48.094 8.945 1 88.38 118 PRO B O 1
ATOM 5237 N N . GLY B 1 119 ? -16.266 48.844 8.555 1 84.44 119 GLY B N 1
ATOM 5238 C CA . GLY B 1 119 ? -16.078 49.438 9.875 1 84.44 119 GLY B CA 1
ATOM 5239 C C . GLY B 1 119 ? -15.812 48.406 10.953 1 84.44 119 GLY B C 1
ATOM 5240 O O . GLY B 1 119 ? -15.734 48.75 12.133 1 84.44 119 GLY B O 1
ATOM 5241 N N . GLY B 1 120 ? -15.773 47.188 10.531 1 85.94 120 GLY B N 1
ATOM 5242 C CA . GLY B 1 120 ? -15.57 46.125 11.516 1 85.94 120 GLY B CA 1
ATOM 5243 C C . GLY B 1 120 ? -14.219 45.469 11.391 1 85.94 120 GLY B C 1
ATOM 5244 O O . GLY B 1 120 ? -13.359 45.906 10.625 1 85.94 120 GLY B O 1
ATOM 5245 N N . GLU B 1 121 ? -14 44.469 12.266 1 84.31 121 GLU B N 1
ATOM 5246 C CA . GLU B 1 121 ? -12.773 43.656 12.234 1 84.31 121 GLU B CA 1
ATOM 5247 C C . GLU B 1 121 ? -12.891 42.5 11.25 1 84.31 121 GLU B C 1
ATOM 5249 O O . GLU B 1 121 ? -14 42.094 10.883 1 84.31 121 GLU B O 1
ATOM 5254 N N . SER B 1 122 ? -11.742 42.062 10.797 1 86.75 122 SER B N 1
ATOM 5255 C CA . SER B 1 122 ? -11.719 40.906 9.906 1 86.75 122 SER B CA 1
ATOM 5256 C C . SER B 1 122 ? -12.234 39.656 10.609 1 86.75 122 SER B C 1
ATOM 5258 O O . SER B 1 122 ? -11.93 39.406 11.781 1 86.75 122 SER B O 1
ATOM 5260 N N . LEU B 1 123 ? -13.062 38.844 9.875 1 88.69 123 LEU B N 1
ATOM 5261 C CA . LEU B 1 123 ? -13.688 37.656 10.414 1 88.69 123 LEU B CA 1
ATOM 5262 C C . LEU B 1 123 ? -13.406 36.438 9.531 1 88.69 123 LEU B C 1
ATOM 5264 O O . LEU B 1 123 ? -13.406 36.562 8.305 1 88.69 123 LEU B O 1
ATOM 5268 N N . PRO B 1 124 ? -13.102 35.344 10.25 1 86.75 124 PRO B N 1
ATOM 5269 C CA . PRO B 1 124 ? -13.102 34.125 9.453 1 86.75 124 PRO B CA 1
ATOM 5270 C C . PRO B 1 124 ? -14.445 33.844 8.773 1 86.75 124 PRO B C 1
ATOM 5272 O O . PRO B 1 124 ? -15.5 34.094 9.367 1 86.75 124 PRO B O 1
ATOM 5275 N N . ALA B 1 125 ? -14.375 33.406 7.516 1 91.44 125 ALA B N 1
ATOM 5276 C CA . ALA B 1 125 ? -15.578 33.188 6.723 1 91.44 125 ALA B CA 1
ATOM 5277 C C . ALA B 1 125 ? -15.516 31.828 6.023 1 91.44 125 ALA B C 1
ATOM 5279 O O . ALA B 1 125 ? -14.422 31.297 5.773 1 91.44 125 ALA B O 1
ATOM 5280 N N . PHE B 1 126 ? -16.672 31.25 5.84 1 91.81 126 PHE B N 1
ATOM 5281 C CA . PHE B 1 126 ? -16.844 29.984 5.121 1 91.81 126 PHE B CA 1
ATOM 5282 C C . PHE B 1 126 ? -17.969 30.109 4.105 1 91.81 126 PHE B C 1
ATOM 5284 O O . PHE B 1 126 ? -19.109 30.406 4.465 1 91.81 126 PHE B O 1
ATOM 5291 N N . LEU B 1 127 ? -17.578 29.938 2.816 1 93.19 127 LEU B N 1
ATOM 5292 C CA . LEU B 1 127 ? -18.547 30 1.724 1 93.19 127 LEU B CA 1
ATOM 5293 C C . LEU B 1 127 ? -18.703 28.641 1.066 1 93.19 127 LEU B C 1
ATOM 5295 O O . LEU B 1 127 ? -17.734 28.016 0.661 1 93.19 127 LEU B O 1
ATOM 5299 N N . HIS B 1 128 ? -19.938 28.188 1.007 1 91.19 128 HIS B N 1
ATOM 5300 C CA . HIS B 1 128 ? -20.188 26.891 0.389 1 91.19 128 HIS B CA 1
ATOM 5301 C C . HIS B 1 128 ? -21.547 26.844 -0.296 1 91.19 128 HIS B C 1
ATOM 5303 O O . HIS B 1 128 ? -22.344 27.766 -0.147 1 91.19 128 HIS B O 1
ATOM 5309 N N . GLU B 1 129 ? -21.688 25.812 -1.132 1 92.56 129 GLU B N 1
ATOM 5310 C CA . GLU B 1 129 ? -22.953 25.641 -1.843 1 92.56 129 GLU B CA 1
ATOM 5311 C C . GLU B 1 129 ? -23.562 24.281 -1.538 1 92.56 129 GLU B C 1
ATOM 5313 O O . GLU B 1 129 ? -22.875 23.25 -1.565 1 92.56 129 GLU B O 1
ATOM 5318 N N . HIS B 1 130 ? -24.812 24.359 -1.166 1 88.69 130 HIS B N 1
ATOM 5319 C CA . HIS B 1 130 ? -25.547 23.125 -0.915 1 88.69 130 HIS B CA 1
ATOM 5320 C C . HIS B 1 130 ? -27.047 23.344 -1.115 1 88.69 130 HIS B C 1
ATOM 5322 O O . HIS B 1 130 ? -27.594 24.375 -0.723 1 88.69 130 HIS B O 1
ATOM 5328 N N . GLY B 1 131 ? -27.688 22.312 -1.676 1 87.38 131 GLY B N 1
ATOM 5329 C CA . GLY B 1 131 ? -29.141 22.375 -1.851 1 87.38 131 GLY B CA 1
ATOM 5330 C C . GLY B 1 131 ? -29.578 23.531 -2.717 1 87.38 131 GLY B C 1
ATOM 5331 O O . GLY B 1 131 ? -30.625 24.141 -2.459 1 87.38 131 GLY B O 1
ATOM 5332 N N . GLY B 1 132 ? -28.766 23.969 -3.533 1 88.75 132 GLY B N 1
ATOM 5333 C CA . GLY B 1 132 ? -29.109 25.047 -4.449 1 88.75 132 GLY B CA 1
ATOM 5334 C C . GLY B 1 132 ? -28.953 26.422 -3.826 1 88.75 132 GLY B C 1
ATOM 5335 O O . GLY B 1 132 ? -29.547 27.391 -4.312 1 88.75 132 GLY B O 1
ATOM 5336 N N . ARG B 1 133 ? -28.312 26.5 -2.742 1 94.44 133 ARG B N 1
ATOM 5337 C CA . ARG B 1 133 ? -28.078 27.781 -2.07 1 94.44 133 ARG B CA 1
ATOM 5338 C C . ARG B 1 133 ? -26.578 28 -1.841 1 94.44 133 ARG B C 1
ATOM 5340 O O . ARG B 1 133 ? -25.828 27.047 -1.644 1 94.44 133 ARG B O 1
ATOM 5347 N N . VAL B 1 134 ? -26.234 29.234 -1.963 1 95.56 134 VAL B N 1
ATOM 5348 C CA . VAL B 1 134 ? -24.891 29.641 -1.54 1 95.56 134 VAL B CA 1
ATOM 5349 C C . VAL B 1 134 ? -24.938 30.188 -0.119 1 95.56 134 VAL B C 1
ATOM 5351 O O . VAL B 1 134 ? -25.703 31.109 0.167 1 95.56 134 VAL B O 1
ATOM 5354 N N . ILE B 1 135 ? -24.188 29.609 0.702 1 96.19 135 ILE B N 1
ATOM 5355 C CA . ILE B 1 135 ? -24.281 29.953 2.113 1 96.19 135 ILE B CA 1
ATOM 5356 C C . ILE B 1 135 ? -22.953 30.578 2.566 1 96.19 135 ILE B C 1
ATOM 5358 O O . ILE B 1 135 ? -21.891 30 2.395 1 96.19 135 ILE B O 1
ATOM 5362 N N . LEU B 1 136 ? -23.062 31.797 3.135 1 96.25 136 LEU B N 1
ATOM 5363 C CA . LEU B 1 136 ? -21.922 32.5 3.736 1 96.25 136 LEU B CA 1
ATOM 5364 C C . LEU B 1 136 ? -22 32.438 5.258 1 96.25 136 LEU B C 1
ATOM 5366 O O . LEU B 1 136 ? -23 32.906 5.844 1 96.25 136 LEU B O 1
ATOM 5370 N N . GLU B 1 137 ? -21.016 31.875 5.828 1 96.31 137 GLU B N 1
ATOM 5371 C CA . GLU B 1 137 ? -20.891 31.828 7.285 1 96.31 137 GLU B CA 1
ATOM 5372 C C . GLU B 1 137 ? -19.719 32.656 7.762 1 96.31 137 GLU B C 1
ATOM 5374 O O . GLU B 1 137 ? -18.656 32.688 7.133 1 96.31 137 GLU B O 1
ATOM 5379 N N . VAL B 1 138 ? -19.938 33.469 8.82 1 94.69 138 VAL B N 1
ATOM 5380 C CA . VAL B 1 138 ? -18.859 34.219 9.445 1 94.69 138 VAL B CA 1
ATOM 5381 C C . VAL B 1 138 ? -18.828 33.938 10.945 1 94.69 138 VAL B C 1
ATOM 5383 O O . VAL B 1 138 ? -19.859 33.656 11.555 1 94.69 138 VAL B O 1
ATOM 5386 N N . GLU B 1 139 ? -17.672 33.875 11.492 1 93 139 GLU B N 1
ATOM 5387 C CA . GLU B 1 139 ? -17.562 33.594 12.922 1 93 139 GLU B CA 1
ATOM 5388 C C . GLU B 1 139 ? -16.562 34.5 13.586 1 93 139 GLU B C 1
ATOM 5390 O O . GLU B 1 139 ? -15.734 35.125 12.914 1 93 139 GLU B O 1
ATOM 5395 N N . ARG B 1 140 ? -16.719 34.688 14.898 1 87.25 140 ARG B N 1
ATOM 5396 C CA . ARG B 1 140 ? -15.727 35.438 15.672 1 87.25 140 ARG B CA 1
ATOM 5397 C C . ARG B 1 140 ? -14.43 34.625 15.797 1 87.25 140 ARG B C 1
ATOM 5399 O O . ARG B 1 140 ? -14.469 33.406 15.953 1 87.25 140 ARG B O 1
ATOM 5406 N N . PRO B 1 141 ? -13.336 35.312 15.469 1 74 141 PRO B N 1
ATOM 5407 C CA . PRO B 1 141 ? -12.086 34.594 15.68 1 74 141 PRO B CA 1
ATOM 5408 C C . PRO B 1 141 ? -11.953 34.031 17.094 1 74 141 PRO B C 1
ATOM 5410 O O . PRO B 1 141 ? -12.352 34.688 18.062 1 74 141 PRO B O 1
ATOM 5413 N N . SER B 1 142 ? -12.047 32.75 17.172 1 62.09 142 SER B N 1
ATOM 5414 C CA . SER B 1 142 ? -11.867 32.156 18.5 1 62.09 142 SER B CA 1
ATOM 5415 C C . SER B 1 142 ? -10.562 32.625 19.141 1 62.09 142 SER B C 1
ATOM 5417 O O . SER B 1 142 ? -9.594 32.906 18.453 1 62.09 142 SER B O 1
ATOM 5419 N N . ALA B 1 143 ? -10.508 33.375 20.203 1 50.34 143 ALA B N 1
ATOM 5420 C CA . ALA B 1 143 ? -9.258 33.656 20.891 1 50.34 143 ALA B CA 1
ATOM 5421 C C . ALA B 1 143 ? -8.336 32.438 20.922 1 50.34 143 ALA B C 1
ATOM 5423 O O . ALA B 1 143 ? -8.672 31.422 21.516 1 50.34 143 ALA B O 1
ATOM 5424 N N . GLY B 1 144 ? -7.93 31.953 19.906 1 43.78 144 GLY B N 1
ATOM 5425 C CA . GLY B 1 144 ? -6.98 30.844 20.016 1 43.78 144 GLY B CA 1
ATOM 5426 C C . GLY B 1 144 ? -5.938 31.062 21.094 1 43.78 144 GLY B C 1
ATOM 5427 O O . GLY B 1 144 ? -5.797 32.156 21.625 1 43.78 144 GLY B O 1
ATOM 5428 N N . PRO B 1 145 ? -5.23 30.047 21.609 1 38.53 145 PRO B N 1
ATOM 5429 C CA . PRO B 1 145 ? -4.199 30.344 22.609 1 38.53 145 PRO B CA 1
ATOM 5430 C C . PRO B 1 145 ? -3.342 31.547 22.234 1 38.53 145 PRO B C 1
ATOM 5432 O O . PRO B 1 145 ? -2.486 31.969 23.016 1 38.53 145 PRO B O 1
ATOM 5435 N N . GLU B 1 146 ? -3.078 31.766 21.047 1 37.09 146 GLU B N 1
ATOM 5436 C CA . GLU B 1 146 ? -2.129 32.844 20.859 1 37.09 146 GLU B CA 1
ATOM 5437 C C . GLU B 1 146 ? -2.752 34.188 21.25 1 37.09 146 GLU B C 1
ATOM 5439 O O . GLU B 1 146 ? -2.105 35.25 21.125 1 37.09 146 GLU B O 1
ATOM 5444 N N . SER B 1 147 ? -3.908 34.531 21.062 1 36.25 147 SER B N 1
ATOM 5445 C CA . SER B 1 147 ? -4.16 35.844 21.625 1 36.25 147 SER B CA 1
ATOM 5446 C C . SER B 1 147 ? -3.924 35.875 23.141 1 36.25 147 SER B C 1
ATOM 5448 O O . SER B 1 147 ? -3.229 36.75 23.656 1 36.25 147 SER B O 1
ATOM 5450 N N . ARG B 1 148 ? -4.719 36.031 24.359 1 37.97 148 ARG B N 1
ATOM 5451 C CA . ARG B 1 148 ? -4.18 36.406 25.656 1 37.97 148 ARG B CA 1
ATOM 5452 C C . ARG B 1 148 ? -3.34 35.281 26.234 1 37.97 148 ARG B C 1
ATOM 5454 O O . ARG B 1 148 ? -3.326 34.156 25.703 1 37.97 148 ARG B O 1
ATOM 5461 N N . GLY B 1 149 ? -3.137 34.656 27.609 1 35.03 149 GLY B N 1
ATOM 5462 C CA . GLY B 1 149 ? -2.537 33.781 28.609 1 35.03 149 GLY B CA 1
ATOM 5463 C C . GLY B 1 149 ? -2.891 32.312 28.406 1 35.03 149 GLY B C 1
ATOM 5464 O O . GLY B 1 149 ? -2.297 31.438 29.031 1 35.03 149 GLY B O 1
ATOM 5465 N N . ALA B 1 150 ? -4.035 31.766 28.141 1 37.28 150 ALA B N 1
ATOM 5466 C CA . ALA B 1 150 ? -4.727 30.5 28.328 1 37.28 150 ALA B CA 1
ATOM 5467 C C . ALA B 1 150 ? -4.391 29.516 27.203 1 37.28 150 ALA B C 1
ATOM 5469 O O . ALA B 1 150 ? -4.668 28.328 27.312 1 37.28 150 ALA B O 1
ATOM 5470 N N . ALA B 1 151 ? -4.203 29.812 25.812 1 41.19 151 ALA B N 1
ATOM 5471 C CA . ALA B 1 151 ? -4.496 29.141 24.547 1 41.19 151 ALA B CA 1
ATOM 5472 C C . ALA B 1 151 ? -3.312 28.297 24.078 1 41.19 151 ALA B C 1
ATOM 5474 O O . ALA B 1 151 ? -3.307 27.797 22.953 1 41.19 151 ALA B O 1
ATOM 5475 N N . ALA B 1 152 ? -2.209 28.266 24.578 1 49.19 152 ALA B N 1
ATOM 5476 C CA . ALA B 1 152 ? -1.108 27.625 23.859 1 49.19 152 ALA B CA 1
ATOM 5477 C C . ALA B 1 152 ? -1.224 26.109 23.906 1 49.19 152 ALA B C 1
ATOM 5479 O O . ALA B 1 152 ? -1.546 25.531 24.953 1 49.19 152 ALA B O 1
ATOM 5480 N N . PRO B 1 153 ? -1.332 25.453 22.75 1 55.31 153 PRO B N 1
ATOM 5481 C CA . PRO B 1 153 ? -1.289 23.984 22.828 1 55.31 153 PRO B CA 1
ATOM 5482 C C . PRO B 1 153 ? -0.228 23.484 23.812 1 55.31 153 PRO B C 1
ATOM 5484 O O . PRO B 1 153 ? 0.757 24.188 24.078 1 55.31 153 PRO B O 1
ATOM 5487 N N . PRO B 1 154 ? -0.617 22.391 24.578 1 62.56 154 PRO B N 1
ATOM 5488 C CA . PRO B 1 154 ? 0.427 21.766 25.391 1 62.56 154 PRO B CA 1
ATOM 5489 C C . PRO B 1 154 ? 1.724 21.531 24.625 1 62.56 154 PRO B C 1
ATOM 5491 O O . PRO B 1 154 ? 1.696 21.359 23.406 1 62.56 154 PRO B O 1
ATOM 5494 N N . PRO B 1 155 ? 2.744 21.75 25.281 1 65.69 155 PRO B N 1
ATOM 5495 C CA . PRO B 1 155 ? 4.047 21.547 24.656 1 65.69 155 PRO B CA 1
ATOM 5496 C C . PRO B 1 155 ? 4.16 20.172 23.984 1 65.69 155 PRO B C 1
ATOM 5498 O O . PRO B 1 155 ? 3.629 19.188 24.5 1 65.69 155 PRO B O 1
ATOM 5501 N N . GLY B 1 156 ? 4.543 20.141 22.844 1 70.5 156 GLY B N 1
ATOM 5502 C CA . GLY B 1 156 ? 4.727 18.859 22.156 1 70.5 156 GLY B CA 1
ATOM 5503 C C . GLY B 1 156 ? 5.484 18.984 20.859 1 70.5 156 GLY B C 1
ATOM 5504 O O . GLY B 1 156 ? 5.852 20.094 20.438 1 70.5 156 GLY B O 1
ATOM 5505 N N . PRO B 1 157 ? 5.809 17.781 20.312 1 66 157 PRO B N 1
ATOM 5506 C CA . PRO B 1 157 ? 6.512 17.766 19.031 1 66 157 PRO B CA 1
ATOM 5507 C C . PRO B 1 157 ? 5.645 18.25 17.875 1 66 157 PRO B C 1
ATOM 5509 O O . PRO B 1 157 ? 4.43 18.391 18.016 1 66 157 PRO B O 1
ATOM 5512 N N . MET B 1 158 ? 6.324 18.719 16.812 1 66.75 158 MET B N 1
ATOM 5513 C CA . MET B 1 158 ? 5.59 19 15.586 1 66.75 158 MET B CA 1
ATOM 5514 C C . MET B 1 158 ? 4.746 17.797 15.172 1 66.75 158 MET B C 1
ATOM 5516 O O . MET B 1 158 ? 5.188 16.656 15.273 1 66.75 158 MET B O 1
ATOM 5520 N N . PRO B 1 159 ? 3.383 18.219 14.898 1 61.66 159 PRO B N 1
ATOM 5521 C CA . PRO B 1 159 ? 2.592 17.078 14.422 1 61.66 159 PRO B CA 1
ATOM 5522 C C . PRO B 1 159 ? 3.143 16.484 13.125 1 61.66 159 PRO B C 1
ATOM 5524 O O . PRO B 1 159 ? 3.66 17.219 12.281 1 61.66 159 PRO B O 1
ATOM 5527 N N . GLY B 1 160 ? 3.307 15.141 13 1 58.47 160 GLY B N 1
ATOM 5528 C CA . GLY B 1 160 ? 3.828 14.578 11.766 1 58.47 160 GLY B CA 1
ATOM 5529 C C . GLY B 1 160 ? 4.102 13.086 11.859 1 58.47 160 GLY B C 1
ATOM 5530 O O . GLY B 1 160 ? 4.039 12.508 12.945 1 58.47 160 GLY B O 1
ATOM 5531 N N . ILE B 1 161 ? 4.25 12.562 10.617 1 54.22 161 ILE B N 1
ATOM 5532 C CA . ILE B 1 161 ? 4.34 11.141 10.328 1 54.22 161 ILE B CA 1
ATOM 5533 C C . ILE B 1 161 ? 5.566 10.547 11.023 1 54.22 161 ILE B C 1
ATOM 5535 O O . ILE B 1 161 ? 5.57 9.375 11.406 1 54.22 161 ILE B O 1
ATOM 5539 N N . ALA B 1 162 ? 6.57 11.422 11.266 1 53.59 162 ALA B N 1
ATOM 5540 C CA . ALA B 1 162 ? 7.766 10.781 11.805 1 53.59 162 ALA B CA 1
ATOM 5541 C C . ALA B 1 162 ? 7.441 10.008 13.078 1 53.59 162 ALA B C 1
ATOM 5543 O O . ALA B 1 162 ? 7.977 8.922 13.305 1 53.59 162 ALA B O 1
ATOM 5544 N N . THR B 1 163 ? 6.465 10.516 13.781 1 54.88 163 THR B N 1
ATOM 5545 C CA . THR B 1 163 ? 6.059 9.844 15.016 1 54.88 163 THR B CA 1
ATOM 5546 C C . THR B 1 163 ? 5.078 8.719 14.719 1 54.88 163 THR B C 1
ATOM 5548 O O . THR B 1 163 ? 4.914 7.801 15.523 1 54.88 163 THR B O 1
ATOM 5551 N N . LEU B 1 164 ? 4.488 8.852 13.555 1 56.53 164 LEU B N 1
ATOM 5552 C CA . LEU B 1 164 ? 3.426 7.91 13.211 1 56.53 164 LEU B CA 1
ATOM 5553 C C . LEU B 1 164 ? 3.982 6.711 12.453 1 56.53 164 LEU B C 1
ATOM 5555 O O . LEU B 1 164 ? 3.354 5.648 12.414 1 56.53 164 LEU B O 1
ATOM 5559 N N . ARG B 1 165 ? 5.145 6.922 11.867 1 54.94 165 ARG B N 1
ATOM 5560 C CA . ARG B 1 165 ? 5.648 5.914 10.938 1 54.94 165 ARG B CA 1
ATOM 5561 C C . ARG B 1 165 ? 5.934 4.602 11.656 1 54.94 165 ARG B C 1
ATOM 5563 O O . ARG B 1 165 ? 5.832 3.525 11.055 1 54.94 165 ARG B O 1
ATOM 5570 N N . ASP B 1 166 ? 6.211 4.832 12.945 1 55.88 166 ASP B N 1
ATOM 5571 C CA . ASP B 1 166 ? 6.609 3.611 13.641 1 55.88 166 ASP B CA 1
ATOM 5572 C C . ASP B 1 166 ? 5.41 2.949 14.32 1 55.88 166 ASP B C 1
ATOM 5574 O O . ASP B 1 166 ? 5.559 1.913 14.969 1 55.88 166 ASP B O 1
ATOM 5578 N N . ALA B 1 167 ? 4.301 3.592 14.109 1 59.59 167 ALA B N 1
ATOM 5579 C CA . ALA B 1 167 ? 3.15 3.008 14.797 1 59.59 167 ALA B CA 1
ATOM 5580 C C . ALA B 1 167 ? 2.615 1.799 14.031 1 59.59 167 ALA B C 1
ATOM 5582 O O . ALA B 1 167 ? 2.348 1.883 12.828 1 59.59 167 ALA B O 1
ATOM 5583 N N . ALA B 1 168 ? 2.805 0.709 14.734 1 64.31 168 ALA B N 1
ATOM 5584 C CA . ALA B 1 168 ? 2.316 -0.533 14.141 1 64.31 168 ALA B CA 1
ATOM 5585 C C . ALA B 1 168 ? 0.902 -0.849 14.617 1 64.31 168 ALA B C 1
ATOM 5587 O O . ALA B 1 168 ? 0.63 -0.848 15.82 1 64.31 168 ALA B O 1
ATOM 5588 N N . GLY B 1 169 ? -0.075 -0.943 13.75 1 72.19 169 GLY B N 1
ATOM 5589 C CA . GLY B 1 169 ? -1.431 -1.378 14.047 1 72.19 169 GLY B CA 1
ATOM 5590 C C . GLY B 1 169 ? -2.422 -0.232 14.117 1 72.19 169 GLY B C 1
ATOM 5591 O O . GLY B 1 169 ? -2.035 0.917 14.344 1 72.19 169 GLY B O 1
ATOM 5592 N N . LEU B 1 170 ? -3.59 -0.518 14.047 1 77.69 170 LEU B N 1
ATOM 5593 C CA . LEU B 1 170 ? -4.672 0.458 14.016 1 77.69 170 LEU B CA 1
ATOM 5594 C C . LEU B 1 170 ? -4.77 1.201 15.344 1 77.69 170 LEU B C 1
ATOM 5596 O O . LEU B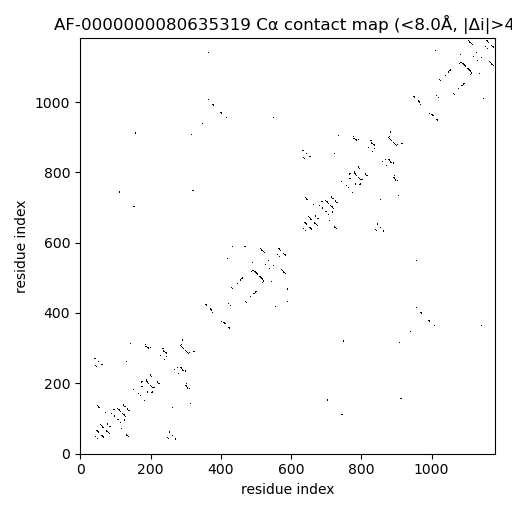 1 170 ? -4.91 2.426 15.367 1 77.69 170 LEU B O 1
ATOM 5600 N N . GLU B 1 171 ? -4.715 0.472 16.438 1 84.88 171 GLU B N 1
ATOM 5601 C CA . GLU B 1 171 ? -4.875 1.062 17.766 1 84.88 171 GLU B CA 1
ATOM 5602 C C . GLU B 1 171 ? -3.768 2.066 18.062 1 84.88 171 GLU B C 1
ATOM 5604 O O . GLU B 1 171 ? -4.023 3.133 18.625 1 84.88 171 GLU B O 1
ATOM 5609 N N . ALA B 1 172 ? -2.615 1.692 17.641 1 83.44 172 ALA B N 1
ATOM 5610 C CA . ALA B 1 172 ? -1.476 2.572 17.891 1 83.44 172 ALA B CA 1
ATOM 5611 C C . ALA B 1 172 ? -1.589 3.855 17.062 1 83.44 172 ALA B C 1
ATOM 5613 O O . ALA B 1 172 ? -1.3 4.945 17.562 1 83.44 172 ALA B O 1
ATOM 5614 N N . ILE B 1 173 ? -2.008 3.719 15.875 1 82.38 173 ILE B N 1
ATOM 5615 C CA . ILE B 1 173 ? -2.162 4.875 15 1 82.38 173 ILE B CA 1
ATOM 5616 C C . ILE B 1 173 ? -3.285 5.77 15.516 1 82.38 173 ILE B C 1
ATOM 5618 O O . ILE B 1 173 ? -3.146 6.996 15.547 1 82.38 173 ILE B O 1
ATOM 5622 N N . ALA B 1 174 ? -4.332 5.145 15.914 1 90.12 174 ALA B N 1
ATOM 5623 C CA . ALA B 1 174 ? -5.473 5.883 16.453 1 90.12 174 ALA B CA 1
ATOM 5624 C C . ALA B 1 174 ? -5.102 6.598 17.75 1 90.12 174 ALA B C 1
ATOM 5626 O O . ALA B 1 174 ? -5.52 7.738 17.969 1 90.12 174 ALA B O 1
ATOM 5627 N N . ALA B 1 175 ? -4.379 5.93 18.594 1 89.5 175 ALA B N 1
ATOM 5628 C CA . ALA B 1 175 ? -3.939 6.52 19.844 1 89.5 175 ALA B CA 1
ATOM 5629 C C . ALA B 1 175 ? -3.055 7.738 19.609 1 89.5 175 ALA B C 1
ATOM 5631 O O . ALA B 1 175 ? -3.184 8.758 20.281 1 89.5 175 ALA B O 1
ATOM 5632 N N . HIS B 1 176 ? -2.203 7.605 18.688 1 84.25 176 HIS B N 1
ATOM 5633 C CA . HIS B 1 176 ? -1.33 8.719 18.328 1 84.25 176 HIS B CA 1
ATOM 5634 C C . HIS B 1 176 ? -2.133 9.891 17.781 1 84.25 176 HIS B C 1
ATOM 5636 O O . HIS B 1 176 ? -1.838 11.055 18.078 1 84.25 176 HIS B O 1
ATOM 5642 N N . THR B 1 177 ? -3.031 9.586 16.953 1 88.69 177 THR B N 1
ATOM 5643 C CA . THR B 1 177 ? -3.889 10.625 16.391 1 88.69 177 THR B CA 1
ATOM 5644 C C . THR B 1 177 ? -4.668 11.344 17.5 1 88.69 177 THR B C 1
ATOM 5646 O O . THR B 1 177 ? -4.754 12.57 17.5 1 88.69 177 THR B O 1
ATOM 5649 N N . ALA B 1 178 ? -5.219 10.547 18.391 1 92.56 178 ALA B N 1
ATOM 5650 C CA . ALA B 1 178 ? -5.957 11.133 19.516 1 92.56 178 ALA B CA 1
ATOM 5651 C C . ALA B 1 178 ? -5.062 12.055 20.344 1 92.56 178 ALA B C 1
ATOM 5653 O O . ALA B 1 178 ? -5.469 13.164 20.703 1 92.56 178 ALA B O 1
ATOM 5654 N N . HIS B 1 179 ? -3.916 11.609 20.578 1 87.94 179 HIS B N 1
ATOM 5655 C CA . HIS B 1 179 ? -2.957 12.391 21.344 1 87.94 179 HIS B CA 1
ATOM 5656 C C . HIS B 1 179 ? -2.6 13.688 20.625 1 87.94 179 HIS B C 1
ATOM 5658 O O . HIS B 1 179 ? -2.551 14.75 21.234 1 87.94 179 HIS B O 1
ATOM 5664 N N . THR B 1 180 ? -2.352 13.602 19.391 1 84 180 THR B N 1
ATOM 5665 C CA . THR B 1 180 ? -1.961 14.75 18.578 1 84 180 THR B CA 1
ATOM 5666 C C . THR B 1 180 ? -3.086 15.781 18.516 1 84 180 THR B C 1
ATOM 5668 O O . THR B 1 180 ? -2.854 16.969 18.719 1 84 180 THR B O 1
ATOM 5671 N N . VAL B 1 181 ? -4.258 15.352 18.266 1 90.62 181 VAL B N 1
ATOM 5672 C CA . VAL B 1 181 ? -5.391 16.266 18.141 1 90.62 181 VAL B CA 1
ATOM 5673 C C . VAL B 1 181 ? -5.68 16.906 19.484 1 90.62 181 VAL B C 1
ATOM 5675 O O . VAL B 1 181 ? -5.984 18.109 19.562 1 90.62 181 VAL B O 1
ATOM 5678 N N . ARG B 1 182 ? -5.613 16.141 20.516 1 91.12 182 ARG B N 1
ATOM 5679 C CA . ARG B 1 182 ? -5.828 16.719 21.844 1 91.12 182 ARG B CA 1
ATOM 5680 C C . ARG B 1 182 ? -4.805 17.797 22.141 1 91.12 182 ARG B C 1
ATOM 5682 O O . ARG B 1 182 ? -5.16 18.875 22.625 1 91.12 182 ARG B O 1
ATOM 5689 N N . ARG B 1 183 ? -3.643 17.5 21.859 1 83.19 183 ARG B N 1
ATOM 5690 C CA . ARG B 1 183 ? -2.576 18.469 22.094 1 83.19 183 ARG B CA 1
ATOM 5691 C C . ARG B 1 183 ? -2.797 19.75 21.281 1 83.19 183 ARG B C 1
ATOM 5693 O O . ARG B 1 183 ? -2.678 20.859 21.812 1 83.19 183 ARG B O 1
ATOM 5700 N N . LEU B 1 184 ? -3.137 19.641 20.125 1 82.5 184 LEU B N 1
ATOM 5701 C CA . LEU B 1 184 ? -3.283 20.766 19.219 1 82.5 184 LEU B CA 1
ATOM 5702 C C . LEU B 1 184 ? -4.508 21.594 19.578 1 82.5 184 LEU B C 1
ATOM 5704 O O . LEU B 1 184 ? -4.488 22.828 19.453 1 82.5 184 LEU B O 1
ATOM 5708 N N . THR B 1 185 ? -5.504 20.953 20.031 1 87.31 185 THR B N 1
ATOM 5709 C CA . THR B 1 185 ? -6.77 21.641 20.234 1 87.31 185 THR B CA 1
ATOM 5710 C C . THR B 1 185 ? -6.895 22.094 21.688 1 87.31 185 THR B C 1
ATOM 5712 O O . THR B 1 185 ? -7.727 22.953 22 1 87.31 185 THR B O 1
ATOM 5715 N N . GLY B 1 186 ? -6.195 21.484 22.578 1 85.56 186 GLY B N 1
ATOM 5716 C CA . GLY B 1 186 ? -6.285 21.797 24 1 85.56 186 GLY B CA 1
ATOM 5717 C C . GLY B 1 186 ? -7.512 21.203 24.656 1 85.56 186 GLY B C 1
ATOM 5718 O O . GLY B 1 186 ? -7.84 21.547 25.797 1 85.56 186 GLY B O 1
ATOM 5719 N N . LEU B 1 187 ? -8.148 20.312 24 1 91.62 187 LEU B N 1
ATOM 5720 C CA . LEU B 1 187 ? -9.336 19.672 24.562 1 91.62 187 LEU B CA 1
ATOM 5721 C C . LEU B 1 187 ? -8.953 18.719 25.688 1 91.62 187 LEU B C 1
ATOM 5723 O O . LEU B 1 187 ? -7.805 18.281 25.781 1 91.62 187 LEU B O 1
ATOM 5727 N N . ASP B 1 188 ? -9.977 18.406 26.516 1 92 188 ASP B N 1
ATOM 5728 C CA . ASP B 1 188 ? -9.703 17.562 27.672 1 92 188 ASP B CA 1
ATOM 5729 C C . ASP B 1 188 ? -9.68 16.078 27.281 1 92 188 ASP B C 1
ATOM 5731 O O . ASP B 1 188 ? -9.008 15.281 27.938 1 92 188 ASP B O 1
ATOM 5735 N N . ARG B 1 189 ? -10.445 15.797 26.281 1 93.25 189 ARG B N 1
ATOM 5736 C CA . ARG B 1 189 ? -10.539 14.414 25.828 1 93.25 189 ARG B CA 1
ATOM 5737 C C . ARG B 1 189 ? -10.742 14.344 24.312 1 93.25 189 ARG B C 1
ATOM 5739 O O . ARG B 1 189 ? -11.516 15.125 23.75 1 93.25 189 ARG B O 1
ATOM 5746 N N . VAL B 1 190 ? -10.023 13.445 23.719 1 95.62 190 VAL B N 1
ATOM 5747 C CA . VAL B 1 190 ? -10.227 13.148 22.312 1 95.62 190 VAL B CA 1
ATOM 5748 C C . VAL B 1 190 ? -10.328 11.641 22.109 1 95.62 190 VAL B C 1
ATOM 5750 O O . VAL B 1 190 ? -9.516 10.883 22.641 1 95.62 190 VAL B O 1
ATOM 5753 N N . ILE B 1 191 ? -11.32 11.195 21.391 1 95.06 191 ILE B N 1
ATOM 5754 C CA . ILE B 1 191 ? -11.492 9.781 21.094 1 95.06 191 ILE B CA 1
ATOM 5755 C C . ILE B 1 191 ? -11.539 9.57 19.578 1 95.06 191 ILE B C 1
ATOM 5757 O O . ILE B 1 191 ? -11.984 10.445 18.844 1 95.06 191 ILE B O 1
ATOM 5761 N N . VAL B 1 192 ? -11.008 8.477 19.188 1 95.12 192 VAL B N 1
ATOM 5762 C CA . VAL B 1 192 ? -11.148 8.023 17.812 1 95.12 192 VAL B CA 1
ATOM 5763 C C . VAL B 1 192 ? -12.109 6.84 17.75 1 95.12 192 VAL B C 1
ATOM 5765 O O . VAL B 1 192 ? -11.898 5.824 18.422 1 95.12 192 VAL B O 1
ATOM 5768 N N . CYS B 1 193 ? -13.125 6.98 16.938 1 93.62 193 CYS B N 1
ATOM 5769 C CA . CYS B 1 193 ? -14.156 5.949 16.844 1 93.62 193 CYS B CA 1
ATOM 5770 C C . CYS B 1 193 ? -14.297 5.441 15.422 1 93.62 193 CYS B C 1
ATOM 5772 O O . CYS B 1 193 ? -14.18 6.211 14.469 1 93.62 193 CYS B O 1
ATOM 5774 N N . ARG B 1 194 ? -14.578 4.195 15.359 1 92.19 194 ARG B N 1
ATOM 5775 C CA . ARG B 1 194 ? -14.922 3.576 14.086 1 92.19 194 ARG B CA 1
ATOM 5776 C C . ARG B 1 194 ? -16.422 3.307 13.992 1 92.19 194 ARG B C 1
ATOM 5778 O O . ARG B 1 194 ? -17.031 2.863 14.961 1 92.19 194 ARG B O 1
ATOM 5785 N N . PHE B 1 195 ? -16.969 3.586 12.82 1 89.69 195 PHE B N 1
ATOM 5786 C CA . PHE B 1 195 ? -18.406 3.424 12.664 1 89.69 195 PHE B CA 1
ATOM 5787 C C . PHE B 1 195 ? -18.75 1.982 12.305 1 89.69 195 PHE B C 1
ATOM 5789 O O . PHE B 1 195 ? -18.016 1.318 11.586 1 89.69 195 PHE B O 1
ATOM 5796 N N . ASP B 1 196 ? -19.844 1.553 12.789 1 84.38 196 ASP B N 1
ATOM 5797 C CA . ASP B 1 196 ? -20.422 0.305 12.297 1 84.38 196 ASP B CA 1
ATOM 5798 C C . ASP B 1 196 ? -21.406 0.567 11.164 1 84.38 196 ASP B C 1
ATOM 5800 O O . ASP B 1 196 ? -21.516 1.691 10.672 1 84.38 196 ASP B O 1
ATOM 5804 N N . ALA B 1 197 ? -22.109 -0.432 10.711 1 79.56 197 ALA B N 1
ATOM 5805 C CA . ALA B 1 197 ? -23 -0.326 9.57 1 79.56 197 ALA B CA 1
ATOM 5806 C C . ALA B 1 197 ? -24.203 0.566 9.891 1 79.56 197 ALA B C 1
ATOM 5808 O O . ALA B 1 197 ? -24.797 1.169 8.992 1 79.56 197 ALA B O 1
ATOM 5809 N N . LEU B 1 198 ? -24.484 0.697 11.219 1 78.81 198 LEU B N 1
ATOM 5810 C CA . LEU B 1 198 ? -25.641 1.464 11.641 1 78.81 198 LEU B CA 1
ATOM 5811 C C . LEU B 1 198 ? -25.25 2.891 12.008 1 78.81 198 LEU B C 1
ATOM 5813 O O . LEU B 1 198 ? -26.109 3.699 12.375 1 78.81 198 LEU B O 1
ATOM 5817 N N . GLY B 1 199 ? -23.984 3.229 11.93 1 81.38 199 GLY B N 1
ATOM 5818 C CA . GLY B 1 199 ? -23.516 4.578 12.219 1 81.38 199 GLY B CA 1
ATOM 5819 C C . GLY B 1 199 ? -23.125 4.777 13.672 1 81.38 199 GLY B C 1
ATOM 5820 O O . GLY B 1 199 ? -22.734 5.883 14.062 1 81.38 199 GLY B O 1
ATOM 5821 N N . ASN B 1 200 ? -23.25 3.666 14.367 1 87.31 200 ASN B N 1
ATOM 5822 C CA . ASN B 1 200 ? -22.734 3.734 15.727 1 87.31 200 ASN B CA 1
ATOM 5823 C C . ASN B 1 200 ? -21.203 3.715 15.742 1 87.31 200 ASN B C 1
ATOM 5825 O O . ASN B 1 200 ? -20.578 3.25 14.789 1 87.31 200 ASN B O 1
ATOM 5829 N N . GLY B 1 201 ? -20.703 4.355 16.844 1 90.25 201 GLY B N 1
ATOM 5830 C CA . GLY B 1 201 ? -19.266 4.414 16.922 1 90.25 201 GLY B CA 1
ATOM 5831 C C . GLY B 1 201 ? -18.672 3.479 17.953 1 90.25 201 GLY B C 1
ATOM 5832 O O . GLY B 1 201 ? -19.266 3.295 19.031 1 90.25 201 GLY B O 1
ATOM 5833 N N . GLU B 1 202 ? -17.625 2.807 17.594 1 93.5 202 GLU B N 1
ATOM 5834 C CA . GLU B 1 202 ? -16.812 2.043 18.531 1 93.5 202 GLU B CA 1
ATOM 5835 C C . GLU B 1 202 ? -15.5 2.758 18.828 1 93.5 202 GLU B C 1
ATOM 5837 O O . GLU B 1 202 ? -14.734 3.08 17.922 1 93.5 202 GLU B O 1
ATOM 5842 N N . VAL B 1 203 ? -15.25 2.918 20.125 1 94.25 203 VAL B N 1
ATOM 5843 C CA . VAL B 1 203 ? -14.031 3.615 20.516 1 94.25 203 VAL B CA 1
ATOM 5844 C C . VAL B 1 203 ? -12.82 2.732 20.234 1 94.25 203 VAL B C 1
ATOM 5846 O O . VAL B 1 203 ? -12.727 1.616 20.75 1 94.25 203 VAL B O 1
ATOM 5849 N N . VAL B 1 204 ? -11.93 3.23 19.453 1 93.94 204 VAL B N 1
ATOM 5850 C CA . VAL B 1 204 ? -10.703 2.516 19.094 1 93.94 204 VAL B CA 1
ATOM 5851 C C . VAL B 1 204 ? -9.57 2.945 20.031 1 93.94 204 VAL B C 1
ATOM 5853 O O . VAL B 1 204 ? -8.773 2.115 20.469 1 93.94 204 VAL B O 1
ATOM 5856 N N . ALA B 1 205 ? -9.453 4.219 20.281 1 94.12 205 ALA B N 1
ATOM 5857 C CA . ALA B 1 205 ? -8.414 4.785 21.141 1 94.12 205 ALA B CA 1
ATOM 5858 C C . ALA B 1 205 ? -8.875 6.098 21.766 1 94.12 205 ALA B C 1
ATOM 5860 O O . ALA B 1 205 ? -9.852 6.699 21.312 1 94.12 205 ALA B O 1
ATOM 5861 N N . LYS B 1 206 ? -8.188 6.508 22.812 1 93.69 206 LYS B N 1
ATOM 5862 C CA . LYS B 1 206 ? -8.516 7.762 23.484 1 93.69 206 LYS B CA 1
ATOM 5863 C C . LYS B 1 206 ? -7.277 8.391 24.109 1 93.69 206 LYS B C 1
ATOM 5865 O O . LYS B 1 206 ? -6.301 7.695 24.391 1 93.69 206 LYS B O 1
ATOM 5870 N N . ASP B 1 207 ? -7.281 9.609 24.156 1 91.94 207 ASP B N 1
ATOM 5871 C CA . ASP B 1 207 ? -6.371 10.406 24.969 1 91.94 207 ASP B CA 1
ATOM 5872 C C . ASP B 1 207 ? -7.137 11.422 25.828 1 91.94 207 ASP B C 1
ATOM 5874 O O . ASP B 1 207 ? -8.016 12.125 25.312 1 91.94 207 ASP B O 1
ATOM 5878 N N . GLN B 1 208 ? -6.914 11.461 27.156 1 91.31 208 GLN B N 1
ATOM 5879 C CA . GLN B 1 208 ? -7.699 12.344 28 1 91.31 208 GLN B CA 1
ATOM 5880 C C . GLN B 1 208 ? -6.859 12.875 29.172 1 91.31 208 GLN B C 1
ATOM 5882 O O . GLN B 1 208 ? -5.852 12.273 29.531 1 91.31 208 GLN B O 1
ATOM 5887 N N . ALA B 1 209 ? -7.32 14.023 29.656 1 86.94 209 ALA B N 1
ATOM 5888 C CA . ALA B 1 209 ? -6.703 14.578 30.859 1 86.94 209 ALA B CA 1
ATOM 5889 C C . ALA B 1 209 ? -6.898 13.648 32.062 1 86.94 209 ALA B C 1
ATOM 5891 O O . ALA B 1 209 ? -7.949 13.023 32.188 1 86.94 209 ALA B O 1
ATOM 5892 N N . PRO B 1 210 ? -5.875 13.531 32.844 1 80.12 210 PRO B N 1
ATOM 5893 C CA . PRO B 1 210 ? -5.949 12.609 33.969 1 80.12 210 PRO B CA 1
ATOM 5894 C C . PRO B 1 210 ? -7.148 12.883 34.875 1 80.12 210 PRO B C 1
ATOM 5896 O O . PRO B 1 210 ? -7.695 11.961 35.5 1 80.12 210 PRO B O 1
ATOM 5899 N N . ASP B 1 211 ? -7.559 14.062 34.969 1 79.5 211 ASP B N 1
ATOM 5900 C CA . ASP B 1 211 ? -8.617 14.43 35.906 1 79.5 211 ASP B CA 1
ATOM 5901 C C . ASP B 1 211 ? -9.992 14.344 35.25 1 79.5 211 ASP B C 1
ATOM 5903 O O . ASP B 1 211 ? -11.008 14.688 35.875 1 79.5 211 ASP B O 1
ATOM 5907 N N . TRP B 1 212 ? -10.109 13.875 34.094 1 78.5 212 TRP B N 1
ATOM 5908 C CA . TRP B 1 212 ? -11.367 13.844 33.344 1 78.5 212 TRP B CA 1
ATOM 5909 C C . TRP B 1 212 ? -12.305 12.781 33.906 1 78.5 212 TRP B C 1
ATOM 5911 O O . TRP B 1 212 ? -13.523 12.992 33.969 1 78.5 212 TRP B O 1
ATOM 5921 N N . ASN B 1 213 ? -11.852 11.617 34.25 1 65.12 213 ASN B N 1
ATOM 5922 C CA . ASN B 1 213 ? -12.656 10.461 34.625 1 65.12 213 ASN B CA 1
ATOM 5923 C C . ASN B 1 213 ? -13.523 10.75 35.844 1 65.12 213 ASN B C 1
ATOM 5925 O O . ASN B 1 213 ? -14.445 9.992 36.156 1 65.12 213 ASN B O 1
ATOM 5929 N N . GLN B 1 214 ? -13.281 11.672 36.531 1 55.19 214 GLN B N 1
ATOM 5930 C CA . GLN B 1 214 ? -14.055 11.914 37.75 1 55.19 214 GLN B CA 1
ATOM 5931 C C . GLN B 1 214 ? -15.445 12.445 37.406 1 55.19 214 GLN B C 1
ATOM 5933 O O . GLN B 1 214 ? -16.391 12.281 38.219 1 55.19 214 GLN B O 1
ATOM 5938 N N . ALA B 1 215 ? -15.742 12.93 36.219 1 55.41 215 ALA B N 1
ATOM 5939 C CA . ALA B 1 215 ? -16.969 13.664 35.969 1 55.41 215 ALA B CA 1
ATOM 5940 C C . ALA B 1 215 ? -17.766 13.039 34.844 1 55.41 215 ALA B C 1
ATOM 5942 O O . ALA B 1 215 ? -18.922 13.391 34.625 1 55.41 215 ALA B O 1
ATOM 5943 N N . ALA B 1 216 ? -17.156 12.031 34.125 1 65.12 216 ALA B N 1
ATOM 5944 C CA . ALA B 1 216 ? -17.828 11.508 32.938 1 65.12 216 ALA B CA 1
ATOM 5945 C C . ALA B 1 216 ? -17.547 10.023 32.75 1 65.12 216 ALA B C 1
ATOM 5947 O O . ALA B 1 216 ? -16.562 9.5 33.281 1 65.12 216 ALA B O 1
ATOM 5948 N N . PRO B 1 217 ? -18.578 9.266 32.188 1 71.44 217 PRO B N 1
ATOM 5949 C CA . PRO B 1 217 ? -18.344 7.848 31.922 1 71.44 217 PRO B CA 1
ATOM 5950 C C . PRO B 1 217 ? -17.031 7.598 31.172 1 71.44 217 PRO B C 1
ATOM 5952 O O . PRO B 1 217 ? -16.656 8.391 30.297 1 71.44 217 PRO B O 1
ATOM 5955 N N . ASP B 1 218 ? -16.359 6.613 31.656 1 77.81 218 ASP B N 1
ATOM 5956 C CA . ASP B 1 218 ? -15.117 6.238 31 1 77.81 218 ASP B CA 1
ATOM 5957 C C . ASP B 1 218 ? -15.375 5.57 29.656 1 77.81 218 ASP B C 1
ATOM 5959 O O . ASP B 1 218 ? -16.25 4.703 29.547 1 77.81 218 ASP B O 1
ATOM 5963 N N . LEU B 1 219 ? -14.781 6.129 28.625 1 85.69 219 LEU B N 1
ATOM 5964 C CA . LEU B 1 219 ? -14.883 5.574 27.266 1 85.69 219 LEU B CA 1
ATOM 5965 C C . LEU B 1 219 ? -13.656 4.734 26.938 1 85.69 219 LEU B C 1
ATOM 5967 O O . LEU B 1 219 ? -12.734 5.215 26.281 1 85.69 219 LEU B O 1
ATOM 5971 N N . HIS B 1 220 ? -13.625 3.484 27.344 1 86.5 220 HIS B N 1
ATOM 5972 C CA . HIS B 1 220 ? -12.516 2.584 27.062 1 86.5 220 HIS B CA 1
ATOM 5973 C C . HIS B 1 220 ? -12.562 2.076 25.625 1 86.5 220 HIS B C 1
ATOM 5975 O O . HIS B 1 220 ? -13.625 2.057 25 1 86.5 220 HIS B O 1
ATOM 5981 N N . PRO B 1 221 ? -11.344 1.729 25.141 1 88.75 221 PRO B N 1
ATOM 5982 C CA . PRO B 1 221 ? -11.375 1.106 23.812 1 88.75 221 PRO B CA 1
ATOM 5983 C C . PRO B 1 221 ? -12.344 -0.071 23.734 1 88.75 221 PRO B C 1
ATOM 5985 O O . PRO B 1 221 ? -12.391 -0.9 24.641 1 88.75 221 PRO B O 1
ATOM 5988 N N . GLY B 1 222 ? -13.188 -0.1 22.734 1 89.25 222 GLY B N 1
ATOM 5989 C CA . GLY B 1 222 ? -14.211 -1.125 22.594 1 89.25 222 GLY B CA 1
ATOM 5990 C C . GLY B 1 222 ? -15.594 -0.641 22.969 1 89.25 222 GLY B C 1
ATOM 5991 O O . GLY B 1 222 ? -16.594 -1.268 22.609 1 89.25 222 GLY B O 1
ATOM 5992 N N . ALA B 1 223 ? -15.648 0.453 23.609 1 89.75 223 ALA B N 1
ATOM 5993 C CA . ALA B 1 223 ? -16.938 1.011 24.016 1 89.75 223 ALA B CA 1
ATOM 5994 C C . ALA B 1 223 ? -17.75 1.438 22.797 1 89.75 223 ALA B C 1
ATOM 5996 O O . ALA B 1 223 ? -17.203 1.967 21.828 1 89.75 223 ALA B O 1
ATOM 5997 N N . ALA B 1 224 ? -19.109 1.251 22.906 1 90.06 224 ALA B N 1
ATOM 5998 C CA . ALA B 1 224 ? -20 1.643 21.828 1 90.06 224 ALA B CA 1
ATOM 5999 C C . ALA B 1 224 ? -20.688 2.973 22.125 1 90.06 224 ALA B C 1
ATOM 6001 O O . ALA B 1 224 ? -21.094 3.223 23.266 1 90.06 224 ALA B O 1
ATOM 6002 N N . LEU B 1 225 ? -20.75 3.76 21.141 1 90.81 225 LEU B N 1
ATOM 6003 C CA . LEU B 1 225 ? -21.438 5.043 21.234 1 90.81 225 LEU B CA 1
ATOM 6004 C C . LEU B 1 225 ? -22.531 5.16 20.188 1 90.81 225 LEU B C 1
ATOM 6006 O O . LEU B 1 225 ? -22.344 4.715 19.047 1 90.81 225 LEU B O 1
ATOM 6010 N N . PRO B 1 226 ? -23.625 5.703 20.609 1 88.12 226 PRO B N 1
ATOM 6011 C CA . PRO B 1 226 ? -24.703 5.867 19.641 1 88.12 226 PRO B CA 1
ATOM 6012 C C . PRO B 1 226 ? -24.391 6.91 18.578 1 88.12 226 PRO B C 1
ATOM 6014 O O . PRO B 1 226 ? -23.562 7.797 18.797 1 88.12 226 PRO B O 1
ATOM 6017 N N . ALA B 1 227 ? -25.125 6.832 17.484 1 85.25 227 ALA B N 1
ATOM 6018 C CA . ALA B 1 227 ? -24.938 7.758 16.359 1 85.25 227 ALA B CA 1
ATOM 6019 C C . ALA B 1 227 ? -25.172 9.195 16.812 1 85.25 227 ALA B C 1
ATOM 6021 O O . ALA B 1 227 ? -24.562 10.125 16.266 1 85.25 227 ALA B O 1
ATOM 6022 N N . ALA B 1 228 ? -26.016 9.422 17.766 1 80.94 228 ALA B N 1
ATOM 6023 C CA . ALA B 1 228 ? -26.359 10.742 18.281 1 80.94 228 ALA B CA 1
ATOM 6024 C C . ALA B 1 228 ? -25.141 11.414 18.906 1 80.94 228 ALA B C 1
ATOM 6026 O O . ALA B 1 228 ? -25.109 12.633 19.094 1 80.94 228 ALA B O 1
ATOM 6027 N N . ALA B 1 229 ? -24.125 10.57 19.125 1 83.75 229 ALA B N 1
ATOM 6028 C CA . ALA B 1 229 ? -22.906 11.102 19.734 1 83.75 229 ALA B CA 1
ATOM 6029 C C . ALA B 1 229 ? -22.125 11.953 18.734 1 83.75 229 ALA B C 1
ATOM 6031 O O . ALA B 1 229 ? -21.297 12.773 19.125 1 83.75 229 ALA B O 1
ATOM 6032 N N . PHE B 1 230 ? -22.391 11.727 17.406 1 78.5 230 PHE B N 1
ATOM 6033 C CA . PHE B 1 230 ? -21.562 12.336 16.375 1 78.5 230 PHE B CA 1
ATOM 6034 C C . PHE B 1 230 ? -22.406 13.148 15.406 1 78.5 230 PHE B C 1
ATOM 6036 O O . PHE B 1 230 ? -22.031 13.344 14.25 1 78.5 230 PHE B O 1
ATOM 6043 N N . ASP B 1 231 ? -23.375 13.773 15.727 1 70 231 ASP B N 1
ATOM 6044 C CA . ASP B 1 231 ? -24.266 14.586 14.914 1 70 231 ASP B CA 1
ATOM 6045 C C . ASP B 1 231 ? -24.906 13.758 13.797 1 70 231 ASP B C 1
ATOM 6047 O O . ASP B 1 231 ? -25.156 14.266 12.703 1 70 231 ASP B O 1
ATOM 6051 N N . GLY B 1 232 ? -25.125 12.469 14.023 1 60 232 GLY B N 1
ATOM 6052 C CA . GLY B 1 232 ? -25.828 11.594 13.102 1 60 232 GLY B CA 1
ATOM 6053 C C . GLY B 1 232 ? -24.906 10.844 12.172 1 60 232 GLY B C 1
ATOM 6054 O O . GLY B 1 232 ? -23.688 10.766 12.422 1 60 232 GLY B O 1
ATOM 6055 N N . ALA B 1 233 ? -25.641 10.109 11.188 1 55 233 ALA B N 1
ATOM 6056 C CA . ALA B 1 233 ? -24.922 9.234 10.266 1 55 233 ALA B CA 1
ATOM 6057 C C . ALA B 1 233 ? -23.984 10.039 9.367 1 55 233 ALA B C 1
ATOM 6059 O O . ALA B 1 233 ? -24.359 11.117 8.883 1 55 233 ALA B O 1
ATOM 6060 N N . PRO B 1 234 ? -22.672 9.688 9.5 1 52.81 234 PRO B N 1
ATOM 6061 C CA . PRO B 1 234 ? -21.672 10.398 8.703 1 52.81 234 PRO B CA 1
ATOM 6062 C C . PRO B 1 234 ? -22.109 10.586 7.25 1 52.81 234 PRO B C 1
ATOM 6064 O O . PRO B 1 234 ? -22.234 9.609 6.508 1 52.81 234 PRO B O 1
ATOM 6067 N N . ASP B 1 235 ? -23.109 11.141 6.938 1 52.53 235 ASP B N 1
ATOM 6068 C CA . ASP B 1 235 ? -23.422 11.32 5.527 1 52.53 235 ASP B CA 1
ATOM 6069 C C . ASP B 1 235 ? -22.156 11.617 4.711 1 52.53 235 ASP B C 1
ATOM 6071 O O . ASP B 1 235 ? -21.109 11.922 5.273 1 52.53 235 ASP B O 1
ATOM 6075 N N . ALA B 1 236 ? -22.203 11.531 3.326 1 51 236 ALA B N 1
ATOM 6076 C CA . ALA B 1 236 ? -21.172 11.484 2.293 1 51 236 ALA B CA 1
ATOM 6077 C C . ALA B 1 236 ? -20.156 12.602 2.486 1 51 236 ALA B C 1
ATOM 6079 O O . ALA B 1 236 ? -19.031 12.523 1.986 1 51 236 ALA B O 1
ATOM 6080 N N . SER B 1 237 ? -20.625 13.742 3.035 1 53.28 237 SER B N 1
ATOM 6081 C CA . SER B 1 237 ? -19.625 14.797 2.988 1 53.28 237 SER B CA 1
ATOM 6082 C C . SER B 1 237 ? -19.234 15.25 4.391 1 53.28 237 SER B C 1
ATOM 6084 O O . SER B 1 237 ? -19.781 16.219 4.918 1 53.28 237 SER B O 1
ATOM 6086 N N . PRO B 1 238 ? -18.375 14.398 5.164 1 58.88 238 PRO B N 1
ATOM 6087 C CA . PRO B 1 238 ? -18.078 14.656 6.578 1 58.88 238 PRO B CA 1
ATOM 6088 C C . PRO B 1 238 ? -17.234 15.914 6.781 1 58.88 238 PRO B C 1
ATOM 6090 O O . PRO B 1 238 ? -16.297 16.172 6.012 1 58.88 238 PRO B O 1
ATOM 6093 N N . ARG B 1 239 ? -17.828 16.953 7.523 1 75.94 239 ARG B N 1
ATOM 6094 C CA . ARG B 1 239 ? -17.094 18.188 7.812 1 75.94 239 ARG B CA 1
ATOM 6095 C C . ARG B 1 239 ? -16.672 18.234 9.281 1 75.94 239 ARG B C 1
ATOM 6097 O O . ARG B 1 239 ? -17.25 17.547 10.117 1 75.94 239 ARG B O 1
ATOM 6104 N N . VAL B 1 240 ? -15.641 19.016 9.422 1 86.06 240 VAL B N 1
ATOM 6105 C CA . VAL B 1 240 ? -15.219 19.344 10.789 1 86.06 240 VAL B CA 1
ATOM 6106 C C . VAL B 1 240 ? -16.281 20.203 11.461 1 86.06 240 VAL B C 1
ATOM 6108 O O . VAL B 1 240 ? -16.766 21.172 10.875 1 86.06 240 VAL B O 1
ATOM 6111 N N . ARG B 1 241 ? -16.688 19.828 12.602 1 89.12 241 ARG B N 1
ATOM 6112 C CA . ARG B 1 241 ? -17.703 20.578 13.336 1 89.12 241 ARG B CA 1
ATOM 6113 C C . ARG B 1 241 ? -17.219 20.922 14.742 1 89.12 241 ARG B C 1
ATOM 6115 O O . ARG B 1 241 ? -16.609 20.094 15.406 1 89.12 241 ARG B O 1
ATOM 6122 N N . VAL B 1 242 ? -17.531 22.188 15.086 1 91.94 242 VAL B N 1
ATOM 6123 C CA . VAL B 1 242 ? -17.172 22.641 16.422 1 91.94 242 VAL B CA 1
ATOM 6124 C C . VAL B 1 242 ? -18.422 23.141 17.156 1 91.94 242 VAL B C 1
ATOM 6126 O O . VAL B 1 242 ? -19.266 23.828 16.578 1 91.94 242 VAL B O 1
ATOM 6129 N N . ILE B 1 243 ? -18.609 22.703 18.344 1 93.69 243 ILE B N 1
ATOM 6130 C CA . ILE B 1 243 ? -19.578 23.234 19.297 1 93.69 243 ILE B CA 1
ATOM 6131 C C . ILE B 1 243 ? -18.844 23.891 20.469 1 93.69 243 ILE B C 1
ATOM 6133 O O . ILE B 1 243 ? -18.5 23.219 21.438 1 93.69 243 ILE B O 1
ATOM 6137 N N . PRO B 1 244 ? -18.656 25.188 20.391 1 94.31 244 PRO B N 1
ATOM 6138 C CA . PRO B 1 244 ? -17.844 25.844 21.406 1 94.31 244 PRO B CA 1
ATOM 6139 C C . PRO B 1 244 ? -18.547 25.922 22.766 1 94.31 244 PRO B C 1
ATOM 6141 O O . PRO B 1 244 ? -17.891 25.984 23.797 1 94.31 244 PRO B O 1
ATOM 6144 N N . ASP B 1 245 ? -19.828 26 22.719 1 94.06 245 ASP B N 1
ATOM 6145 C CA . ASP B 1 245 ? -20.641 26.062 23.938 1 94.06 245 ASP B CA 1
ATOM 6146 C C . ASP B 1 245 ? -21.969 25.328 23.75 1 94.06 245 ASP B C 1
ATOM 6148 O O . ASP B 1 245 ? -22.875 25.828 23.094 1 94.06 245 ASP B O 1
ATOM 6152 N N . HIS B 1 246 ? -22.125 24.219 24.484 1 90.44 246 HIS B N 1
ATOM 6153 C CA . HIS B 1 246 ? -23.328 23.422 24.281 1 90.44 246 HIS B CA 1
ATOM 6154 C C . HIS B 1 246 ? -24.547 24.094 24.906 1 90.44 246 HIS B C 1
ATOM 6156 O O . HIS B 1 246 ? -25.688 23.781 24.547 1 90.44 246 HIS B O 1
ATOM 6162 N N . ALA B 1 247 ? -24.328 24.953 25.828 1 92.12 247 ALA B N 1
ATOM 6163 C CA . ALA B 1 247 ? -25.422 25.594 26.531 1 92.12 247 ALA B CA 1
ATOM 6164 C C . ALA B 1 247 ? -25.875 26.859 25.812 1 92.12 247 ALA B C 1
ATOM 6166 O O . ALA B 1 247 ? -26.859 27.484 26.203 1 92.12 247 ALA B O 1
ATOM 6167 N N . ALA B 1 248 ? -25.172 27.188 24.812 1 93.56 248 ALA B N 1
ATOM 6168 C CA . ALA B 1 248 ? -25.5 28.422 24.094 1 93.56 248 ALA B CA 1
ATOM 6169 C C . ALA B 1 248 ? -26.875 28.328 23.438 1 93.56 248 ALA B C 1
ATOM 6171 O O . ALA B 1 248 ? -27.25 27.266 22.938 1 93.56 248 ALA B O 1
ATOM 6172 N N . GLU B 1 249 ? -27.578 29.422 23.453 1 94.38 249 GLU B N 1
ATOM 6173 C CA . GLU B 1 249 ? -28.906 29.484 22.828 1 94.38 249 GLU B CA 1
ATOM 6174 C C . GLU B 1 249 ? -28.797 29.625 21.312 1 94.38 249 GLU B C 1
ATOM 6176 O O . GLU B 1 249 ? -28.125 30.547 20.812 1 94.38 249 GLU B O 1
ATOM 6181 N N . PRO B 1 250 ? -29.484 28.734 20.625 1 95.75 250 PRO B N 1
ATOM 6182 C CA . PRO B 1 250 ? -29.453 28.844 19.156 1 95.75 250 PRO B CA 1
ATOM 6183 C C . PRO B 1 250 ? -30.031 30.156 18.641 1 95.75 250 PRO B C 1
ATOM 6185 O O . PRO B 1 250 ? -30.875 30.766 19.312 1 95.75 250 PRO B O 1
ATOM 6188 N N . VAL B 1 251 ? -29.531 30.578 17.5 1 97.38 251 VAL B N 1
ATOM 6189 C CA . VAL B 1 251 ? -30 31.781 16.828 1 97.38 251 VAL B CA 1
ATOM 6190 C C . VAL B 1 251 ? -30.875 31.375 15.633 1 97.38 251 VAL B C 1
ATOM 6192 O O . VAL B 1 251 ? -30.422 30.656 14.742 1 97.38 251 VAL B O 1
ATOM 6195 N N . PRO B 1 252 ? -32.062 31.875 15.594 1 96.56 252 PRO B N 1
ATOM 6196 C CA . PRO B 1 252 ? -32.938 31.469 14.492 1 96.56 252 PRO B CA 1
ATOM 6197 C C . PRO B 1 252 ? -32.562 32.125 13.164 1 96.56 252 PRO B C 1
ATOM 6199 O O . PRO B 1 252 ? -31.984 33.219 13.148 1 96.56 252 PRO B O 1
ATOM 6202 N N . LEU B 1 253 ? -32.906 31.406 12.109 1 96.81 253 LEU B N 1
ATOM 6203 C CA . LEU B 1 253 ? -32.812 31.984 10.773 1 96.81 253 LEU B CA 1
ATOM 6204 C C . LEU B 1 253 ? -34.094 32.75 10.406 1 96.81 253 LEU B C 1
ATOM 6206 O O . LEU B 1 253 ? -35.188 32.281 10.703 1 96.81 253 LEU B O 1
ATOM 6210 N N . LEU B 1 254 ? -33.844 33.938 9.891 1 97 254 LEU B N 1
ATOM 6211 C CA . LEU B 1 254 ? -34.938 34.719 9.352 1 97 254 LEU B CA 1
ATOM 6212 C C . LEU B 1 254 ? -35 34.625 7.828 1 97 254 LEU B C 1
ATOM 6214 O O . LEU B 1 254 ? -33.938 34.531 7.184 1 97 254 LEU B O 1
ATOM 6218 N N . HIS B 1 255 ? -36.219 34.688 7.266 1 95.94 255 HIS B N 1
ATOM 6219 C CA . HIS B 1 255 ? -36.406 34.438 5.836 1 95.94 255 HIS B CA 1
ATOM 6220 C C . HIS B 1 255 ? -37.062 35.625 5.148 1 95.94 255 HIS B C 1
ATOM 6222 O O . HIS B 1 255 ? -37.969 36.25 5.727 1 95.94 255 HIS B O 1
ATOM 6228 N N . ALA B 1 256 ? -36.625 35.844 3.926 1 94.12 256 ALA B N 1
ATOM 6229 C CA . ALA B 1 256 ? -37.25 36.906 3.133 1 94.12 256 ALA B CA 1
ATOM 6230 C C . ALA B 1 256 ? -38.656 36.562 2.725 1 94.12 256 ALA B C 1
ATOM 6232 O O . ALA B 1 256 ? -39.531 37.438 2.623 1 94.12 256 ALA B O 1
ATOM 6233 N N . ASP B 1 257 ? -38.844 35.375 2.361 1 91.25 257 ASP B N 1
ATOM 6234 C CA . ASP B 1 257 ? -40.125 34.844 1.902 1 91.25 257 ASP B CA 1
ATOM 6235 C C . ASP B 1 257 ? -40.469 33.531 2.604 1 91.25 257 ASP B C 1
ATOM 6237 O O . ASP B 1 257 ? -39.75 32.531 2.406 1 91.25 257 ASP B O 1
ATOM 6241 N N . ALA B 1 258 ? -41.531 33.531 3.303 1 86 258 ALA B N 1
ATOM 6242 C CA . ALA B 1 258 ? -41.938 32.375 4.102 1 86 258 ALA B CA 1
ATOM 6243 C C . ALA B 1 258 ? -42.312 31.188 3.205 1 86 258 ALA B C 1
ATOM 6245 O O . ALA B 1 258 ? -42.312 30.031 3.648 1 86 258 ALA B O 1
ATOM 6246 N N . THR B 1 259 ? -42.531 31.438 1.941 1 87.25 259 THR B N 1
ATOM 6247 C CA . THR B 1 259 ? -42.969 30.391 1.024 1 87.25 259 THR B CA 1
ATOM 6248 C C . THR B 1 259 ? -41.75 29.625 0.485 1 87.25 259 THR B C 1
ATOM 6250 O O . THR B 1 259 ? -41.906 28.516 -0.056 1 87.25 259 THR B O 1
ATOM 6253 N N . VAL B 1 260 ? -40.688 30.234 0.604 1 87.06 260 VAL B N 1
ATOM 6254 C CA . VAL B 1 260 ? -39.438 29.578 0.142 1 87.06 260 VAL B CA 1
ATOM 6255 C C . VAL B 1 260 ? -38.938 28.641 1.226 1 87.06 260 VAL B C 1
ATOM 6257 O O . VAL B 1 260 ? -38.812 29.031 2.389 1 87.06 260 VAL B O 1
ATOM 6260 N N . PRO B 1 261 ? -38.75 27.422 0.827 1 87.75 261 PRO B N 1
ATOM 6261 C CA . PRO B 1 261 ? -38.219 26.484 1.824 1 87.75 261 PRO B CA 1
ATOM 6262 C C . PRO B 1 261 ? -36.906 26.969 2.447 1 87.75 261 PRO B C 1
ATOM 6264 O O . PRO B 1 261 ? -36.062 27.578 1.76 1 87.75 261 PRO B O 1
ATOM 6267 N N . PRO B 1 262 ? -36.719 26.703 3.703 1 89.88 262 PRO B N 1
ATOM 6268 C CA . PRO B 1 262 ? -35.469 27.109 4.363 1 89.88 262 PRO B CA 1
ATOM 6269 C C . PRO B 1 262 ? -34.25 26.406 3.781 1 89.88 262 PRO B C 1
ATOM 6271 O O . PRO B 1 262 ? -34.375 25.344 3.184 1 89.88 262 PRO B O 1
ATOM 6274 N N . PRO B 1 263 ? -33.094 27.125 3.887 1 91.5 263 PRO B N 1
ATOM 6275 C CA . PRO B 1 263 ? -31.875 26.469 3.406 1 91.5 263 PRO B CA 1
ATOM 6276 C C . PRO B 1 263 ? -31.531 25.203 4.191 1 91.5 263 PRO B C 1
ATOM 6278 O O . PRO B 1 263 ? -31.781 25.141 5.398 1 91.5 263 PRO B O 1
ATOM 6281 N N . ASP B 1 264 ? -31.031 24.25 3.447 1 89.5 264 ASP B N 1
ATOM 6282 C CA . ASP B 1 264 ? -30.531 23.031 4.078 1 89.5 264 ASP B CA 1
ATOM 6283 C C . ASP B 1 264 ? -29.188 23.297 4.77 1 89.5 264 ASP B C 1
ATOM 6285 O O . ASP B 1 264 ? -28.172 23.5 4.105 1 89.5 264 ASP B O 1
ATOM 6289 N N . LEU B 1 265 ? -29.172 23.125 6.066 1 89.38 265 LEU B N 1
ATOM 6290 C CA . LEU B 1 265 ? -27.969 23.484 6.832 1 89.38 265 LEU B CA 1
ATOM 6291 C C . LEU B 1 265 ? -27.125 22.25 7.125 1 89.38 265 LEU B C 1
ATOM 6293 O O . LEU B 1 265 ? -26.219 22.297 7.965 1 89.38 265 LEU B O 1
ATOM 6297 N N . ALA B 1 266 ? -27.344 21.203 6.434 1 81.38 266 ALA B N 1
ATOM 6298 C CA . ALA B 1 266 ? -26.641 19.953 6.691 1 81.38 266 ALA B CA 1
ATOM 6299 C C . ALA B 1 266 ? -25.141 20.125 6.543 1 81.38 266 ALA B C 1
ATOM 6301 O O . ALA B 1 266 ? -24.359 19.469 7.238 1 81.38 266 ALA B O 1
ATOM 6302 N N . HIS B 1 267 ? -24.719 21.109 5.699 1 83.06 267 HIS B N 1
ATOM 6303 C CA . HIS B 1 267 ? -23.297 21.297 5.438 1 83.06 267 HIS B CA 1
ATOM 6304 C C . HIS B 1 267 ? -22.781 22.578 6.062 1 83.06 267 HIS B C 1
ATOM 6306 O O . HIS B 1 267 ? -21.641 22.984 5.824 1 83.06 267 HIS B O 1
ATOM 6312 N N . ALA B 1 268 ? -23.609 23.219 6.832 1 89.62 268 ALA B N 1
ATOM 6313 C CA . ALA B 1 268 ? -23.203 24.453 7.496 1 89.62 268 ALA B CA 1
ATOM 6314 C C . ALA B 1 268 ? -22.422 24.156 8.773 1 89.62 268 ALA B C 1
ATOM 6316 O O . ALA B 1 268 ? -22.812 23.312 9.562 1 89.62 268 ALA B O 1
ATOM 6317 N N . GLN B 1 269 ? -21.359 24.812 8.953 1 88.31 269 GLN B N 1
ATOM 6318 C CA . GLN B 1 269 ? -20.547 24.641 10.141 1 88.31 269 GLN B CA 1
ATOM 6319 C C . GLN B 1 269 ? -21.234 25.172 11.383 1 88.31 269 GLN B C 1
ATOM 6321 O O . GLN B 1 269 ? -21.047 24.656 12.484 1 88.31 269 GLN B O 1
ATOM 6326 N N . LEU B 1 270 ? -22.062 26.141 11.188 1 93.19 270 LEU B N 1
ATOM 6327 C CA . LEU B 1 270 ? -22.672 26.859 12.297 1 93.19 270 LEU B CA 1
ATOM 6328 C C . LEU B 1 270 ? -24.016 26.234 12.672 1 93.19 270 LEU B C 1
ATOM 6330 O O . LEU B 1 270 ? -24.672 26.672 13.617 1 93.19 270 LEU B O 1
ATOM 6334 N N . ARG B 1 271 ? -24.422 25.234 11.953 1 92 271 ARG B N 1
ATOM 6335 C CA . ARG B 1 271 ? -25.719 24.625 12.242 1 92 271 ARG B CA 1
ATOM 6336 C C . ARG B 1 271 ? -25.844 24.281 13.719 1 92 271 ARG B C 1
ATOM 6338 O O . ARG B 1 271 ? -24.891 23.797 14.328 1 92 271 ARG B O 1
ATOM 6345 N N . SER B 1 272 ? -27.016 24.531 14.242 1 92.44 272 SER B N 1
ATOM 6346 C CA . SER B 1 272 ? -27.25 24.172 15.633 1 92.44 272 SER B CA 1
ATOM 6347 C C . SER B 1 272 ? -27.266 22.656 15.812 1 92.44 272 SER B C 1
ATOM 6349 O O . SER B 1 272 ? -27.828 21.922 14.984 1 92.44 272 SER B O 1
ATOM 6351 N N . PRO B 1 273 ? -26.625 22.188 16.906 1 90.25 273 PRO B N 1
ATOM 6352 C CA . PRO B 1 273 ? -26.641 20.734 17.141 1 90.25 273 PRO B CA 1
ATOM 6353 C C . PRO B 1 273 ? -28.031 20.203 17.469 1 90.25 273 PRO B C 1
ATOM 6355 O O . PRO B 1 273 ? -28.828 20.906 18.094 1 90.25 273 PRO B O 1
ATOM 6358 N N . ALA B 1 274 ? -28.281 18.969 17.094 1 88.31 274 ALA B N 1
ATOM 6359 C CA . ALA B 1 274 ? -29.547 18.312 17.422 1 88.31 274 ALA B CA 1
ATOM 6360 C C . ALA B 1 274 ? -29.688 18.094 18.922 1 88.31 274 ALA B C 1
ATOM 6362 O O . ALA B 1 274 ? -28.688 17.938 19.625 1 88.31 274 ALA B O 1
ATOM 6363 N N . PRO B 1 275 ? -30.953 18.078 19.375 1 89.31 275 PRO B N 1
ATOM 6364 C CA . PRO B 1 275 ? -31.188 17.875 20.812 1 89.31 275 PRO B CA 1
ATOM 6365 C C . PRO B 1 275 ? -30.531 16.594 21.328 1 89.31 275 PRO B C 1
ATOM 6367 O O . PRO B 1 275 ? -30 16.578 22.438 1 89.31 275 PRO B O 1
ATOM 6370 N N . ALA B 1 276 ? -30.562 15.562 20.562 1 88.75 276 ALA B N 1
ATOM 6371 C CA . ALA B 1 276 ? -29.969 14.297 20.984 1 88.75 276 ALA B CA 1
ATOM 6372 C C . ALA B 1 276 ? -28.469 14.453 21.203 1 88.75 276 ALA B C 1
ATOM 6374 O O . ALA B 1 276 ? -27.891 13.844 22.109 1 88.75 276 ALA B O 1
ATOM 6375 N N . ARG B 1 277 ? -27.812 15.227 20.391 1 90.31 277 ARG B N 1
ATOM 6376 C CA . ARG B 1 277 ? -26.391 15.492 20.516 1 90.31 277 ARG B CA 1
ATOM 6377 C C . ARG B 1 277 ? -26.094 16.281 21.797 1 90.31 277 ARG B C 1
ATOM 6379 O O . ARG B 1 277 ? -25.141 15.984 22.516 1 90.31 277 ARG B O 1
ATOM 6386 N N . LEU B 1 278 ? -26.922 17.25 22.016 1 91.69 278 LEU B N 1
ATOM 6387 C CA . LEU B 1 278 ? -26.734 18.078 23.203 1 91.69 278 LEU B CA 1
ATOM 6388 C C . LEU B 1 278 ? -26.922 17.25 24.469 1 91.69 278 LEU B C 1
ATOM 6390 O O . LEU B 1 278 ? -26.188 17.422 25.453 1 91.69 278 LEU B O 1
ATOM 6394 N N . ASP B 1 279 ? -27.875 16.375 24.391 1 91.19 279 ASP B N 1
ATOM 6395 C CA . ASP B 1 279 ? -28.109 15.492 25.516 1 91.19 279 ASP B CA 1
ATOM 6396 C C . ASP B 1 279 ? -26.891 14.602 25.781 1 91.19 279 ASP B C 1
ATOM 6398 O O . ASP B 1 279 ? -26.5 14.391 26.938 1 91.19 279 ASP B O 1
ATOM 6402 N N . PHE B 1 280 ? -26.375 14.109 24.812 1 90.56 280 PHE B N 1
ATOM 6403 C CA . PHE B 1 280 ? -25.188 13.273 24.938 1 90.56 280 PHE B CA 1
ATOM 6404 C C . PHE B 1 280 ? -24.031 14.055 25.562 1 90.56 280 PHE B C 1
ATOM 6406 O O . PHE B 1 280 ? -23.359 13.555 26.469 1 90.56 280 PHE B O 1
ATOM 6413 N N . LEU B 1 281 ? -23.812 15.234 25.078 1 92.12 281 LEU B N 1
ATOM 6414 C CA . LEU B 1 281 ? -22.719 16.062 25.578 1 92.12 281 LEU B CA 1
ATOM 6415 C C . LEU B 1 281 ? -22.891 16.359 27.062 1 92.12 281 LEU B C 1
ATOM 6417 O O . LEU B 1 281 ? -21.938 16.297 27.828 1 92.12 281 LEU B O 1
ATOM 6421 N N . ARG B 1 282 ? -24.125 16.594 27.391 1 90.5 282 ARG B N 1
ATOM 6422 C CA . ARG B 1 282 ? -24.406 16.828 28.797 1 90.5 282 ARG B CA 1
ATOM 6423 C C . ARG B 1 282 ? -24.094 15.602 29.641 1 90.5 282 ARG B C 1
ATOM 6425 O O . ARG B 1 282 ? -23.484 15.719 30.703 1 90.5 282 ARG B O 1
ATOM 6432 N N . ARG B 1 283 ? -24.469 14.484 29.141 1 88.94 283 ARG B N 1
ATOM 6433 C CA . ARG B 1 283 ? -24.219 13.234 29.859 1 88.94 283 ARG B CA 1
ATOM 6434 C C . ARG B 1 283 ? -22.734 12.953 29.969 1 88.94 283 ARG B C 1
ATOM 6436 O O . ARG B 1 283 ? -22.281 12.336 30.938 1 88.94 283 ARG B O 1
ATOM 6443 N N . MET B 1 284 ? -22 13.414 29.062 1 89.5 284 MET B N 1
ATOM 6444 C CA . MET B 1 284 ? -20.578 13.156 29.031 1 89.5 284 MET B CA 1
ATOM 6445 C C . MET B 1 284 ? -19.812 14.219 29.797 1 89.5 284 MET B C 1
ATOM 6447 O O . MET B 1 284 ? -18.578 14.18 29.891 1 89.5 284 MET B O 1
ATOM 6451 N N . GLY B 1 285 ? -20.516 15.203 30.234 1 88.38 285 GLY B N 1
ATOM 6452 C CA . GLY B 1 285 ? -19.875 16.297 30.953 1 88.38 285 GLY B CA 1
ATOM 6453 C C . GLY B 1 285 ? -19.078 17.203 30.047 1 88.38 285 GLY B C 1
ATOM 6454 O O . GLY B 1 285 ? -18.078 17.797 30.469 1 88.38 285 GLY B O 1
ATOM 6455 N N . ALA B 1 286 ? -19.469 17.312 28.844 1 92 286 ALA B N 1
ATOM 6456 C CA . ALA B 1 286 ? -18.75 18.125 27.859 1 92 286 ALA B CA 1
ATOM 6457 C C . ALA B 1 286 ? -19.438 19.469 27.641 1 92 286 ALA B C 1
ATOM 6459 O O . ALA B 1 286 ? -20.609 19.5 27.266 1 92 286 ALA B O 1
ATOM 6460 N N . GLY B 1 287 ? -18.688 20.562 27.891 1 93.19 287 GLY B N 1
ATOM 6461 C CA . GLY B 1 287 ? -19.188 21.906 27.609 1 93.19 287 GLY B CA 1
ATOM 6462 C C . GLY B 1 287 ? -18.922 22.344 26.172 1 93.19 287 GLY B C 1
ATOM 6463 O O . GLY B 1 287 ? -19.578 23.266 25.672 1 93.19 287 GLY B O 1
ATOM 6464 N N . ALA B 1 288 ? -18.031 21.734 25.547 1 94.62 288 ALA B N 1
ATOM 6465 C CA . ALA B 1 288 ? -17.656 21.984 24.156 1 94.62 288 ALA B CA 1
ATOM 6466 C C . ALA B 1 288 ? -17.297 20.672 23.453 1 94.62 288 ALA B C 1
ATOM 6468 O O . ALA B 1 288 ? -17.016 19.672 24.109 1 94.62 288 ALA B O 1
ATOM 6469 N N . ALA B 1 289 ? -17.359 20.719 22.125 1 94.38 289 ALA B N 1
ATOM 6470 C CA . ALA B 1 289 ? -17.062 19.5 21.391 1 94.38 289 ALA B CA 1
ATOM 6471 C C . ALA B 1 289 ? -16.5 19.812 20 1 94.38 289 ALA B C 1
ATOM 6473 O O . ALA B 1 289 ? -16.766 20.875 19.453 1 94.38 289 ALA B O 1
ATOM 6474 N N . LEU B 1 290 ? -15.688 18.938 19.547 1 93.88 290 LEU B N 1
ATOM 6475 C CA . LEU B 1 290 ? -15.133 18.922 18.188 1 93.88 290 LEU B CA 1
ATOM 6476 C C . LEU B 1 290 ? -15.375 17.578 17.516 1 93.88 290 LEU B C 1
ATOM 6478 O O . LEU B 1 290 ? -15.227 16.531 18.141 1 93.88 290 LEU B O 1
ATOM 6482 N N . THR B 1 291 ? -15.836 17.578 16.281 1 92.38 291 THR B N 1
ATOM 6483 C CA . THR B 1 291 ? -16.031 16.375 15.484 1 92.38 291 THR B CA 1
ATOM 6484 C C . THR B 1 291 ? -15.281 16.469 14.164 1 92.38 291 THR B C 1
ATOM 6486 O O . THR B 1 291 ? -15.484 17.406 13.391 1 92.38 291 THR B O 1
ATOM 6489 N N . VAL B 1 292 ? -14.414 15.531 13.922 1 90.81 292 VAL B N 1
ATOM 6490 C CA . VAL B 1 292 ? -13.648 15.461 12.68 1 90.81 292 VAL B CA 1
ATOM 6491 C C . VAL B 1 292 ? -13.875 14.102 12.008 1 90.81 292 VAL B C 1
ATOM 6493 O O . VAL B 1 292 ? -13.383 13.078 12.484 1 90.81 292 VAL B O 1
ATOM 6496 N N . PRO B 1 293 ? -14.539 14.07 10.922 1 87.62 293 PRO B N 1
ATOM 6497 C CA . PRO B 1 293 ? -14.789 12.797 10.25 1 87.62 293 PRO B CA 1
ATOM 6498 C C . PRO B 1 293 ? -13.523 12.188 9.648 1 87.62 293 PRO B C 1
ATOM 6500 O O . PRO B 1 293 ? -12.641 12.914 9.188 1 87.62 293 PRO B O 1
ATOM 6503 N N . VAL B 1 294 ? -13.477 10.93 9.688 1 87.31 294 VAL B N 1
ATOM 6504 C CA . VAL B 1 294 ? -12.414 10.18 9.031 1 87.31 294 VAL B CA 1
ATOM 6505 C C . VAL B 1 294 ? -12.984 9.391 7.855 1 87.31 294 VAL B C 1
ATOM 6507 O O . VAL B 1 294 ? -13.867 8.547 8.039 1 87.31 294 VAL B O 1
ATOM 6510 N N . VAL B 1 295 ? -12.508 9.672 6.676 1 81.94 295 VAL B N 1
ATOM 6511 C CA . VAL B 1 295 ? -13 9.016 5.469 1 81.94 295 VAL B CA 1
ATOM 6512 C C . VAL B 1 295 ? -11.938 8.062 4.93 1 81.94 295 VAL B C 1
ATOM 6514 O O . VAL B 1 295 ? -10.758 8.414 4.859 1 81.94 295 VAL B O 1
ATOM 6517 N N . HIS B 1 296 ? -12.305 6.859 4.664 1 79.44 296 HIS B N 1
ATOM 6518 C CA . HIS B 1 296 ? -11.43 5.84 4.098 1 79.44 296 HIS B CA 1
ATOM 6519 C C . HIS B 1 296 ? -12.078 5.148 2.908 1 79.44 296 HIS B C 1
ATOM 6521 O O . HIS B 1 296 ? -13.188 4.621 3.025 1 79.44 296 HIS B O 1
ATOM 6527 N N . GLY B 1 297 ? -11.367 5.145 1.76 1 70.12 297 GLY B N 1
ATOM 6528 C CA . GLY B 1 297 ? -11.93 4.547 0.559 1 70.12 297 GLY B CA 1
ATOM 6529 C C . GLY B 1 297 ? -13.188 5.25 0.071 1 70.12 297 GLY B C 1
ATOM 6530 O O . GLY B 1 297 ? -14.141 4.598 -0.356 1 70.12 297 GLY B O 1
ATOM 6531 N N . GLY B 1 298 ? -13.305 6.496 0.399 1 72 298 GLY B N 1
ATOM 6532 C CA . GLY B 1 298 ? -14.453 7.277 -0.039 1 72 298 GLY B CA 1
ATOM 6533 C C . GLY B 1 298 ? -15.656 7.129 0.867 1 72 298 GLY B C 1
ATOM 6534 O O . GLY B 1 298 ? -16.703 7.734 0.625 1 72 298 GLY B O 1
ATOM 6535 N N . LYS B 1 299 ? -15.492 6.332 1.859 1 77.12 299 LYS B N 1
ATOM 6536 C CA . LYS B 1 299 ? -16.594 6.102 2.789 1 77.12 299 LYS B CA 1
ATOM 6537 C C . LYS B 1 299 ? -16.219 6.543 4.203 1 77.12 299 LYS B C 1
ATOM 6539 O O . LYS B 1 299 ? -15.047 6.523 4.574 1 77.12 299 LYS B O 1
ATOM 6544 N N . PRO B 1 300 ? -17.312 6.914 4.961 1 83.12 300 PRO B N 1
ATOM 6545 C CA . PRO B 1 300 ? -17.016 7.254 6.355 1 83.12 300 PRO B CA 1
ATOM 6546 C C . PRO B 1 300 ? -16.516 6.062 7.164 1 83.12 300 PRO B C 1
ATOM 6548 O O . PRO B 1 300 ? -17.234 5.066 7.309 1 83.12 300 PRO B O 1
ATOM 6551 N N . TRP B 1 301 ? -15.352 6.035 7.57 1 87.56 301 TRP B N 1
ATOM 6552 C CA . TRP B 1 301 ? -14.742 4.98 8.367 1 87.56 301 TRP B CA 1
ATOM 6553 C C . TRP B 1 301 ? -15.016 5.191 9.852 1 87.56 301 TRP B C 1
ATOM 6555 O O . TRP B 1 301 ? -15.281 4.234 10.586 1 87.56 301 TRP B O 1
ATOM 6565 N N . GLY B 1 302 ? -14.898 6.488 10.242 1 91.5 302 GLY B N 1
ATOM 6566 C CA . GLY B 1 302 ? -15.055 6.816 11.648 1 91.5 302 GLY B CA 1
ATOM 6567 C C . GLY B 1 302 ? -15.031 8.305 11.914 1 91.5 302 GLY B C 1
ATOM 6568 O O . GLY B 1 302 ? -15.438 9.102 11.07 1 91.5 302 GLY B O 1
ATOM 6569 N N . VAL B 1 303 ? -14.672 8.633 13.25 1 92.06 303 VAL B N 1
ATOM 6570 C CA . VAL B 1 303 ? -14.695 10.031 13.656 1 92.06 303 VAL B CA 1
ATOM 6571 C C . VAL B 1 303 ? -13.695 10.266 14.789 1 92.06 303 VAL B C 1
ATOM 6573 O O . VAL B 1 303 ? -13.445 9.367 15.602 1 92.06 303 VAL B O 1
ATOM 6576 N N . ILE B 1 304 ? -13.047 11.406 14.672 1 93.12 304 ILE B N 1
ATOM 6577 C CA . ILE B 1 304 ? -12.328 11.938 15.828 1 93.12 304 ILE B CA 1
ATOM 6578 C C . ILE B 1 304 ? -13.234 12.883 16.609 1 93.12 304 ILE B C 1
ATOM 6580 O O . ILE B 1 304 ? -13.695 13.891 16.078 1 93.12 304 ILE B O 1
ATOM 6584 N N . SER B 1 305 ? -13.5 12.523 17.844 1 94.25 305 SER B N 1
ATOM 6585 C CA . SER B 1 305 ? -14.391 13.32 18.688 1 94.25 305 SER B CA 1
ATOM 6586 C C . SER B 1 305 ? -13.656 13.891 19.891 1 94.25 305 SER B C 1
ATOM 6588 O O . SER B 1 305 ? -13.031 13.141 20.656 1 94.25 305 SER B O 1
ATOM 6590 N N . GLY B 1 306 ? -13.781 15.188 20.016 1 94.81 306 GLY B N 1
ATOM 6591 C CA . GLY B 1 306 ? -13.156 15.859 21.141 1 94.81 306 GLY B CA 1
ATOM 6592 C C . GLY B 1 306 ? -14.156 16.5 22.094 1 94.81 306 GLY B C 1
ATOM 6593 O O . GLY B 1 306 ? -15.219 16.953 21.672 1 94.81 306 GLY B O 1
ATOM 6594 N N . HIS B 1 307 ? -13.75 16.516 23.406 1 93.69 307 HIS B N 1
ATOM 6595 C CA . HIS B 1 307 ? -14.602 17.062 24.453 1 93.69 307 HIS B CA 1
ATOM 6596 C C . HIS B 1 307 ? -13.812 17.984 25.375 1 93.69 307 HIS B C 1
ATOM 6598 O O . HIS B 1 307 ? -12.641 17.719 25.672 1 93.69 307 HIS B O 1
ATOM 6604 N N . HIS B 1 308 ? -14.438 19.078 25.734 1 93.12 308 HIS B N 1
ATOM 6605 C CA . HIS B 1 308 ? -13.898 19.969 26.75 1 93.12 308 HIS B CA 1
ATOM 6606 C C . HIS B 1 308 ? -14.945 20.281 27.812 1 93.12 308 HIS B C 1
ATOM 6608 O O . HIS B 1 308 ? -16.125 20.469 27.5 1 93.12 308 HIS B O 1
ATOM 6614 N N . ARG B 1 309 ? -14.539 20.391 29.047 1 90.94 309 ARG B N 1
ATOM 6615 C CA . ARG B 1 309 ? -15.453 20.531 30.172 1 90.94 309 ARG B CA 1
ATOM 6616 C C . ARG B 1 309 ? -16.141 21.891 30.141 1 90.94 309 ARG B C 1
ATOM 6618 O O . ARG B 1 309 ? -17.312 22.016 30.531 1 90.94 309 ARG B O 1
ATOM 6625 N N . ARG B 1 310 ? -15.477 22.922 29.766 1 91.62 310 ARG B N 1
ATOM 6626 C CA . ARG B 1 310 ? -15.977 24.281 29.688 1 91.62 310 ARG B CA 1
ATOM 6627 C C . ARG B 1 310 ? -16.078 24.75 28.234 1 91.62 310 ARG B C 1
ATOM 6629 O O . ARG B 1 310 ? -15.562 24.094 27.328 1 91.62 310 ARG B O 1
ATOM 6636 N N . PRO B 1 311 ? -16.891 25.766 28.031 1 92.62 311 PRO B N 1
ATOM 6637 C CA . PRO B 1 311 ? -16.875 26.312 26.672 1 92.62 311 PRO B CA 1
ATOM 6638 C C . PRO B 1 311 ? -15.469 26.531 26.141 1 92.62 311 PRO B C 1
ATOM 6640 O O . PRO B 1 311 ? -14.586 26.953 26.891 1 92.62 311 PRO B O 1
ATOM 6643 N N . HIS B 1 312 ? -15.234 26.078 25 1 91.81 312 HIS B N 1
ATOM 6644 C CA . HIS B 1 312 ? -13.906 26.094 24.391 1 91.81 312 HIS B CA 1
ATOM 6645 C C . HIS B 1 312 ? -13.984 26.281 22.891 1 91.81 312 HIS B C 1
ATOM 6647 O O . HIS B 1 312 ? -14.672 25.516 22.203 1 91.81 312 HIS B O 1
ATOM 6653 N N . GLY B 1 313 ? -13.336 27.359 22.422 1 88.56 313 GLY B N 1
ATOM 6654 C CA . GLY B 1 313 ? -13.266 27.562 20.984 1 88.56 313 GLY B CA 1
ATOM 6655 C C . GLY B 1 313 ? -12.078 26.875 20.328 1 88.56 313 GLY B C 1
ATOM 6656 O O . GLY B 1 313 ? -11.062 26.625 20.984 1 88.56 313 GLY B O 1
ATOM 6657 N N . VAL B 1 314 ? -12.234 26.469 19.062 1 87.31 314 VAL B N 1
ATOM 6658 C CA . VAL B 1 314 ? -11.156 25.891 18.281 1 87.31 314 VAL B CA 1
ATOM 6659 C C . VAL B 1 314 ? -10.906 26.75 17.031 1 87.31 314 VAL B C 1
ATOM 6661 O O . VAL B 1 314 ? -11.711 26.766 16.109 1 87.31 314 VAL B O 1
ATOM 6664 N N . PRO B 1 315 ? -9.758 27.406 17.031 1 82.12 315 PRO B N 1
ATOM 6665 C CA . PRO B 1 315 ? -9.469 28.281 15.891 1 82.12 315 PRO B CA 1
ATOM 6666 C C . PRO B 1 315 ? -9.383 27.5 14.57 1 82.12 315 PRO B C 1
ATOM 6668 O O . PRO B 1 315 ? -9.125 26.297 14.578 1 82.12 315 PRO B O 1
ATOM 6671 N N . LEU B 1 316 ? -9.594 28.203 13.492 1 80.56 316 LEU B N 1
ATOM 6672 C CA . LEU B 1 316 ? -9.648 27.594 12.164 1 80.56 316 LEU B CA 1
ATOM 6673 C C . LEU B 1 316 ? -8.367 26.828 11.875 1 80.56 316 LEU B C 1
ATOM 6675 O O . LEU B 1 316 ? -8.422 25.703 11.367 1 80.56 316 LEU B O 1
ATOM 6679 N N . ALA B 1 317 ? -7.234 27.438 12.148 1 77.62 317 ALA B N 1
ATOM 6680 C CA . ALA B 1 317 ? -5.969 26.766 11.867 1 77.62 317 ALA B CA 1
ATOM 6681 C C . ALA B 1 317 ? -5.883 25.422 12.594 1 77.62 317 ALA B C 1
ATOM 6683 O O . ALA B 1 317 ? -5.379 24.453 12.047 1 77.62 317 ALA B O 1
ATOM 6684 N N . THR B 1 318 ? -6.336 25.422 13.836 1 83.94 318 THR B N 1
ATOM 6685 C CA . THR B 1 318 ? -6.332 24.188 14.625 1 83.94 318 THR B CA 1
ATOM 6686 C C . THR B 1 318 ? -7.297 23.172 14.039 1 83.94 318 THR B C 1
ATOM 6688 O O . THR B 1 318 ? -7.023 21.969 14.062 1 83.94 318 THR B O 1
ATOM 6691 N N . ARG B 1 319 ? -8.422 23.672 13.562 1 86.31 319 ARG B N 1
ATOM 6692 C CA . ARG B 1 319 ? -9.375 22.781 12.891 1 86.31 319 ARG B CA 1
ATOM 6693 C C . ARG B 1 319 ? -8.75 22.125 11.664 1 86.31 319 ARG B C 1
ATOM 6695 O O . ARG B 1 319 ? -8.969 20.938 11.414 1 86.31 319 ARG B O 1
ATOM 6702 N N . MET B 1 320 ? -8.039 22.906 10.969 1 82.69 320 MET B N 1
ATOM 6703 C CA . MET B 1 320 ? -7.363 22.391 9.781 1 82.69 320 MET B CA 1
ATOM 6704 C C . MET B 1 320 ? -6.332 21.328 10.156 1 82.69 320 MET B C 1
ATOM 6706 O O . MET B 1 320 ? -6.199 20.312 9.469 1 82.69 320 MET B O 1
ATOM 6710 N N . LEU B 1 321 ? -5.629 21.609 11.18 1 83.06 321 LEU B N 1
ATOM 6711 C CA . LEU B 1 321 ? -4.641 20.641 11.656 1 83.06 321 LEU B CA 1
ATOM 6712 C C . LEU B 1 321 ? -5.312 19.328 12.062 1 83.06 321 LEU B C 1
ATOM 6714 O O . LEU B 1 321 ? -4.805 18.25 11.758 1 83.06 321 LEU B O 1
ATOM 6718 N N . ALA B 1 322 ? -6.406 19.438 12.742 1 86.94 322 ALA B N 1
ATOM 6719 C CA . ALA B 1 322 ? -7.152 18.234 13.141 1 86.94 322 ALA B CA 1
ATOM 6720 C C . ALA B 1 322 ? -7.645 17.469 11.922 1 86.94 322 ALA B C 1
ATOM 6722 O O . ALA B 1 322 ? -7.621 16.234 11.906 1 86.94 322 ALA B O 1
ATOM 6723 N N . ALA B 1 323 ? -8.117 18.188 10.961 1 84.75 323 ALA B N 1
ATOM 6724 C CA . ALA B 1 323 ? -8.57 17.562 9.719 1 84.75 323 ALA B CA 1
ATOM 6725 C C . ALA B 1 323 ? -7.43 16.828 9.031 1 84.75 323 ALA B C 1
ATOM 6727 O O . ALA B 1 323 ? -7.625 15.734 8.5 1 84.75 323 ALA B O 1
ATOM 6728 N N . MET B 1 324 ? -6.332 17.391 9.008 1 82.75 324 MET B N 1
ATOM 6729 C CA . MET B 1 324 ? -5.172 16.766 8.375 1 82.75 324 MET B CA 1
ATOM 6730 C C . MET B 1 324 ? -4.73 15.539 9.156 1 82.75 324 MET B C 1
ATOM 6732 O O . MET B 1 324 ? -4.25 14.57 8.562 1 82.75 324 MET B O 1
ATOM 6736 N N . ALA B 1 325 ? -4.832 15.633 10.43 1 84.25 325 ALA B N 1
ATOM 6737 C CA . ALA B 1 325 ? -4.555 14.445 11.234 1 84.25 325 ALA B CA 1
ATOM 6738 C C . ALA B 1 325 ? -5.492 13.305 10.875 1 84.25 325 ALA B C 1
ATOM 6740 O O . ALA B 1 325 ? -5.074 12.141 10.82 1 84.25 325 ALA B O 1
ATOM 6741 N N . ALA B 1 326 ? -6.699 13.641 10.68 1 86 326 ALA B N 1
ATOM 6742 C CA . ALA B 1 326 ? -7.676 12.641 10.258 1 86 326 ALA B CA 1
ATOM 6743 C C . ALA B 1 326 ? -7.305 12.047 8.906 1 86 326 ALA B C 1
ATOM 6745 O O . ALA B 1 326 ? -7.449 10.844 8.68 1 86 326 ALA B O 1
ATOM 6746 N N . ASP B 1 327 ? -6.898 12.883 8.047 1 81.12 327 ASP B N 1
ATOM 6747 C CA . ASP B 1 327 ? -6.461 12.422 6.73 1 81.12 327 ASP B CA 1
ATOM 6748 C C . ASP B 1 327 ? -5.254 11.492 6.848 1 81.12 327 ASP B C 1
ATOM 6750 O O . ASP B 1 327 ? -5.168 10.492 6.137 1 81.12 327 ASP B O 1
ATOM 6754 N N . ALA B 1 328 ? -4.355 11.906 7.621 1 79.94 328 ALA B N 1
ATOM 6755 C CA . ALA B 1 328 ? -3.182 11.07 7.852 1 79.94 328 ALA B CA 1
ATOM 6756 C C . ALA B 1 328 ? -3.584 9.703 8.391 1 79.94 328 ALA B C 1
ATOM 6758 O O . ALA B 1 328 ? -3.029 8.68 7.984 1 79.94 328 ALA B O 1
ATOM 6759 N N . LEU B 1 329 ? -4.492 9.719 9.312 1 83.19 329 LEU B N 1
ATOM 6760 C CA . LEU B 1 329 ? -5.012 8.461 9.836 1 83.19 329 LEU B CA 1
ATOM 6761 C C . LEU B 1 329 ? -5.586 7.598 8.719 1 83.19 329 LEU B C 1
ATOM 6763 O O . LEU B 1 329 ? -5.312 6.398 8.648 1 83.19 329 LEU B O 1
ATOM 6767 N N . SER B 1 330 ? -6.324 8.195 7.898 1 82.75 330 SER B N 1
ATOM 6768 C CA . SER B 1 330 ? -6.938 7.5 6.773 1 82.75 330 SER B CA 1
ATOM 6769 C C . SER B 1 330 ? -5.883 6.871 5.871 1 82.75 330 SER B C 1
ATOM 6771 O O . SER B 1 330 ? -6.02 5.719 5.457 1 82.75 330 SER B O 1
ATOM 6773 N N . LEU B 1 331 ? -4.902 7.645 5.57 1 78.38 331 LEU B N 1
ATOM 6774 C CA . LEU B 1 331 ? -3.838 7.16 4.695 1 78.38 331 LEU B CA 1
ATOM 6775 C C . LEU B 1 331 ? -3.068 6.02 5.352 1 78.38 331 LEU B C 1
ATOM 6777 O O . LEU B 1 331 ? -2.654 5.074 4.676 1 78.38 331 LEU B O 1
ATOM 6781 N N . MET B 1 332 ? -2.895 6.129 6.609 1 79.12 332 MET B N 1
ATOM 6782 C CA . MET B 1 332 ? -2.184 5.082 7.336 1 79.12 332 MET B CA 1
ATOM 6783 C C . MET B 1 332 ? -3.002 3.797 7.383 1 79.12 332 MET B C 1
ATOM 6785 O O . MET B 1 332 ? -2.443 2.699 7.363 1 79.12 332 MET B O 1
ATOM 6789 N N . LEU B 1 333 ? -4.27 3.938 7.504 1 78.88 333 LEU B N 1
ATOM 6790 C CA . LEU B 1 333 ? -5.164 2.783 7.453 1 78.88 333 LEU B CA 1
ATOM 6791 C C . LEU B 1 333 ? -5.035 2.057 6.121 1 78.88 333 LEU B C 1
ATOM 6793 O O . LEU B 1 333 ? -5.004 0.824 6.082 1 78.88 333 LEU B O 1
ATOM 6797 N N . ASP B 1 334 ? -4.938 2.832 5.105 1 76 334 ASP B N 1
ATOM 6798 C CA . ASP B 1 334 ? -4.75 2.262 3.773 1 76 334 ASP B CA 1
ATOM 6799 C C . ASP B 1 334 ? -3.455 1.453 3.701 1 76 334 ASP B C 1
ATOM 6801 O O . ASP B 1 334 ? -3.438 0.348 3.154 1 76 334 ASP B O 1
ATOM 6805 N N . THR B 1 335 ? -2.463 2.066 4.234 1 71.38 335 THR B N 1
ATOM 6806 C CA . THR B 1 335 ? -1.152 1.428 4.215 1 71.38 335 THR B CA 1
ATOM 6807 C C . THR B 1 335 ? -1.171 0.132 5.02 1 71.38 335 THR B C 1
ATOM 6809 O O . THR B 1 335 ? -0.587 -0.872 4.605 1 71.38 335 THR B O 1
ATOM 6812 N N . ALA B 1 336 ? -1.815 0.2 6.156 1 70.81 336 ALA B N 1
ATOM 6813 C CA . ALA B 1 336 ? -1.885 -0.983 7.012 1 70.81 336 ALA B CA 1
ATOM 6814 C C . ALA B 1 336 ? -2.67 -2.104 6.332 1 70.81 336 ALA B C 1
ATOM 6816 O O . ALA B 1 336 ? -2.271 -3.27 6.387 1 70.81 336 ALA B O 1
ATOM 6817 N N . GLU B 1 337 ? -3.76 -1.806 5.785 1 71.12 337 GLU B N 1
ATOM 6818 C CA . GLU B 1 337 ? -4.586 -2.785 5.086 1 71.12 337 GLU B CA 1
ATOM 6819 C C . GLU B 1 337 ? -3.834 -3.4 3.908 1 71.12 337 GLU B C 1
ATOM 6821 O O . GLU B 1 337 ? -3.912 -4.609 3.678 1 71.12 337 GLU B O 1
ATOM 6826 N N . ARG B 1 338 ? -3.141 -2.572 3.26 1 70.81 338 ARG B N 1
ATOM 6827 C CA . ARG B 1 338 ? -2.379 -3.045 2.107 1 70.81 338 ARG B CA 1
ATOM 6828 C C . ARG B 1 338 ? -1.243 -3.965 2.543 1 70.81 338 ARG B C 1
ATOM 6830 O O . ARG B 1 338 ? -0.908 -4.922 1.842 1 70.81 338 ARG B O 1
ATOM 6837 N N . ALA B 1 339 ? -0.675 -3.67 3.682 1 68.12 339 ALA B N 1
ATOM 6838 C CA . ALA B 1 339 ? 0.385 -4.523 4.211 1 68.12 339 ALA B CA 1
ATOM 6839 C C . ALA B 1 339 ? -0.14 -5.922 4.52 1 68.12 339 ALA B C 1
ATOM 6841 O O . ALA B 1 339 ? 0.517 -6.922 4.215 1 68.12 339 ALA B O 1
ATOM 6842 N N . VAL B 1 340 ? -1.28 -6 5.051 1 69.62 340 VAL B N 1
ATOM 6843 C CA . VAL B 1 340 ? -1.896 -7.285 5.375 1 69.62 340 VAL B CA 1
ATOM 6844 C C . VAL B 1 340 ? -2.199 -8.055 4.09 1 69.62 340 VAL B C 1
ATOM 6846 O O . VAL B 1 340 ? -1.947 -9.258 4.008 1 69.62 340 VAL B O 1
ATOM 6849 N N . GLU B 1 341 ? -2.662 -7.387 3.162 1 70.81 341 GLU B N 1
ATOM 6850 C CA . GLU B 1 341 ? -2.967 -8.008 1.876 1 70.81 341 GLU B CA 1
ATOM 6851 C C . GLU B 1 341 ? -1.7 -8.516 1.195 1 70.81 341 GLU B C 1
ATOM 6853 O O . GLU B 1 341 ? -1.702 -9.594 0.595 1 70.81 341 GLU B O 1
ATOM 6858 N N . ARG B 1 342 ? -0.713 -7.773 1.322 1 68.31 342 ARG B N 1
ATOM 6859 C CA . ARG B 1 342 ? 0.567 -8.172 0.749 1 68.31 342 ARG B CA 1
ATOM 6860 C C . ARG B 1 342 ? 1.071 -9.469 1.383 1 68.31 342 ARG B C 1
ATOM 6862 O O . ARG B 1 342 ? 1.555 -10.359 0.684 1 68.31 342 ARG B O 1
ATOM 6869 N N . GLU B 1 343 ? 0.948 -9.477 2.582 1 70.81 343 GLU B N 1
ATOM 6870 C CA . GLU B 1 343 ? 1.377 -10.688 3.273 1 70.81 343 GLU B CA 1
ATOM 6871 C C . GLU B 1 343 ? 0.587 -11.906 2.797 1 70.81 343 GLU B C 1
ATOM 6873 O O . GLU B 1 343 ? 1.155 -12.984 2.596 1 70.81 343 GLU B O 1
ATOM 6878 N N . ARG B 1 344 ? -0.605 -11.742 2.645 1 72.81 344 ARG B N 1
ATOM 6879 C CA . ARG B 1 344 ? -1.456 -12.82 2.154 1 72.81 344 ARG B CA 1
ATOM 6880 C C . ARG B 1 344 ? -1.053 -13.242 0.745 1 72.81 344 ARG B C 1
ATOM 6882 O O . ARG B 1 344 ? -0.997 -14.438 0.439 1 72.81 344 ARG B O 1
ATOM 6889 N N . ARG B 1 345 ? -0.764 -12.344 0.045 1 72.38 345 ARG B N 1
ATOM 6890 C CA . ARG B 1 345 ? -0.394 -12.625 -1.339 1 72.38 345 ARG B CA 1
ATOM 6891 C C . ARG B 1 345 ? 0.949 -13.344 -1.413 1 72.38 345 ARG B C 1
ATOM 6893 O O . ARG B 1 345 ? 1.124 -14.266 -2.215 1 72.38 345 ARG B O 1
ATOM 6900 N N . VAL B 1 346 ? 1.834 -12.922 -0.637 1 70.88 346 VAL B N 1
ATOM 6901 C CA . VAL B 1 346 ? 3.141 -13.57 -0.588 1 70.88 346 VAL B CA 1
ATOM 6902 C C . VAL B 1 346 ? 2.98 -15.023 -0.159 1 70.88 346 VAL B C 1
ATOM 6904 O O . VAL B 1 346 ? 3.605 -15.922 -0.733 1 70.88 346 VAL B O 1
ATOM 6907 N N . ALA B 1 347 ? 2.152 -15.211 0.755 1 74.81 347 ALA B N 1
ATOM 6908 C CA . ALA B 1 347 ? 1.896 -16.562 1.221 1 74.81 347 ALA B CA 1
ATOM 6909 C C . ALA B 1 347 ? 1.278 -17.422 0.116 1 74.81 347 ALA B C 1
ATOM 6911 O O . ALA B 1 347 ? 1.659 -18.578 -0.072 1 74.81 347 ALA B O 1
ATOM 6912 N N . GLN B 1 348 ? 0.456 -16.844 -0.548 1 73.25 348 GLN B N 1
ATOM 6913 C CA . GLN B 1 348 ? -0.194 -17.562 -1.645 1 73.25 348 GLN B CA 1
ATOM 6914 C C . GLN B 1 348 ? 0.796 -17.875 -2.764 1 73.25 348 GLN B C 1
ATOM 6916 O O . GLN B 1 348 ? 0.789 -18.969 -3.318 1 73.25 348 GLN B O 1
ATOM 6921 N N . ALA B 1 349 ? 1.613 -16.938 -3.07 1 70.88 349 ALA B N 1
ATOM 6922 C CA . ALA B 1 349 ? 2.635 -17.125 -4.094 1 70.88 349 ALA B CA 1
ATOM 6923 C C . ALA B 1 349 ? 3.615 -18.234 -3.689 1 70.88 349 ALA B C 1
ATOM 6925 O O . ALA B 1 349 ? 4.02 -19.047 -4.52 1 70.88 349 ALA B O 1
ATOM 6926 N N . ALA B 1 350 ? 3.891 -18.172 -2.508 1 71.19 350 ALA B N 1
ATOM 6927 C CA . ALA B 1 350 ? 4.797 -19.203 -2.006 1 71.19 350 ALA B CA 1
ATOM 6928 C C . ALA B 1 350 ? 4.164 -20.594 -2.113 1 71.19 350 ALA B C 1
ATOM 6930 O O . ALA B 1 350 ? 4.832 -21.562 -2.492 1 71.19 350 ALA B O 1
ATOM 6931 N N . ARG B 1 351 ? 2.961 -20.688 -1.814 1 70.19 351 ARG B N 1
ATOM 6932 C CA . ARG B 1 351 ? 2.238 -21.953 -1.926 1 70.19 351 ARG B CA 1
ATOM 6933 C C . ARG B 1 351 ? 2.17 -22.422 -3.375 1 70.19 351 ARG B C 1
ATOM 6935 O O . ARG B 1 351 ? 2.361 -23.594 -3.662 1 70.19 351 ARG B O 1
ATOM 6942 N N . GLN B 1 352 ? 1.954 -21.5 -4.172 1 69.31 352 GLN B N 1
ATOM 6943 C CA . GLN B 1 352 ? 1.865 -21.828 -5.59 1 69.31 352 GLN B CA 1
ATOM 6944 C C . GLN B 1 352 ? 3.217 -22.281 -6.133 1 69.31 352 GLN B C 1
ATOM 6946 O O . GLN B 1 352 ? 3.289 -23.219 -6.93 1 69.31 352 GLN B O 1
ATOM 6951 N N . ALA B 1 353 ? 4.215 -21.594 -5.723 1 68.94 353 ALA B N 1
ATOM 6952 C CA . ALA B 1 353 ? 5.562 -21.969 -6.137 1 68.94 353 ALA B CA 1
ATOM 6953 C C . ALA B 1 353 ? 5.914 -23.375 -5.637 1 68.94 353 ALA B C 1
ATOM 6955 O O . ALA B 1 353 ? 6.543 -24.156 -6.355 1 68.94 353 ALA B O 1
ATOM 6956 N N . GLU B 1 354 ? 5.48 -23.609 -4.512 1 67.12 354 GLU B N 1
ATOM 6957 C CA . GLU B 1 354 ? 5.719 -24.938 -3.947 1 67.12 354 GLU B CA 1
ATOM 6958 C C . GLU B 1 354 ? 4.965 -26.016 -4.727 1 67.12 354 GLU B C 1
ATOM 6960 O O . GLU B 1 354 ? 5.516 -27.078 -5.02 1 67.12 354 GLU B O 1
ATOM 6965 N N . VAL B 1 355 ? 3.828 -25.703 -5.02 1 64.62 355 VAL B N 1
ATOM 6966 C CA . VAL B 1 355 ? 3.018 -26.641 -5.789 1 64.62 355 VAL B CA 1
ATOM 6967 C C . VAL B 1 355 ? 3.662 -26.891 -7.152 1 64.62 355 VAL B C 1
ATOM 6969 O O . VAL B 1 355 ? 3.732 -28.031 -7.613 1 64.62 355 VAL B O 1
ATOM 6972 N N . ASN B 1 356 ? 4.16 -25.875 -7.754 1 64.38 356 ASN B N 1
ATOM 6973 C CA . ASN B 1 356 ? 4.824 -25.984 -9.047 1 64.38 356 ASN B CA 1
ATOM 6974 C C . ASN B 1 356 ? 6.094 -26.828 -8.961 1 64.38 356 ASN B C 1
ATOM 6976 O O . ASN B 1 356 ? 6.371 -27.641 -9.844 1 64.38 356 ASN B O 1
ATOM 6980 N N . ARG B 1 357 ? 6.719 -26.531 -7.906 1 65.06 357 ARG B N 1
ATOM 6981 C CA . ARG B 1 357 ? 7.949 -27.281 -7.695 1 65.06 357 ARG B CA 1
ATOM 6982 C C . ARG B 1 357 ? 7.648 -28.766 -7.5 1 65.06 357 ARG B C 1
ATOM 6984 O O . ARG B 1 357 ? 8.312 -29.625 -8.094 1 65.06 357 ARG B O 1
ATOM 6991 N N . VAL B 1 358 ? 6.703 -29.047 -6.695 1 60.19 358 VAL B N 1
ATOM 6992 C CA . VAL B 1 358 ? 6.312 -30.422 -6.422 1 60.19 358 VAL B CA 1
ATOM 6993 C C . VAL B 1 358 ? 5.863 -31.109 -7.719 1 60.19 358 VAL B C 1
ATOM 6995 O O . VAL B 1 358 ? 6.219 -32.25 -7.98 1 60.19 358 VAL B O 1
ATOM 6998 N N . LYS B 1 359 ? 5.203 -30.344 -8.477 1 64.19 359 LYS B N 1
ATOM 6999 C CA . LYS B 1 359 ? 4.734 -30.875 -9.75 1 64.19 359 LYS B CA 1
ATOM 7000 C C . LYS B 1 359 ? 5.902 -31.172 -10.688 1 64.19 359 LYS B C 1
ATOM 7002 O O . LYS B 1 359 ? 5.918 -32.219 -11.359 1 64.19 359 LYS B O 1
ATOM 7007 N N . SER B 1 360 ? 6.832 -30.297 -10.719 1 62.5 360 SER B N 1
ATOM 7008 C CA . SER B 1 360 ? 8.016 -30.484 -11.555 1 62.5 360 SER B CA 1
ATOM 7009 C C . SER B 1 360 ? 8.82 -31.688 -11.094 1 62.5 360 SER B C 1
ATOM 7011 O O . SER B 1 360 ? 9.273 -32.5 -11.922 1 62.5 360 SER B O 1
ATOM 7013 N N . ASP B 1 361 ? 8.984 -31.719 -9.875 1 61.03 361 ASP B N 1
ATOM 7014 C CA . ASP B 1 361 ? 9.695 -32.844 -9.297 1 61.03 361 ASP B CA 1
ATOM 7015 C C . ASP B 1 361 ? 8.969 -34.156 -9.594 1 61.03 361 ASP B C 1
ATOM 7017 O O . ASP B 1 361 ? 9.602 -35.188 -9.883 1 61.03 361 ASP B O 1
ATOM 7021 N N . PHE B 1 362 ? 7.738 -33.938 -9.703 1 59.78 362 PHE B N 1
ATOM 7022 C CA . PHE B 1 362 ? 6.883 -35.094 -9.992 1 59.78 362 PHE B CA 1
ATOM 7023 C C . PHE B 1 362 ? 7.078 -35.562 -11.422 1 59.78 362 PHE B C 1
ATOM 7025 O O . PHE B 1 362 ? 7.266 -36.75 -11.664 1 59.78 362 PHE B O 1
ATOM 7032 N N . LEU B 1 363 ? 7.012 -34.719 -12.133 1 63.72 363 LEU B N 1
ATOM 7033 C CA . LEU B 1 363 ? 7.168 -35.062 -13.539 1 63.72 363 LEU B CA 1
ATOM 7034 C C . LEU B 1 363 ? 8.523 -35.719 -13.789 1 63.72 363 LEU B C 1
ATOM 7036 O O . LEU B 1 363 ? 8.617 -36.688 -14.555 1 63.72 363 LEU B O 1
ATOM 7040 N N . THR B 1 364 ? 9.555 -35.25 -13.078 1 60.16 364 THR B N 1
ATOM 7041 C CA . THR B 1 364 ? 10.891 -35.812 -13.203 1 60.16 364 THR B CA 1
ATOM 7042 C C . THR B 1 364 ? 10.93 -37.219 -12.656 1 60.16 364 THR B C 1
ATOM 7044 O O . THR B 1 364 ? 11.492 -38.125 -13.281 1 60.16 364 THR B O 1
ATOM 7047 N N . GLY B 1 365 ? 10.281 -37.406 -11.523 1 61.25 365 GLY B N 1
ATOM 7048 C CA . GLY B 1 365 ? 10.211 -38.719 -10.914 1 61.25 365 GLY B CA 1
ATOM 7049 C C . GLY B 1 365 ? 9.445 -39.719 -11.75 1 61.25 365 GLY B C 1
ATOM 7050 O O . GLY B 1 365 ? 9.875 -40.875 -11.898 1 61.25 365 GLY B O 1
ATOM 7051 N N . MET B 1 366 ? 8.445 -39.25 -12.367 1 64.38 366 MET B N 1
ATOM 7052 C CA . MET B 1 366 ? 7.613 -40.125 -13.188 1 64.38 366 MET B CA 1
ATOM 7053 C C . MET B 1 366 ? 8.367 -40.562 -14.438 1 64.38 366 MET B C 1
ATOM 7055 O O . MET B 1 366 ? 8.25 -41.719 -14.859 1 64.38 366 MET B O 1
ATOM 7059 N N . SER B 1 367 ? 9.102 -39.719 -14.977 1 63.25 367 SER B N 1
ATOM 7060 C CA . SER B 1 367 ? 9.867 -40.062 -16.172 1 63.25 367 SER B CA 1
ATOM 7061 C C . SER B 1 367 ? 10.805 -41.219 -15.906 1 63.25 367 SER B C 1
ATOM 7063 O O . SER B 1 367 ? 10.914 -42.125 -16.734 1 63.25 367 SER B O 1
ATOM 7065 N N . HIS B 1 368 ? 11.414 -41.188 -14.727 1 63.91 368 HIS B N 1
ATOM 7066 C CA . HIS B 1 368 ? 12.336 -42.25 -14.367 1 63.91 368 HIS B CA 1
ATOM 7067 C C . HIS B 1 368 ? 11.586 -43.562 -14.141 1 63.91 368 HIS B C 1
ATOM 7069 O O . HIS B 1 368 ? 12.031 -44.625 -14.594 1 63.91 368 HIS B O 1
ATOM 7075 N N . GLU B 1 369 ? 10.422 -43.438 -13.617 1 66.12 369 GLU B N 1
ATOM 7076 C CA . GLU B 1 369 ? 9.641 -44.656 -13.305 1 66.12 369 GLU B CA 1
ATOM 7077 C C . GLU B 1 369 ? 9.031 -45.25 -14.562 1 66.12 369 GLU B C 1
ATOM 7079 O O . GLU B 1 369 ? 8.867 -46.469 -14.648 1 66.12 369 GLU B O 1
ATOM 7084 N N . PHE B 1 370 ? 8.773 -44.375 -15.5 1 72.88 370 PHE B N 1
ATOM 7085 C CA . PHE B 1 370 ? 8.219 -44.875 -16.766 1 72.88 370 PHE B CA 1
ATOM 7086 C C . PHE B 1 370 ? 9.289 -45.562 -17.594 1 72.88 370 PHE B C 1
ATOM 7088 O O . PHE B 1 370 ? 9 -46.531 -18.297 1 72.88 370 PHE B O 1
ATOM 7095 N N . ARG B 1 371 ? 10.562 -45.219 -17.422 1 70.38 371 ARG B N 1
ATOM 7096 C CA . ARG B 1 371 ? 11.656 -45.719 -18.25 1 70.38 371 ARG B CA 1
ATOM 7097 C C . ARG B 1 371 ? 11.969 -47.188 -17.938 1 70.38 371 ARG B C 1
ATOM 7099 O O . ARG B 1 371 ? 12.273 -47.969 -18.844 1 70.38 371 ARG B O 1
ATOM 7106 N N . THR B 1 372 ? 11.773 -47.531 -16.734 1 69.75 372 THR B N 1
ATOM 7107 C CA . THR B 1 372 ? 12.172 -48.875 -16.312 1 69.75 372 THR B CA 1
ATOM 7108 C C . THR B 1 372 ? 11.281 -49.938 -16.953 1 69.75 372 THR B C 1
ATOM 7110 O O . THR B 1 372 ? 11.773 -50.812 -17.641 1 69.75 372 THR B O 1
ATOM 7113 N N . PRO B 1 373 ? 9.977 -49.844 -16.812 1 76.69 373 PRO B N 1
ATOM 7114 C CA . PRO B 1 373 ? 9.148 -50.844 -17.484 1 76.69 373 PRO B CA 1
ATOM 7115 C C . PRO B 1 373 ? 9.219 -50.781 -19 1 76.69 373 PRO B C 1
ATOM 7117 O O . PRO B 1 373 ? 9.148 -51.781 -19.688 1 76.69 373 PRO B O 1
ATOM 7120 N N . LEU B 1 374 ? 9.461 -49.656 -19.453 1 80.56 374 LEU B N 1
ATOM 7121 C CA . LEU B 1 374 ? 9.547 -49.5 -20.891 1 80.56 374 LEU B CA 1
ATOM 7122 C C . LEU B 1 374 ? 10.805 -50.156 -21.453 1 80.56 374 LEU B C 1
ATOM 7124 O O . LEU B 1 374 ? 10.758 -50.812 -22.5 1 80.56 374 LEU B O 1
ATOM 7128 N N . ASN B 1 375 ? 11.906 -50 -20.719 1 79.31 375 ASN B N 1
ATOM 7129 C CA . ASN B 1 375 ? 13.141 -50.656 -21.125 1 79.31 375 ASN B CA 1
ATOM 7130 C C . ASN B 1 375 ? 13.016 -52.188 -21.062 1 79.31 375 ASN B C 1
ATOM 7132 O O . ASN B 1 375 ? 13.578 -52.906 -21.891 1 79.31 375 ASN B O 1
ATOM 7136 N N . ALA B 1 376 ? 12.25 -52.625 -20.141 1 79.75 376 ALA B N 1
ATOM 7137 C CA . ALA B 1 376 ? 11.984 -54.062 -20.062 1 79.75 376 ALA B CA 1
ATOM 7138 C C . ALA B 1 376 ? 11.195 -54.531 -21.281 1 79.75 376 ALA B C 1
ATOM 7140 O O . ALA B 1 376 ? 11.531 -55.562 -21.875 1 79.75 376 ALA B O 1
ATOM 7141 N N . ILE B 1 377 ? 10.195 -53.812 -21.656 1 85.12 377 ILE B N 1
ATOM 7142 C CA . ILE B 1 377 ? 9.359 -54.156 -22.797 1 85.12 377 ILE B CA 1
ATOM 7143 C C . ILE B 1 377 ? 10.211 -54.188 -24.062 1 85.12 377 ILE B C 1
ATOM 7145 O O . ILE B 1 377 ? 10.188 -55.188 -24.797 1 85.12 377 ILE B O 1
ATOM 7149 N N . ILE B 1 378 ? 10.961 -53.188 -24.25 1 86.31 378 ILE B N 1
ATOM 7150 C CA . ILE B 1 378 ? 11.805 -53.125 -25.438 1 86.31 378 ILE B CA 1
ATOM 7151 C C . ILE B 1 378 ? 12.867 -54.219 -25.406 1 86.31 378 ILE B C 1
ATOM 7153 O O . ILE B 1 378 ? 13.125 -54.875 -26.406 1 86.31 378 ILE B O 1
ATOM 7157 N N . GLY B 1 379 ? 13.438 -54.438 -24.312 1 84.88 379 GLY B N 1
ATOM 7158 C CA . GLY B 1 379 ? 14.453 -55.469 -24.141 1 84.88 379 GLY B CA 1
ATOM 7159 C C . GLY B 1 379 ? 13.938 -56.875 -24.453 1 84.88 379 GLY B C 1
ATOM 7160 O O . GLY B 1 379 ? 14.578 -57.625 -25.172 1 84.88 379 GLY B O 1
ATOM 7161 N N . TYR B 1 380 ? 12.773 -57.188 -23.922 1 88.31 380 TYR B N 1
ATOM 7162 C CA . TYR B 1 380 ? 12.18 -58.5 -24.172 1 88.31 380 TYR B CA 1
ATOM 7163 C C . TYR B 1 380 ? 11.781 -58.656 -25.625 1 88.31 380 TYR B C 1
ATOM 7165 O O . TYR B 1 380 ? 11.906 -59.719 -26.203 1 88.31 380 TYR B O 1
ATOM 7173 N N . ALA B 1 381 ? 11.273 -57.625 -26.172 1 91.5 381 ALA B N 1
ATOM 7174 C CA . ALA B 1 381 ? 10.914 -57.656 -27.594 1 91.5 381 ALA B CA 1
ATOM 7175 C C . ALA B 1 381 ? 12.141 -57.906 -28.453 1 91.5 381 ALA B C 1
ATOM 7177 O O . ALA B 1 381 ? 12.109 -58.75 -29.359 1 91.5 381 ALA B O 1
ATOM 7178 N N . ASP B 1 382 ? 13.203 -57.25 -28.109 1 88.75 382 ASP B N 1
ATOM 7179 C CA . ASP B 1 382 ? 14.453 -57.438 -28.828 1 88.75 382 ASP B CA 1
ATOM 7180 C C . ASP B 1 382 ? 14.961 -58.875 -28.672 1 88.75 382 ASP B C 1
ATOM 7182 O O . ASP B 1 382 ? 15.445 -59.469 -29.641 1 88.75 382 ASP B O 1
ATOM 7186 N N . PHE B 1 383 ? 14.859 -59.312 -27.484 1 87.44 383 PHE B N 1
ATOM 7187 C CA . PHE B 1 383 ? 15.281 -60.656 -27.172 1 87.44 383 PHE B CA 1
ATOM 7188 C C . PHE B 1 383 ? 14.492 -61.688 -27.984 1 87.44 383 PHE B C 1
ATOM 7190 O O . PHE B 1 383 ? 15.062 -62.625 -28.531 1 87.44 383 PHE B O 1
ATOM 7197 N N . LEU B 1 384 ? 13.234 -61.5 -28.172 1 91.31 384 LEU B N 1
ATOM 7198 C CA . LEU B 1 384 ? 12.352 -62.406 -28.891 1 91.31 384 LEU B CA 1
ATOM 7199 C C . LEU B 1 384 ? 12.656 -62.406 -30.391 1 91.31 384 LEU B C 1
ATOM 7201 O O . LEU B 1 384 ? 12.492 -63.406 -31.062 1 91.31 384 LEU B O 1
ATOM 7205 N N . LEU B 1 385 ? 13.094 -61.312 -30.844 1 90.12 385 LEU B N 1
ATOM 7206 C CA . LEU B 1 385 ? 13.359 -61.156 -32.281 1 90.12 385 LEU B CA 1
ATOM 7207 C C . LEU B 1 385 ? 14.719 -61.75 -32.625 1 90.12 385 LEU B C 1
ATOM 7209 O O . LEU B 1 385 ? 15.023 -61.938 -33.812 1 90.12 385 LEU B O 1
ATOM 7213 N N . HIS B 1 386 ? 15.445 -62.062 -31.609 1 86.06 386 HIS B N 1
ATOM 7214 C CA . HIS B 1 386 ? 16.75 -62.688 -31.859 1 86.06 386 HIS B CA 1
ATOM 7215 C C . HIS B 1 386 ? 16.594 -64.125 -32.312 1 86.06 386 HIS B C 1
ATOM 7217 O O . HIS B 1 386 ? 15.828 -64.875 -31.75 1 86.06 386 HIS B O 1
ATOM 7223 N N . PRO B 1 387 ? 17.234 -64.562 -33.375 1 80.81 387 PRO B N 1
ATOM 7224 C CA . PRO B 1 387 ? 17.078 -65.875 -33.969 1 80.81 387 PRO B CA 1
ATOM 7225 C C . PRO B 1 387 ? 17.422 -67 -33 1 80.81 387 PRO B C 1
ATOM 7227 O O . PRO B 1 387 ? 16.875 -68.125 -33.125 1 80.81 387 PRO B O 1
ATOM 7230 N N . GLY B 1 388 ? 18.234 -66.875 -32.094 1 79.06 388 GLY B N 1
ATOM 7231 C CA . GLY B 1 388 ? 18.672 -67.938 -31.156 1 79.06 388 GLY B CA 1
ATOM 7232 C C . GLY B 1 388 ? 17.625 -68.312 -30.141 1 79.06 388 GLY B C 1
ATOM 7233 O O . GLY B 1 388 ? 17.766 -69.312 -29.438 1 79.06 388 GLY B O 1
ATOM 7234 N N . ILE B 1 389 ? 16.469 -67.688 -30.125 1 79.75 389 ILE B N 1
ATOM 7235 C CA . ILE B 1 389 ? 15.484 -67.875 -29.078 1 79.75 389 ILE B CA 1
ATOM 7236 C C . ILE B 1 389 ? 14.406 -68.875 -29.562 1 79.75 389 ILE B C 1
ATOM 7238 O O . ILE B 1 389 ? 13.734 -69.5 -28.75 1 79.75 389 ILE B O 1
ATOM 7242 N N . GLY B 1 390 ? 14.367 -69.125 -30.922 1 81.56 390 GLY B N 1
ATOM 7243 C CA . GLY B 1 390 ? 13.391 -70.062 -31.469 1 81.56 390 GLY B CA 1
ATOM 7244 C C . GLY B 1 390 ? 12.688 -69.562 -32.719 1 81.56 390 GLY B C 1
ATOM 7245 O O . GLY B 1 390 ? 12.695 -68.312 -32.969 1 81.56 390 GLY B O 1
ATOM 7246 N N . PRO B 1 391 ? 12.203 -70.375 -33.375 1 87.44 391 PRO B N 1
ATOM 7247 C CA . PRO B 1 391 ? 11.531 -70 -34.594 1 87.44 391 PRO B CA 1
ATOM 7248 C C . PRO B 1 391 ? 10.219 -69.25 -34.312 1 87.44 391 PRO B C 1
ATOM 7250 O O . PRO B 1 391 ? 9.516 -69.562 -33.344 1 87.44 391 PRO B O 1
ATOM 7253 N N . LEU B 1 392 ? 9.977 -68.188 -35 1 90.5 392 LEU B N 1
ATOM 7254 C CA . LEU B 1 392 ? 8.742 -67.375 -34.969 1 90.5 392 LEU B CA 1
ATOM 7255 C C . LEU B 1 392 ? 8.023 -67.375 -36.312 1 90.5 392 LEU B C 1
ATOM 7257 O O . LEU B 1 392 ? 8.664 -67.438 -37.344 1 90.5 392 LEU B O 1
ATOM 7261 N N . THR B 1 393 ? 6.68 -67.625 -36.25 1 89.38 393 THR B N 1
ATOM 7262 C CA . THR B 1 393 ? 5.906 -67.438 -37.469 1 89.38 393 THR B CA 1
ATOM 7263 C C . THR B 1 393 ? 5.957 -65.938 -37.906 1 89.38 393 THR B C 1
ATOM 7265 O O . THR B 1 393 ? 6.355 -65.062 -37.156 1 89.38 393 THR B O 1
ATOM 7268 N N . ASP B 1 394 ? 5.609 -65.625 -39.125 1 88 394 ASP B N 1
ATOM 7269 C CA . ASP B 1 394 ? 5.613 -64.25 -39.625 1 88 394 ASP B CA 1
ATOM 7270 C C . ASP B 1 394 ? 4.664 -63.375 -38.844 1 88 394 ASP B C 1
ATOM 7272 O O . ASP B 1 394 ? 4.98 -62.219 -38.562 1 88 394 ASP B O 1
ATOM 7276 N N . ARG B 1 395 ? 3.6 -64 -38.5 1 86.31 395 ARG B N 1
ATOM 7277 C CA . ARG B 1 395 ? 2.609 -63.25 -37.719 1 86.31 395 ARG B CA 1
ATOM 7278 C C . ARG B 1 395 ? 3.137 -62.906 -36.344 1 86.31 395 ARG B C 1
ATOM 7280 O O . ARG B 1 395 ? 2.945 -61.781 -35.844 1 86.31 395 ARG B O 1
ATOM 7287 N N . GLN B 1 396 ? 3.773 -63.875 -35.75 1 91.75 396 GLN B N 1
ATOM 7288 C CA . GLN B 1 396 ? 4.352 -63.656 -34.406 1 91.75 396 GLN B CA 1
ATOM 7289 C C . GLN B 1 396 ? 5.453 -62.594 -34.469 1 91.75 396 GLN B C 1
ATOM 7291 O O . GLN B 1 396 ? 5.539 -61.75 -33.594 1 91.75 396 GLN B O 1
ATOM 7296 N N . ARG B 1 397 ? 6.254 -62.625 -35.469 1 90.75 397 ARG B N 1
ATOM 7297 C CA . ARG B 1 397 ? 7.336 -61.656 -35.656 1 90.75 397 ARG B CA 1
ATOM 7298 C C . ARG B 1 397 ? 6.785 -60.25 -35.844 1 90.75 397 ARG B C 1
ATOM 7300 O O . ARG B 1 397 ? 7.328 -59.281 -35.281 1 90.75 397 ARG B O 1
ATOM 7307 N N . ASP B 1 398 ? 5.68 -60.188 -36.531 1 86.31 398 ASP B N 1
ATOM 7308 C CA . ASP B 1 398 ?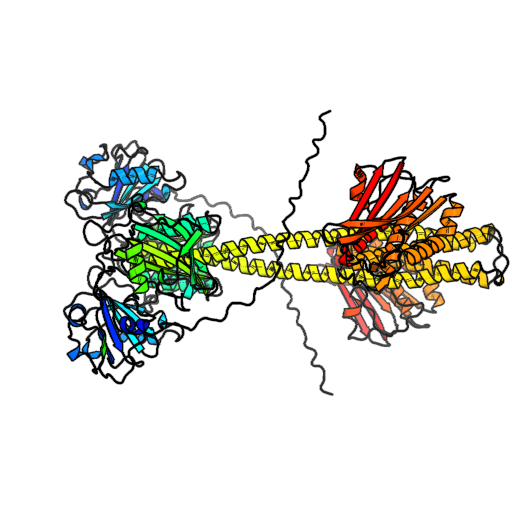 5.039 -58.906 -36.75 1 86.31 398 ASP B CA 1
ATOM 7309 C C . ASP B 1 398 ? 4.516 -58.312 -35.438 1 86.31 398 ASP B C 1
ATOM 7311 O O . ASP B 1 398 ? 4.672 -57.125 -35.188 1 86.31 398 ASP B O 1
ATOM 7315 N N . CYS B 1 399 ? 3.898 -59.125 -34.688 1 88.88 399 CYS B N 1
ATOM 7316 C CA . CYS B 1 399 ? 3.355 -58.688 -33.406 1 88.88 399 CYS B CA 1
ATOM 7317 C C . CYS B 1 399 ? 4.465 -58.188 -32.469 1 88.88 399 CYS B C 1
ATOM 7319 O O . CYS B 1 399 ? 4.336 -57.156 -31.844 1 88.88 399 CYS B O 1
ATOM 7321 N N . ILE B 1 400 ? 5.555 -58.938 -32.438 1 92.19 400 ILE B N 1
ATOM 7322 C CA . ILE B 1 400 ? 6.68 -58.594 -31.562 1 92.19 400 ILE B CA 1
ATOM 7323 C C . ILE B 1 400 ? 7.32 -57.312 -32.062 1 92.19 400 ILE B C 1
ATOM 7325 O O . ILE B 1 400 ? 7.695 -56.438 -31.266 1 92.19 400 ILE B O 1
ATOM 7329 N N . GLY B 1 401 ? 7.391 -57.188 -33.344 1 87.94 401 GLY B N 1
ATOM 7330 C CA . GLY B 1 401 ? 7.887 -55.969 -33.938 1 87.94 401 GLY B CA 1
ATOM 7331 C C . GLY B 1 401 ? 7.047 -54.75 -33.562 1 87.94 401 GLY B C 1
ATOM 7332 O O . GLY B 1 401 ? 7.582 -53.688 -33.281 1 87.94 401 GLY B O 1
ATOM 7333 N N . ASN B 1 402 ? 5.773 -54.906 -33.594 1 85.69 402 ASN B N 1
ATOM 7334 C CA . ASN B 1 402 ? 4.859 -53.844 -33.25 1 85.69 402 ASN B CA 1
ATOM 7335 C C . ASN B 1 402 ? 4.98 -53.469 -31.766 1 85.69 402 ASN B C 1
ATOM 7337 O O . ASN B 1 402 ? 4.914 -52.281 -31.406 1 85.69 402 ASN B O 1
ATOM 7341 N N . ILE B 1 403 ? 5.156 -54.438 -30.891 1 89.5 403 ILE B N 1
ATOM 7342 C CA . ILE B 1 403 ? 5.383 -54.188 -29.469 1 89.5 403 ILE B CA 1
ATOM 7343 C C . ILE B 1 403 ? 6.645 -53.344 -29.281 1 89.5 403 ILE B C 1
ATOM 7345 O O . ILE B 1 403 ? 6.637 -52.375 -28.562 1 89.5 403 ILE B O 1
ATOM 7349 N N . ARG B 1 404 ? 7.676 -53.812 -29.969 1 88.25 404 ARG B N 1
ATOM 7350 C CA . ARG B 1 404 ? 8.953 -53.125 -29.875 1 88.25 404 ARG B CA 1
ATOM 7351 C C . ARG B 1 404 ? 8.836 -51.688 -30.359 1 88.25 404 ARG B C 1
ATOM 7353 O O . ARG B 1 404 ? 9.328 -50.75 -29.703 1 88.25 404 ARG B O 1
ATOM 7360 N N . ALA B 1 405 ? 8.141 -51.5 -31.453 1 79.75 405 ALA B N 1
ATOM 7361 C CA . ALA B 1 405 ? 7.957 -50.156 -32.031 1 79.75 405 ALA B CA 1
ATOM 7362 C C . ALA B 1 405 ? 7.129 -49.281 -31.094 1 79.75 405 ALA B C 1
ATOM 7364 O O . ALA B 1 405 ? 7.445 -48.094 -30.906 1 79.75 405 ALA B O 1
ATOM 7365 N N . SER B 1 406 ? 6.125 -49.812 -30.578 1 81.38 406 SER B N 1
ATOM 7366 C CA . SER B 1 406 ? 5.277 -49.094 -29.641 1 81.38 406 SER B CA 1
ATOM 7367 C C . SER B 1 406 ? 6.047 -48.688 -28.391 1 81.38 406 SER B C 1
ATOM 7369 O O . SER B 1 406 ? 5.898 -47.594 -27.875 1 81.38 406 SER B O 1
ATOM 7371 N N . GLY B 1 407 ? 6.785 -49.594 -27.859 1 83.44 407 GLY B N 1
ATOM 7372 C CA . GLY B 1 407 ? 7.609 -49.312 -26.688 1 83.44 407 GLY B CA 1
ATOM 7373 C C . GLY B 1 407 ? 8.633 -48.219 -26.938 1 83.44 407 GLY B C 1
ATOM 7374 O O . GLY B 1 407 ? 8.805 -47.312 -26.109 1 83.44 407 GLY B O 1
ATOM 7375 N N . ALA B 1 408 ? 9.258 -48.25 -28.062 1 77.62 408 ALA B N 1
ATOM 7376 C CA . ALA B 1 408 ? 10.234 -47.25 -28.438 1 77.62 408 ALA B CA 1
ATOM 7377 C C . ALA B 1 408 ? 9.57 -45.875 -28.578 1 77.62 408 ALA B C 1
ATOM 7379 O O . ALA B 1 408 ? 10.125 -44.875 -28.156 1 77.62 408 ALA B O 1
ATOM 7380 N N . HIS B 1 409 ? 8.453 -45.906 -29.156 1 70.94 409 HIS B N 1
ATOM 7381 C CA . HIS B 1 409 ? 7.684 -44.688 -29.312 1 70.94 409 HIS B CA 1
ATOM 7382 C C . HIS B 1 409 ? 7.336 -44.062 -27.953 1 70.94 409 HIS B C 1
ATOM 7384 O O . HIS B 1 409 ? 7.496 -42.875 -27.75 1 70.94 409 HIS B O 1
ATOM 7390 N N . LEU B 1 410 ? 6.848 -44.844 -27 1 77.19 410 LEU B N 1
ATOM 7391 C CA . LEU B 1 410 ? 6.484 -44.375 -25.672 1 77.19 410 LEU B CA 1
ATOM 7392 C C . LEU B 1 410 ? 7.699 -43.844 -24.938 1 77.19 410 LEU B C 1
ATOM 7394 O O . LEU B 1 410 ? 7.59 -42.844 -24.219 1 77.19 410 LEU B O 1
ATOM 7398 N N . LEU B 1 411 ? 8.797 -44.469 -25.094 1 74.75 411 LEU B N 1
ATOM 7399 C CA . LEU B 1 411 ? 10.031 -44 -24.484 1 74.75 411 LEU B CA 1
ATOM 7400 C C . LEU B 1 411 ? 10.398 -42.625 -25 1 74.75 411 LEU B C 1
ATOM 7402 O O . LEU B 1 411 ? 10.82 -41.75 -24.219 1 74.75 411 LEU B O 1
ATOM 7406 N N . GLU B 1 412 ? 10.195 -42.438 -26.234 1 70.56 412 GLU B N 1
ATOM 7407 C CA . GLU B 1 412 ? 10.453 -41.125 -26.844 1 70.56 412 GLU B CA 1
ATOM 7408 C C . GLU B 1 412 ? 9.523 -40.062 -26.266 1 70.56 412 GLU B C 1
ATOM 7410 O O . GLU B 1 412 ? 9.961 -38.938 -25.984 1 70.56 412 GLU B O 1
ATOM 7415 N N . LEU B 1 413 ? 8.273 -40.344 -26.094 1 69.69 413 LEU B N 1
ATOM 7416 C CA . LEU B 1 413 ? 7.293 -39.406 -25.547 1 69.69 413 LEU B CA 1
ATOM 7417 C C . LEU B 1 413 ? 7.648 -39 -24.125 1 69.69 413 LEU B C 1
ATOM 7419 O O . LEU B 1 413 ? 7.586 -37.812 -23.781 1 69.69 413 LEU B O 1
ATOM 7423 N N . ILE B 1 414 ? 7.973 -39.938 -23.359 1 72.06 414 ILE B N 1
ATOM 7424 C CA . ILE B 1 414 ? 8.312 -39.688 -21.953 1 72.06 414 ILE B CA 1
ATOM 7425 C C . ILE B 1 414 ? 9.547 -38.812 -21.875 1 72.06 414 ILE B C 1
ATOM 7427 O O . ILE B 1 414 ? 9.602 -37.875 -21.062 1 72.06 414 ILE B O 1
ATOM 7431 N N . ASN B 1 415 ? 10.492 -39.094 -22.75 1 69.44 415 ASN B N 1
ATOM 7432 C CA . ASN B 1 415 ? 11.695 -38.281 -22.781 1 69.44 415 ASN B CA 1
ATOM 7433 C C . ASN B 1 415 ? 11.383 -36.844 -23.188 1 69.44 415 ASN B C 1
ATOM 7435 O O . ASN B 1 415 ? 11.961 -35.906 -22.641 1 69.44 415 ASN B O 1
ATOM 7439 N N . ASP B 1 416 ? 10.5 -36.781 -24.078 1 66.94 416 ASP B N 1
ATOM 7440 C CA . ASP B 1 416 ? 10.086 -35.438 -24.516 1 66.94 416 ASP B CA 1
ATOM 7441 C C . ASP B 1 416 ? 9.422 -34.656 -23.375 1 66.94 416 ASP B C 1
ATOM 7443 O O . ASP B 1 416 ? 9.672 -33.469 -23.188 1 66.94 416 ASP B O 1
ATOM 7447 N N . VAL B 1 417 ? 8.602 -35.312 -22.672 1 68 417 VAL B N 1
ATOM 7448 C CA . VAL B 1 417 ? 7.887 -34.688 -21.547 1 68 417 VAL B CA 1
ATOM 7449 C C . VAL B 1 417 ? 8.883 -34.25 -20.484 1 68 417 VAL B C 1
ATOM 7451 O O . VAL B 1 417 ? 8.75 -33.188 -19.906 1 68 417 VAL B O 1
ATOM 7454 N N . LEU B 1 418 ? 9.812 -35.062 -20.281 1 63.28 418 LEU B N 1
ATOM 7455 C CA . LEU B 1 418 ? 10.844 -34.75 -19.297 1 63.28 418 LEU B CA 1
ATOM 7456 C C . LEU B 1 418 ? 11.641 -33.531 -19.719 1 63.28 418 LEU B C 1
ATOM 7458 O O . LEU B 1 418 ? 11.938 -32.656 -18.891 1 63.28 418 LEU B O 1
ATOM 7462 N N . ASP B 1 419 ? 11.977 -33.625 -20.922 1 64.94 419 ASP B N 1
ATOM 7463 C CA . ASP B 1 419 ? 12.75 -32.5 -21.438 1 64.94 419 ASP B CA 1
ATOM 7464 C C . ASP B 1 419 ? 11.969 -31.188 -21.312 1 64.94 419 ASP B C 1
ATOM 7466 O O . ASP B 1 419 ? 12.531 -30.156 -20.922 1 64.94 419 ASP B O 1
ATOM 7470 N N . LEU B 1 420 ? 10.75 -31.266 -21.609 1 64.88 420 LEU B N 1
ATOM 7471 C CA . LEU B 1 420 ? 9.898 -30.078 -21.516 1 64.88 420 LEU B CA 1
ATOM 7472 C C . LEU B 1 420 ? 9.781 -29.625 -20.078 1 64.88 420 LEU B C 1
ATOM 7474 O O . LEU B 1 420 ? 9.828 -28.422 -19.797 1 64.88 420 LEU B O 1
ATOM 7478 N N . SER B 1 421 ? 9.555 -30.547 -19.203 1 63.41 421 SER B N 1
ATOM 7479 C CA . SER B 1 421 ? 9.43 -30.219 -17.781 1 63.41 421 SER B CA 1
ATOM 7480 C C . SER B 1 421 ? 10.688 -29.531 -17.266 1 63.41 421 SER B C 1
ATOM 7482 O O . SER B 1 421 ? 10.609 -28.594 -16.453 1 63.41 421 SER B O 1
ATOM 7484 N N . LYS B 1 422 ? 11.75 -30.047 -17.719 1 62.72 422 LYS B N 1
ATOM 7485 C CA . LYS B 1 422 ? 13.023 -29.453 -17.312 1 62.72 422 LYS B CA 1
ATOM 7486 C C . LYS B 1 422 ? 13.172 -28.031 -17.844 1 62.72 422 LYS B C 1
ATOM 7488 O O . LYS B 1 422 ? 13.664 -27.156 -17.141 1 62.72 422 LYS B O 1
ATOM 7493 N N . ILE B 1 423 ? 12.781 -27.875 -19.031 1 61.97 423 ILE B N 1
ATOM 7494 C CA . ILE B 1 423 ? 12.844 -26.578 -19.688 1 61.97 423 ILE B CA 1
ATOM 7495 C C . ILE B 1 423 ? 11.945 -25.578 -18.953 1 61.97 423 ILE B C 1
ATOM 7497 O O . ILE B 1 423 ? 12.359 -24.453 -18.672 1 61.97 423 ILE B O 1
ATOM 7501 N N . GLU B 1 424 ? 10.883 -26.031 -18.641 1 61.19 424 GLU B N 1
ATOM 7502 C CA . GLU B 1 424 ? 9.898 -25.172 -18 1 61.19 424 GLU B CA 1
ATOM 7503 C C . GLU B 1 424 ? 10.336 -24.781 -16.594 1 61.19 424 GLU B C 1
ATOM 7505 O O . GLU B 1 424 ? 10.055 -23.672 -16.125 1 61.19 424 GLU B O 1
ATOM 7510 N N . ALA B 1 425 ? 10.93 -25.781 -15.992 1 55.31 425 ALA B N 1
ATOM 7511 C CA . ALA B 1 425 ? 11.414 -25.516 -14.641 1 55.31 425 ALA B CA 1
ATOM 7512 C C . ALA B 1 425 ? 12.656 -24.625 -14.664 1 55.31 425 ALA B C 1
ATOM 7514 O O . ALA B 1 425 ? 13.164 -24.234 -13.609 1 55.31 425 ALA B O 1
ATOM 7515 N N . GLY B 1 426 ? 12.922 -24.172 -15.859 1 56.44 426 GLY B N 1
ATOM 7516 C CA . GLY B 1 426 ? 14.094 -23.312 -15.992 1 56.44 426 GLY B CA 1
ATOM 7517 C C . GLY B 1 426 ? 15.398 -24.062 -15.797 1 56.44 426 GLY B C 1
ATOM 7518 O O . GLY B 1 426 ? 16.453 -23.453 -15.602 1 56.44 426 GLY B O 1
ATOM 7519 N N . HIS B 1 427 ? 15.352 -25.312 -15.641 1 54.84 427 HIS B N 1
ATOM 7520 C CA . HIS B 1 427 ? 16.5 -26.141 -15.297 1 54.84 427 HIS B CA 1
ATOM 7521 C C . HIS B 1 427 ? 17.203 -26.641 -16.547 1 54.84 427 HIS B C 1
ATOM 7523 O O . HIS B 1 427 ? 17.859 -27.688 -16.531 1 54.84 427 HIS B O 1
ATOM 7529 N N . VAL B 1 428 ? 17.016 -25.922 -17.609 1 58.62 428 VAL B N 1
ATOM 7530 C CA . VAL B 1 428 ? 17.781 -26.469 -18.734 1 58.62 428 VAL B CA 1
ATOM 7531 C C . VAL B 1 428 ? 19.266 -26.094 -18.578 1 58.62 428 VAL B C 1
ATOM 7533 O O . VAL B 1 428 ? 19.641 -24.938 -18.734 1 58.62 428 VAL B O 1
ATOM 7536 N N . ALA B 1 429 ? 19.953 -26.781 -17.656 1 65 429 ALA B N 1
ATOM 7537 C CA . ALA B 1 429 ? 21.406 -26.625 -17.594 1 65 429 ALA B CA 1
ATOM 7538 C C . ALA B 1 429 ? 22.062 -27.203 -18.844 1 65 429 ALA B C 1
ATOM 7540 O O . ALA B 1 429 ? 22 -28.406 -19.094 1 65 429 ALA B O 1
ATOM 7541 N N . LEU B 1 430 ? 22.484 -26.234 -19.844 1 74.12 430 LEU B N 1
ATOM 7542 C CA . LEU B 1 430 ? 23.172 -26.656 -21.062 1 74.12 430 LEU B CA 1
ATOM 7543 C C . LEU B 1 430 ? 24.609 -27.078 -20.766 1 74.12 430 LEU B C 1
ATOM 7545 O O . LEU B 1 430 ? 25.328 -26.359 -20.062 1 74.12 430 LEU B O 1
ATOM 7549 N N . HIS B 1 431 ? 24.875 -28.328 -20.953 1 79.38 431 HIS B N 1
ATOM 7550 C CA . HIS B 1 431 ? 26.281 -28.719 -20.953 1 79.38 431 HIS B CA 1
ATOM 7551 C C . HIS B 1 431 ? 26.938 -28.375 -22.281 1 79.38 431 HIS B C 1
ATOM 7553 O O . HIS B 1 431 ? 26.953 -29.203 -23.203 1 79.38 431 HIS B O 1
ATOM 7559 N N . GLU B 1 432 ? 27.609 -27.188 -22.328 1 88.62 432 GLU B N 1
ATOM 7560 C CA . GLU B 1 432 ? 28.078 -26.641 -23.594 1 88.62 432 GLU B CA 1
ATOM 7561 C C . GLU B 1 432 ? 29.469 -27.188 -23.953 1 88.62 432 GLU B C 1
ATOM 7563 O O . GLU B 1 432 ? 30.312 -27.375 -23.078 1 88.62 432 GLU B O 1
ATOM 7568 N N . GLU B 1 433 ? 29.625 -27.656 -25.109 1 90.69 433 GLU B N 1
ATOM 7569 C CA . GLU B 1 433 ? 30.891 -28.062 -25.688 1 90.69 433 GLU B CA 1
ATOM 7570 C C . GLU B 1 433 ? 31 -27.594 -27.141 1 90.69 433 GLU B C 1
ATOM 7572 O O . GLU B 1 433 ? 30.031 -27.078 -27.703 1 90.69 433 GLU B O 1
ATOM 7577 N N . ASP B 1 434 ? 32.25 -27.656 -27.703 1 94.44 434 ASP B N 1
ATOM 7578 C CA . ASP B 1 434 ? 32.469 -27.359 -29.125 1 94.44 434 ASP B CA 1
ATOM 7579 C C . ASP B 1 434 ? 31.953 -28.5 -30 1 94.44 434 ASP B C 1
ATOM 7581 O O . ASP B 1 434 ? 32.531 -29.594 -30 1 94.44 434 ASP B O 1
ATOM 7585 N N . VAL B 1 435 ? 30.906 -28.266 -30.641 1 93.75 435 VAL B N 1
ATOM 7586 C CA . VAL B 1 435 ? 30.219 -29.328 -31.359 1 93.75 435 VAL B CA 1
ATOM 7587 C C . VAL B 1 435 ? 30.422 -29.156 -32.875 1 93.75 435 VAL B C 1
ATOM 7589 O O . VAL B 1 435 ? 30.312 -28.047 -33.406 1 93.75 435 VAL B O 1
ATOM 7592 N N . ASP B 1 436 ? 30.844 -30.234 -33.531 1 93.88 436 ASP B N 1
ATOM 7593 C CA . ASP B 1 436 ? 30.812 -30.312 -34.969 1 93.88 436 ASP B CA 1
ATOM 7594 C C . ASP B 1 436 ? 29.422 -30.656 -35.469 1 93.88 436 ASP B C 1
ATOM 7596 O O . ASP B 1 436 ? 28.984 -31.812 -35.375 1 93.88 436 ASP B O 1
ATOM 7600 N N . VAL B 1 437 ? 28.812 -29.672 -36.094 1 95 437 VAL B N 1
ATOM 7601 C CA . VAL B 1 437 ? 27.422 -29.828 -36.469 1 95 437 VAL B CA 1
ATOM 7602 C C . VAL B 1 437 ? 27.281 -30.938 -37.5 1 95 437 VAL B C 1
ATOM 7604 O O . VAL B 1 437 ? 26.281 -31.672 -37.531 1 95 437 VAL B O 1
ATOM 7607 N N . ALA B 1 438 ? 28.281 -31.141 -38.375 1 94.5 438 ALA B N 1
ATOM 7608 C CA . ALA B 1 438 ? 28.25 -32.188 -39.375 1 94.5 438 ALA B CA 1
ATOM 7609 C C . ALA B 1 438 ? 28.203 -33.562 -38.75 1 94.5 438 ALA B C 1
ATOM 7611 O O . ALA B 1 438 ? 27.516 -34.469 -39.25 1 94.5 438 ALA B O 1
ATOM 7612 N N . VAL B 1 439 ? 28.906 -33.656 -37.688 1 91.56 439 VAL B N 1
ATOM 7613 C CA . VAL B 1 439 ? 28.938 -34.938 -36.969 1 91.56 439 VAL B CA 1
ATOM 7614 C C . VAL B 1 439 ? 27.562 -35.219 -36.406 1 91.56 439 VAL B C 1
ATOM 7616 O O . VAL B 1 439 ? 27.062 -36.375 -36.5 1 91.56 439 VAL B O 1
ATOM 7619 N N . VAL B 1 440 ? 26.953 -34.219 -35.875 1 92.56 440 VAL B N 1
ATOM 7620 C CA . VAL B 1 440 ? 25.641 -34.406 -35.25 1 92.56 440 VAL B CA 1
ATOM 7621 C C . VAL B 1 440 ? 24.609 -34.719 -36.344 1 92.56 440 VAL B C 1
ATOM 7623 O O . VAL B 1 440 ? 23.766 -35.594 -36.156 1 92.56 440 VAL B O 1
ATOM 7626 N N . VAL B 1 441 ? 24.688 -34.094 -37.469 1 93.25 441 VAL B N 1
ATOM 7627 C CA . VAL B 1 441 ? 23.781 -34.344 -38.594 1 93.25 441 VAL B CA 1
ATOM 7628 C C . VAL B 1 441 ? 23.953 -35.781 -39.062 1 93.25 441 VAL B C 1
ATOM 7630 O O . VAL B 1 441 ? 22.969 -36.469 -39.344 1 93.25 441 VAL B O 1
ATOM 7633 N N . GLY B 1 442 ? 25.203 -36.219 -39.156 1 88.44 442 GLY B N 1
ATOM 7634 C CA . GLY B 1 442 ? 25.469 -37.594 -39.531 1 88.44 442 GLY B CA 1
ATOM 7635 C C . GLY B 1 442 ? 24.859 -38.625 -38.594 1 88.44 442 GLY B C 1
ATOM 7636 O O . GLY B 1 442 ? 24.297 -39.625 -39.031 1 88.44 442 GLY B O 1
ATOM 7637 N N . GLU B 1 443 ? 24.984 -38.312 -37.375 1 83.5 443 GLU B N 1
ATOM 7638 C CA . GLU B 1 443 ? 24.438 -39.188 -36.344 1 83.5 443 GLU B CA 1
ATOM 7639 C C . GLU B 1 443 ? 22.922 -39.281 -36.469 1 83.5 443 GLU B C 1
ATOM 7641 O O . GLU B 1 443 ? 22.359 -40.375 -36.375 1 83.5 443 GLU B O 1
ATOM 7646 N N . VAL B 1 444 ? 22.297 -38.156 -36.594 1 88.25 444 VAL B N 1
ATOM 7647 C CA . VAL B 1 444 ? 20.844 -38.094 -36.688 1 88.25 444 VAL B CA 1
ATOM 7648 C C . VAL B 1 444 ? 20.375 -38.812 -37.969 1 88.25 444 VAL B C 1
ATOM 7650 O O . VAL B 1 444 ? 19.359 -39.5 -37.938 1 88.25 444 VAL B O 1
ATOM 7653 N N . TYR B 1 445 ? 21.062 -38.688 -39.031 1 86.19 445 TYR B N 1
ATOM 7654 C CA . TYR B 1 445 ? 20.75 -39.375 -40.25 1 86.19 445 TYR B CA 1
ATOM 7655 C C . TYR B 1 445 ? 20.797 -40.875 -40.094 1 86.19 445 TYR B C 1
ATOM 7657 O O . TYR B 1 445 ? 19.906 -41.594 -40.531 1 86.19 445 TYR B O 1
ATOM 7665 N N . ALA B 1 446 ? 21.859 -41.281 -39.438 1 77.19 446 ALA B N 1
ATOM 7666 C CA . ALA B 1 446 ? 22.031 -42.719 -39.219 1 77.19 446 ALA B CA 1
ATOM 7667 C C . ALA B 1 446 ? 20.844 -43.281 -38.438 1 77.19 446 ALA B C 1
ATOM 7669 O O . ALA B 1 446 ? 20.375 -44.406 -38.75 1 77.19 446 ALA B O 1
ATOM 7670 N N . LEU B 1 447 ? 20.391 -42.531 -37.562 1 73.31 447 LEU B N 1
ATOM 7671 C CA . LEU B 1 447 ? 19.281 -43 -36.719 1 73.31 447 LEU B CA 1
ATOM 7672 C C . LEU B 1 447 ? 17.984 -43.031 -37.531 1 73.31 447 LEU B C 1
ATOM 7674 O O . LEU B 1 447 ? 17.078 -43.812 -37.25 1 73.31 447 LEU B O 1
ATOM 7678 N N . GLN B 1 448 ? 17.922 -42.219 -38.625 1 79.38 448 GLN B N 1
ATOM 7679 C CA . GLN B 1 448 ? 16.672 -42.094 -39.344 1 79.38 448 GLN B CA 1
ATOM 7680 C C . GLN B 1 448 ? 16.797 -42.719 -40.719 1 79.38 448 GLN B C 1
ATOM 7682 O O . GLN B 1 448 ? 15.844 -42.688 -41.531 1 79.38 448 GLN B O 1
ATOM 7687 N N . GLU B 1 449 ? 17.859 -43.312 -41 1 79.75 449 GLU B N 1
ATOM 7688 C CA . GLU B 1 449 ? 18.141 -43.812 -42.344 1 79.75 449 GLU B CA 1
ATOM 7689 C C . GLU B 1 449 ? 17.078 -44.812 -42.781 1 79.75 449 GLU B C 1
ATOM 7691 O O . GLU B 1 449 ? 16.562 -44.719 -43.906 1 79.75 449 GLU B O 1
ATOM 7696 N N . LEU B 1 450 ? 16.781 -45.719 -41.906 1 72.25 450 LEU B N 1
ATOM 7697 C CA . LEU B 1 450 ? 15.805 -46.75 -42.25 1 72.25 450 LEU B CA 1
ATOM 7698 C C . LEU B 1 450 ? 14.43 -46.125 -42.5 1 72.25 450 LEU B C 1
ATOM 7700 O O . LEU B 1 450 ? 13.727 -46.531 -43.438 1 72.25 450 LEU B O 1
ATOM 7704 N N . SER B 1 451 ? 14.125 -45.219 -41.719 1 79.31 451 SER B N 1
ATOM 7705 C CA . SER B 1 451 ? 12.844 -44.531 -41.875 1 79.31 451 SER B CA 1
ATOM 7706 C C . SER B 1 451 ? 12.781 -43.75 -43.156 1 79.31 451 SER B C 1
ATOM 7708 O O . SER B 1 451 ? 11.75 -43.719 -43.844 1 79.31 451 SER B O 1
ATOM 7710 N N . LEU B 1 452 ? 13.805 -43.156 -43.562 1 84.38 452 LEU B N 1
ATOM 7711 C CA . LEU B 1 452 ? 13.914 -42.375 -44.812 1 84.38 452 LEU B CA 1
ATOM 7712 C C . LEU B 1 452 ? 13.789 -43.281 -46.031 1 84.38 452 LEU B C 1
ATOM 7714 O O . LEU B 1 452 ? 13.031 -43 -46.969 1 84.38 452 LEU B O 1
ATOM 7718 N N . THR B 1 453 ? 14.43 -44.375 -45.906 1 82.56 453 THR B N 1
ATOM 7719 C CA . THR B 1 453 ? 14.43 -45.312 -47 1 82.56 453 THR B CA 1
ATOM 7720 C C . THR B 1 453 ? 13.07 -46 -47.156 1 82.56 453 THR B C 1
ATOM 7722 O O . THR B 1 453 ? 12.555 -46.125 -48.281 1 82.56 453 THR B O 1
ATOM 7725 N N . SER B 1 454 ? 12.523 -46.344 -46.031 1 80.5 454 SER B N 1
ATOM 7726 C CA . SER B 1 454 ? 11.227 -47.031 -46.062 1 80.5 454 SER B CA 1
ATOM 7727 C C . SER B 1 454 ? 10.125 -46.094 -46.562 1 80.5 454 SER B C 1
ATOM 7729 O O . SER B 1 454 ? 9.156 -46.531 -47.156 1 80.5 454 SER B O 1
ATOM 7731 N N . ALA B 1 455 ? 10.344 -44.906 -46.344 1 83.94 455 ALA B N 1
ATOM 7732 C CA . ALA B 1 455 ? 9.344 -43.906 -46.75 1 83.94 455 ALA B CA 1
ATOM 7733 C C . ALA B 1 455 ? 9.578 -43.469 -48.188 1 83.94 455 ALA B C 1
ATOM 7735 O O . ALA B 1 455 ? 8.773 -42.719 -48.75 1 83.94 455 ALA B O 1
ATOM 7736 N N . GLY B 1 456 ? 10.672 -43.938 -48.75 1 91.06 456 GLY B N 1
ATOM 7737 C CA . GLY B 1 456 ? 10.977 -43.562 -50.125 1 91.06 456 GLY B CA 1
ATOM 7738 C C . GLY B 1 456 ? 11.352 -42.094 -50.25 1 91.06 456 GLY B C 1
ATOM 7739 O O . GLY B 1 456 ? 10.945 -41.438 -51.219 1 91.06 456 GLY B O 1
ATOM 7740 N N . LEU B 1 457 ? 12.031 -41.625 -49.312 1 93.75 457 LEU B N 1
ATOM 7741 C CA . LEU B 1 457 ? 12.367 -40.219 -49.312 1 93.75 457 LEU B CA 1
ATOM 7742 C C . LEU B 1 457 ? 13.836 -40 -49.656 1 93.75 457 LEU B C 1
ATOM 7744 O O . LEU B 1 457 ? 14.688 -40.812 -49.312 1 93.75 457 LEU B O 1
ATOM 7748 N N . ALA B 1 458 ? 14.117 -38.875 -50.375 1 95.19 458 ALA B N 1
ATOM 7749 C CA . ALA B 1 458 ? 15.492 -38.469 -50.625 1 95.19 458 ALA B CA 1
ATOM 7750 C C . ALA B 1 458 ? 16 -37.562 -49.5 1 95.19 458 ALA B C 1
ATOM 7752 O O . ALA B 1 458 ? 15.219 -36.812 -48.906 1 95.19 458 ALA B O 1
ATOM 7753 N N . PHE B 1 459 ? 17.281 -37.719 -49.125 1 94.94 459 PHE B N 1
ATOM 7754 C CA . PHE B 1 459 ? 17.875 -36.906 -48.062 1 94.94 459 PHE B CA 1
ATOM 7755 C C . PHE B 1 459 ? 19.172 -36.25 -48.562 1 94.94 459 PHE B C 1
ATOM 7757 O O . PHE B 1 459 ? 19.969 -36.906 -49.25 1 94.94 459 PHE B O 1
ATOM 7764 N N . ASP B 1 460 ? 19.359 -34.969 -48.281 1 94.81 460 ASP B N 1
ATOM 7765 C CA . ASP B 1 460 ? 20.578 -34.25 -48.594 1 94.81 460 ASP B CA 1
ATOM 7766 C C . ASP B 1 460 ? 21 -33.312 -47.469 1 94.81 460 ASP B C 1
ATOM 7768 O O . ASP B 1 460 ? 20.141 -32.844 -46.719 1 94.81 460 ASP B O 1
ATOM 7772 N N . ALA B 1 461 ? 22.297 -33.156 -47.188 1 95.62 461 ALA B N 1
ATOM 7773 C CA . ALA B 1 461 ? 22.828 -32.219 -46.219 1 95.62 461 ALA B CA 1
ATOM 7774 C C . ALA B 1 461 ? 23.938 -31.375 -46.844 1 95.62 461 ALA B C 1
ATOM 7776 O O . ALA B 1 461 ? 24.781 -31.891 -47.594 1 95.62 461 ALA B O 1
ATOM 7777 N N . SER B 1 462 ? 23.875 -30.078 -46.656 1 95.56 462 SER B N 1
ATOM 7778 C CA . SER B 1 462 ? 24.891 -29.156 -47.156 1 95.56 462 SER B CA 1
ATOM 7779 C C . SER B 1 462 ? 25.547 -28.375 -46.031 1 95.56 462 SER B C 1
ATOM 7781 O O . SER B 1 462 ? 24.891 -27.953 -45.094 1 95.56 462 SER B O 1
ATOM 7783 N N . PHE B 1 463 ? 26.859 -28.219 -46.125 1 94.75 463 PHE B N 1
ATOM 7784 C CA . PHE B 1 463 ? 27.656 -27.516 -45.094 1 94.75 463 PHE B CA 1
ATOM 7785 C C . PHE B 1 463 ? 28.531 -26.453 -45.75 1 94.75 463 PHE B C 1
ATOM 7787 O O . PHE B 1 463 ? 29.047 -26.641 -46.844 1 94.75 463 PHE B O 1
ATOM 7794 N N . PRO B 1 464 ? 28.656 -25.422 -45.062 1 89.62 464 PRO B N 1
ATOM 7795 C CA . PRO B 1 464 ? 29.641 -24.453 -45.562 1 89.62 464 PRO B CA 1
ATOM 7796 C C . PRO B 1 464 ? 31.078 -24.938 -45.406 1 89.62 464 PRO B C 1
ATOM 7798 O O . PRO B 1 464 ? 31.375 -25.766 -44.531 1 89.62 464 PRO B O 1
ATOM 7801 N N . ARG B 1 465 ? 31.938 -24.406 -46.281 1 85.88 465 ARG B N 1
ATOM 7802 C CA . ARG B 1 465 ? 33.375 -24.688 -46.188 1 85.88 465 ARG B CA 1
ATOM 7803 C C . ARG B 1 465 ? 34.156 -23.406 -45.938 1 85.88 465 ARG B C 1
ATOM 7805 O O . ARG B 1 465 ? 34.156 -22.5 -46.781 1 85.88 465 ARG B O 1
ATOM 7812 N N . PRO B 1 466 ? 34.812 -23.25 -44.75 1 85 466 PRO B N 1
ATOM 7813 C CA . PRO B 1 466 ? 34.938 -24.188 -43.625 1 85 466 PRO B CA 1
ATOM 7814 C C . PRO B 1 466 ? 33.688 -24.172 -42.719 1 85 466 PRO B C 1
ATOM 7816 O O . PRO B 1 466 ? 33.031 -23.156 -42.594 1 85 466 PRO B O 1
ATOM 7819 N N . LEU B 1 467 ? 33.344 -25.312 -42.125 1 88.94 467 LEU B N 1
ATOM 7820 C CA . LEU B 1 467 ? 32.25 -25.422 -41.188 1 88.94 467 LEU B CA 1
ATOM 7821 C C . LEU B 1 467 ? 32.719 -25.031 -39.781 1 88.94 467 LEU B C 1
ATOM 7823 O O . LEU B 1 467 ? 33.562 -25.703 -39.188 1 88.94 467 LEU B O 1
ATOM 7827 N N . PRO B 1 468 ? 32.219 -23.969 -39.281 1 91 468 PRO B N 1
ATOM 7828 C CA . PRO B 1 468 ? 32.594 -23.594 -37.938 1 91 468 PRO B CA 1
ATOM 7829 C C . PRO B 1 468 ? 32.031 -24.531 -36.875 1 91 468 PRO B C 1
ATOM 7831 O O . PRO B 1 468 ? 31.016 -25.203 -37.125 1 91 468 PRO B O 1
ATOM 7834 N N . ARG B 1 469 ? 32.719 -24.594 -35.75 1 93.81 469 ARG B N 1
ATOM 7835 C CA . ARG B 1 469 ? 32.188 -25.312 -34.625 1 93.81 469 ARG B CA 1
ATOM 7836 C C . ARG B 1 469 ? 31.188 -24.453 -33.844 1 93.81 469 ARG B C 1
ATOM 7838 O O . ARG B 1 469 ? 31.266 -23.219 -33.906 1 93.81 469 ARG B O 1
ATOM 7845 N N . LEU B 1 470 ? 30.234 -25.094 -33.312 1 94.81 470 LEU B N 1
ATOM 7846 C CA . LEU B 1 470 ? 29.188 -24.406 -32.531 1 94.81 470 LEU B CA 1
ATOM 7847 C C . LEU B 1 470 ? 29.297 -24.719 -31.062 1 94.81 470 LEU B C 1
ATOM 7849 O O . LEU B 1 470 ? 29.422 -25.891 -30.672 1 94.81 470 LEU B O 1
ATOM 7853 N N . ARG B 1 471 ? 29.453 -23.703 -30.25 1 95.38 471 ARG B N 1
ATOM 7854 C CA . ARG B 1 471 ? 29.375 -23.922 -28.812 1 95.38 471 ARG B CA 1
ATOM 7855 C C . ARG B 1 471 ? 27.953 -24.219 -28.375 1 95.38 471 ARG B C 1
ATOM 7857 O O . ARG B 1 471 ? 27.094 -23.328 -28.344 1 95.38 471 ARG B O 1
ATOM 7864 N N . ALA B 1 472 ? 27.625 -25.469 -28.125 1 94 472 ALA B N 1
ATOM 7865 C CA . ALA B 1 472 ? 26.266 -25.906 -27.812 1 94 472 ALA B CA 1
ATOM 7866 C C . ALA B 1 472 ? 26.281 -27.203 -27 1 94 472 ALA B C 1
ATOM 7868 O O . ALA B 1 472 ? 27.328 -27.797 -26.797 1 94 472 ALA B O 1
ATOM 7869 N N . ASP B 1 473 ? 25.203 -27.531 -26.406 1 89.56 473 ASP B N 1
ATOM 7870 C CA . ASP B 1 473 ? 25 -28.844 -25.812 1 89.56 473 ASP B CA 1
ATOM 7871 C C . ASP B 1 473 ? 24.734 -29.906 -26.875 1 89.56 473 ASP B C 1
ATOM 7873 O O . ASP B 1 473 ? 23.734 -29.812 -27.609 1 89.56 473 ASP B O 1
ATOM 7877 N N . ARG B 1 474 ? 25.625 -30.859 -27.047 1 87.56 474 ARG B N 1
ATOM 7878 C CA . ARG B 1 474 ? 25.562 -31.875 -28.094 1 87.56 474 ARG B CA 1
ATOM 7879 C C . ARG B 1 474 ? 24.266 -32.656 -28.031 1 87.56 474 ARG B C 1
ATOM 7881 O O . ARG B 1 474 ? 23.641 -32.938 -29.062 1 87.56 474 ARG B O 1
ATOM 7888 N N . ARG B 1 475 ? 23.859 -33 -26.844 1 80.38 475 ARG B N 1
ATOM 7889 C CA . ARG B 1 475 ? 22.641 -33.781 -26.656 1 80.38 475 ARG B CA 1
ATOM 7890 C C . ARG B 1 475 ? 21.422 -33 -27.109 1 80.38 475 ARG B C 1
ATOM 7892 O O . ARG B 1 475 ? 20.531 -33.531 -27.766 1 80.38 475 ARG B O 1
ATOM 7899 N N . SER B 1 476 ? 21.5 -31.719 -26.734 1 84.56 476 SER B N 1
ATOM 7900 C CA . SER B 1 476 ? 20.375 -30.859 -27.094 1 84.56 476 SER B CA 1
ATOM 7901 C C . SER B 1 476 ? 20.297 -30.656 -28.609 1 84.56 476 SER B C 1
ATOM 7903 O O . SER B 1 476 ? 19.203 -30.688 -29.188 1 84.56 476 SER B O 1
ATOM 7905 N N . LEU B 1 477 ? 21.438 -30.453 -29.188 1 90.62 477 LEU B N 1
ATOM 7906 C CA . LEU B 1 477 ? 21.469 -30.266 -30.625 1 90.62 477 LEU B CA 1
ATOM 7907 C C . LEU B 1 477 ? 20.984 -31.5 -31.359 1 90.62 477 LEU B C 1
ATOM 7909 O O . LEU B 1 477 ? 20.25 -31.406 -32.344 1 90.62 477 LEU B O 1
ATOM 7913 N N . ARG B 1 478 ? 21.406 -32.656 -30.906 1 87.5 478 ARG B N 1
ATOM 7914 C CA . ARG B 1 478 ? 20.938 -33.906 -31.453 1 87.5 478 ARG B CA 1
ATOM 7915 C C . ARG B 1 478 ? 19.422 -34.031 -31.344 1 87.5 478 ARG B C 1
ATOM 7917 O O . ARG B 1 478 ? 18.75 -34.438 -32.312 1 87.5 478 ARG B O 1
ATOM 7924 N N . GLN B 1 479 ? 18.938 -33.656 -30.203 1 81.75 479 GLN B N 1
ATOM 7925 C CA . GLN B 1 479 ? 17.5 -33.719 -29.969 1 81.75 479 GLN B CA 1
ATOM 7926 C C . GLN B 1 479 ? 16.734 -32.781 -30.906 1 81.75 479 GLN B C 1
ATOM 7928 O O . GLN B 1 479 ? 15.695 -33.156 -31.438 1 81.75 479 GLN B O 1
ATOM 7933 N N . ILE B 1 480 ? 17.281 -31.609 -31.062 1 90.5 480 ILE B N 1
ATOM 7934 C CA . ILE B 1 480 ? 16.688 -30.609 -31.938 1 90.5 480 ILE B CA 1
ATOM 7935 C C . ILE B 1 480 ? 16.562 -31.188 -33.344 1 90.5 480 ILE B C 1
ATOM 7937 O O . ILE B 1 480 ? 15.477 -31.203 -33.938 1 90.5 480 ILE B O 1
ATOM 7941 N N . LEU B 1 481 ? 17.656 -31.703 -33.844 1 92.62 481 LEU B N 1
ATOM 7942 C CA . LEU B 1 481 ? 17.703 -32.156 -35.219 1 92.62 481 LEU B CA 1
ATOM 7943 C C . LEU B 1 481 ? 16.875 -33.438 -35.406 1 92.62 481 LEU B C 1
ATOM 7945 O O . LEU B 1 481 ? 16.25 -33.625 -36.438 1 92.62 481 LEU B O 1
ATOM 7949 N N . LEU B 1 482 ? 16.891 -34.281 -34.375 1 86.75 482 LEU B N 1
ATOM 7950 C CA . LEU B 1 482 ? 16.094 -35.5 -34.438 1 86.75 482 LEU B CA 1
ATOM 7951 C C . LEU B 1 482 ? 14.602 -35.188 -34.5 1 86.75 482 LEU B C 1
ATOM 7953 O O . LEU B 1 482 ? 13.875 -35.781 -35.281 1 86.75 482 LEU B O 1
ATOM 7957 N N . ASN B 1 483 ? 14.219 -34.25 -33.781 1 84.19 483 ASN B N 1
ATOM 7958 C CA . ASN B 1 483 ? 12.812 -33.844 -33.781 1 84.19 483 ASN B CA 1
ATOM 7959 C C . ASN B 1 483 ? 12.398 -33.281 -35.125 1 84.19 483 ASN B C 1
ATOM 7961 O O . ASN B 1 483 ? 11.32 -33.594 -35.625 1 84.19 483 ASN B O 1
ATOM 7965 N N . LEU B 1 484 ? 13.234 -32.469 -35.594 1 93.12 484 LEU B N 1
ATOM 7966 C CA . LEU B 1 484 ? 12.914 -31.812 -36.875 1 93.12 484 LEU B CA 1
ATOM 7967 C C . LEU B 1 484 ? 12.93 -32.812 -38 1 93.12 484 LEU B C 1
ATOM 7969 O O . LEU B 1 484 ? 12.039 -32.812 -38.875 1 93.12 484 LEU B O 1
ATOM 7973 N N . LEU B 1 485 ? 13.93 -33.688 -38 1 89.44 485 LEU B N 1
ATOM 7974 C CA . LEU B 1 485 ? 14.031 -34.656 -39.094 1 89.44 485 LEU B CA 1
ATOM 7975 C C . LEU B 1 485 ? 12.898 -35.688 -39 1 89.44 485 LEU B C 1
ATOM 7977 O O . LEU B 1 485 ? 12.328 -36.062 -40 1 89.44 485 LEU B O 1
ATOM 7981 N N . SER B 1 486 ? 12.586 -36.094 -37.781 1 82.62 486 SER B N 1
ATOM 7982 C CA . SER B 1 486 ? 11.484 -37.031 -37.594 1 82.62 486 SER B CA 1
ATOM 7983 C C . SER B 1 486 ? 10.172 -36.469 -38.094 1 82.62 486 SER B C 1
ATOM 7985 O O . SER B 1 486 ? 9.375 -37.156 -38.75 1 82.62 486 SER B O 1
ATOM 7987 N N . ASN B 1 487 ? 9.984 -35.219 -37.844 1 85.56 487 ASN B N 1
ATOM 7988 C CA . ASN B 1 487 ? 8.797 -34.531 -38.344 1 85.56 487 ASN B CA 1
ATOM 7989 C C . ASN B 1 487 ? 8.781 -34.469 -39.875 1 85.56 487 ASN B C 1
ATOM 7991 O O . ASN B 1 487 ? 7.746 -34.719 -40.5 1 85.56 487 ASN B O 1
ATOM 7995 N N . ALA B 1 488 ? 9.898 -34.125 -40.406 1 91.31 488 ALA B N 1
ATOM 7996 C CA . ALA B 1 488 ? 10.016 -34.031 -41.844 1 91.31 488 ALA B CA 1
ATOM 7997 C C . ALA B 1 488 ? 9.68 -35.375 -42.5 1 91.31 488 ALA B C 1
ATOM 7999 O O . ALA B 1 488 ? 8.977 -35.438 -43.531 1 91.31 488 ALA B O 1
ATOM 8000 N N . VAL B 1 489 ? 10.164 -36.469 -41.906 1 87.38 489 VAL B N 1
ATOM 8001 C CA . VAL B 1 489 ? 9.922 -37.812 -42.469 1 87.38 489 VAL B CA 1
ATOM 8002 C C . VAL B 1 489 ? 8.438 -38.156 -42.344 1 87.38 489 VAL B C 1
ATOM 8004 O O . VAL B 1 489 ? 7.84 -38.688 -43.281 1 87.38 489 VAL B O 1
ATOM 8007 N N . LYS B 1 490 ? 7.906 -37.75 -41.219 1 83.56 490 LYS B N 1
ATOM 8008 C CA . LYS B 1 490 ? 6.52 -38.062 -40.906 1 83.56 490 LYS B CA 1
ATOM 8009 C C . LYS B 1 490 ? 5.555 -37.344 -41.844 1 83.56 490 LYS B C 1
ATOM 8011 O O . LYS B 1 490 ? 4.523 -37.906 -42.25 1 83.56 490 LYS B O 1
ATOM 8016 N N . PHE B 1 491 ? 5.879 -36.188 -42.25 1 88.5 491 PHE B N 1
ATOM 8017 C CA . PHE B 1 491 ? 4.883 -35.344 -42.938 1 88.5 491 PHE B CA 1
ATOM 8018 C C . PHE B 1 491 ? 5.219 -35.156 -44.406 1 88.5 491 PHE B C 1
ATOM 8020 O O . PHE B 1 491 ? 4.539 -34.438 -45.125 1 88.5 491 PHE B O 1
ATOM 8027 N N . THR B 1 492 ? 6.258 -35.875 -44.906 1 91.19 492 THR B N 1
ATOM 8028 C CA . THR B 1 492 ? 6.617 -35.812 -46.312 1 91.19 492 THR B CA 1
ATOM 8029 C C . THR B 1 492 ? 6.168 -37.062 -47.031 1 91.19 492 THR B C 1
ATOM 8031 O O . THR B 1 492 ? 6.547 -38.156 -46.656 1 91.19 492 THR B O 1
ATOM 8034 N N . PRO B 1 493 ? 5.305 -36.969 -48.031 1 90.56 493 PRO B N 1
ATOM 8035 C CA . PRO B 1 493 ? 4.867 -38.125 -48.781 1 90.56 493 PRO B CA 1
ATOM 8036 C C . PRO B 1 493 ? 6.012 -38.812 -49.531 1 90.56 493 PRO B C 1
ATOM 8038 O O . PRO B 1 493 ? 7.059 -38.188 -49.75 1 90.56 493 PRO B O 1
ATOM 8041 N N . ALA B 1 494 ? 5.746 -40.094 -49.875 1 91.75 494 ALA B N 1
ATOM 8042 C CA . ALA B 1 494 ? 6.734 -40.844 -50.625 1 91.75 494 ALA B CA 1
ATOM 8043 C C . ALA B 1 494 ? 7.141 -40.094 -51.906 1 91.75 494 ALA B C 1
ATOM 8045 O O . ALA B 1 494 ? 6.301 -39.5 -52.562 1 91.75 494 ALA B O 1
ATOM 8046 N N . GLY B 1 495 ? 8.398 -40.25 -52.25 1 93.06 495 GLY B N 1
ATOM 8047 C CA . GLY B 1 495 ? 8.914 -39.531 -53.406 1 93.06 495 GLY B CA 1
ATOM 8048 C C . GLY B 1 495 ? 9.367 -38.125 -53.094 1 93.06 495 GLY B C 1
ATOM 8049 O O . GLY B 1 495 ? 9.914 -37.438 -53.969 1 93.06 495 GLY B O 1
ATOM 8050 N N . GLY B 1 496 ? 9.133 -37.719 -51.938 1 94.38 496 GLY B N 1
ATOM 8051 C CA . GLY B 1 496 ? 9.531 -36.406 -51.5 1 94.38 496 GLY B CA 1
ATOM 8052 C C . GLY B 1 496 ? 11 -36.281 -51.156 1 94.38 496 GLY B C 1
ATOM 8053 O O . GLY B 1 496 ? 11.766 -37.25 -51.344 1 94.38 496 GLY B O 1
ATOM 8054 N N . ARG B 1 497 ? 11.367 -34.969 -50.688 1 95.81 497 ARG B N 1
ATOM 8055 C CA . ARG B 1 497 ? 12.758 -34.719 -50.375 1 95.81 497 ARG B CA 1
ATOM 8056 C C . ARG B 1 497 ? 12.875 -33.969 -49.031 1 95.81 497 ARG B C 1
ATOM 8058 O O . ARG B 1 497 ? 12.039 -33.125 -48.719 1 95.81 497 ARG B O 1
ATOM 8065 N N . ILE B 1 498 ? 13.883 -34.312 -48.25 1 96.75 498 ILE B N 1
ATOM 8066 C CA . ILE B 1 498 ? 14.258 -33.656 -47 1 96.75 498 ILE B CA 1
ATOM 8067 C C . ILE B 1 498 ? 15.703 -33.188 -47.094 1 96.75 498 ILE B C 1
ATOM 8069 O O . ILE B 1 498 ? 16.578 -33.906 -47.562 1 96.75 498 ILE B O 1
ATOM 8073 N N . ALA B 1 499 ? 15.945 -31.906 -46.688 1 96.88 499 ALA B N 1
ATOM 8074 C CA . ALA B 1 499 ? 17.297 -31.359 -46.75 1 96.88 499 ALA B CA 1
ATOM 8075 C C . ALA B 1 499 ? 17.656 -30.656 -45.438 1 96.88 499 ALA B C 1
ATOM 8077 O O . ALA B 1 499 ? 16.797 -30.078 -44.781 1 96.88 499 ALA B O 1
ATOM 8078 N N . ILE B 1 500 ? 18.922 -30.812 -44.969 1 96.69 500 ILE B N 1
ATOM 8079 C CA . ILE B 1 500 ? 19.5 -30 -43.906 1 96.69 500 ILE B CA 1
ATOM 8080 C C . ILE B 1 500 ? 20.562 -29.062 -44.5 1 96.69 500 ILE B C 1
ATOM 8082 O O . ILE B 1 500 ? 21.531 -29.516 -45.125 1 96.69 500 ILE B O 1
ATOM 8086 N N . ASP B 1 501 ? 20.312 -27.75 -44.406 1 96.56 501 ASP B N 1
ATOM 8087 C CA . ASP B 1 501 ? 21.234 -26.734 -44.906 1 96.56 501 ASP B CA 1
ATOM 8088 C C . ASP B 1 501 ? 21.859 -25.953 -43.781 1 96.56 501 ASP B C 1
ATOM 8090 O O . ASP B 1 501 ? 21.172 -25.266 -43.031 1 96.56 501 ASP B O 1
ATOM 8094 N N . VAL B 1 502 ? 23.188 -26.109 -43.594 1 96.25 502 VAL B N 1
ATOM 8095 C CA . VAL B 1 502 ? 23.922 -25.328 -42.594 1 96.25 502 VAL B CA 1
ATOM 8096 C C . VAL B 1 502 ? 24.672 -24.188 -43.281 1 96.25 502 VAL B C 1
ATOM 8098 O O . VAL B 1 502 ? 25.438 -24.406 -44.219 1 96.25 502 VAL B O 1
ATOM 8101 N N . THR B 1 503 ? 24.328 -22.922 -42.844 1 94.75 503 THR B N 1
ATOM 8102 C CA . THR B 1 503 ? 24.938 -21.766 -43.469 1 94.75 503 THR B CA 1
ATOM 8103 C C . THR B 1 503 ? 25.391 -20.766 -42.438 1 94.75 503 THR B C 1
ATOM 8105 O O . THR B 1 503 ? 24.875 -20.75 -41.312 1 94.75 503 THR B O 1
ATOM 8108 N N . ARG B 1 504 ? 26.359 -20 -42.812 1 93.12 504 ARG B N 1
ATOM 8109 C CA . ARG B 1 504 ? 26.75 -18.859 -41.969 1 93.12 504 ARG B CA 1
ATOM 8110 C C . ARG B 1 504 ? 25.781 -17.703 -42.125 1 93.12 504 ARG B C 1
ATOM 8112 O O . ARG B 1 504 ? 25.297 -17.438 -43.25 1 93.12 504 ARG B O 1
ATOM 8119 N N . ALA B 1 505 ? 25.359 -17.266 -40.969 1 89.31 505 ALA B N 1
ATOM 8120 C CA . ALA B 1 505 ? 24.406 -16.156 -41 1 89.31 505 ALA B CA 1
ATOM 8121 C C . ALA B 1 505 ? 25.062 -14.867 -40.5 1 89.31 505 ALA B C 1
ATOM 8123 O O . ALA B 1 505 ? 25.672 -14.836 -39.438 1 89.31 505 ALA B O 1
ATOM 8124 N N . GLU B 1 506 ? 24.969 -13.836 -41.344 1 85.25 506 GLU B N 1
ATOM 8125 C CA . GLU B 1 506 ? 25.547 -12.555 -40.969 1 85.25 506 GLU B CA 1
ATOM 8126 C C . GLU B 1 506 ? 24.594 -11.773 -40.062 1 85.25 506 GLU B C 1
ATOM 8128 O O . GLU B 1 506 ? 23.438 -11.562 -40.406 1 85.25 506 GLU B O 1
ATOM 8133 N N . GLU B 1 507 ? 24.984 -11.711 -38.906 1 80.06 507 GLU B N 1
ATOM 8134 C CA . GLU B 1 507 ? 24.25 -10.906 -37.938 1 80.06 507 GLU B CA 1
ATOM 8135 C C . GLU B 1 507 ? 25.016 -9.633 -37.594 1 80.06 507 GLU B C 1
ATOM 8137 O O . GLU B 1 507 ? 26.219 -9.523 -37.844 1 80.06 507 GLU B O 1
ATOM 8142 N N . PRO B 1 508 ? 24.344 -8.617 -37.094 1 76.75 508 PRO B N 1
ATOM 8143 C CA . PRO B 1 508 ? 25.016 -7.367 -36.75 1 76.75 508 PRO B CA 1
ATOM 8144 C C . PRO B 1 508 ? 26.188 -7.582 -35.781 1 76.75 508 PRO B C 1
ATOM 8146 O O . PRO B 1 508 ? 27.219 -6.902 -35.906 1 76.75 508 PRO B O 1
ATOM 8149 N N . SER B 1 509 ? 26.109 -8.5 -34.875 1 79.44 509 SER B N 1
ATOM 8150 C CA . SER B 1 509 ? 27.125 -8.719 -33.875 1 79.44 509 SER B CA 1
ATOM 8151 C C . SER B 1 509 ? 28.203 -9.688 -34.344 1 79.44 509 SER B C 1
ATOM 8153 O O . SER B 1 509 ? 29.219 -9.891 -33.656 1 79.44 509 SER B O 1
ATOM 8155 N N . GLY B 1 510 ? 28.078 -10.25 -35.5 1 85.62 510 GLY B N 1
ATOM 8156 C CA . GLY B 1 510 ? 29.016 -11.203 -36.031 1 85.62 510 GLY B CA 1
ATOM 8157 C C . GLY B 1 510 ? 28.359 -12.266 -36.906 1 85.62 510 GLY B C 1
ATOM 8158 O O . GLY B 1 510 ? 27.25 -12.07 -37.375 1 85.62 510 GLY B O 1
ATOM 8159 N N . THR B 1 511 ? 29.219 -13.266 -37.125 1 87.81 511 THR B N 1
ATOM 8160 C CA . THR B 1 511 ? 28.719 -14.328 -38 1 87.81 511 THR B CA 1
ATOM 8161 C C . THR B 1 511 ? 28.109 -15.453 -37.156 1 87.81 511 THR B C 1
ATOM 8163 O O . THR B 1 511 ? 28.812 -16.125 -36.406 1 87.81 511 THR B O 1
ATOM 8166 N N . GLY B 1 512 ? 26.828 -15.586 -37.281 1 92.94 512 GLY B N 1
ATOM 8167 C CA . GLY B 1 512 ? 26.156 -16.703 -36.625 1 92.94 512 GLY B CA 1
ATOM 8168 C C . GLY B 1 512 ? 26.062 -17.938 -37.5 1 92.94 512 GLY B C 1
ATOM 8169 O O . GLY B 1 512 ? 26.75 -18.031 -38.5 1 92.94 512 GLY B O 1
ATOM 8170 N N . LEU B 1 513 ? 25.406 -18.922 -37 1 94.69 513 LEU B N 1
ATOM 8171 C CA . LEU B 1 513 ? 25.172 -20.156 -37.719 1 94.69 513 LEU B CA 1
ATOM 8172 C C . LEU B 1 513 ? 23.688 -20.422 -37.906 1 94.69 513 LEU B C 1
ATOM 8174 O O . LEU B 1 513 ? 22.906 -20.266 -36.938 1 94.69 513 LEU B O 1
ATOM 8178 N N . ARG B 1 514 ? 23.312 -20.688 -39.125 1 96.19 514 ARG B N 1
ATOM 8179 C CA . ARG B 1 514 ? 21.922 -21.047 -39.406 1 96.19 514 ARG B CA 1
ATOM 8180 C C . ARG B 1 514 ? 21.828 -22.516 -39.844 1 96.19 514 ARG B C 1
ATOM 8182 O O . ARG B 1 514 ? 22.578 -22.969 -40.719 1 96.19 514 ARG B O 1
ATOM 8189 N N . ILE B 1 515 ? 21 -23.266 -39.156 1 96.56 515 ILE B N 1
ATOM 8190 C CA . ILE B 1 515 ? 20.672 -24.641 -39.562 1 96.56 515 ILE B CA 1
ATOM 8191 C C . ILE B 1 515 ? 19.234 -24.734 -40.031 1 96.56 515 ILE B C 1
ATOM 8193 O O . ILE B 1 515 ? 18.297 -24.5 -39.25 1 96.56 515 ILE B O 1
ATOM 8197 N N . ALA B 1 516 ? 19.047 -25.047 -41.281 1 97.38 516 ALA B N 1
ATOM 8198 C CA . ALA B 1 516 ? 17.703 -25.125 -41.844 1 97.38 516 ALA B CA 1
ATOM 8199 C C . ALA B 1 516 ? 17.312 -26.562 -42.156 1 97.38 516 ALA B C 1
ATOM 8201 O O . ALA B 1 516 ? 18.109 -27.328 -42.719 1 97.38 516 ALA B O 1
ATOM 8202 N N . VAL B 1 517 ? 16.172 -27 -41.688 1 97.06 517 VAL B N 1
ATOM 8203 C CA . VAL B 1 517 ? 15.57 -28.266 -42.094 1 97.06 517 VAL B CA 1
ATOM 8204 C C . VAL B 1 517 ? 14.391 -28.031 -43 1 97.06 517 VAL B C 1
ATOM 8206 O O . VAL B 1 517 ? 13.43 -27.344 -42.656 1 97.06 517 VAL B O 1
ATOM 8209 N N . ILE B 1 518 ? 14.516 -28.578 -44.25 1 97.12 518 ILE B N 1
ATOM 8210 C CA . ILE B 1 518 ? 13.539 -28.297 -45.281 1 97.12 518 ILE B CA 1
ATOM 8211 C C . ILE B 1 518 ? 12.906 -29.609 -45.75 1 97.12 518 ILE B C 1
ATOM 8213 O O . ILE B 1 518 ? 13.609 -30.594 -46 1 97.12 518 ILE B O 1
ATOM 8217 N N . ASP B 1 519 ? 11.602 -29.625 -45.781 1 95.62 519 ASP B N 1
ATOM 8218 C CA . ASP B 1 519 ? 10.906 -30.797 -46.312 1 95.62 519 ASP B CA 1
ATOM 8219 C C . ASP B 1 519 ? 9.914 -30.391 -47.406 1 95.62 519 ASP B C 1
ATOM 8221 O O . ASP B 1 519 ? 9.57 -29.203 -47.531 1 95.62 519 ASP B O 1
ATOM 8225 N N . THR B 1 520 ? 9.547 -31.312 -48.312 1 95.75 520 THR B N 1
ATOM 8226 C CA . THR B 1 520 ? 8.547 -31.078 -49.344 1 95.75 520 THR B CA 1
ATOM 8227 C C . THR B 1 520 ? 7.215 -31.719 -48.938 1 95.75 520 THR B C 1
ATOM 8229 O O . THR B 1 520 ? 6.531 -32.312 -49.781 1 95.75 520 THR B O 1
ATOM 8232 N N . GLY B 1 521 ? 6.988 -31.703 -47.688 1 92.19 521 GLY B N 1
ATOM 8233 C CA . GLY B 1 521 ? 5.812 -32.375 -47.188 1 92.19 521 GLY B CA 1
ATOM 8234 C C . GLY B 1 521 ? 4.527 -31.609 -47.406 1 92.19 521 GLY B C 1
ATOM 8235 O O . GLY B 1 521 ? 4.426 -30.812 -48.344 1 92.19 521 GLY B O 1
ATOM 8236 N N . ILE B 1 522 ? 3.51 -31.859 -46.625 1 90.25 522 ILE B N 1
ATOM 8237 C CA . ILE B 1 522 ? 2.141 -31.391 -46.781 1 90.25 522 ILE B CA 1
ATOM 8238 C C . ILE B 1 522 ? 2.066 -29.906 -46.406 1 90.25 522 ILE B C 1
ATOM 8240 O O . ILE B 1 522 ? 1.105 -29.219 -46.781 1 90.25 522 ILE B O 1
ATOM 8244 N N . GLY B 1 523 ? 3.059 -29.469 -45.719 1 91.69 523 GLY B N 1
ATOM 8245 C CA . GLY B 1 523 ? 3.057 -28.078 -45.281 1 91.69 523 GLY B CA 1
ATOM 8246 C C . GLY B 1 523 ? 2.109 -27.828 -44.156 1 91.69 523 GLY B C 1
ATOM 8247 O O . GLY B 1 523 ? 1.386 -28.719 -43.719 1 91.69 523 GLY B O 1
ATOM 8248 N N . ILE B 1 524 ? 2.234 -26.547 -43.531 1 90.06 524 ILE B N 1
ATOM 8249 C CA . ILE B 1 524 ? 1.428 -26.125 -42.406 1 90.06 524 ILE B CA 1
ATOM 8250 C C . ILE B 1 524 ? 0.624 -24.875 -42.781 1 90.06 524 ILE B C 1
ATOM 8252 O O . ILE B 1 524 ? 1.189 -23.875 -43.219 1 90.06 524 ILE B O 1
ATOM 8256 N N . PRO B 1 525 ? -0.71 -24.984 -42.594 1 89.38 525 PRO B N 1
ATOM 8257 C CA . PRO B 1 525 ? -1.514 -23.781 -42.844 1 89.38 525 PRO B CA 1
ATOM 8258 C C . PRO B 1 525 ? -1.123 -22.609 -41.969 1 89.38 525 PRO B C 1
ATOM 8260 O O . PRO B 1 525 ? -0.686 -22.812 -40.812 1 89.38 525 PRO B O 1
ATOM 8263 N N . GLU B 1 526 ? -1.29 -21.438 -42.438 1 86.69 526 GLU B N 1
ATOM 8264 C CA . GLU B 1 526 ? -0.856 -20.203 -41.781 1 86.69 526 GLU B CA 1
ATOM 8265 C C . GLU B 1 526 ? -1.479 -20.078 -40.406 1 86.69 526 GLU B C 1
ATOM 8267 O O . GLU B 1 526 ? -0.815 -19.641 -39.438 1 86.69 526 GLU B O 1
ATOM 8272 N N . GLU B 1 527 ? -2.676 -20.484 -40.25 1 83.44 527 GLU B N 1
ATOM 8273 C CA . GLU B 1 527 ? -3.416 -20.312 -39 1 83.44 527 GLU B CA 1
ATOM 8274 C C . GLU B 1 527 ? -2.854 -21.203 -37.906 1 83.44 527 GLU B C 1
ATOM 8276 O O . GLU B 1 527 ? -3.062 -20.953 -36.719 1 83.44 527 GLU B O 1
ATOM 8281 N N . HIS B 1 528 ? -2.014 -22.219 -38.281 1 85.69 528 HIS B N 1
ATOM 8282 C CA . HIS B 1 528 ? -1.566 -23.172 -37.281 1 85.69 528 HIS B CA 1
ATOM 8283 C C . HIS B 1 528 ? -0.072 -23.031 -37 1 85.69 528 HIS B C 1
ATOM 8285 O O . HIS B 1 528 ? 0.481 -23.734 -36.156 1 85.69 528 HIS B O 1
ATOM 8291 N N . ARG B 1 529 ? 0.587 -22.125 -37.625 1 85.56 529 ARG B N 1
ATOM 8292 C CA . ARG B 1 529 ? 2.039 -22 -37.531 1 85.56 529 ARG B CA 1
ATOM 8293 C C . ARG B 1 529 ? 2.477 -21.656 -36.094 1 85.56 529 ARG B C 1
ATOM 8295 O O . ARG B 1 529 ? 3.471 -22.188 -35.594 1 85.56 529 ARG B O 1
ATOM 8302 N N . LEU B 1 530 ? 1.709 -20.828 -35.438 1 82.19 530 LEU B N 1
ATOM 8303 C CA . LEU B 1 530 ? 2.061 -20.422 -34.094 1 82.19 530 LEU B CA 1
ATOM 8304 C C . LEU B 1 530 ? 1.642 -21.5 -33.094 1 82.19 530 LEU B C 1
ATOM 8306 O O . LEU B 1 530 ? 2.365 -21.766 -32.125 1 82.19 530 LEU B O 1
ATOM 8310 N N . THR B 1 531 ? 0.587 -22.094 -33.375 1 77.62 531 THR B N 1
ATOM 8311 C CA . THR B 1 531 ? 0.013 -23.047 -32.438 1 77.62 531 THR B CA 1
ATOM 8312 C C . THR B 1 531 ? 0.862 -24.312 -32.375 1 77.62 531 THR B C 1
ATOM 8314 O O . THR B 1 531 ? 0.989 -24.938 -31.312 1 77.62 531 THR B O 1
ATOM 8317 N N . VAL B 1 532 ? 1.537 -24.656 -33.531 1 81.5 532 VAL B N 1
ATOM 8318 C CA . VAL B 1 532 ? 2.316 -25.891 -33.594 1 81.5 532 VAL B CA 1
ATOM 8319 C C . VAL B 1 532 ? 3.578 -25.734 -32.719 1 81.5 532 VAL B C 1
ATOM 8321 O O . VAL B 1 532 ? 4.199 -26.734 -32.344 1 81.5 532 VAL B O 1
ATOM 8324 N N . LEU B 1 533 ? 3.9 -24.438 -32.406 1 83.75 533 LEU B N 1
ATOM 8325 C CA . LEU B 1 533 ? 5.086 -24.188 -31.594 1 83.75 533 LEU B CA 1
ATOM 8326 C C . LEU B 1 533 ? 4.746 -24.25 -30.094 1 83.75 533 LEU B C 1
ATOM 8328 O O . LEU B 1 533 ? 5.641 -24.188 -29.25 1 83.75 533 LEU B O 1
ATOM 8332 N N . GLU B 1 534 ? 3.52 -24.422 -29.859 1 74.12 534 GLU B N 1
ATOM 8333 C CA . GLU B 1 534 ? 3.055 -24.547 -28.484 1 74.12 534 GLU B CA 1
ATOM 8334 C C . GLU B 1 534 ? 2.979 -26.016 -28.047 1 74.12 534 GLU B C 1
ATOM 8336 O O . GLU B 1 534 ? 2.68 -26.891 -28.859 1 74.12 534 GLU B O 1
ATOM 8341 N N . PRO B 1 535 ? 3.295 -26.188 -26.812 1 67.12 535 PRO B N 1
ATOM 8342 C CA . PRO B 1 535 ? 3.26 -27.578 -26.344 1 67.12 535 PRO B CA 1
ATOM 8343 C C . PRO B 1 535 ? 1.894 -28.234 -26.531 1 67.12 535 PRO B C 1
ATOM 8345 O O . PRO B 1 535 ? 0.863 -27.594 -26.297 1 67.12 535 PRO B O 1
ATOM 8348 N N . PHE B 1 536 ? 1.823 -29.344 -27.266 1 59.94 536 PHE B N 1
ATOM 8349 C CA . PHE B 1 536 ? 0.711 -30.281 -27.391 1 59.94 536 PHE B CA 1
ATOM 8350 C C . PHE B 1 536 ? -0.274 -29.812 -28.453 1 59.94 536 PHE B C 1
ATOM 8352 O O . PHE B 1 536 ? -1.44 -30.219 -28.438 1 59.94 536 PHE B O 1
ATOM 8359 N N . ARG B 1 537 ? 0.181 -28.812 -29.031 1 66.19 537 ARG B N 1
ATOM 8360 C CA . ARG B 1 537 ? -0.711 -28.344 -30.094 1 66.19 537 ARG B CA 1
ATOM 8361 C C . ARG B 1 537 ? -0.362 -29 -31.422 1 66.19 537 ARG B C 1
ATOM 8363 O O . ARG B 1 537 ? 0.812 -29.078 -31.797 1 66.19 537 ARG B O 1
ATOM 8370 N N . GLN B 1 538 ? -1.345 -29.766 -31.859 1 68.44 538 GLN B N 1
ATOM 8371 C CA . GLN B 1 538 ? -1.195 -30.375 -33.188 1 68.44 538 GLN B CA 1
ATOM 8372 C C . GLN B 1 538 ? -2.238 -29.828 -34.156 1 68.44 538 GLN B C 1
ATOM 8374 O O . GLN B 1 538 ? -3.277 -29.312 -33.75 1 68.44 538 GLN B O 1
ATOM 8379 N N . VAL B 1 539 ? -1.824 -29.734 -35.406 1 69.25 539 VAL B N 1
ATOM 8380 C CA . VAL B 1 539 ? -2.793 -29.328 -36.406 1 69.25 539 VAL B CA 1
ATOM 8381 C C . VAL B 1 539 ? -3.916 -30.359 -36.5 1 69.25 539 VAL B C 1
ATOM 8383 O O . VAL B 1 539 ? -3.658 -31.547 -36.656 1 69.25 539 VAL B O 1
ATOM 8386 N N . PRO B 1 540 ? -5.191 -29.938 -36.156 1 62.31 540 PRO B N 1
ATOM 8387 C CA . PRO B 1 540 ? -6.32 -30.875 -36.219 1 62.31 540 PRO B CA 1
ATOM 8388 C C . PRO B 1 540 ? -6.449 -31.562 -37.562 1 62.31 540 PRO B C 1
ATOM 8390 O O . PRO B 1 540 ? -6.211 -30.938 -38.625 1 62.31 540 PRO B O 1
ATOM 8393 N N . GLY B 1 541 ? -6.836 -32.969 -37.688 1 57.56 541 GLY B N 1
ATOM 8394 C CA . GLY B 1 541 ? -7.266 -33.656 -38.875 1 57.56 541 GLY B CA 1
ATOM 8395 C C . GLY B 1 541 ? -6.117 -34.281 -39.688 1 57.56 541 GLY B C 1
ATOM 8396 O O . GLY B 1 541 ? -6.328 -34.906 -40.719 1 57.56 541 GLY B O 1
ATOM 8397 N N . GLU B 1 542 ? -4.973 -33.875 -39.531 1 53.56 542 GLU B N 1
ATOM 8398 C CA . GLU B 1 542 ? -3.965 -34.344 -40.469 1 53.56 542 GLU B CA 1
ATOM 8399 C C . GLU B 1 542 ? -3.57 -35.781 -40.156 1 53.56 542 GLU B C 1
ATOM 8401 O O . GLU B 1 542 ? -3.27 -36.125 -39.031 1 53.56 542 GLU B O 1
ATOM 8406 N N . ARG B 1 543 ? -4.195 -36.656 -40.875 1 48.5 543 ARG B N 1
ATOM 8407 C CA . ARG B 1 543 ? -3.9 -38.094 -40.938 1 48.5 543 ARG B CA 1
ATOM 8408 C C . ARG B 1 543 ? -2.408 -38.344 -41.156 1 48.5 543 ARG B C 1
ATOM 8410 O O . ARG B 1 543 ? -1.846 -37.938 -42.188 1 48.5 543 ARG B O 1
ATOM 8417 N N . ILE B 1 544 ? -1.473 -38.312 -40.188 1 50.75 544 ILE B N 1
ATOM 8418 C CA . ILE B 1 544 ? -0.027 -38.469 -40.312 1 50.75 544 ILE B CA 1
ATOM 8419 C C . ILE B 1 544 ? 0.335 -39.938 -40.406 1 50.75 544 ILE B C 1
ATOM 8421 O O . ILE B 1 544 ? -0.363 -40.812 -39.875 1 50.75 544 ILE B O 1
ATOM 8425 N N . ARG B 1 545 ? 1.172 -40.281 -41.344 1 46.84 545 ARG B N 1
ATOM 8426 C CA . ARG B 1 545 ? 1.83 -41.594 -41.375 1 46.84 545 ARG B CA 1
ATOM 8427 C C . ARG B 1 545 ? 2.441 -41.938 -40.031 1 46.84 545 ARG B C 1
ATOM 8429 O O . ARG B 1 545 ? 3.16 -41.125 -39.438 1 46.84 545 ARG B O 1
ATOM 8436 N N . ASN B 1 546 ? 2.031 -43.125 -39.531 1 48.09 546 ASN B N 1
ATOM 8437 C CA . ASN B 1 546 ? 2.49 -43.906 -38.375 1 48.09 546 ASN B CA 1
ATOM 8438 C C . ASN B 1 546 ? 2.094 -43.219 -37.062 1 48.09 546 ASN B C 1
ATOM 8440 O O . ASN B 1 546 ? 2.77 -43.375 -36.031 1 48.09 546 ASN B O 1
ATOM 8444 N N . GLY B 1 547 ? 1.022 -42.406 -37.062 1 49.03 547 GLY B N 1
ATOM 8445 C CA . GLY B 1 547 ? 0.373 -42.094 -35.812 1 49.03 547 GLY B CA 1
ATOM 8446 C C . GLY B 1 547 ? 0.672 -40.656 -35.344 1 49.03 547 GLY B C 1
ATOM 8447 O O . GLY B 1 547 ? 1.488 -39.969 -35.938 1 49.03 547 GLY B O 1
ATOM 8448 N N . ALA B 1 548 ? -0.093 -40.062 -34.5 1 52.19 548 ALA B N 1
ATOM 8449 C CA . ALA B 1 548 ? -0.188 -38.688 -34 1 52.19 548 ALA B CA 1
ATOM 8450 C C . ALA B 1 548 ? 1.04 -38.312 -33.188 1 52.19 548 ALA B C 1
ATOM 8452 O O . ALA B 1 548 ? 1.559 -39.156 -32.406 1 52.19 548 ALA B O 1
ATOM 8453 N N . GLY B 1 549 ? 1.992 -37.531 -33.688 1 57.31 549 GLY B N 1
ATOM 8454 C CA . GLY B 1 549 ? 3.123 -37 -32.938 1 57.31 549 GLY B CA 1
ATOM 8455 C C . GLY B 1 549 ? 2.748 -36.5 -31.547 1 57.31 549 GLY B C 1
ATOM 8456 O O . GLY B 1 549 ? 1.565 -36.406 -31.219 1 57.31 549 GLY B O 1
ATOM 8457 N N . THR B 1 550 ? 3.719 -36.406 -30.656 1 59.69 550 THR B N 1
ATOM 8458 C CA . THR B 1 550 ? 3.535 -36 -29.266 1 59.69 550 THR B CA 1
ATOM 8459 C C . THR B 1 550 ? 3.102 -34.531 -29.203 1 59.69 550 THR B C 1
ATOM 8461 O O . THR B 1 550 ? 2.566 -34.062 -28.188 1 59.69 550 THR B O 1
ATOM 8464 N N . GLY B 1 551 ? 3.219 -33.875 -30.344 1 66.75 551 GLY B N 1
ATOM 8465 C CA . GLY B 1 551 ? 2.98 -32.438 -30.375 1 66.75 551 GLY B CA 1
ATOM 8466 C C . GLY B 1 551 ? 3.93 -31.656 -29.484 1 66.75 551 GLY B C 1
ATOM 8467 O O . GLY B 1 551 ? 3.648 -30.5 -29.125 1 66.75 551 GLY B O 1
ATOM 8468 N N . LEU B 1 552 ? 5.027 -32.281 -29.094 1 72 552 LEU B N 1
ATOM 8469 C CA . LEU B 1 552 ? 5.98 -31.625 -28.219 1 72 552 LEU B CA 1
ATOM 8470 C C . LEU B 1 552 ? 7.27 -31.297 -28.969 1 72 552 LEU B C 1
ATOM 8472 O O . LEU B 1 552 ? 8.07 -30.484 -28.5 1 72 552 LEU B O 1
ATOM 8476 N N . GLY B 1 553 ? 7.379 -31.938 -30.094 1 77 553 GLY B N 1
ATOM 8477 C CA . GLY B 1 553 ? 8.648 -31.859 -30.797 1 77 553 GLY B CA 1
ATOM 8478 C C . GLY B 1 553 ? 9.086 -30.438 -31.078 1 77 553 GLY B C 1
ATOM 8479 O O . GLY B 1 553 ? 10.172 -30.016 -30.672 1 77 553 GLY B O 1
ATOM 8480 N N . LEU B 1 554 ? 8.148 -29.719 -31.641 1 85.31 554 LEU B N 1
ATOM 8481 C CA . LEU B 1 554 ? 8.516 -28.375 -32.094 1 85.31 554 LEU B CA 1
ATOM 8482 C C . LEU B 1 554 ? 8.672 -27.422 -30.906 1 85.31 554 LEU B C 1
ATOM 8484 O O . LEU B 1 554 ? 9.531 -26.547 -30.922 1 85.31 554 LEU B O 1
ATOM 8488 N N . SER B 1 555 ? 7.84 -27.609 -29.953 1 81.12 555 SER B N 1
ATOM 8489 C CA . SER B 1 555 ? 7.953 -26.766 -28.766 1 81.12 555 SER B CA 1
ATOM 8490 C C . SER B 1 555 ? 9.266 -27 -28.031 1 81.12 555 SER B C 1
ATOM 8492 O O . SER B 1 555 ? 9.883 -26.062 -27.516 1 81.12 555 SER B O 1
ATOM 8494 N N . ILE B 1 556 ? 9.688 -28.219 -27.953 1 78.44 556 ILE B N 1
ATOM 8495 C CA . ILE B 1 556 ? 10.961 -28.562 -27.328 1 78.44 556 ILE B CA 1
ATOM 8496 C C . ILE B 1 556 ? 12.109 -27.938 -28.125 1 78.44 556 ILE B C 1
ATOM 8498 O O . ILE B 1 556 ? 13.039 -27.375 -27.547 1 78.44 556 ILE B O 1
ATOM 8502 N N . VAL B 1 557 ? 11.953 -28.094 -29.453 1 89.44 557 VAL B N 1
ATOM 8503 C CA . VAL B 1 557 ? 12.969 -27.516 -30.328 1 89.44 557 VAL B CA 1
ATOM 8504 C C . VAL B 1 557 ? 13.086 -26.016 -30.062 1 89.44 557 VAL B C 1
ATOM 8506 O O . VAL B 1 557 ? 14.195 -25.5 -29.891 1 89.44 557 VAL B O 1
ATOM 8509 N N . ARG B 1 558 ? 12.016 -25.391 -30.078 1 89.06 558 ARG B N 1
ATOM 8510 C CA . ARG B 1 558 ? 12.008 -23.953 -29.828 1 89.06 558 ARG B CA 1
ATOM 8511 C C . ARG B 1 558 ? 12.664 -23.625 -28.5 1 89.06 558 ARG B C 1
ATOM 8513 O O . ARG B 1 558 ? 13.516 -22.734 -28.422 1 89.06 558 ARG B O 1
ATOM 8520 N N . SER B 1 559 ? 12.312 -24.297 -27.453 1 83.44 559 SER B N 1
ATOM 8521 C CA . SER B 1 559 ? 12.828 -24.047 -26.125 1 83.44 559 SER B CA 1
ATOM 8522 C C . SER B 1 559 ? 14.336 -24.266 -26.062 1 83.44 559 SER B C 1
ATOM 8524 O O . SER B 1 559 ? 15.062 -23.484 -25.438 1 83.44 559 SER B O 1
ATOM 8526 N N . LEU B 1 560 ? 14.781 -25.328 -26.672 1 85.25 560 LEU B N 1
ATOM 8527 C CA . LEU B 1 560 ? 16.203 -25.656 -26.641 1 85.25 560 LEU B CA 1
ATOM 8528 C C . LEU B 1 560 ? 17.016 -24.641 -27.422 1 85.25 560 LEU B C 1
ATOM 8530 O O . LEU B 1 560 ? 18.109 -24.266 -27.016 1 85.25 560 LEU B O 1
ATOM 8534 N N . VAL B 1 561 ? 16.438 -24.172 -28.516 1 92.12 561 VAL B N 1
ATOM 8535 C CA . VAL B 1 561 ? 17.125 -23.172 -29.312 1 92.12 561 VAL B CA 1
ATOM 8536 C C . VAL B 1 561 ? 17.203 -21.859 -28.547 1 92.12 561 VAL B C 1
ATOM 8538 O O . VAL B 1 561 ? 18.266 -21.219 -28.516 1 92.12 561 VAL B O 1
ATOM 8541 N N . GLU B 1 562 ? 16.141 -21.578 -27.984 1 88.62 562 GLU B N 1
ATOM 8542 C CA . GLU B 1 562 ? 16.109 -20.359 -27.188 1 88.62 562 GLU B CA 1
ATOM 8543 C C . GLU B 1 562 ? 17.062 -20.438 -26 1 88.62 562 GLU B C 1
ATOM 8545 O O . GLU B 1 562 ? 17.688 -19.453 -25.641 1 88.62 562 GLU B O 1
ATOM 8550 N N . ALA B 1 563 ? 17.156 -21.531 -25.359 1 83.75 563 ALA B N 1
ATOM 8551 C CA . ALA B 1 563 ? 18.109 -21.75 -24.266 1 83.75 563 ALA B CA 1
ATOM 8552 C C . ALA B 1 563 ? 19.547 -21.516 -24.719 1 83.75 563 ALA B C 1
ATOM 8554 O O . ALA B 1 563 ? 20.391 -21.125 -23.922 1 83.75 563 ALA B O 1
ATOM 8555 N N . HIS B 1 564 ? 19.797 -21.75 -25.984 1 90.62 564 HIS B N 1
ATOM 8556 C CA . HIS B 1 564 ? 21.109 -21.5 -26.562 1 90.62 564 HIS B CA 1
ATOM 8557 C C . HIS B 1 564 ? 21.25 -20.047 -27 1 90.62 564 HIS B C 1
ATOM 8559 O O . HIS B 1 564 ? 22.234 -19.703 -27.688 1 90.62 564 HIS B O 1
ATOM 8565 N N . GLY B 1 565 ? 20.234 -19.234 -26.672 1 88.88 565 GLY B N 1
ATOM 8566 C CA . GLY B 1 565 ? 20.266 -17.828 -27.047 1 88.88 565 GLY B CA 1
ATOM 8567 C C . GLY B 1 565 ? 19.891 -17.609 -28.5 1 88.88 565 GLY B C 1
ATOM 8568 O O . GLY B 1 565 ? 20.125 -16.516 -29.047 1 88.88 565 GLY B O 1
ATOM 8569 N N . GLY B 1 566 ? 19.391 -18.688 -29.156 1 92.69 566 GLY B N 1
ATOM 8570 C CA . GLY B 1 566 ? 19.031 -18.578 -30.562 1 92.69 566 GLY B CA 1
ATOM 8571 C C . GLY B 1 566 ? 17.547 -18.344 -30.766 1 92.69 566 GLY B C 1
ATOM 8572 O O . GLY B 1 566 ? 16.828 -17.969 -29.844 1 92.69 566 GLY B O 1
ATOM 8573 N N . ARG B 1 567 ? 17.188 -18.406 -32.125 1 93.88 567 ARG B N 1
ATOM 8574 C CA . ARG B 1 567 ? 15.781 -18.234 -32.5 1 93.88 567 ARG B CA 1
ATOM 8575 C C . ARG B 1 567 ? 15.359 -19.25 -33.562 1 93.88 567 ARG B C 1
ATOM 8577 O O . ARG B 1 567 ? 16.188 -19.719 -34.312 1 93.88 567 ARG B O 1
ATOM 8584 N N . LEU B 1 568 ? 14.062 -19.594 -33.438 1 94.38 568 LEU B N 1
ATOM 8585 C CA . LEU B 1 568 ? 13.453 -20.5 -34.406 1 94.38 568 LEU B CA 1
ATOM 8586 C C . LEU B 1 568 ? 12.469 -19.766 -35.312 1 94.38 568 LEU B C 1
ATOM 8588 O O . LEU B 1 568 ? 11.656 -18.969 -34.844 1 94.38 568 LEU B O 1
ATOM 8592 N N . THR B 1 569 ? 12.656 -19.828 -36.625 1 94.25 569 THR B N 1
ATOM 8593 C CA . THR B 1 569 ? 11.688 -19.297 -37.562 1 94.25 569 THR B CA 1
ATOM 8594 C C . THR B 1 569 ? 11.078 -20.422 -38.406 1 94.25 569 THR B C 1
ATOM 8596 O O . THR B 1 569 ? 11.781 -21.328 -38.844 1 94.25 569 THR B O 1
ATOM 8599 N N . LEU B 1 570 ? 9.75 -20.406 -38.531 1 94.31 570 LEU B N 1
ATOM 8600 C CA . LEU B 1 570 ? 9.008 -21.422 -39.281 1 94.31 570 LEU B CA 1
ATOM 8601 C C . LEU B 1 570 ? 8.344 -20.812 -40.5 1 94.31 570 LEU B C 1
ATOM 8603 O O . LEU B 1 570 ? 7.648 -19.797 -40.406 1 94.31 570 LEU B O 1
ATOM 8607 N N . SER B 1 571 ? 8.703 -21.297 -41.688 1 94 571 SER B N 1
ATOM 8608 C CA . SER B 1 571 ? 8.07 -20.953 -42.969 1 94 571 SER B CA 1
ATOM 8609 C C . SER B 1 571 ? 7.473 -22.188 -43.625 1 94 571 SER B C 1
ATOM 8611 O O . SER B 1 571 ? 8.133 -23.219 -43.781 1 94 571 SER B O 1
ATOM 8613 N N . SER B 1 572 ? 6.164 -22.125 -43.906 1 92.81 572 SER B N 1
ATOM 8614 C CA . SER B 1 572 ? 5.512 -23.297 -44.5 1 92.81 572 SER B CA 1
ATOM 8615 C C . SER B 1 572 ? 4.355 -22.875 -45.406 1 92.81 572 SER B C 1
ATOM 8617 O O . SER B 1 572 ? 3.744 -21.828 -45.188 1 92.81 572 SER B O 1
ATOM 8619 N N . THR B 1 573 ? 4.195 -23.547 -46.5 1 90.62 573 THR B N 1
ATOM 8620 C CA . THR B 1 573 ? 3.055 -23.422 -47.406 1 90.62 573 THR B CA 1
ATOM 8621 C C . THR B 1 573 ? 2.385 -24.781 -47.625 1 90.62 573 THR B C 1
ATOM 8623 O O . THR B 1 573 ? 3.055 -25.766 -47.938 1 90.62 573 THR B O 1
ATOM 8626 N N . PRO B 1 574 ? 1.025 -24.797 -47.406 1 90.81 574 PRO B N 1
ATOM 8627 C CA . PRO B 1 574 ? 0.347 -26.078 -47.656 1 90.81 574 PRO B CA 1
ATOM 8628 C C . PRO B 1 574 ? 0.64 -26.672 -49.031 1 90.81 574 PRO B C 1
ATOM 8630 O O . PRO B 1 574 ? 0.558 -25.969 -50.031 1 90.81 574 PRO B O 1
ATOM 8633 N N . GLY B 1 575 ? 1.037 -27.906 -49.094 1 90.88 575 GLY B N 1
ATOM 8634 C CA . GLY B 1 575 ? 1.286 -28.609 -50.344 1 90.88 575 GLY B CA 1
ATOM 8635 C C . GLY B 1 575 ? 2.699 -28.438 -50.844 1 90.88 575 GLY B C 1
ATOM 8636 O O . GLY B 1 575 ? 3.094 -29.062 -51.844 1 90.88 575 GLY B O 1
ATOM 8637 N N . ARG B 1 576 ? 3.529 -27.531 -50.344 1 92.19 576 ARG B N 1
ATOM 8638 C CA . ARG B 1 576 ? 4.867 -27.234 -50.844 1 92.19 576 ARG B CA 1
ATOM 8639 C C . ARG B 1 576 ? 5.934 -27.641 -49.812 1 92.19 576 ARG B C 1
ATOM 8641 O O . ARG B 1 576 ? 7.125 -27.641 -50.125 1 92.19 576 ARG B O 1
ATOM 8648 N N . GLY B 1 577 ? 5.461 -27.875 -48.656 1 94.56 577 GLY B N 1
ATOM 8649 C CA . GLY B 1 577 ? 6.418 -28.344 -47.688 1 94.56 577 GLY B CA 1
ATOM 8650 C C . GLY B 1 577 ? 6.676 -27.328 -46.562 1 94.56 577 GLY B C 1
ATOM 8651 O O . GLY B 1 577 ? 5.91 -26.375 -46.406 1 94.56 577 GLY B O 1
ATOM 8652 N N . THR B 1 578 ? 7.652 -27.562 -45.719 1 95.31 578 THR B N 1
ATOM 8653 C CA . THR B 1 578 ? 7.949 -26.75 -44.531 1 95.31 578 THR B CA 1
ATOM 8654 C C . THR B 1 578 ? 9.453 -26.516 -44.406 1 95.31 578 THR B C 1
ATOM 8656 O O . THR B 1 578 ? 10.258 -27.391 -44.719 1 95.31 578 THR B O 1
ATOM 8659 N N . ARG B 1 579 ? 9.805 -25.266 -44.031 1 96.25 579 ARG B N 1
ATOM 8660 C CA . ARG B 1 579 ? 11.18 -24.891 -43.719 1 96.25 579 ARG B CA 1
ATOM 8661 C C . ARG B 1 579 ? 11.289 -24.359 -42.312 1 96.25 579 ARG B C 1
ATOM 8663 O O . ARG B 1 579 ? 10.555 -23.453 -41.906 1 96.25 579 ARG B O 1
ATOM 8670 N N . ILE B 1 580 ? 12.195 -24.969 -41.531 1 96.81 580 ILE B N 1
ATOM 8671 C CA . ILE B 1 580 ? 12.469 -24.5 -40.156 1 96.81 580 ILE B CA 1
ATOM 8672 C C . ILE B 1 580 ? 13.922 -24.031 -40.062 1 96.81 580 ILE B C 1
ATOM 8674 O O . ILE B 1 580 ? 14.852 -24.812 -40.312 1 96.81 580 ILE B O 1
ATOM 8678 N N . ASP B 1 581 ? 14.078 -22.781 -39.719 1 96.5 581 ASP B N 1
ATOM 8679 C CA . ASP B 1 581 ? 15.406 -22.203 -39.562 1 96.5 581 ASP B CA 1
ATOM 8680 C C . ASP B 1 581 ? 15.781 -22.031 -38.094 1 96.5 581 ASP B C 1
ATOM 8682 O O . ASP B 1 581 ? 15.047 -21.391 -37.344 1 96.5 581 ASP B O 1
ATOM 8686 N N . LEU B 1 582 ? 16.906 -22.578 -37.719 1 96.94 582 LEU B N 1
ATOM 8687 C CA . LEU B 1 582 ? 17.5 -22.375 -36.406 1 96.94 582 LEU B CA 1
ATOM 8688 C C . LEU B 1 582 ? 18.672 -21.391 -36.469 1 96.94 582 LEU B C 1
ATOM 8690 O O . LEU B 1 582 ? 19.656 -21.641 -37.188 1 96.94 582 LEU B O 1
ATOM 8694 N N . HIS B 1 583 ? 18.516 -20.328 -35.75 1 95.5 583 HIS B N 1
ATOM 8695 C CA . HIS B 1 583 ? 19.562 -19.297 -35.75 1 95.5 583 HIS B CA 1
ATOM 8696 C C . HIS B 1 583 ? 20.359 -19.312 -34.469 1 95.5 583 HIS B C 1
ATOM 8698 O O . HIS B 1 583 ? 19.797 -19.125 -33.375 1 95.5 583 HIS B O 1
ATOM 8704 N N . PHE B 1 584 ? 21.641 -19.531 -34.531 1 94.88 584 PHE B N 1
ATOM 8705 C CA . PHE B 1 584 ? 22.531 -19.469 -33.375 1 94.88 584 PHE B CA 1
ATOM 8706 C C . PHE B 1 584 ? 23.391 -18.203 -33.438 1 94.88 584 PHE B C 1
ATOM 8708 O O . PHE B 1 584 ? 23.984 -17.906 -34.469 1 94.88 584 PHE B O 1
ATOM 8715 N N . PRO B 1 585 ? 23.5 -17.5 -32.438 1 93.81 585 PRO B N 1
ATOM 8716 C CA . PRO B 1 585 ? 24.203 -16.219 -32.438 1 93.81 585 PRO B CA 1
ATOM 8717 C C . PRO B 1 585 ? 25.719 -16.375 -32.594 1 93.81 585 PRO B C 1
ATOM 8719 O O . PRO B 1 585 ? 26.25 -17.453 -32.375 1 93.81 585 PRO B O 1
ATOM 8722 N N . PRO B 1 586 ? 26.359 -15.25 -32.938 1 92.44 586 PRO B N 1
ATOM 8723 C CA . PRO B 1 586 ? 27.797 -15.289 -33.219 1 92.44 586 PRO B CA 1
ATOM 8724 C C . PRO B 1 586 ? 28.625 -15.695 -32 1 92.44 586 PRO B C 1
ATOM 8726 O O . PRO B 1 586 ? 29.703 -16.281 -32.156 1 92.44 586 PRO B O 1
ATOM 8729 N N . GLU B 1 587 ? 28.125 -15.422 -30.828 1 91.81 587 GLU B N 1
ATOM 8730 C CA . GLU B 1 587 ? 28.859 -15.734 -29.609 1 91.81 587 GLU B CA 1
ATOM 8731 C C . GLU B 1 587 ? 29.062 -17.234 -29.453 1 91.81 587 GLU B C 1
ATOM 8733 O O . GLU B 1 587 ? 29.953 -17.672 -28.719 1 91.81 587 GLU B O 1
ATOM 8738 N N . ARG B 1 588 ? 28.234 -17.953 -30.188 1 93.19 588 ARG B N 1
ATOM 8739 C CA . ARG B 1 588 ? 28.297 -19.406 -30.031 1 93.19 588 ARG B CA 1
ATOM 8740 C C . ARG B 1 588 ? 29.031 -20.047 -31.203 1 93.19 588 ARG B C 1
ATOM 8742 O O . ARG B 1 588 ? 29.219 -21.266 -31.219 1 93.19 588 ARG B O 1
ATOM 8749 N N . VAL B 1 589 ? 29.453 -19.281 -32.188 1 93.38 589 VAL B N 1
ATOM 8750 C CA . VAL B 1 589 ? 30.156 -19.797 -33.344 1 93.38 589 VAL B CA 1
ATOM 8751 C C . VAL B 1 589 ? 31.656 -19.672 -33.156 1 93.38 589 VAL B C 1
ATOM 8753 O O . VAL B 1 589 ? 32.156 -18.594 -32.875 1 93.38 589 VAL B O 1
ATOM 8756 N N . ILE B 1 590 ? 32.281 -20.859 -33.062 1 87.38 590 ILE B N 1
ATOM 8757 C CA . ILE B 1 590 ? 33.719 -20.875 -32.844 1 87.38 590 ILE B CA 1
ATOM 8758 C C . ILE B 1 590 ? 34.406 -20.891 -34.219 1 87.38 590 ILE B C 1
ATOM 8760 O O . ILE B 1 590 ? 34.188 -21.766 -35.031 1 87.38 590 ILE B O 1
ATOM 8764 N N . VAL B 1 591 ? 35 -19.781 -34.625 1 69.25 591 VAL B N 1
ATOM 8765 C CA . VAL B 1 591 ? 35.719 -19.656 -35.875 1 69.25 591 VAL B CA 1
ATOM 8766 C C . VAL B 1 591 ? 37.125 -20.25 -35.75 1 69.25 591 VAL B C 1
ATOM 8768 O O . VAL B 1 591 ? 37.719 -20.156 -34.656 1 69.25 591 VAL B O 1
#